Protein AF-A0A090VFA8-F1 (afdb_monomer_lite)

Organism: NCBI:txid221126

Sequence (1097 aa):
MDLKENIQLDKLPKHIAIIMDGNGRWAKQQGMLRAFGHENGTKSVRTTVEACAELGVENLTLYAFSTENWNRPKLEVQTLMKLLVSALRKEIKTLQDNNIRLMAIGNLSTLPKKAYKELHEVIDKTKGNSRMTLTLALSYGSREEIINTVKEISIKVKNNIISPENIEESIINEHLYTQNLPDVDLLIRTSGEQRISNFLLWQIAYAELYFTSILWPDFTKQHLYEAIIEYQKRERRFGKQVNNLVNLLAFKTYSKCYLAFLLFVSCFNIQAQDLDYKNGKTYTLGQITVSGNTSFSEQTIVAYSGLSKGKEIKIPGEDIRDAIKKLWKSNLFSDIEVFVTNIEGDVATLEIHLSDLPQLNDLKINGVKNGKKEGIIDDNKLKRGVKVTENLLTTTKNYLTSKYKKDGFLNTKVHINTIDVKDSIQTSRVNMVLNIDKGEKVKIDDITFSGDSVLSEKQLRKSMKNTKKKNPIRLLKRSKFIEADYKEDLVSLIDTYKENGYRDARVLSDSIIVNNDKTISLKIDLEEGEKYTFGDITFIGNTVYTNQQLSRLLRIDKGDTYDGVTLAKRIADDTKPDANDITNLYQNNGYLFSNINAVEVSADNNVIDMEIRITEGKPAYFNSVSVVGNDKTNDHVVYREIRTRPGQLYSKANVVRTVRELGQLGFFDAQEITPNFNNPNPNEGTIDMEYVVKETGSSQIELQGGYGGGGFIGTLGLSFNNFSIKDIFKKDAYKPIPMGDGQKLALRLQASQFYQTYSFSFSEPWLGGKRPVQFSTSLSHTKQFLYDYTNYEADKSRSFNITGITFGLAKRLTVPDDFFVLSQSVSYQRYDLNNYNTGLFTFGDGFSNNLSYSIGLSRNNTSVDPVYPIEGSSFSVTAKASLPYSLFNGTDYSELKEEYDDLDLTDTDDFERAGEIDQERYNWLEFYKVNFKGTWYTQVAKDLVLRPNVEFGFLGAYNQDRGVIPFERYFVGGDGLANYSLDGREVVQLRGYPNQSLSSEDGGSIYNKFSLELRYPITLAASAKIYALGFVEGGASFDNFRDYNPFDLKRSAGLGIRIFMPAFGLLGIDFGHGFDSIDNSGVKNGWETHFIIGQQF

Secondary structure (DSSP, 8-state):
--GGGG--GGG--SEEEEE---HHHHHHHTT--HHHHHHHHHHHHHHHHHHHHHHT-SEEEEEEEEGGGGGS-HHHHHHHHHHHHHHHHHHHHHHHHTTEEEEEES-GGGS-HHHHHHHHHHHHHHTT--SEEEEEEEEE-HHHHHHHHHHHHHHHHHTTSS-GGG--HHHHHHTSTTTTSPPPSEEEE-TT--S-TTSSTTTTTTPEEEE-SS-GGG--HHHHHHHHHHHHTS---SS---------S--SS-TTSHHHHHTTGGG-----------TTEEEEEEEEEEEEE-SS-HHHHHHHHT--TT-EEEESSHHHHHHHHHHHHTT-EEEEEEEEEEEETTEEEEEEEEEEPPEEEEEEEESS-GGGHHHHHHHTT--TT-B--HHHHHHHHHHHHHHHHHTT-TT-EEEEEEEE---SSSS-EEEEEEEEE--PPPBEEEEEEES-SSS-HHHHHHH-SS-----TT-SSS--B--HHHHHHHHHHHHHHHHHTTBTT-EEEEEEEEEPTTS-EEEEEEEE---B-EEEEEEEES-SSS-HHHHHHHH---TTSBP-HHHHHHHH--TT-TT-SSHHHHHHTTT-TT-EEEEEEEE-GGGEEEEEEEEE--PPPEEEEEEEE--SSS-HHHHHTT----TTSBP-HHHHHHHHHHHHHTSSB-TTT-EEEEEEEETTTTEEEEEEE--B----EEEEEEEEETTEEEEEEEEEEEEE-STTTT-GGG-SSS-EEEEEEEEEEEEE-SSEEEEEEEEEETTTTSSS-EEEEEEEEEEEEEEEETTTTEEEEEEEEEEEEEEEEEEEE--SS-TTEEEEEEEEEEEEEEES---SSSS-SSEEEEEEEEEEEEEEE---S-SSS--SEEEEEEEEEEE--GGGTS---HHHHHHHHHT--TTSHHHHHHHHHHHHHHHSB---EEEEEEEEEEEEEETTEEEEEEEEEEEEE-SSSTT---STT-EEE-BTS------SS-EEE-BTTS-TTTTS-TT-BSEEEEEEEEEEEEEEEETTEEEEEEEEEEEEEEESSSSS--TT--EEEEEEEEEEEETTTEEEEEEEEEE-S-SSSSS---EEEEEEEEEE--

Structure (mmCIF, N/CA/C/O backbone):
data_AF-A0A090VFA8-F1
#
_entry.id   AF-A0A090VFA8-F1
#
loop_
_atom_site.group_PDB
_atom_site.id
_atom_site.type_symbol
_atom_site.label_atom_id
_atom_site.label_alt_id
_atom_site.label_comp_id
_atom_site.label_asym_id
_atom_site.label_entity_id
_atom_site.label_seq_id
_atom_site.pdbx_PDB_ins_code
_atom_site.Cartn_x
_atom_site.Cartn_y
_atom_site.Cartn_z
_atom_site.occupancy
_atom_site.B_iso_or_equiv
_atom_site.auth_seq_id
_atom_site.auth_comp_id
_atom_site.auth_asym_id
_atom_site.auth_atom_id
_atom_site.pdbx_PDB_model_num
ATOM 1 N N . MET A 1 1 ? -23.949 -21.761 59.681 1.00 50.38 1 MET A N 1
ATOM 2 C CA . MET A 1 1 ? -24.480 -20.404 59.916 1.00 50.38 1 MET A CA 1
ATOM 3 C C . MET A 1 1 ? -25.141 -19.967 58.631 1.00 50.38 1 MET A C 1
ATOM 5 O O . MET A 1 1 ? -24.492 -20.064 57.596 1.00 50.38 1 MET A O 1
ATOM 9 N N . ASP A 1 2 ? -26.422 -19.610 58.675 1.00 73.81 2 ASP A N 1
ATOM 10 C CA . ASP A 1 2 ? -27.126 -19.084 57.503 1.00 73.81 2 ASP A CA 1
ATOM 11 C C . ASP A 1 2 ? -26.580 -17.680 57.207 1.00 73.81 2 ASP A C 1
ATOM 13 O O . ASP A 1 2 ? -26.583 -16.827 58.093 1.00 73.81 2 ASP A O 1
ATOM 17 N N . LEU A 1 3 ? -26.063 -17.426 55.996 1.00 83.81 3 LEU A N 1
ATOM 18 C CA . LEU A 1 3 ? -25.470 -16.122 55.659 1.00 83.81 3 LEU A CA 1
ATOM 19 C C . LEU A 1 3 ? -26.482 -14.980 55.800 1.00 83.81 3 LEU A C 1
ATOM 21 O O . LEU A 1 3 ? -26.084 -13.841 56.031 1.00 83.81 3 LEU A O 1
ATOM 25 N N . LYS A 1 4 ? -27.783 -15.288 55.729 1.00 85.31 4 LYS A N 1
ATOM 26 C CA . LYS A 1 4 ? -28.866 -14.328 55.950 1.00 85.31 4 LYS A CA 1
ATOM 27 C C . LYS A 1 4 ? -28.775 -13.625 57.310 1.00 85.31 4 LYS A C 1
ATOM 29 O O . LYS A 1 4 ? -29.074 -12.439 57.382 1.00 85.31 4 LYS A O 1
ATOM 34 N N . GLU A 1 5 ? -28.324 -14.314 58.361 1.00 85.19 5 GLU A N 1
ATOM 35 C CA . GLU A 1 5 ? -28.196 -13.746 59.716 1.00 85.19 5 GLU A CA 1
ATOM 36 C C . GLU A 1 5 ? -27.095 -12.676 59.816 1.00 85.19 5 GLU A C 1
ATOM 38 O O . GLU A 1 5 ? -27.117 -11.851 60.726 1.00 85.19 5 GLU A O 1
ATOM 43 N N . ASN A 1 6 ? -26.156 -12.647 58.863 1.00 86.69 6 ASN A N 1
ATOM 44 C CA . ASN A 1 6 ? -25.061 -11.676 58.826 1.00 86.69 6 ASN A CA 1
ATOM 45 C C . ASN A 1 6 ? -25.409 -10.387 58.057 1.00 86.69 6 ASN A C 1
ATOM 47 O O . ASN A 1 6 ? -24.573 -9.485 57.987 1.00 86.69 6 ASN A O 1
ATOM 51 N N . ILE A 1 7 ? -26.604 -10.294 57.459 1.00 89.88 7 ILE A N 1
ATOM 52 C CA . ILE A 1 7 ? -27.036 -9.122 56.688 1.00 89.88 7 ILE A CA 1
ATOM 53 C C . ILE A 1 7 ? -27.638 -8.068 57.625 1.00 89.88 7 ILE A C 1
ATOM 55 O O . ILE A 1 7 ? -28.635 -8.309 58.302 1.00 89.88 7 ILE A O 1
ATOM 59 N N . GLN A 1 8 ? -27.072 -6.860 57.607 1.00 89.12 8 GLN A N 1
ATOM 60 C CA . GLN A 1 8 ? -27.605 -5.695 58.322 1.00 89.12 8 GLN A CA 1
ATOM 61 C C . GLN A 1 8 ? -28.748 -5.065 57.510 1.00 89.12 8 GLN A C 1
ATOM 63 O O . GLN A 1 8 ? -28.497 -4.398 56.506 1.00 89.12 8 GLN A O 1
ATOM 68 N N . LEU A 1 9 ? -30.008 -5.300 57.892 1.00 87.69 9 LEU A N 1
ATOM 69 C CA . LEU A 1 9 ? -31.177 -4.856 57.109 1.00 87.69 9 LEU A CA 1
ATOM 70 C C . LEU A 1 9 ? -31.265 -3.325 56.944 1.00 87.69 9 LEU A C 1
ATOM 72 O O . LEU A 1 9 ? -31.787 -2.848 55.942 1.00 87.69 9 LEU A O 1
ATOM 76 N N . ASP A 1 10 ? -30.704 -2.551 57.875 1.00 85.94 10 ASP A N 1
ATOM 77 C CA . ASP A 1 10 ? -30.614 -1.084 57.824 1.00 85.94 10 ASP A CA 1
ATOM 78 C C . ASP A 1 10 ? -29.595 -0.559 56.792 1.00 85.94 10 ASP A C 1
ATOM 80 O O . ASP A 1 10 ? -29.597 0.628 56.466 1.00 85.94 10 ASP A O 1
ATOM 84 N N . LYS A 1 11 ? -28.742 -1.437 56.246 1.00 88.31 11 LYS A N 1
ATOM 85 C CA . LYS A 1 11 ? -27.693 -1.108 55.264 1.00 88.31 11 LYS A CA 1
ATOM 86 C C . LYS A 1 11 ? -27.826 -1.902 53.969 1.00 88.31 11 LYS A C 1
ATOM 88 O O . LYS A 1 11 ? -26.825 -2.285 53.359 1.00 88.31 11 LYS A O 1
ATOM 93 N N . LEU A 1 12 ? -29.046 -2.215 53.551 1.00 92.81 12 LEU A N 1
ATOM 94 C CA . LEU A 1 12 ? -29.262 -2.858 52.257 1.00 92.81 12 LEU A CA 1
ATOM 95 C C . LEU A 1 12 ? -28.981 -1.885 51.097 1.00 92.81 12 LEU A C 1
ATOM 97 O O . LEU A 1 12 ? -29.242 -0.686 51.222 1.00 92.81 12 LEU A O 1
ATOM 101 N N . PRO A 1 13 ? -28.445 -2.368 49.961 1.00 94.44 13 PRO A N 1
ATOM 102 C CA . PRO A 1 13 ? -28.436 -1.583 48.731 1.00 94.44 13 PRO A CA 1
ATOM 103 C C . PRO A 1 13 ? -29.886 -1.326 48.295 1.00 94.44 13 PRO A C 1
ATOM 105 O O . PRO A 1 13 ? -30.688 -2.259 48.208 1.00 94.44 13 PRO A O 1
ATOM 108 N N . LYS A 1 14 ? -30.224 -0.069 48.004 1.00 93.94 14 LYS A N 1
ATOM 109 C CA . LYS A 1 14 ? -31.541 0.321 47.484 1.00 93.94 14 LYS A CA 1
ATOM 110 C C . LYS A 1 14 ? -31.725 -0.130 46.044 1.00 93.94 14 LYS A C 1
ATOM 112 O O . LYS A 1 14 ? -32.846 -0.439 45.643 1.00 93.94 14 LYS A O 1
ATOM 117 N N . HIS A 1 15 ? -30.637 -0.180 45.276 1.00 97.00 15 HIS A N 1
ATOM 118 C CA . HIS A 1 15 ? -30.655 -0.652 43.898 1.00 97.00 15 HIS A CA 1
ATOM 119 C C . HIS A 1 15 ? -29.528 -1.644 43.611 1.00 97.00 15 HIS A C 1
ATOM 121 O O . HIS A 1 15 ? -28.345 -1.298 43.626 1.00 97.00 15 HIS A O 1
ATOM 127 N N . ILE A 1 16 ? -29.911 -2.883 43.300 1.00 98.06 16 ILE A N 1
ATOM 128 C CA . ILE A 1 16 ? -29.001 -3.920 42.812 1.00 98.06 16 ILE A CA 1
ATOM 129 C C . ILE A 1 16 ? -29.187 -4.069 41.302 1.00 98.06 16 ILE A C 1
ATOM 131 O O . ILE A 1 16 ? -30.305 -4.257 40.827 1.00 98.06 16 ILE A O 1
ATOM 135 N N . ALA A 1 17 ? -28.099 -4.051 40.540 1.00 97.94 17 ALA A N 1
ATOM 136 C CA . ALA A 1 17 ? -28.107 -4.401 39.125 1.00 97.94 17 ALA A CA 1
ATOM 137 C C . ALA A 1 17 ? -27.310 -5.692 38.893 1.00 97.94 17 ALA A C 1
ATOM 139 O O . ALA A 1 17 ? -26.268 -5.895 39.510 1.00 97.94 17 ALA A O 1
ATOM 140 N N . ILE A 1 18 ? -27.777 -6.589 38.019 1.00 97.88 18 ILE A N 1
ATOM 141 C CA . ILE A 1 18 ? -27.138 -7.898 37.808 1.00 97.88 18 ILE A CA 1
ATOM 142 C C . ILE A 1 18 ? -26.912 -8.190 36.326 1.00 97.88 18 ILE A C 1
ATOM 144 O O . ILE A 1 18 ? -27.845 -8.217 35.520 1.00 97.88 18 ILE A O 1
ATOM 148 N N . ILE A 1 19 ? -25.660 -8.499 35.984 1.00 97.00 19 ILE A N 1
ATOM 149 C CA . ILE A 1 19 ? -25.260 -9.053 34.690 1.00 97.00 19 ILE A CA 1
ATOM 150 C C . ILE A 1 19 ? -25.264 -10.584 34.796 1.00 97.00 19 ILE A C 1
ATOM 152 O O . ILE A 1 19 ? -24.391 -11.194 35.423 1.00 97.00 19 ILE A O 1
ATOM 156 N N . MET A 1 20 ? -26.268 -11.196 34.167 1.00 94.44 20 MET A N 1
ATOM 157 C CA . MET A 1 20 ? -26.574 -12.632 34.220 1.00 94.44 20 MET A CA 1
ATOM 158 C C . MET A 1 20 ? -25.784 -13.422 33.159 1.00 94.44 20 MET A C 1
ATOM 160 O O . MET A 1 20 ? -26.341 -13.955 32.196 1.00 94.44 20 MET A O 1
ATOM 164 N N . ASP A 1 21 ? -24.460 -13.453 33.295 1.00 91.50 21 ASP A N 1
ATOM 165 C CA . ASP A 1 21 ? -23.539 -14.059 32.331 1.00 91.50 21 ASP A CA 1
ATOM 166 C C . ASP A 1 21 ? -23.224 -15.534 32.672 1.00 91.50 21 ASP A C 1
ATOM 168 O O . ASP A 1 21 ? -23.408 -16.019 33.788 1.00 91.50 21 ASP A O 1
ATOM 172 N N . GLY A 1 22 ? -22.757 -16.299 31.687 1.00 90.81 22 GLY A N 1
ATOM 173 C CA . GLY A 1 22 ? -22.361 -17.698 31.874 1.00 90.81 22 GLY A CA 1
ATOM 174 C C . GLY A 1 22 ? -23.418 -18.754 31.538 1.00 90.81 22 GLY A C 1
ATOM 175 O O . GLY A 1 22 ? -23.073 -19.930 31.545 1.00 90.81 22 GLY A O 1
ATOM 176 N N . ASN A 1 23 ? -24.641 -18.378 31.141 1.00 90.88 23 ASN A N 1
ATOM 177 C CA . ASN A 1 23 ? -25.690 -19.322 30.707 1.00 90.88 23 ASN A CA 1
ATOM 178 C C . ASN A 1 23 ? -25.200 -20.314 29.630 1.00 90.88 23 ASN A C 1
ATOM 180 O O . ASN A 1 23 ? -25.354 -21.526 29.761 1.00 90.88 23 ASN A O 1
ATOM 184 N N . GLY A 1 24 ? -24.554 -19.810 28.572 1.00 88.31 24 GLY A N 1
ATOM 185 C CA . GLY A 1 24 ? -24.041 -20.654 27.488 1.00 88.31 24 GLY A CA 1
ATOM 186 C C . GLY A 1 24 ? -22.828 -21.508 27.881 1.00 88.31 24 GLY A C 1
ATOM 187 O O . GLY A 1 24 ? -22.712 -22.637 27.409 1.00 88.31 24 GLY A O 1
ATOM 188 N N . ARG A 1 25 ? -21.943 -20.996 28.752 1.00 89.50 25 ARG A N 1
ATOM 189 C CA . ARG A 1 25 ? -20.797 -21.755 29.294 1.00 89.50 25 ARG A CA 1
ATOM 190 C C . ARG A 1 25 ? -21.273 -22.903 30.181 1.00 89.50 25 ARG A C 1
ATOM 192 O O . ARG A 1 25 ? -20.769 -24.010 30.046 1.00 89.50 25 ARG A O 1
ATOM 199 N N . TRP A 1 26 ? -22.278 -22.645 31.013 1.00 94.25 26 TRP A N 1
ATOM 200 C CA . TRP A 1 26 ? -22.890 -23.642 31.884 1.00 94.25 26 TRP A CA 1
ATOM 201 C C . TRP A 1 26 ? -23.550 -24.764 31.076 1.00 94.25 26 TRP A C 1
ATOM 203 O O . TRP A 1 26 ? -23.283 -25.935 31.319 1.00 94.25 26 TRP A O 1
ATOM 213 N N . ALA A 1 27 ? -24.319 -24.426 30.032 1.00 89.12 27 ALA A N 1
ATOM 214 C CA . ALA A 1 27 ? -24.899 -25.435 29.140 1.00 89.12 27 ALA A CA 1
ATOM 215 C C . ALA A 1 27 ? -23.822 -26.313 28.485 1.00 89.12 27 ALA A C 1
ATOM 217 O O . ALA A 1 27 ? -23.954 -27.533 28.461 1.00 89.12 27 ALA A O 1
ATOM 218 N N . LYS A 1 28 ? -22.726 -25.692 28.021 1.00 86.25 28 LYS A N 1
ATOM 219 C CA . LYS A 1 28 ? -21.587 -26.403 27.426 1.00 86.25 28 LYS A CA 1
ATOM 220 C C . LYS A 1 28 ? -20.924 -27.359 28.426 1.00 86.25 28 LYS A C 1
ATOM 222 O O . LYS A 1 28 ? -20.604 -28.476 28.041 1.00 86.25 28 LYS A O 1
ATOM 227 N N . GLN A 1 29 ? -20.757 -26.958 29.691 1.00 88.81 29 GLN A N 1
ATOM 228 C CA . GLN A 1 29 ? -20.215 -27.830 30.747 1.00 88.81 29 GLN A CA 1
ATOM 229 C C . GLN A 1 29 ? -21.087 -29.066 31.002 1.00 88.81 29 GLN A C 1
ATOM 231 O O . GLN A 1 29 ? -20.564 -30.110 31.371 1.00 88.81 29 GLN A O 1
ATOM 236 N N . GLN A 1 30 ? -22.395 -28.964 30.762 1.00 83.56 30 GLN A N 1
ATOM 237 C CA . GLN A 1 30 ? -23.350 -30.066 30.897 1.00 83.56 30 GLN A CA 1
ATOM 238 C C . GLN A 1 30 ? -23.564 -30.855 29.588 1.00 83.56 30 GLN A C 1
ATOM 240 O O . GLN A 1 30 ? -24.439 -31.713 29.533 1.00 83.56 30 GLN A O 1
ATOM 245 N N . GLY A 1 31 ? -22.820 -30.555 28.514 1.00 78.62 31 GLY A N 1
ATOM 246 C CA . GLY A 1 31 ? -23.007 -31.189 27.200 1.00 78.62 31 GLY A CA 1
ATOM 247 C C . GLY A 1 31 ? -24.329 -30.829 26.504 1.00 78.62 31 GLY A C 1
ATOM 248 O O . GLY A 1 31 ? -24.765 -31.537 25.603 1.00 78.62 31 GLY A O 1
ATOM 249 N N . MET A 1 32 ? -24.980 -29.738 26.917 1.00 85.75 32 MET A N 1
ATOM 250 C CA . MET A 1 32 ? -26.307 -29.326 26.452 1.00 85.75 32 MET A CA 1
ATOM 251 C C . MET A 1 32 ? -26.244 -28.094 25.536 1.00 85.75 32 MET A C 1
ATOM 253 O O . MET A 1 32 ? -25.314 -27.284 25.577 1.00 85.75 32 MET A O 1
ATOM 257 N N . LEU A 1 33 ? -27.288 -27.902 24.724 1.00 78.69 33 LEU A N 1
ATOM 258 C CA . LEU A 1 33 ? -27.448 -26.712 23.879 1.00 78.69 33 LEU A CA 1
ATOM 259 C C . LEU A 1 33 ? -27.570 -25.435 24.726 1.00 78.69 33 LEU A C 1
ATOM 261 O O . LEU A 1 33 ? -28.184 -25.440 25.788 1.00 78.69 33 LEU A O 1
ATOM 265 N N . ARG A 1 34 ? -27.081 -24.290 24.226 1.00 77.62 34 ARG A N 1
ATOM 266 C CA . ARG A 1 34 ? -27.135 -22.993 24.945 1.00 77.62 34 ARG A CA 1
ATOM 267 C C . ARG A 1 34 ? -28.531 -22.608 25.443 1.00 77.62 34 ARG A C 1
ATOM 269 O O . ARG A 1 34 ? -28.646 -22.020 26.517 1.00 77.62 34 ARG A O 1
ATOM 276 N N . ALA A 1 35 ? -29.576 -22.954 24.689 1.00 78.69 35 ALA A N 1
ATOM 277 C CA . ALA A 1 35 ? -30.967 -22.735 25.084 1.00 78.69 35 ALA A CA 1
ATOM 278 C C . ALA A 1 35 ? -31.293 -23.370 26.449 1.00 78.69 35 ALA A C 1
ATOM 280 O O . ALA A 1 35 ? -31.967 -22.743 27.260 1.00 78.69 35 ALA A O 1
ATOM 281 N N . PHE A 1 36 ? -30.731 -24.548 26.736 1.00 83.94 36 PHE A N 1
ATOM 282 C CA . PHE A 1 36 ? -30.883 -25.248 28.012 1.00 83.94 36 PHE A CA 1
ATOM 283 C C . PHE A 1 36 ? -30.262 -24.474 29.183 1.00 83.94 36 PHE A C 1
ATOM 285 O O . PHE A 1 36 ? -30.814 -24.437 30.283 1.00 83.94 36 PHE A O 1
ATOM 292 N N . GLY A 1 37 ? -29.129 -23.805 28.953 1.00 87.88 37 GLY A N 1
ATOM 293 C CA . GLY A 1 37 ? -28.515 -22.928 29.952 1.00 87.88 37 GLY A CA 1
ATOM 294 C C . GLY A 1 37 ? -29.372 -21.705 30.248 1.00 87.88 37 GLY A C 1
ATOM 295 O O . GLY A 1 37 ? -29.576 -21.369 31.408 1.00 87.88 37 GLY A O 1
ATOM 296 N N . HIS A 1 38 ? -29.935 -21.080 29.211 1.00 85.00 38 HIS A N 1
ATOM 297 C CA . HIS A 1 38 ? -30.867 -19.962 29.377 1.00 85.00 38 HIS A CA 1
ATOM 298 C C . HIS A 1 38 ? -32.164 -20.376 30.084 1.00 85.00 38 HIS A C 1
ATOM 300 O O . HIS A 1 38 ? -32.664 -19.621 30.914 1.00 85.00 38 HIS A O 1
ATOM 306 N N . GLU A 1 39 ? -32.684 -21.574 29.810 1.00 86.19 39 GLU A N 1
ATOM 307 C CA . GLU A 1 39 ? -33.842 -22.124 30.516 1.00 86.19 39 GLU A CA 1
ATOM 308 C C . GLU A 1 39 ? -33.548 -22.327 32.009 1.00 86.19 39 GLU A C 1
ATOM 310 O O . GLU A 1 39 ? -34.322 -21.869 32.848 1.00 86.19 39 GLU A O 1
ATOM 315 N N . ASN A 1 40 ? -32.405 -22.920 32.371 1.00 88.25 40 ASN A N 1
ATOM 316 C CA . ASN A 1 40 ? -32.023 -23.060 33.781 1.00 88.25 40 ASN A CA 1
ATOM 317 C C . ASN A 1 40 ? -31.712 -21.712 34.444 1.00 88.25 40 ASN A C 1
ATOM 319 O O . ASN A 1 40 ? -32.087 -21.507 35.596 1.00 88.25 40 ASN A O 1
ATOM 323 N N . GLY A 1 41 ? -31.163 -20.750 33.700 1.00 90.38 41 GLY A N 1
ATOM 324 C CA . GLY A 1 41 ? -30.971 -19.379 34.168 1.00 90.38 41 GLY A CA 1
ATOM 325 C C . GLY A 1 41 ? -32.263 -18.678 34.607 1.00 90.38 41 GLY A C 1
ATOM 326 O O . GLY A 1 41 ? -32.212 -17.807 35.475 1.00 90.38 41 GLY A O 1
ATOM 327 N N . THR A 1 42 ? -33.435 -19.066 34.082 1.00 88.38 42 THR A N 1
ATOM 328 C CA . THR A 1 42 ? -34.724 -18.512 34.550 1.00 88.38 42 THR A CA 1
ATOM 329 C C . THR A 1 42 ? -35.051 -18.902 35.996 1.00 88.38 42 THR A C 1
ATOM 331 O O . THR A 1 42 ? -35.679 -18.122 36.712 1.00 88.38 42 THR A O 1
ATOM 334 N N . LYS A 1 43 ? -34.570 -20.060 36.473 1.00 89.31 43 LYS A N 1
ATOM 335 C CA . LYS A 1 43 ? -34.733 -20.485 37.873 1.00 89.31 43 LYS A CA 1
ATOM 336 C C . LYS A 1 43 ? -33.906 -19.609 38.814 1.00 89.31 43 LYS A C 1
ATOM 338 O O . LYS A 1 43 ? -34.403 -19.214 39.870 1.00 89.31 43 LYS A O 1
ATOM 343 N N . SER A 1 44 ? -32.685 -19.257 38.410 1.00 93.56 44 SER A N 1
ATOM 344 C CA . SER A 1 44 ? -31.834 -18.323 39.154 1.00 93.56 44 SER A CA 1
ATOM 345 C C . SER A 1 44 ? -32.460 -16.934 39.212 1.00 93.56 44 SER A C 1
ATOM 347 O O . SER A 1 44 ? -32.507 -16.350 40.287 1.00 93.56 44 SER A O 1
ATOM 349 N N . VAL A 1 45 ? -33.053 -16.450 38.107 1.00 92.69 45 VAL A N 1
ATOM 350 C CA . VAL A 1 45 ? -33.826 -15.190 38.099 1.00 92.69 45 VAL A CA 1
ATOM 351 C C . VAL A 1 45 ? -34.910 -15.214 39.168 1.00 92.69 45 VAL A C 1
ATOM 353 O O . VAL A 1 45 ? -34.928 -14.328 40.017 1.00 92.69 45 VAL A O 1
ATOM 356 N N . ARG A 1 46 ? -35.776 -16.236 39.169 1.00 90.44 46 ARG A N 1
ATOM 357 C CA . ARG A 1 46 ? -36.844 -16.361 40.172 1.00 90.44 46 ARG A CA 1
ATOM 358 C C . ARG A 1 46 ? -36.279 -16.343 41.593 1.00 90.44 46 ARG A C 1
ATOM 360 O O . ARG A 1 46 ? -36.717 -15.553 42.421 1.00 90.44 46 ARG A O 1
ATOM 367 N N . THR A 1 47 ? -35.262 -17.163 41.844 1.00 91.06 47 THR A N 1
ATOM 368 C CA . THR A 1 47 ? -34.641 -17.317 43.167 1.00 91.06 47 THR A CA 1
ATOM 369 C C . THR A 1 47 ? -34.021 -16.009 43.671 1.00 91.06 47 THR A C 1
ATOM 371 O O . THR A 1 47 ? -34.152 -15.675 44.848 1.00 91.06 47 THR A O 1
ATOM 374 N N . THR A 1 48 ? -33.363 -15.252 42.789 1.00 94.31 48 THR A N 1
ATOM 375 C CA . THR A 1 48 ? -32.773 -13.945 43.103 1.00 94.31 48 THR A CA 1
ATOM 376 C C . THR A 1 48 ? -33.844 -12.882 43.340 1.00 94.31 48 THR A C 1
ATOM 378 O O . THR A 1 48 ? -33.734 -12.127 44.300 1.00 94.31 48 THR A O 1
ATOM 381 N N . VAL A 1 49 ? -34.897 -12.848 42.519 1.00 93.38 49 VAL A N 1
ATOM 382 C CA . VAL A 1 49 ? -36.027 -11.916 42.672 1.00 93.38 49 VAL A CA 1
ATOM 383 C C . VAL A 1 49 ? -36.746 -12.144 44.005 1.00 93.38 49 VAL A C 1
ATOM 385 O O . VAL A 1 49 ? -36.974 -11.189 44.744 1.00 93.38 49 VAL A O 1
ATOM 388 N N . GLU A 1 50 ? -37.043 -13.398 44.351 1.00 91.44 50 GLU A N 1
ATOM 389 C CA . GLU A 1 50 ? -37.633 -13.760 45.645 1.00 91.44 50 GLU A CA 1
ATOM 390 C C . GLU A 1 50 ? -36.722 -13.358 46.809 1.00 91.44 50 GLU A C 1
ATOM 392 O O . GLU A 1 50 ? -37.188 -12.755 47.769 1.00 91.44 50 GLU A O 1
ATOM 397 N N . ALA A 1 51 ? -35.415 -13.622 46.715 1.00 93.00 51 ALA A N 1
ATOM 398 C CA . ALA A 1 51 ? -34.465 -13.256 47.764 1.00 93.00 51 ALA A CA 1
ATOM 399 C C . ALA A 1 51 ? -34.353 -11.737 47.967 1.00 93.00 51 ALA A C 1
ATOM 401 O O . ALA A 1 51 ? -34.335 -11.274 49.105 1.00 93.00 51 ALA A O 1
ATOM 402 N N . CYS A 1 52 ? -34.318 -10.950 46.887 1.00 94.62 52 CYS A N 1
ATOM 403 C CA . CYS A 1 52 ? -34.330 -9.489 46.968 1.00 94.62 52 CYS A CA 1
ATOM 404 C C . CYS A 1 52 ? -35.627 -8.971 47.609 1.00 94.62 52 CYS A C 1
ATOM 406 O O . CYS A 1 52 ? -35.568 -8.131 48.508 1.00 94.62 52 CYS A O 1
ATOM 408 N N . ALA A 1 53 ? -36.783 -9.513 47.212 1.00 91.50 53 ALA A N 1
ATOM 409 C CA . ALA A 1 53 ? -38.073 -9.138 47.788 1.00 91.50 53 ALA A CA 1
ATOM 410 C C . ALA A 1 53 ? -38.193 -9.541 49.271 1.00 91.50 53 ALA A C 1
ATOM 412 O O . ALA A 1 53 ? -38.732 -8.782 50.079 1.00 91.50 53 ALA A O 1
ATOM 413 N N . GLU A 1 54 ? -37.685 -10.719 49.648 1.00 90.44 54 GLU A N 1
ATOM 414 C CA . GLU A 1 54 ? -37.614 -11.200 51.033 1.00 90.44 54 GLU A CA 1
ATOM 415 C C . GLU A 1 54 ? -36.720 -10.321 51.915 1.00 90.44 54 GLU A C 1
ATOM 417 O O . GLU A 1 54 ? -37.088 -10.063 53.058 1.00 90.44 54 GLU A O 1
ATOM 422 N N . LEU A 1 55 ? -35.570 -9.870 51.401 1.00 91.88 55 LEU A N 1
ATOM 423 C CA . LEU A 1 55 ? -34.650 -8.993 52.133 1.00 91.88 55 LEU A CA 1
ATOM 424 C C . LEU A 1 55 ? -35.155 -7.550 52.243 1.00 91.88 55 LEU A C 1
ATOM 426 O O . LEU A 1 55 ? -34.776 -6.862 53.183 1.00 91.88 55 LEU A O 1
ATOM 430 N N . GLY A 1 56 ? -36.003 -7.097 51.316 1.00 92.31 56 GLY A N 1
ATOM 431 C CA . GLY A 1 56 ? -36.484 -5.713 51.271 1.00 92.31 56 GLY A CA 1
ATOM 432 C C . GLY A 1 56 ? -35.630 -4.789 50.398 1.00 92.31 56 GLY A C 1
ATOM 433 O O . GLY A 1 56 ? -35.555 -3.595 50.664 1.00 92.31 56 GLY A O 1
ATOM 434 N N . VAL A 1 57 ? -34.980 -5.326 49.360 1.00 95.25 57 VAL A N 1
ATOM 435 C CA . VAL A 1 57 ? -34.318 -4.511 48.327 1.00 95.25 57 VAL A CA 1
ATOM 436 C C . VAL A 1 57 ? -35.388 -3.790 47.505 1.00 95.25 57 VAL A C 1
ATOM 438 O O . VAL A 1 57 ? -36.302 -4.427 46.987 1.00 95.25 57 VAL A O 1
ATOM 441 N N . GLU A 1 58 ? -35.273 -2.468 47.367 1.00 95.19 58 GLU A N 1
ATOM 442 C CA . GLU A 1 58 ? -36.305 -1.643 46.721 1.00 95.19 58 GLU A CA 1
ATOM 443 C C . GLU A 1 58 ? -36.301 -1.777 45.187 1.00 95.19 58 GLU A C 1
ATOM 445 O O . GLU A 1 58 ? -37.364 -1.809 44.563 1.00 95.19 58 GLU A O 1
ATOM 450 N N . ASN A 1 59 ? -35.119 -1.870 44.564 1.00 97.50 59 ASN A N 1
ATOM 451 C CA . ASN A 1 59 ? -34.957 -1.912 43.109 1.00 97.50 59 ASN A CA 1
ATOM 452 C C . ASN A 1 59 ? -33.970 -3.008 42.679 1.00 97.50 59 ASN A C 1
ATOM 454 O O . ASN A 1 59 ? -32.839 -3.076 43.164 1.00 97.50 59 ASN A O 1
ATOM 458 N N . LEU A 1 60 ? -34.378 -3.838 41.718 1.00 97.69 60 LEU A N 1
ATOM 459 C CA . LEU A 1 60 ? -33.546 -4.870 41.101 1.00 97.69 60 LEU A CA 1
ATOM 460 C C . LEU A 1 60 ? -33.577 -4.718 39.578 1.00 97.69 60 LEU A C 1
ATOM 462 O O . LEU A 1 60 ? -34.632 -4.887 38.973 1.00 97.69 60 LEU A O 1
ATOM 466 N N . THR A 1 61 ? -32.430 -4.473 38.944 1.00 98.00 61 THR A N 1
ATOM 467 C CA . THR A 1 61 ? -32.324 -4.389 37.479 1.00 98.00 61 THR A CA 1
ATOM 468 C C . THR A 1 61 ? -31.531 -5.564 36.911 1.00 98.00 61 THR A C 1
ATOM 470 O O . THR A 1 61 ? -30.369 -5.771 37.250 1.00 98.00 61 THR A O 1
ATOM 473 N N . LEU A 1 62 ? -32.133 -6.336 36.007 1.00 97.31 62 LEU A N 1
ATOM 474 C CA . LEU A 1 62 ? -31.510 -7.514 35.398 1.00 97.31 62 LEU A CA 1
ATOM 475 C C . LEU A 1 62 ? -31.147 -7.254 33.936 1.00 97.31 62 LEU A C 1
ATOM 477 O O . LEU A 1 62 ? -32.001 -6.849 33.141 1.00 97.31 62 LEU A O 1
ATOM 481 N N . TYR A 1 63 ? -29.902 -7.553 33.553 1.00 96.06 63 TYR A N 1
ATOM 482 C CA . TYR A 1 63 ? -29.466 -7.448 32.160 1.00 96.06 63 TYR A CA 1
ATOM 483 C C . TYR A 1 63 ? -29.939 -8.651 31.337 1.00 96.06 63 TYR A C 1
ATOM 485 O O . TYR A 1 63 ? -29.210 -9.623 31.139 1.00 96.06 63 TYR A O 1
ATOM 493 N N . ALA A 1 64 ? -31.205 -8.614 30.922 1.00 92.25 64 ALA A N 1
ATOM 494 C CA . ALA A 1 64 ? -31.901 -9.763 30.354 1.00 92.25 64 ALA A CA 1
ATOM 495 C C . ALA A 1 64 ? -31.592 -9.999 28.867 1.00 92.25 64 ALA A C 1
ATOM 497 O O . ALA A 1 64 ? -31.453 -11.150 28.452 1.00 92.25 64 ALA A O 1
ATOM 498 N N . PHE A 1 65 ? -31.479 -8.939 28.061 1.00 93.31 65 PHE A N 1
ATOM 499 C CA . PHE A 1 65 ? -31.146 -9.050 26.638 1.00 93.31 65 PHE A CA 1
ATOM 500 C C . PHE A 1 65 ? -30.428 -7.787 26.145 1.00 93.31 65 PHE A C 1
ATOM 502 O O . PHE A 1 65 ? -31.027 -6.710 26.113 1.00 93.31 65 PHE A O 1
ATOM 509 N N . SER A 1 66 ? -29.156 -7.905 25.755 1.00 93.19 66 SER A N 1
ATOM 510 C CA . SER A 1 66 ? -28.359 -6.754 25.303 1.00 93.19 66 SER A CA 1
ATOM 511 C C . SER A 1 66 ? -28.587 -6.402 23.835 1.00 93.19 66 SER A C 1
ATOM 513 O O . SER A 1 66 ? -29.014 -7.250 23.050 1.00 93.19 66 SER A O 1
ATOM 515 N N . THR A 1 67 ? -28.253 -5.176 23.428 1.00 89.56 67 THR A N 1
ATOM 516 C CA . THR A 1 67 ? -28.289 -4.774 22.008 1.00 89.56 67 THR A CA 1
ATOM 517 C C . THR A 1 67 ? -27.345 -5.619 21.154 1.00 89.56 67 THR A C 1
ATOM 519 O O . THR A 1 67 ? -27.690 -6.012 20.043 1.00 89.56 67 THR A O 1
ATOM 522 N N . GLU A 1 68 ? -26.194 -6.026 21.690 1.00 89.38 68 GLU A N 1
ATOM 523 C CA . GLU A 1 68 ? -25.257 -6.910 20.991 1.00 89.38 68 GLU A CA 1
ATOM 524 C C . GLU A 1 68 ? -25.800 -8.340 20.828 1.00 89.38 68 GLU A C 1
ATOM 526 O O . GLU A 1 68 ? -25.300 -9.098 19.996 1.00 89.38 68 GLU A O 1
ATOM 531 N N . ASN A 1 69 ? -26.826 -8.748 21.591 1.00 89.38 69 ASN A N 1
ATOM 532 C CA . ASN A 1 69 ? -27.447 -10.066 21.424 1.00 89.38 69 ASN A CA 1
ATOM 533 C C . ASN A 1 69 ? -28.244 -10.188 20.120 1.00 89.38 69 ASN A C 1
ATOM 535 O O . ASN A 1 69 ? -28.470 -11.313 19.676 1.00 89.38 69 ASN A O 1
ATOM 539 N N . TRP A 1 70 ? -28.590 -9.078 19.461 1.00 89.88 70 TRP A N 1
ATOM 540 C CA . TRP A 1 70 ? -29.188 -9.102 18.123 1.00 89.88 70 TRP A CA 1
ATOM 541 C C . TRP A 1 70 ? -28.246 -9.641 17.041 1.00 89.88 70 TRP A C 1
ATOM 543 O O . TRP A 1 70 ? -28.722 -10.162 16.038 1.00 89.88 70 TRP A O 1
ATOM 553 N N . ASN A 1 71 ? -26.928 -9.605 17.272 1.00 88.88 71 ASN A N 1
ATOM 554 C CA . ASN A 1 71 ? -25.927 -10.161 16.355 1.00 88.88 71 ASN A CA 1
ATOM 555 C C . ASN A 1 71 ? -25.801 -11.695 16.447 1.00 88.88 71 ASN A C 1
ATOM 557 O O . ASN A 1 71 ? -24.996 -12.295 15.738 1.00 88.88 71 ASN A O 1
ATOM 561 N N . ARG A 1 72 ? -26.556 -12.348 17.341 1.00 85.88 72 ARG A N 1
ATOM 562 C CA . ARG A 1 72 ? -26.567 -13.813 17.467 1.00 85.88 72 ARG A CA 1
ATOM 563 C C . ARG A 1 72 ? -27.376 -14.456 16.331 1.00 85.88 72 ARG A C 1
ATOM 565 O O . ARG A 1 72 ? -28.240 -13.800 15.746 1.00 85.88 72 ARG A O 1
ATOM 572 N N . PRO A 1 73 ? -27.169 -15.755 16.037 1.00 84.81 73 PRO A N 1
ATOM 573 C CA . PRO A 1 73 ? -27.960 -16.465 15.036 1.00 84.81 73 PRO A CA 1
ATOM 574 C C . PRO A 1 73 ? -29.470 -16.298 15.263 1.00 84.81 73 PRO A C 1
ATOM 576 O O . PRO A 1 73 ? -29.953 -16.402 16.393 1.00 84.81 73 PRO A O 1
ATOM 579 N N . LYS A 1 74 ? -30.238 -16.083 14.185 1.00 84.38 74 LYS A N 1
ATOM 580 C CA . LYS A 1 74 ? -31.686 -15.792 14.256 1.00 84.38 74 LYS A CA 1
ATOM 581 C C . LYS A 1 74 ? -32.469 -16.827 15.070 1.00 84.38 74 LYS A C 1
ATOM 583 O O . LYS A 1 74 ? -33.370 -16.452 15.816 1.00 84.38 74 LYS A O 1
ATOM 588 N N . LEU A 1 75 ? -32.119 -18.110 14.955 1.00 77.81 75 LEU A N 1
ATOM 589 C CA . LEU A 1 75 ? -32.755 -19.191 15.712 1.00 77.81 75 LEU A CA 1
ATOM 590 C C . LEU A 1 75 ? -32.506 -19.063 17.226 1.00 77.81 75 LEU A C 1
ATOM 592 O O . LEU A 1 75 ? -33.417 -19.297 18.022 1.00 77.81 75 LEU A O 1
ATOM 596 N N . GLU A 1 76 ? -31.307 -18.635 17.634 1.00 81.62 76 GLU A N 1
ATOM 597 C CA . GLU A 1 76 ? -30.979 -18.374 19.041 1.00 81.62 76 GLU A CA 1
ATOM 598 C C . GLU A 1 76 ? -31.786 -17.180 19.562 1.00 81.62 76 GLU A C 1
ATOM 600 O O . GLU A 1 76 ? -32.451 -17.295 20.589 1.00 81.62 76 GLU A O 1
ATOM 605 N N . VAL A 1 77 ? -31.829 -16.072 18.813 1.00 87.81 77 VAL A N 1
ATOM 606 C CA . VAL A 1 77 ? -32.633 -14.890 19.173 1.00 87.81 77 VAL A CA 1
ATOM 607 C C . VAL A 1 77 ? -34.119 -15.246 19.292 1.00 87.81 77 VAL A C 1
ATOM 609 O O . VAL A 1 77 ? -34.760 -14.904 20.284 1.00 87.81 77 VAL A O 1
ATOM 612 N N . GLN A 1 78 ? -34.674 -15.995 18.335 1.00 86.88 78 GLN A N 1
ATOM 613 C CA . GLN A 1 78 ? -36.061 -16.470 18.400 1.00 86.88 78 GLN A CA 1
ATOM 614 C C . GLN A 1 78 ? -36.315 -17.354 19.627 1.00 86.88 78 GLN A C 1
ATOM 616 O O . GLN A 1 78 ? -37.376 -17.252 20.247 1.00 86.88 78 GLN A O 1
ATOM 621 N N . THR A 1 79 ? -35.355 -18.204 19.995 1.00 84.81 79 THR A N 1
ATOM 622 C CA . THR A 1 79 ? -35.446 -19.064 21.182 1.00 84.81 79 THR A CA 1
ATOM 623 C C . THR A 1 79 ? -35.428 -18.238 22.466 1.00 84.81 79 THR A C 1
ATOM 625 O O . THR A 1 79 ? -36.283 -18.440 23.324 1.00 84.81 79 THR A O 1
ATOM 628 N N . LEU A 1 80 ? -34.541 -17.244 22.571 1.00 88.69 80 LEU A N 1
ATOM 629 C CA . LEU A 1 80 ? -34.485 -16.321 23.709 1.00 88.69 80 LEU A CA 1
ATOM 630 C C . LEU A 1 80 ? -35.785 -15.523 23.865 1.00 88.69 80 LEU A C 1
ATOM 632 O O . LEU A 1 80 ? -36.300 -15.402 24.972 1.00 88.69 80 LEU A O 1
ATOM 636 N N . MET A 1 81 ? -36.376 -15.056 22.763 1.00 92.94 81 MET A N 1
ATOM 637 C CA . MET A 1 81 ? -37.660 -14.345 22.796 1.00 92.94 81 MET A CA 1
ATOM 638 C C . MET A 1 81 ? -38.821 -15.262 23.205 1.00 92.94 81 MET A C 1
ATOM 640 O O . MET A 1 81 ? -39.703 -14.846 23.958 1.00 92.94 81 MET A O 1
ATOM 644 N N . LYS A 1 82 ? -38.823 -16.529 22.761 1.00 89.50 82 LYS A N 1
ATOM 645 C CA . LYS A 1 82 ? -39.791 -17.537 23.232 1.00 89.50 82 LYS A CA 1
ATOM 646 C C . LYS A 1 82 ? -39.627 -17.818 24.729 1.00 89.50 82 LYS A C 1
ATOM 648 O O . LYS A 1 82 ? -40.634 -17.895 25.432 1.00 89.50 82 LYS A O 1
ATOM 653 N N . LEU A 1 83 ? -38.389 -17.936 25.214 1.00 88.00 83 LEU A N 1
ATOM 654 C CA . LEU A 1 83 ? -38.086 -18.129 26.633 1.00 88.00 83 LEU A CA 1
ATOM 655 C C . LEU A 1 83 ? -38.521 -16.924 27.471 1.00 88.00 83 LEU A C 1
ATOM 657 O O . LEU A 1 83 ? -39.161 -17.125 28.496 1.00 88.00 83 LEU A O 1
ATOM 661 N N . LEU A 1 84 ? -38.275 -15.693 27.008 1.00 90.50 84 LEU A N 1
ATOM 662 C CA . LEU A 1 84 ? -38.744 -14.468 27.663 1.00 90.50 84 LEU A CA 1
ATOM 663 C C . LEU A 1 84 ? -40.272 -14.466 27.817 1.00 90.50 84 LEU A C 1
ATOM 665 O O . LEU A 1 84 ? -40.773 -14.291 28.923 1.00 90.50 84 LEU A O 1
ATOM 669 N N . VAL A 1 85 ? -41.016 -14.735 26.737 1.00 90.38 85 VAL A N 1
ATOM 670 C CA . VAL A 1 85 ? -42.490 -14.833 26.776 1.00 90.38 85 VAL A CA 1
ATOM 671 C C . VAL A 1 85 ? -42.948 -15.931 27.738 1.00 90.38 85 VAL A C 1
ATOM 673 O O . VAL A 1 85 ? -43.879 -15.730 28.516 1.00 90.38 85 VAL A O 1
ATOM 676 N N . SER A 1 86 ? -42.301 -17.099 27.702 1.00 88.75 86 SER A N 1
ATOM 677 C CA . SER A 1 86 ? -42.630 -18.200 28.609 1.00 88.75 86 SER A CA 1
ATOM 678 C C . SER A 1 86 ? -42.343 -17.852 30.072 1.00 88.75 86 SER A C 1
ATOM 680 O O . SER A 1 86 ? -43.115 -18.257 30.937 1.00 88.75 86 SER A O 1
ATOM 682 N N . ALA A 1 87 ? -41.245 -17.154 30.362 1.00 88.81 87 ALA A N 1
ATOM 683 C CA . ALA A 1 87 ? -40.876 -16.749 31.713 1.00 88.81 87 ALA A CA 1
ATOM 684 C C . ALA A 1 87 ? -41.862 -15.705 32.250 1.00 88.81 87 ALA A C 1
ATOM 686 O O . ALA A 1 87 ? -42.444 -15.917 33.307 1.00 88.81 87 ALA A O 1
ATOM 687 N N . LEU A 1 88 ? -42.152 -14.652 31.479 1.00 90.12 88 LEU A N 1
ATOM 688 C CA . LEU A 1 88 ? -43.115 -13.608 31.852 1.00 90.12 88 LEU A CA 1
ATOM 689 C C . LEU A 1 88 ? -44.496 -14.187 32.207 1.00 90.12 88 LEU A C 1
ATOM 691 O O . LEU A 1 88 ? -45.069 -13.838 33.237 1.00 90.12 88 LEU A O 1
ATOM 695 N N . ARG A 1 89 ? -44.993 -15.143 31.409 1.00 89.38 89 ARG A N 1
ATOM 696 C CA . ARG A 1 89 ? -46.262 -15.844 31.680 1.00 89.38 89 ARG A CA 1
ATOM 697 C C . ARG A 1 89 ? -46.240 -16.666 32.960 1.00 89.38 89 ARG A C 1
ATOM 699 O O . ARG A 1 89 ? -47.232 -16.692 33.681 1.00 89.38 89 ARG A O 1
ATOM 706 N N . LYS A 1 90 ? -45.141 -17.380 33.215 1.00 88.19 90 LYS A N 1
ATOM 707 C CA . LYS A 1 90 ? -45.005 -18.252 34.390 1.00 88.19 90 LYS A CA 1
ATOM 708 C C . LYS A 1 90 ? -44.821 -17.449 35.678 1.00 88.19 90 LYS A C 1
ATOM 710 O O . LYS A 1 90 ? -45.356 -17.852 36.703 1.00 88.19 90 LYS A O 1
ATOM 715 N N . GLU A 1 91 ? -44.105 -16.327 35.622 1.00 88.56 91 GLU A N 1
ATOM 716 C CA . GLU A 1 91 ? -43.769 -15.528 36.808 1.00 88.56 91 GLU A CA 1
ATOM 717 C C . GLU A 1 91 ? -44.844 -14.522 37.218 1.00 88.56 91 GLU A C 1
ATOM 719 O O . GLU A 1 91 ? -44.750 -13.963 38.307 1.00 88.56 91 GLU A O 1
ATOM 724 N N . ILE A 1 92 ? -45.887 -14.292 36.410 1.00 89.44 92 ILE A N 1
ATOM 725 C CA . ILE A 1 92 ? -46.898 -13.273 36.729 1.00 89.44 92 ILE A CA 1
ATOM 726 C C . ILE A 1 92 ? -47.536 -13.479 38.107 1.00 89.44 92 ILE A C 1
ATOM 728 O O . ILE A 1 92 ? -47.728 -12.516 38.844 1.00 89.44 92 ILE A O 1
ATOM 732 N N . LYS A 1 93 ? -47.812 -14.736 38.478 1.00 87.69 93 LYS A N 1
ATOM 733 C CA . LYS A 1 93 ? -48.361 -15.074 39.791 1.00 87.69 93 LYS A CA 1
ATOM 734 C C . LYS A 1 93 ? -47.344 -14.792 40.898 1.00 87.69 93 LYS A C 1
ATOM 736 O O . LYS A 1 93 ? -47.690 -14.137 41.868 1.00 87.69 93 LYS A O 1
ATOM 741 N N . THR A 1 94 ? -46.085 -15.191 40.712 1.00 87.06 94 THR A N 1
ATOM 742 C CA . THR A 1 94 ? -44.991 -14.921 41.659 1.00 87.06 94 THR A CA 1
ATOM 743 C C . THR A 1 94 ? -44.812 -13.423 41.912 1.00 87.06 94 THR A C 1
ATOM 745 O O . THR A 1 94 ? -44.637 -13.010 43.057 1.00 87.06 94 THR A O 1
ATOM 748 N N . LEU A 1 95 ? -44.874 -12.600 40.858 1.00 92.12 95 LEU A N 1
ATOM 749 C CA . LEU A 1 95 ? -44.749 -11.143 40.962 1.00 92.12 95 LEU A CA 1
ATOM 750 C C . LEU A 1 95 ? -45.925 -10.523 41.729 1.00 92.12 95 LEU A C 1
ATOM 752 O O . LEU A 1 95 ? -45.710 -9.616 42.527 1.00 92.12 95 LEU A O 1
ATOM 756 N N . GLN A 1 96 ? -47.147 -11.024 41.525 1.00 90.81 96 GLN A N 1
ATOM 757 C CA . GLN A 1 96 ? -48.333 -10.589 42.272 1.00 90.81 96 GLN A CA 1
ATOM 758 C C . GLN A 1 96 ? -48.268 -11.013 43.742 1.00 90.81 96 GLN A C 1
ATOM 760 O O . GLN A 1 96 ? -48.369 -10.164 44.624 1.00 90.81 96 GLN A O 1
ATOM 765 N N . ASP A 1 97 ? -48.021 -12.298 44.003 1.00 88.31 97 ASP A N 1
ATOM 766 C CA . ASP A 1 97 ? -47.982 -12.872 45.353 1.00 88.31 97 ASP A CA 1
ATOM 767 C C . ASP A 1 97 ? -46.895 -12.204 46.221 1.00 88.31 97 ASP A C 1
ATOM 769 O O . ASP A 1 97 ? -47.070 -12.034 47.426 1.00 88.31 97 ASP A O 1
ATOM 773 N N . ASN A 1 98 ? -45.789 -11.762 45.608 1.00 87.75 98 ASN A N 1
ATOM 774 C CA . ASN A 1 98 ? -44.711 -11.045 46.295 1.00 87.75 98 ASN A CA 1
ATOM 775 C C . ASN A 1 98 ? -44.831 -9.513 46.240 1.00 87.75 98 ASN A C 1
ATOM 777 O O . ASN A 1 98 ? -43.938 -8.834 46.745 1.00 87.75 98 ASN A O 1
ATOM 781 N N . ASN A 1 99 ? -45.904 -8.951 45.672 1.00 92.62 99 ASN A N 1
ATOM 782 C CA . ASN A 1 99 ? -46.109 -7.504 45.525 1.00 92.62 99 ASN A CA 1
ATOM 783 C C . ASN A 1 99 ? -44.940 -6.791 44.795 1.00 92.62 99 ASN A C 1
ATOM 785 O O . ASN A 1 99 ? -44.493 -5.714 45.194 1.00 92.62 99 ASN A O 1
ATOM 789 N N . ILE A 1 100 ? -44.436 -7.384 43.707 1.00 96.12 100 ILE A N 1
ATOM 790 C CA . ILE A 1 100 ? -43.316 -6.875 42.894 1.00 96.12 100 ILE A CA 1
ATOM 791 C C . ILE A 1 100 ? -43.848 -6.191 41.630 1.00 96.12 100 ILE A C 1
ATOM 793 O O . ILE A 1 100 ? -44.643 -6.776 40.891 1.00 96.12 100 ILE A O 1
ATOM 797 N N . ARG A 1 101 ? -43.384 -4.970 41.355 1.00 96.00 101 ARG A N 1
ATOM 798 C CA . ARG A 1 101 ? -43.700 -4.198 40.146 1.00 96.00 101 ARG A CA 1
ATOM 799 C C . ARG A 1 101 ? -42.699 -4.504 39.039 1.00 96.00 101 ARG A C 1
ATOM 801 O O . ARG A 1 101 ? -41.503 -4.331 39.254 1.00 96.00 101 ARG A O 1
ATOM 808 N N . LEU A 1 102 ? -43.163 -4.912 37.857 1.00 95.88 102 LEU A N 1
ATOM 809 C CA . LEU A 1 102 ? -42.294 -5.116 36.695 1.00 95.88 102 LEU A CA 1
ATOM 810 C C . LEU A 1 102 ? -42.156 -3.822 35.879 1.00 95.88 102 LEU A C 1
ATOM 812 O O . LEU A 1 102 ? -43.146 -3.163 35.572 1.00 95.88 102 LEU A O 1
ATOM 816 N N . MET A 1 103 ? -40.931 -3.500 35.474 1.00 95.69 103 MET A N 1
ATOM 817 C CA . MET A 1 103 ? -40.583 -2.441 34.526 1.00 95.69 103 MET A CA 1
ATOM 818 C C . MET A 1 103 ? -39.607 -2.976 33.470 1.00 95.69 103 MET A C 1
ATOM 820 O O . MET A 1 103 ? -39.003 -4.038 33.638 1.00 95.69 103 MET A O 1
ATOM 824 N N . ALA A 1 104 ? -39.436 -2.246 32.367 1.00 95.88 104 ALA A N 1
ATOM 825 C CA . ALA A 1 104 ? -38.450 -2.578 31.345 1.00 95.88 104 ALA A CA 1
ATOM 826 C C . ALA A 1 104 ? -37.768 -1.325 30.789 1.00 95.88 104 ALA A C 1
ATOM 828 O O . ALA A 1 104 ? -38.416 -0.294 30.618 1.00 95.88 104 ALA A O 1
ATOM 829 N N . ILE A 1 105 ? -36.472 -1.442 30.493 1.00 96.00 105 ILE A N 1
ATOM 830 C CA . ILE A 1 105 ? -35.637 -0.383 29.905 1.00 96.00 105 ILE A CA 1
ATOM 831 C C . ILE A 1 105 ? -34.937 -0.896 28.641 1.00 96.00 105 ILE A C 1
ATOM 833 O O . ILE A 1 105 ? -34.675 -2.095 28.520 1.00 96.00 105 ILE A O 1
ATOM 837 N N . GLY A 1 106 ? -34.595 0.009 27.721 1.00 94.44 106 GLY A N 1
ATOM 838 C CA . GLY A 1 106 ? -33.960 -0.309 26.437 1.00 94.44 106 GLY A CA 1
ATOM 839 C C . GLY A 1 106 ? -34.852 -0.006 25.235 1.00 94.44 106 GLY A C 1
ATOM 840 O O . GLY A 1 106 ? -35.942 0.553 25.365 1.00 94.44 106 GLY A O 1
ATOM 841 N N . ASN A 1 107 ? -34.395 -0.378 24.040 1.00 93.31 107 ASN A N 1
ATOM 842 C CA . ASN A 1 107 ? -35.120 -0.120 22.799 1.00 93.31 107 ASN A CA 1
ATOM 843 C C . ASN A 1 107 ? -36.221 -1.172 22.567 1.00 93.31 107 ASN A C 1
ATOM 845 O O . ASN A 1 107 ? -36.108 -2.056 21.713 1.00 93.31 107 ASN A O 1
ATOM 849 N N . LEU A 1 108 ? -37.304 -1.078 23.345 1.00 93.06 108 LEU A N 1
ATOM 850 C CA . LEU A 1 108 ? -38.395 -2.064 23.366 1.00 93.06 108 LEU A CA 1
ATOM 851 C C . LEU A 1 108 ? -39.119 -2.209 22.016 1.00 93.06 108 LEU A C 1
ATOM 853 O O . LEU A 1 108 ? -39.715 -3.253 21.754 1.00 93.06 108 LEU A O 1
ATOM 857 N N . SER A 1 109 ? -39.038 -1.195 21.147 1.00 89.44 109 SER A N 1
ATOM 858 C CA . SER A 1 109 ? -39.656 -1.204 19.812 1.00 89.44 109 SER A CA 1
ATOM 859 C C . SER A 1 109 ? -39.095 -2.292 18.885 1.00 89.44 109 SER A C 1
ATOM 861 O O . SER A 1 109 ? -39.773 -2.732 17.958 1.00 89.44 109 SER A O 1
ATOM 863 N N . THR A 1 110 ? -37.879 -2.767 19.164 1.00 91.44 110 THR A N 1
ATOM 864 C CA . THR A 1 110 ? -37.205 -3.827 18.399 1.00 91.44 110 THR A CA 1
ATOM 865 C C . THR A 1 110 ? -37.680 -5.236 18.764 1.00 91.44 110 THR A C 1
ATOM 867 O O . THR A 1 110 ? -37.414 -6.193 18.033 1.00 91.44 110 THR A O 1
ATOM 870 N N . LEU A 1 111 ? -38.395 -5.399 19.885 1.00 92.69 111 LEU A N 1
ATOM 871 C CA . LEU A 1 111 ? -38.864 -6.707 20.332 1.00 92.69 111 LEU A CA 1
ATOM 872 C C . LEU A 1 111 ? -39.929 -7.266 19.371 1.00 92.69 111 LEU A C 1
ATOM 874 O O . LEU A 1 111 ? -40.798 -6.529 18.898 1.00 92.69 111 LEU A O 1
ATOM 878 N N . PRO A 1 112 ? -39.955 -8.590 19.116 1.00 93.12 112 PRO A N 1
ATOM 879 C CA . PRO A 1 112 ? -41.025 -9.194 18.333 1.00 93.12 112 PRO A CA 1
ATOM 880 C C . PRO A 1 112 ? -42.393 -8.889 18.949 1.00 93.12 112 PRO A C 1
ATOM 882 O O . PRO A 1 112 ? -42.558 -8.989 20.165 1.00 93.12 112 PRO A O 1
ATOM 885 N N . LYS A 1 113 ? -43.405 -8.615 18.111 1.00 91.44 113 LYS A N 1
ATOM 886 C CA . LYS A 1 113 ? -44.759 -8.198 18.542 1.00 91.44 113 LYS A CA 1
ATOM 887 C C . LYS A 1 113 ? -45.338 -9.030 19.696 1.00 91.44 113 LYS A C 1
ATOM 889 O O . LYS A 1 113 ? -45.978 -8.484 20.587 1.00 91.44 113 LYS A O 1
ATOM 894 N N . LYS A 1 114 ? -45.106 -10.349 19.697 1.00 92.12 114 LYS A N 1
ATOM 895 C CA . LYS A 1 114 ? -45.574 -11.256 20.758 1.00 92.12 114 LYS A CA 1
ATOM 896 C C . LYS A 1 114 ? -44.871 -11.015 22.101 1.00 92.12 114 LYS A C 1
ATOM 898 O O . LYS A 1 114 ? -45.542 -11.020 23.123 1.00 92.12 114 LYS A O 1
ATOM 903 N N . ALA A 1 115 ? -43.554 -10.801 22.093 1.00 92.81 115 ALA A N 1
ATOM 904 C CA . ALA A 1 115 ? -42.780 -10.494 23.295 1.00 92.81 115 ALA A CA 1
ATOM 905 C C . ALA A 1 115 ? -43.120 -9.103 23.836 1.00 92.81 115 ALA A C 1
ATOM 907 O O . ALA A 1 115 ? -43.362 -8.965 25.029 1.00 92.81 115 ALA A O 1
ATOM 908 N N . TYR A 1 116 ? -43.233 -8.112 22.947 1.00 94.25 116 TYR A N 1
ATOM 909 C CA . TYR A 1 116 ? -43.654 -6.758 23.301 1.00 94.25 116 TYR A CA 1
ATOM 910 C C . TYR A 1 116 ? -45.039 -6.741 23.968 1.00 94.25 116 TYR A C 1
ATOM 912 O O . TYR A 1 116 ? -45.196 -6.197 25.058 1.00 94.25 116 TYR A O 1
ATOM 920 N N . LYS A 1 117 ? -46.036 -7.401 23.355 1.00 93.88 117 LYS A N 1
ATOM 921 C CA . LYS A 1 117 ? -47.399 -7.479 23.904 1.00 93.88 117 LYS A CA 1
ATOM 922 C C . LYS A 1 117 ? -47.430 -8.144 25.282 1.00 93.88 117 LYS A C 1
ATOM 924 O O . LYS A 1 117 ? -48.070 -7.622 26.186 1.00 93.88 117 LYS A O 1
ATOM 929 N N . GLU A 1 118 ? -46.745 -9.276 25.437 1.00 94.19 118 GLU A N 1
ATOM 930 C CA . GLU A 1 118 ? -46.716 -10.008 26.708 1.00 94.19 118 GLU A CA 1
ATOM 931 C C . GLU A 1 118 ? -46.026 -9.204 27.818 1.00 94.19 118 GLU A C 1
ATOM 933 O O . GLU A 1 118 ? -46.524 -9.146 28.937 1.00 94.19 118 GLU A O 1
ATOM 938 N N . LEU A 1 119 ? -44.904 -8.548 27.504 1.00 95.06 119 LEU A N 1
ATOM 939 C CA . LEU A 1 119 ? -44.184 -7.692 28.445 1.00 95.06 119 LEU A CA 1
ATOM 940 C C . LEU A 1 119 ? -45.082 -6.570 28.975 1.00 95.06 119 LEU A C 1
ATOM 942 O O . LEU A 1 119 ? -45.184 -6.396 30.188 1.00 95.06 119 LEU A O 1
ATOM 946 N N . HIS A 1 120 ? -45.767 -5.850 28.082 1.00 94.88 120 HIS A N 1
ATOM 947 C CA . HIS A 1 120 ? -46.672 -4.772 28.475 1.00 94.88 120 HIS A CA 1
ATOM 948 C C . HIS A 1 120 ? -47.870 -5.270 29.291 1.00 94.88 120 HIS A C 1
ATOM 950 O O . HIS A 1 120 ? -48.237 -4.624 30.267 1.00 94.88 120 HIS A O 1
ATOM 956 N N . GLU A 1 121 ? -48.423 -6.443 28.973 1.00 94.44 121 GLU A N 1
ATOM 957 C CA . GLU A 1 121 ? -49.512 -7.035 29.760 1.00 94.44 121 GLU A CA 1
ATOM 958 C C . GLU A 1 121 ? -49.090 -7.335 31.211 1.00 94.44 121 GLU A C 1
ATOM 960 O O . GLU A 1 121 ? -49.855 -7.089 32.148 1.00 94.44 121 GLU A O 1
ATOM 965 N N . VAL A 1 122 ? -47.868 -7.839 31.425 1.00 95.00 122 VAL A N 1
ATOM 966 C CA . VAL A 1 122 ? -47.346 -8.103 32.778 1.00 95.00 122 VAL A CA 1
ATOM 967 C C . VAL A 1 122 ? -47.010 -6.803 33.516 1.00 95.00 122 VAL A C 1
ATOM 969 O O . VAL A 1 122 ? -47.321 -6.689 34.705 1.00 95.00 122 VAL A O 1
ATOM 972 N N . ILE A 1 123 ? -46.431 -5.809 32.834 1.00 95.56 123 ILE A N 1
ATOM 973 C CA . ILE A 1 123 ? -46.185 -4.474 33.409 1.00 95.56 123 ILE A CA 1
ATOM 974 C C . ILE A 1 123 ? -47.509 -3.851 33.875 1.00 95.56 123 ILE A C 1
ATOM 976 O O . ILE A 1 123 ? -47.617 -3.433 35.026 1.00 95.56 123 ILE A O 1
ATOM 980 N N . ASP A 1 124 ? -48.554 -3.875 33.043 1.00 95.25 124 ASP A N 1
ATOM 981 C CA . ASP A 1 124 ? -49.862 -3.306 33.386 1.00 95.25 124 ASP A CA 1
ATOM 982 C C . ASP A 1 124 ? -50.527 -4.007 34.572 1.00 95.25 124 ASP A C 1
ATOM 984 O O . ASP A 1 124 ? -51.123 -3.348 35.427 1.00 95.25 124 ASP A O 1
ATOM 988 N N . LYS A 1 125 ? -50.414 -5.337 34.654 1.00 94.88 125 LYS A N 1
ATOM 989 C CA . LYS A 1 125 ? -50.962 -6.112 35.775 1.00 94.88 125 LYS A CA 1
ATOM 990 C C . LYS A 1 125 ? -50.201 -5.862 37.077 1.00 94.88 125 LYS A C 1
ATOM 992 O O . LYS A 1 125 ? -50.814 -5.892 38.138 1.00 94.88 125 LYS A O 1
ATOM 997 N N . THR A 1 126 ? -48.893 -5.612 37.015 1.00 95.94 126 THR A N 1
ATOM 998 C CA . THR A 1 126 ? -48.034 -5.424 38.202 1.00 95.94 126 THR A CA 1
ATOM 999 C C . THR A 1 126 ? -47.808 -3.956 38.579 1.00 95.94 126 THR A C 1
ATOM 1001 O O . THR A 1 126 ? -47.167 -3.682 39.588 1.00 95.94 126 THR A O 1
ATOM 1004 N N . LYS A 1 127 ? -48.354 -2.988 37.828 1.00 94.44 127 LYS A N 1
ATOM 1005 C CA . LYS A 1 127 ? -48.117 -1.547 38.045 1.00 94.44 127 LYS A CA 1
ATOM 1006 C C . LYS A 1 127 ? -48.502 -1.026 39.434 1.00 94.44 127 LYS A C 1
ATOM 1008 O O . LYS A 1 127 ? -47.917 -0.048 39.887 1.00 94.44 127 LYS A O 1
ATOM 1013 N N . GLY A 1 128 ? -49.497 -1.648 40.073 1.00 91.81 128 GLY A N 1
ATOM 1014 C CA . GLY A 1 128 ? -49.981 -1.279 41.408 1.00 91.81 128 GLY A CA 1
ATOM 1015 C C . GLY A 1 128 ? -49.128 -1.828 42.552 1.00 91.81 128 GLY A C 1
ATOM 1016 O O . GLY A 1 128 ? -49.369 -1.478 43.704 1.00 91.81 128 GLY A O 1
ATOM 1017 N N . ASN A 1 129 ? -48.145 -2.673 42.240 1.00 94.56 129 ASN A N 1
ATOM 1018 C CA . ASN A 1 129 ? -47.310 -3.313 43.238 1.00 94.56 129 ASN A CA 1
ATOM 1019 C C . ASN A 1 129 ? -46.239 -2.348 43.768 1.00 94.56 129 ASN A C 1
ATOM 1021 O O . ASN A 1 129 ? -45.750 -1.487 43.034 1.00 94.56 129 ASN A O 1
ATOM 1025 N N . SER A 1 130 ? -45.867 -2.484 45.042 1.00 91.62 130 SER A N 1
ATOM 1026 C CA . SER A 1 130 ? -45.053 -1.474 45.743 1.00 91.62 130 SER A CA 1
ATOM 1027 C C . SER A 1 130 ? -43.883 -2.011 46.566 1.00 91.62 130 SER A C 1
ATOM 1029 O O . SER A 1 130 ? -43.068 -1.214 47.020 1.00 91.62 130 SER A O 1
ATOM 1031 N N . ARG A 1 131 ? -43.760 -3.331 46.764 1.00 92.44 131 ARG A N 1
ATOM 1032 C CA . ARG A 1 131 ? -42.713 -3.904 47.630 1.00 92.44 131 ARG A CA 1
ATOM 1033 C C . ARG A 1 131 ? -41.315 -3.788 47.024 1.00 92.44 131 ARG A C 1
ATOM 1035 O O . ARG A 1 131 ? -40.364 -3.534 47.747 1.00 92.44 131 ARG A O 1
ATOM 1042 N N . MET A 1 132 ? -41.193 -4.026 45.721 1.00 95.44 132 MET A N 1
ATOM 1043 C CA . MET A 1 132 ? -39.932 -3.962 44.976 1.00 95.44 132 MET A CA 1
ATOM 1044 C C . MET A 1 132 ? -40.225 -3.646 43.509 1.00 95.44 132 MET A C 1
ATOM 1046 O O . MET A 1 132 ? -41.212 -4.140 42.960 1.00 95.44 132 MET A O 1
ATOM 1050 N N . THR A 1 133 ? -39.358 -2.876 42.855 1.00 96.81 133 THR A N 1
ATOM 1051 C CA . THR A 1 133 ? -39.372 -2.694 41.398 1.00 96.81 133 THR A CA 1
ATOM 1052 C C . THR A 1 133 ? -38.339 -3.613 40.746 1.00 96.81 133 THR A C 1
ATOM 1054 O O . THR A 1 133 ? -37.140 -3.473 40.973 1.00 96.81 133 THR A O 1
ATOM 1057 N N . LEU A 1 134 ? -38.804 -4.552 39.921 1.00 96.88 134 LEU A N 1
ATOM 1058 C CA . LEU A 1 134 ? -37.976 -5.391 39.060 1.00 96.88 134 LEU A CA 1
ATOM 1059 C C . LEU A 1 134 ? -37.917 -4.781 37.659 1.00 96.88 134 LEU A C 1
ATOM 1061 O O . LEU A 1 134 ? -38.925 -4.747 36.959 1.00 96.88 134 LEU A O 1
ATOM 1065 N N . THR A 1 135 ? -36.736 -4.368 37.218 1.00 97.38 135 THR A N 1
ATOM 1066 C CA . THR A 1 135 ? -36.515 -3.802 35.886 1.00 97.38 135 THR A CA 1
ATOM 1067 C C . THR A 1 135 ? -35.775 -4.793 34.994 1.00 97.38 135 THR A C 1
ATOM 1069 O O . THR A 1 135 ? -34.678 -5.245 35.317 1.00 97.38 135 THR A O 1
ATOM 1072 N N . LEU A 1 136 ? -36.336 -5.110 33.827 1.00 96.69 136 LEU A N 1
ATOM 1073 C CA . LEU A 1 136 ? -35.660 -5.911 32.805 1.00 96.69 136 LEU A CA 1
ATOM 1074 C C . LEU A 1 136 ? -35.036 -5.005 31.744 1.00 96.69 136 LEU A C 1
ATOM 1076 O O . LEU A 1 136 ? -35.740 -4.295 31.027 1.00 96.69 136 LEU A O 1
ATOM 1080 N N . ALA A 1 137 ? -33.715 -5.063 31.598 1.00 96.88 137 ALA A N 1
ATOM 1081 C CA . ALA A 1 137 ? -33.029 -4.403 30.496 1.00 96.88 137 ALA A CA 1
ATOM 1082 C C . ALA A 1 137 ? -33.095 -5.293 29.243 1.00 96.88 137 ALA A C 1
ATOM 1084 O O . ALA A 1 137 ? -32.472 -6.359 29.187 1.00 96.88 137 ALA A O 1
ATOM 1085 N N . LEU A 1 138 ? -33.900 -4.869 28.265 1.00 95.88 138 LEU A N 1
ATOM 1086 C CA . LEU A 1 138 ? -34.277 -5.630 27.073 1.00 95.88 138 LEU A CA 1
ATOM 1087 C C . LEU A 1 138 ? -33.978 -4.828 25.812 1.00 95.88 138 LEU A C 1
ATOM 1089 O O . LEU A 1 138 ? -34.451 -3.706 25.653 1.00 95.88 138 LEU A O 1
ATOM 1093 N N . SER A 1 139 ? -33.200 -5.416 24.902 1.00 94.62 139 SER A N 1
ATOM 1094 C CA . SER A 1 139 ? -32.586 -4.671 23.799 1.00 94.62 139 SER A CA 1
ATOM 1095 C C . SER A 1 139 ? -31.918 -3.389 24.313 1.00 94.62 139 SER A C 1
ATOM 1097 O O . SER A 1 139 ? -32.113 -2.298 23.774 1.00 94.62 139 SER A O 1
ATOM 1099 N N . TYR A 1 140 ? -31.184 -3.519 25.417 1.00 96.25 140 TYR A N 1
ATOM 1100 C CA . TYR A 1 140 ? -30.550 -2.401 26.100 1.00 96.25 140 TYR A CA 1
ATOM 1101 C C . TYR A 1 140 ? -29.042 -2.396 25.841 1.00 96.25 140 TYR A C 1
ATOM 1103 O O . TYR A 1 140 ? -28.400 -3.447 25.851 1.00 96.25 140 TYR A O 1
ATOM 1111 N N . GLY A 1 141 ? -28.486 -1.204 25.644 1.00 95.75 141 GLY A N 1
ATOM 1112 C CA . GLY A 1 141 ? -27.054 -0.941 25.652 1.00 95.75 141 GLY A CA 1
ATOM 1113 C C . GLY A 1 141 ? -26.825 0.520 26.026 1.00 95.75 141 GLY A C 1
ATOM 1114 O O . GLY A 1 141 ? -27.403 1.415 25.417 1.00 95.75 141 GLY A O 1
ATOM 1115 N N . SER A 1 142 ? -25.984 0.778 27.022 1.00 95.50 142 SER A N 1
ATOM 1116 C CA . SER A 1 142 ? -25.826 2.113 27.609 1.00 95.50 142 SER A CA 1
ATOM 1117 C C . SER A 1 142 ? -25.235 3.140 26.634 1.00 95.50 142 SER A C 1
ATOM 1119 O O . SER A 1 142 ? -25.595 4.311 26.660 1.00 95.50 142 SER A O 1
ATOM 1121 N N . ARG A 1 143 ? -24.392 2.708 25.688 1.00 95.56 143 ARG A N 1
ATOM 1122 C CA . ARG A 1 143 ? -23.952 3.560 24.571 1.00 95.56 143 ARG A CA 1
ATOM 1123 C C . ARG A 1 143 ? -25.115 4.024 23.689 1.00 95.56 143 ARG A C 1
ATOM 1125 O O . ARG A 1 143 ? -25.113 5.172 23.264 1.00 95.56 143 ARG A O 1
ATOM 1132 N N . GLU A 1 144 ? -26.083 3.150 23.405 1.00 93.69 144 GLU A N 1
ATOM 1133 C CA . GLU A 1 144 ? -27.277 3.516 22.629 1.00 93.69 144 GLU A CA 1
ATOM 1134 C C . GLU A 1 144 ? -28.197 4.431 23.442 1.00 93.69 144 GLU A C 1
ATOM 1136 O O . GLU A 1 144 ? -28.685 5.421 22.905 1.00 93.69 144 GLU A O 1
ATOM 1141 N N . GLU A 1 145 ? -28.369 4.150 24.738 1.00 95.38 145 GLU A N 1
ATOM 1142 C CA . GLU A 1 145 ? -29.101 5.016 25.669 1.00 95.38 145 GLU A CA 1
ATOM 1143 C C . GLU A 1 145 ? -28.544 6.446 25.644 1.00 95.38 145 GLU A C 1
ATOM 1145 O O . GLU A 1 145 ? -29.289 7.368 25.337 1.00 95.38 145 GLU A O 1
ATOM 1150 N N . ILE A 1 146 ? -27.230 6.629 25.827 1.00 96.31 146 ILE A N 1
ATOM 1151 C CA . ILE A 1 146 ? -26.591 7.957 25.804 1.00 96.31 146 ILE A CA 1
ATOM 1152 C C . ILE A 1 146 ? -26.796 8.659 24.453 1.00 96.31 146 ILE A C 1
ATOM 1154 O O . ILE A 1 146 ? -27.082 9.855 24.413 1.00 96.31 146 ILE A O 1
ATOM 1158 N N . ILE A 1 147 ? -26.679 7.936 23.332 1.00 95.69 147 ILE A N 1
ATOM 1159 C CA . ILE A 1 147 ? -26.934 8.508 22.000 1.00 95.69 147 ILE A CA 1
ATOM 1160 C C . ILE A 1 147 ? -28.382 9.001 21.891 1.00 95.69 147 ILE A C 1
ATOM 1162 O O . ILE A 1 147 ? -28.619 10.086 21.359 1.00 95.69 147 ILE A O 1
ATOM 1166 N N . ASN A 1 148 ? -29.347 8.221 22.379 1.00 93.94 148 ASN A N 1
ATOM 1167 C CA . ASN A 1 148 ? -30.759 8.587 22.330 1.00 93.94 148 ASN A CA 1
ATOM 1168 C C . ASN A 1 148 ? -31.072 9.755 23.270 1.00 93.94 148 ASN A C 1
ATOM 1170 O O . ASN A 1 148 ? -31.716 10.704 22.832 1.00 93.94 148 ASN A O 1
ATOM 1174 N N . THR A 1 149 ? -30.509 9.771 24.478 1.00 96.12 149 THR A N 1
ATOM 1175 C CA . THR A 1 149 ? -30.574 10.907 25.406 1.00 96.12 149 THR A CA 1
ATOM 1176 C C . THR A 1 149 ? -30.070 12.197 24.754 1.00 96.12 149 THR A C 1
ATOM 1178 O O . THR A 1 149 ? -30.770 13.209 24.753 1.00 96.12 149 THR A O 1
ATOM 1181 N N . VAL A 1 150 ? -28.897 12.165 24.109 1.00 96.50 150 VAL A N 1
ATOM 1182 C CA . VAL A 1 150 ? -28.342 13.339 23.412 1.00 96.50 150 VAL A CA 1
ATOM 1183 C C . VAL A 1 150 ? -29.241 13.780 22.257 1.00 96.50 150 VAL A C 1
ATOM 1185 O O . VAL A 1 150 ? -29.459 14.980 22.081 1.00 96.50 150 VAL A O 1
ATOM 1188 N N . LYS A 1 151 ? -29.790 12.843 21.474 1.00 95.62 151 LYS A N 1
ATOM 1189 C CA . LYS A 1 151 ? -30.720 13.163 20.378 1.00 95.62 151 LYS A CA 1
ATOM 1190 C C . LYS A 1 151 ? -32.001 13.817 20.891 1.00 95.62 151 LYS A C 1
ATOM 1192 O O . LYS A 1 151 ? -32.413 14.830 20.332 1.00 95.62 151 LYS A O 1
ATOM 1197 N N . GLU A 1 152 ? -32.612 13.276 21.941 1.00 95.25 152 GLU A N 1
ATOM 1198 C CA . GLU A 1 152 ? -33.841 13.824 22.521 1.00 95.25 152 GLU A CA 1
ATOM 1199 C C . GLU A 1 152 ? -33.623 15.229 23.088 1.00 95.25 152 GLU A C 1
ATOM 1201 O O . GLU A 1 152 ? -34.387 16.143 22.767 1.00 95.25 152 GLU A O 1
ATOM 1206 N N . ILE A 1 153 ? -32.538 15.432 23.842 1.00 96.06 153 ILE A N 1
ATOM 1207 C CA . ILE A 1 153 ? -32.162 16.754 24.356 1.00 96.06 153 ILE A CA 1
ATOM 1208 C C . ILE A 1 153 ? -31.904 17.720 23.193 1.00 96.06 153 ILE A C 1
ATOM 1210 O O . ILE A 1 153 ? -32.437 18.826 23.186 1.00 96.06 153 ILE A O 1
ATOM 1214 N N . SER A 1 154 ? -31.167 17.300 22.160 1.00 95.81 154 SER A N 1
ATOM 1215 C CA . SER A 1 154 ? -30.871 18.142 20.989 1.00 95.81 154 SER A CA 1
ATOM 1216 C C . SER A 1 154 ? -32.135 18.563 20.233 1.00 95.81 154 SER A C 1
ATOM 1218 O O . SER A 1 154 ? -32.229 19.700 19.773 1.00 95.81 154 SER A O 1
ATOM 1220 N N . ILE A 1 155 ? -33.131 17.677 20.117 1.00 94.81 155 ILE A N 1
ATOM 1221 C CA . ILE A 1 155 ? -34.434 17.999 19.515 1.00 94.81 155 ILE A CA 1
ATOM 1222 C C . ILE A 1 155 ? -35.181 19.027 20.372 1.00 94.81 155 ILE A C 1
ATOM 1224 O O . ILE A 1 155 ? -35.738 19.983 19.830 1.00 94.81 155 ILE A O 1
ATOM 1228 N N . LYS A 1 156 ? -35.173 18.871 21.702 1.00 95.56 156 LYS A N 1
ATOM 1229 C CA . LYS A 1 156 ? -35.791 19.838 22.622 1.00 95.56 156 LYS A CA 1
ATOM 1230 C C . LYS A 1 156 ? -35.094 21.200 22.580 1.00 95.56 156 LYS A C 1
ATOM 1232 O O . LYS A 1 156 ? -35.786 22.213 22.569 1.00 95.56 156 LYS A O 1
ATOM 1237 N N . VAL A 1 157 ? -33.766 21.232 22.465 1.00 95.31 157 VAL A N 1
ATOM 1238 C CA . VAL A 1 157 ? -32.985 22.463 22.259 1.00 95.31 157 VAL A CA 1
ATOM 1239 C C . VAL A 1 157 ? -33.343 23.128 20.934 1.00 95.31 157 VAL A C 1
ATOM 1241 O O . VAL A 1 157 ? -33.683 24.306 20.908 1.00 95.31 157 VAL A O 1
ATOM 1244 N N . LYS A 1 158 ? -33.357 22.367 19.833 1.00 94.12 158 LYS A N 1
ATOM 1245 C CA . LYS A 1 158 ? -33.736 22.870 18.502 1.00 94.12 158 LYS A CA 1
ATOM 1246 C C . LYS A 1 158 ? -35.139 23.490 18.487 1.00 94.12 158 LYS A C 1
ATOM 1248 O O . LYS A 1 158 ? -35.376 24.448 17.759 1.00 94.12 158 LYS A O 1
ATOM 1253 N N . ASN A 1 159 ? -36.057 22.940 19.278 1.00 93.31 159 ASN A N 1
ATOM 1254 C CA . ASN A 1 159 ? -37.437 23.410 19.386 1.00 93.31 159 ASN A CA 1
ATOM 1255 C C . ASN A 1 159 ? -37.638 24.481 20.481 1.00 93.31 159 ASN A C 1
ATOM 1257 O O . ASN A 1 159 ? -38.783 24.791 20.799 1.00 93.31 159 ASN A O 1
ATOM 1261 N N . ASN A 1 160 ? -36.562 25.037 21.058 1.00 92.19 160 ASN A N 1
ATOM 1262 C CA . ASN A 1 160 ? -36.586 26.030 22.144 1.00 92.19 160 ASN A CA 1
ATOM 1263 C C . ASN A 1 160 ? -37.349 25.579 23.411 1.00 92.19 160 ASN A C 1
ATOM 1265 O O . ASN A 1 160 ? -37.893 26.405 24.139 1.00 92.19 160 ASN A O 1
ATOM 1269 N N . ILE A 1 161 ? -37.403 24.269 23.679 1.00 94.62 161 ILE A N 1
ATOM 1270 C CA . ILE A 1 161 ? -38.014 23.695 24.892 1.00 94.62 161 ILE A CA 1
ATOM 1271 C C . ILE A 1 161 ? -37.012 23.703 26.058 1.00 94.62 161 ILE A C 1
ATOM 1273 O O . ILE A 1 161 ? -37.399 23.916 27.203 1.00 94.62 161 ILE A O 1
ATOM 1277 N N . ILE A 1 162 ? -35.727 23.469 25.773 1.00 92.38 162 ILE A N 1
ATOM 1278 C CA . ILE A 1 162 ? -34.624 23.476 26.748 1.00 92.38 162 ILE A CA 1
ATOM 1279 C C . ILE A 1 162 ? -33.524 24.400 26.216 1.00 92.38 162 ILE A C 1
ATOM 1281 O O . ILE A 1 162 ? -33.198 24.344 25.033 1.00 92.38 162 ILE A O 1
ATOM 1285 N N . SER A 1 163 ? -32.936 25.230 27.077 1.00 90.25 163 SER A N 1
ATOM 1286 C CA . SER A 1 163 ? -31.765 26.047 26.726 1.00 90.25 163 SER A CA 1
ATOM 1287 C C . SER A 1 163 ? -30.480 25.218 26.859 1.00 90.25 163 SER A C 1
ATOM 1289 O O . SER A 1 163 ? -30.367 24.495 27.853 1.00 90.25 163 SER A O 1
ATOM 1291 N N . PRO A 1 164 ? -29.498 25.312 25.938 1.00 90.56 164 PRO A N 1
ATOM 1292 C CA . PRO A 1 164 ? -28.218 24.603 26.055 1.00 90.56 164 PRO A CA 1
ATOM 1293 C C . PRO A 1 164 ? -27.508 24.808 27.401 1.00 90.56 164 PRO A C 1
ATOM 1295 O O . PRO A 1 164 ? -26.870 23.896 27.916 1.00 90.56 164 PRO A O 1
ATOM 1298 N N . GLU A 1 165 ? -27.652 25.996 27.984 1.00 90.44 165 GLU A N 1
ATOM 1299 C CA . GLU A 1 165 ? -27.045 26.412 29.250 1.00 90.44 165 GLU A CA 1
ATOM 1300 C C . GLU A 1 165 ? -27.670 25.713 30.465 1.00 90.44 165 GLU A C 1
ATOM 1302 O O . GLU A 1 165 ? -27.040 25.637 31.516 1.00 90.44 165 GLU A O 1
ATOM 1307 N N . ASN A 1 166 ? -28.884 25.176 30.314 1.00 88.50 166 ASN A N 1
ATOM 1308 C CA . ASN A 1 166 ? -29.621 24.484 31.372 1.00 88.50 166 ASN A CA 1
ATOM 1309 C C . ASN A 1 166 ? -29.426 22.960 31.324 1.00 88.50 166 ASN A C 1
ATOM 1311 O O . ASN A 1 166 ? -30.055 22.246 32.102 1.00 88.50 166 ASN A O 1
ATOM 1315 N N . ILE A 1 167 ? -28.602 22.433 30.408 1.00 92.00 167 ILE A N 1
ATOM 1316 C CA . ILE A 1 167 ? -28.319 20.993 30.338 1.00 92.00 167 ILE A CA 1
ATOM 1317 C C . ILE A 1 167 ? -27.344 20.625 31.460 1.00 92.00 167 ILE A C 1
ATOM 1319 O O . ILE A 1 167 ? -26.124 20.662 31.301 1.00 92.00 167 ILE A O 1
ATOM 1323 N N . GLU A 1 168 ? -27.903 20.250 32.602 1.00 91.25 168 GLU A N 1
ATOM 1324 C CA . GLU A 1 168 ? -27.183 19.737 33.767 1.00 91.25 168 GLU A CA 1
ATOM 1325 C C . GLU A 1 168 ? -27.494 18.243 34.011 1.00 91.25 168 GLU A C 1
ATOM 1327 O O . GLU A 1 168 ? -28.228 17.605 33.254 1.00 91.25 168 GLU A O 1
ATOM 1332 N N . GLU A 1 169 ? -26.916 17.656 35.064 1.00 87.69 169 GLU A N 1
ATOM 1333 C CA . GLU A 1 169 ? -27.074 16.230 35.401 1.00 87.69 169 GLU A CA 1
ATOM 1334 C C . GLU A 1 169 ? -28.545 15.811 35.579 1.00 87.69 169 GLU A C 1
ATOM 1336 O O . GLU A 1 169 ? -28.921 14.719 35.154 1.00 87.69 169 GLU A O 1
ATOM 1341 N N . SER A 1 170 ? -29.389 16.695 36.124 1.00 90.38 170 SER A N 1
ATOM 1342 C CA . SER A 1 170 ? -30.835 16.471 36.272 1.00 90.38 170 SER A CA 1
ATOM 1343 C C . SER A 1 170 ? -31.512 16.244 34.914 1.00 90.38 170 SER A C 1
ATOM 1345 O O . SER A 1 170 ? -32.191 15.236 34.727 1.00 90.38 170 SER A O 1
ATOM 1347 N N . ILE A 1 171 ? -31.231 17.106 33.930 1.00 93.19 171 ILE A N 1
ATOM 1348 C CA . ILE A 1 171 ? -31.753 16.989 32.564 1.00 93.19 171 ILE A CA 1
ATOM 1349 C C . ILE A 1 171 ? -31.269 15.701 31.908 1.00 93.19 171 ILE A C 1
ATOM 1351 O O . ILE A 1 171 ? -32.053 15.033 31.243 1.00 93.19 171 ILE A O 1
ATOM 1355 N N . ILE A 1 172 ? -30.008 15.307 32.092 1.00 93.69 172 ILE A N 1
ATOM 1356 C CA . ILE A 1 172 ? -29.522 14.034 31.540 1.00 93.69 172 ILE A CA 1
ATOM 1357 C C . ILE A 1 172 ? -30.291 12.864 32.166 1.00 93.69 172 ILE A C 1
ATOM 1359 O O . ILE A 1 172 ? -30.802 12.022 31.429 1.00 93.69 172 ILE A O 1
ATOM 1363 N N . ASN A 1 173 ? -30.444 12.846 33.493 1.00 91.56 173 ASN A N 1
ATOM 1364 C CA . ASN A 1 173 ? -31.163 11.791 34.213 1.00 91.56 173 ASN A CA 1
ATOM 1365 C C . ASN A 1 173 ? -32.628 11.657 33.769 1.00 91.56 173 ASN A C 1
ATOM 1367 O O . ASN A 1 173 ? -33.103 10.535 33.598 1.00 91.56 173 ASN A O 1
ATOM 1371 N N . GLU A 1 174 ? -33.314 12.769 33.493 1.00 92.31 174 GLU A N 1
ATOM 1372 C CA . GLU A 1 174 ? -34.687 12.794 32.956 1.00 92.31 174 GLU A CA 1
ATOM 1373 C C . GLU A 1 174 ? -34.818 12.236 31.527 1.00 92.31 174 GLU A C 1
ATOM 1375 O O . GLU A 1 174 ? -35.923 11.974 31.065 1.00 92.31 174 GLU A O 1
ATOM 1380 N N . HIS A 1 175 ? -33.713 12.060 30.801 1.00 94.31 175 HIS A N 1
ATOM 1381 C CA . HIS A 1 175 ? -33.715 11.587 29.411 1.00 94.31 175 HIS A CA 1
ATOM 1382 C C . HIS A 1 175 ? -33.016 10.230 29.238 1.00 94.31 175 HIS A C 1
ATOM 1384 O O . HIS A 1 175 ? -32.852 9.755 28.112 1.00 94.31 175 HIS A O 1
ATOM 1390 N N . LEU A 1 176 ? -32.580 9.595 30.328 1.00 95.69 176 LEU A N 1
ATOM 1391 C CA . LEU A 1 176 ? -32.117 8.205 30.326 1.00 95.69 176 LEU A CA 1
ATOM 1392 C C . LEU A 1 176 ? -33.322 7.259 30.416 1.00 95.69 176 LEU A C 1
ATOM 1394 O O . LEU A 1 176 ? -34.372 7.604 30.963 1.00 95.69 176 LEU A O 1
ATOM 1398 N N . TYR A 1 177 ? -33.172 6.009 29.969 1.00 94.25 177 TYR A N 1
ATOM 1399 C CA . TYR A 1 177 ? -34.233 5.007 30.139 1.00 94.25 177 TYR A CA 1
ATOM 1400 C C . TYR A 1 177 ? -34.522 4.722 31.618 1.00 94.25 177 TYR A C 1
ATOM 1402 O O . TYR A 1 177 ? -35.606 4.251 31.964 1.00 94.25 177 TYR A O 1
ATOM 1410 N N . THR A 1 178 ? -33.565 5.028 32.495 1.00 92.62 178 THR A N 1
ATOM 1411 C CA . THR A 1 178 ? -33.643 4.848 33.946 1.00 92.62 178 THR A CA 1
ATOM 1412 C C . THR A 1 178 ? -34.190 6.054 34.706 1.00 92.62 178 THR A C 1
ATOM 1414 O O . THR A 1 178 ? -34.076 6.053 35.923 1.00 92.62 178 THR A O 1
ATOM 1417 N N . GLN A 1 179 ? -34.785 7.060 34.057 1.00 90.56 179 GLN A N 1
ATOM 1418 C CA . GLN A 1 179 ? -35.294 8.287 34.707 1.00 90.56 179 GLN A CA 1
ATOM 1419 C C . GLN A 1 179 ? -36.162 8.065 35.970 1.00 90.56 179 GLN A C 1
ATOM 1421 O O . GLN A 1 179 ? -36.246 8.932 36.831 1.00 90.56 179 GLN A O 1
ATOM 1426 N N . ASN A 1 180 ? -36.798 6.895 36.101 1.00 86.00 180 ASN A N 1
ATOM 1427 C CA . ASN A 1 180 ? -37.659 6.525 37.232 1.00 86.00 180 ASN A CA 1
ATOM 1428 C C . ASN A 1 180 ? -36.989 5.571 38.241 1.00 86.00 180 ASN A C 1
ATOM 1430 O O . ASN A 1 180 ? -37.681 4.969 39.063 1.00 86.00 180 ASN A O 1
ATOM 1434 N N . LEU A 1 181 ? -35.676 5.366 38.143 1.00 90.94 181 LEU A N 1
ATOM 1435 C CA . LEU A 1 181 ? -34.899 4.478 39.003 1.00 90.94 181 LEU A CA 1
ATOM 1436 C C . LEU A 1 181 ? -33.814 5.283 39.729 1.00 90.94 181 LEU A C 1
ATOM 1438 O O . LEU A 1 181 ? -33.232 6.186 39.129 1.00 90.94 181 LEU A O 1
ATOM 1442 N N . PRO A 1 182 ? -33.505 4.956 40.994 1.00 91.19 182 PRO A N 1
ATOM 1443 C CA . PRO A 1 182 ? -32.333 5.512 41.661 1.00 91.19 182 PRO A CA 1
ATOM 1444 C C . PRO A 1 182 ? -31.038 4.983 41.025 1.00 91.19 182 PRO A C 1
ATOM 1446 O O . PRO A 1 182 ? -31.047 3.970 40.317 1.00 91.19 182 PRO A O 1
ATOM 1449 N N . ASP A 1 183 ? -29.912 5.622 41.335 1.00 90.75 183 ASP A N 1
ATOM 1450 C CA . ASP A 1 183 ? -28.589 5.112 40.962 1.00 90.75 183 ASP A CA 1
ATOM 1451 C C . ASP A 1 183 ? -28.343 3.706 41.513 1.00 90.75 183 ASP A C 1
ATOM 1453 O O . ASP A 1 183 ? -28.942 3.285 42.506 1.00 90.75 183 ASP A O 1
ATOM 1457 N N . VAL A 1 184 ? -27.462 2.960 40.849 1.00 95.31 184 VAL A N 1
ATOM 1458 C CA . VAL A 1 184 ? -27.124 1.595 41.254 1.00 95.31 184 VAL A CA 1
ATOM 1459 C C . VAL A 1 184 ? -26.185 1.648 42.457 1.00 95.31 184 VAL A C 1
ATOM 1461 O O . VAL A 1 184 ? -25.124 2.262 42.398 1.00 95.31 184 VAL A O 1
ATOM 1464 N N . ASP A 1 185 ? -26.535 0.954 43.539 1.00 95.25 185 ASP A N 1
ATOM 1465 C CA . ASP A 1 185 ? -25.664 0.827 44.712 1.00 95.25 185 ASP A CA 1
ATOM 1466 C C . ASP A 1 185 ? -24.693 -0.351 44.573 1.00 95.25 185 ASP A C 1
ATOM 1468 O O . ASP A 1 185 ? -23.538 -0.258 44.986 1.00 95.25 185 ASP A O 1
ATOM 1472 N N . LEU A 1 186 ? -25.163 -1.462 43.996 1.00 96.56 186 LEU A N 1
ATOM 1473 C CA . LEU A 1 186 ? -24.408 -2.705 43.848 1.00 96.56 186 LEU A CA 1
ATOM 1474 C C . LEU A 1 186 ? -24.634 -3.313 42.460 1.00 96.56 186 LEU A C 1
ATOM 1476 O O . LEU A 1 186 ? -25.747 -3.719 42.127 1.00 96.56 186 LEU A O 1
ATOM 1480 N N . LEU A 1 187 ? -23.571 -3.434 41.664 1.00 97.44 187 LEU A N 1
ATOM 1481 C CA . LEU A 1 187 ? -23.573 -4.178 40.407 1.00 97.44 187 LEU A CA 1
ATOM 1482 C C . LEU A 1 187 ? -22.939 -5.557 40.612 1.00 97.44 187 LEU A C 1
ATOM 1484 O O . LEU A 1 187 ? -21.738 -5.670 40.854 1.00 97.44 187 LEU A O 1
ATOM 1488 N N . ILE A 1 188 ? -23.724 -6.615 40.434 1.00 97.50 188 ILE A N 1
ATOM 1489 C CA . ILE A 1 188 ? -23.260 -8.002 40.490 1.00 97.50 188 ILE A CA 1
ATOM 1490 C C . ILE A 1 188 ? -23.018 -8.511 39.072 1.00 97.50 188 ILE A C 1
ATOM 1492 O O . ILE A 1 188 ? -23.890 -8.432 38.204 1.00 97.50 188 ILE A O 1
ATOM 1496 N N . ARG A 1 189 ? -21.856 -9.112 38.831 1.00 97.00 189 ARG A N 1
ATOM 1497 C CA . ARG A 1 189 ? -21.571 -9.825 37.589 1.00 97.00 189 ARG A CA 1
ATOM 1498 C C . ARG A 1 189 ? -21.120 -11.251 37.855 1.00 97.00 189 ARG A C 1
ATOM 1500 O O . ARG A 1 189 ? -20.162 -11.503 38.580 1.00 97.00 189 ARG A O 1
ATOM 1507 N N . THR A 1 190 ? -21.805 -12.175 37.196 1.00 95.31 190 THR A N 1
ATOM 1508 C CA . THR A 1 190 ? -21.523 -13.612 37.246 1.00 95.31 190 THR A CA 1
ATOM 1509 C C . THR A 1 190 ? -20.503 -14.035 36.187 1.00 95.31 190 THR A C 1
ATOM 1511 O O . THR A 1 190 ? -20.180 -13.272 35.272 1.00 95.31 190 THR A O 1
ATOM 1514 N N . SER A 1 191 ? -20.008 -15.272 36.294 1.00 91.81 191 SER A N 1
ATOM 1515 C CA . SER A 1 191 ? -19.104 -15.972 35.367 1.00 91.81 191 SER A CA 1
ATOM 1516 C C . SER A 1 191 ? -17.634 -15.531 35.291 1.00 91.81 191 SER A C 1
ATOM 1518 O O . SER A 1 191 ? -16.927 -15.928 34.366 1.00 91.81 191 SER A O 1
ATOM 1520 N N . GLY A 1 192 ? -17.158 -14.748 36.260 1.00 84.19 192 GLY A N 1
ATOM 1521 C CA . GLY A 1 192 ? -15.735 -14.422 36.449 1.00 84.19 192 GLY A CA 1
ATOM 1522 C C . GLY A 1 192 ? -15.188 -13.294 35.569 1.00 84.19 192 GLY A C 1
ATOM 1523 O O . GLY A 1 192 ? -14.040 -12.889 35.724 1.00 84.19 192 GLY A O 1
ATOM 1524 N N . GLU A 1 193 ? -15.999 -12.748 34.666 1.00 84.19 193 GLU A N 1
ATOM 1525 C CA . GLU A 1 193 ? -15.615 -11.644 33.782 1.00 84.19 193 GLU A CA 1
ATOM 1526 C C . GLU A 1 193 ? -15.577 -10.309 34.547 1.00 84.19 193 GLU A C 1
ATOM 1528 O O . GLU A 1 193 ? -16.599 -9.866 35.062 1.00 84.19 193 GLU A O 1
ATOM 1533 N N . GLN A 1 194 ? -14.435 -9.615 34.564 1.00 90.25 194 GLN A N 1
ATOM 1534 C CA . GLN A 1 194 ? -14.254 -8.334 35.272 1.00 90.25 194 GLN A CA 1
ATOM 1535 C C . GLN A 1 194 ? -14.482 -7.111 34.362 1.00 90.25 194 GLN A C 1
ATOM 1537 O O . GLN A 1 194 ? -13.631 -6.236 34.220 1.00 90.25 194 GLN A O 1
ATOM 1542 N N . ARG A 1 195 ? -15.638 -7.062 33.689 1.00 89.62 195 ARG A N 1
ATOM 1543 C CA . ARG A 1 195 ? -16.077 -5.918 32.861 1.00 89.62 195 ARG A CA 1
ATOM 1544 C C . ARG A 1 195 ? -17.568 -5.658 33.035 1.00 89.62 195 ARG A C 1
ATOM 1546 O O . ARG A 1 195 ? -18.293 -6.525 33.491 1.00 89.62 195 ARG A O 1
ATOM 1553 N N . ILE A 1 196 ? -18.064 -4.509 32.595 1.00 90.88 196 ILE A N 1
ATOM 1554 C CA . ILE A 1 196 ? -19.482 -4.114 32.752 1.00 90.88 196 ILE A CA 1
ATOM 1555 C C . ILE A 1 196 ? -20.345 -4.330 31.493 1.00 90.88 196 ILE A C 1
ATOM 1557 O O . ILE A 1 196 ? -21.559 -4.245 31.559 1.00 90.88 196 ILE A O 1
ATOM 1561 N N . SER A 1 197 ? -19.749 -4.676 30.342 1.00 86.94 197 SER A N 1
ATOM 1562 C CA . SER A 1 197 ? -20.469 -5.060 29.103 1.00 86.94 197 SER A CA 1
ATOM 1563 C C . SER A 1 197 ? -21.568 -4.090 28.631 1.00 86.94 197 SER A C 1
ATOM 1565 O O . SER A 1 197 ? -22.660 -4.529 28.284 1.00 86.94 197 SER A O 1
ATOM 1567 N N . ASN A 1 198 ? -21.272 -2.785 28.565 1.00 93.50 198 ASN A N 1
ATOM 1568 C CA . ASN A 1 198 ? -22.210 -1.777 28.044 1.00 93.50 198 ASN A CA 1
ATOM 1569 C C . ASN A 1 198 ? -23.531 -1.686 28.847 1.00 93.50 198 ASN A C 1
ATOM 1571 O O . ASN A 1 198 ? -24.567 -1.312 28.305 1.00 93.50 198 ASN A O 1
ATOM 1575 N N . PHE A 1 199 ? -23.504 -2.037 30.136 1.00 96.62 199 PHE A N 1
ATOM 1576 C CA . PHE A 1 199 ? -24.669 -2.033 31.017 1.00 96.62 199 PHE A CA 1
ATOM 1577 C C . PHE A 1 199 ? -24.605 -0.862 32.005 1.00 96.62 199 PHE A C 1
ATOM 1579 O O . PHE A 1 199 ? -23.620 -0.756 32.732 1.00 96.62 199 PHE A O 1
ATOM 1586 N N . LEU A 1 200 ? -25.636 -0.005 32.007 1.00 95.81 200 LEU A N 1
ATOM 1587 C CA . LEU A 1 200 ? -25.863 1.082 32.970 1.00 95.81 200 LEU A CA 1
ATOM 1588 C C . LEU A 1 200 ? -24.643 1.992 33.238 1.00 95.81 200 LEU A C 1
ATOM 1590 O O . LEU A 1 200 ? -24.370 2.327 34.385 1.00 95.81 200 LEU A O 1
ATOM 1594 N N . LEU A 1 201 ? -23.879 2.384 32.204 1.00 94.81 201 LEU A N 1
ATOM 1595 C CA . LEU A 1 201 ? -22.592 3.091 32.363 1.00 94.81 201 LEU A CA 1
ATOM 1596 C C . LEU A 1 201 ? -22.708 4.390 33.167 1.00 94.81 201 LEU A C 1
ATOM 1598 O O . LEU A 1 201 ? -21.771 4.741 33.878 1.00 94.81 201 LEU A O 1
ATOM 1602 N N . TRP A 1 202 ? -23.831 5.094 33.023 1.00 93.88 202 TRP A N 1
ATOM 1603 C CA . TRP A 1 202 ? -24.106 6.329 33.749 1.00 93.88 202 TRP A CA 1
ATOM 1604 C C . TRP A 1 202 ? -24.489 6.040 35.205 1.00 93.88 202 TRP A C 1
ATOM 1606 O O . TRP A 1 202 ? -23.881 6.573 36.128 1.00 93.88 202 TRP A O 1
ATOM 1616 N N . GLN A 1 203 ? -25.424 5.112 35.416 1.00 94.25 203 GLN A N 1
ATOM 1617 C CA . GLN A 1 203 ? -26.038 4.837 36.718 1.00 94.25 203 GLN A CA 1
ATOM 1618 C C . GLN A 1 203 ? -25.115 4.070 37.677 1.00 94.25 203 GLN A C 1
ATOM 1620 O O . GLN A 1 203 ? -25.369 4.042 38.879 1.00 94.25 203 GLN A O 1
ATOM 1625 N N . ILE A 1 204 ? -24.056 3.425 37.171 1.00 94.62 204 ILE A N 1
ATOM 1626 C CA . ILE A 1 204 ? -23.090 2.684 37.999 1.00 94.62 204 ILE A CA 1
ATOM 1627 C C . ILE A 1 204 ? -21.854 3.503 38.387 1.00 94.62 204 ILE A C 1
ATOM 1629 O O . ILE A 1 204 ? -20.921 2.935 38.956 1.00 94.62 204 ILE A O 1
ATOM 1633 N N . ALA A 1 205 ? -21.804 4.805 38.081 1.00 91.00 205 ALA A N 1
ATOM 1634 C CA . ALA A 1 205 ? -20.620 5.639 38.315 1.00 91.00 205 ALA A CA 1
ATOM 1635 C C . ALA A 1 205 ? -20.101 5.576 39.768 1.00 91.00 205 ALA A C 1
ATOM 1637 O O . ALA A 1 205 ? -18.895 5.682 39.996 1.00 91.00 205 ALA A O 1
ATOM 1638 N N . TYR A 1 206 ? -21.002 5.344 40.729 1.00 87.38 206 TYR A N 1
ATOM 1639 C CA . TYR A 1 206 ? -20.704 5.198 42.157 1.00 87.38 206 TYR A CA 1
ATOM 1640 C C . TYR A 1 206 ? -21.167 3.856 42.752 1.00 87.38 206 TYR A C 1
ATOM 1642 O O . TYR A 1 206 ? -21.265 3.729 43.974 1.00 87.38 206 TYR A O 1
ATOM 1650 N N . ALA A 1 207 ? -21.462 2.863 41.907 1.00 92.75 207 ALA A N 1
ATOM 1651 C CA . ALA A 1 207 ? -21.876 1.537 42.352 1.00 92.75 207 ALA A CA 1
ATOM 1652 C C . ALA A 1 207 ? -20.680 0.715 42.844 1.00 92.75 207 ALA A C 1
ATOM 1654 O O . ALA A 1 207 ? -19.605 0.722 42.239 1.00 92.75 207 ALA A O 1
ATOM 1655 N N . GLU A 1 208 ? -20.892 -0.092 43.880 1.00 94.12 208 GLU A N 1
ATOM 1656 C CA . GLU A 1 208 ? -19.951 -1.149 44.233 1.00 94.12 208 GLU A CA 1
ATOM 1657 C C . GLU A 1 208 ? -20.045 -2.285 43.216 1.00 94.12 208 GLU A C 1
ATOM 1659 O O . GLU A 1 208 ? -21.132 -2.748 42.870 1.00 94.12 208 GLU A O 1
ATOM 1664 N N . LEU A 1 209 ? -18.899 -2.754 42.725 1.00 95.06 209 LEU A N 1
ATOM 1665 C CA . LEU A 1 209 ? -18.846 -3.819 41.727 1.00 95.06 209 LEU A CA 1
ATOM 1666 C C . LEU A 1 209 ? -18.469 -5.138 42.403 1.00 95.06 209 LEU A C 1
ATOM 1668 O O . LEU A 1 209 ? -17.390 -5.261 42.989 1.00 95.06 209 LEU A O 1
ATOM 1672 N N . TYR A 1 210 ? -19.339 -6.137 42.285 1.00 95.88 210 TYR A N 1
ATOM 1673 C CA . TYR A 1 210 ? -19.124 -7.478 42.811 1.00 95.88 210 TYR A CA 1
ATOM 1674 C C . TYR A 1 210 ? -19.038 -8.490 41.666 1.00 95.88 210 TYR A C 1
ATOM 1676 O O . TYR A 1 210 ? -19.999 -8.707 40.926 1.00 95.88 210 TYR A O 1
ATOM 1684 N N . PHE A 1 211 ? -17.878 -9.127 41.519 1.00 96.00 211 PHE A N 1
ATOM 1685 C CA . PHE A 1 211 ? -17.621 -10.127 40.484 1.00 96.00 211 PHE A CA 1
ATOM 1686 C C . PHE A 1 211 ? -17.506 -11.510 41.117 1.00 96.00 211 PHE A C 1
ATOM 1688 O O . PHE A 1 211 ? -16.697 -11.708 42.020 1.00 96.00 211 PHE A O 1
ATOM 1695 N N . THR A 1 212 ? -18.266 -12.477 40.609 1.00 94.75 212 THR A N 1
ATOM 1696 C CA . THR A 1 212 ? -18.202 -13.875 41.053 1.00 94.75 212 THR A CA 1
ATOM 1697 C C . THR A 1 212 ? -17.922 -14.810 39.885 1.00 94.75 212 THR A C 1
ATOM 1699 O O . THR A 1 212 ? -18.404 -14.592 38.771 1.00 94.75 212 THR A O 1
ATOM 1702 N N . SER A 1 213 ? -17.136 -15.861 40.127 1.00 94.44 213 SER A N 1
ATOM 1703 C CA . SER A 1 213 ? -16.851 -16.921 39.152 1.00 94.44 213 SER A CA 1
ATOM 1704 C C . SER A 1 213 ? -18.042 -17.855 38.914 1.00 94.44 213 SER A C 1
ATOM 1706 O O . SER A 1 213 ? -18.051 -18.567 37.911 1.00 94.44 213 SER A O 1
ATOM 1708 N N . ILE A 1 214 ? -19.061 -17.820 39.781 1.00 96.06 214 ILE A N 1
ATOM 1709 C CA . ILE A 1 214 ? -20.278 -18.631 39.659 1.00 96.06 214 ILE A CA 1
ATOM 1710 C C . ILE A 1 214 ? -21.007 -18.294 38.354 1.00 96.06 214 ILE A C 1
ATOM 1712 O O . ILE A 1 214 ? -21.248 -17.123 38.047 1.00 96.06 214 ILE A O 1
ATOM 1716 N N . LEU A 1 215 ? -21.349 -19.316 37.567 1.00 96.00 215 LEU A N 1
ATOM 1717 C CA . LEU A 1 215 ? -22.143 -19.167 36.346 1.00 96.00 215 LEU A CA 1
ATOM 1718 C C . LEU A 1 215 ? -23.610 -18.907 36.710 1.00 96.00 215 LEU A C 1
ATOM 1720 O O . LEU A 1 215 ? -24.109 -19.484 37.671 1.00 96.00 215 LEU A O 1
ATOM 1724 N N . TRP A 1 216 ? -24.319 -18.070 35.942 1.00 96.31 216 TRP A N 1
ATOM 1725 C CA . TRP A 1 216 ? -25.685 -17.651 36.290 1.00 96.31 216 TRP A CA 1
ATOM 1726 C C . TRP A 1 216 ? -26.658 -18.793 36.662 1.00 96.31 216 TRP A C 1
ATOM 1728 O O . TRP A 1 216 ? -27.351 -18.651 37.671 1.00 96.31 216 TRP A O 1
ATOM 1738 N N . PRO A 1 217 ? -26.706 -19.941 35.952 1.00 95.75 217 PRO A N 1
ATOM 1739 C CA . PRO A 1 217 ? -27.593 -21.041 36.346 1.00 95.75 217 PRO A CA 1
ATOM 1740 C C . PRO A 1 217 ? -27.296 -21.667 37.723 1.00 95.75 217 PRO A C 1
ATOM 1742 O O . PRO A 1 217 ? -28.205 -22.236 38.316 1.00 95.75 217 PRO A O 1
ATOM 1745 N N . ASP A 1 218 ? -26.080 -21.511 38.260 1.00 95.44 218 ASP A N 1
ATOM 1746 C CA . ASP A 1 218 ? -25.692 -21.967 39.608 1.00 95.44 218 ASP A CA 1
ATOM 1747 C C . ASP A 1 218 ? -25.769 -20.841 40.660 1.00 95.44 218 ASP A C 1
ATOM 1749 O O . ASP A 1 218 ? -25.428 -21.028 41.831 1.00 95.44 218 ASP A O 1
ATOM 1753 N N . PHE A 1 219 ? -26.189 -19.634 40.272 1.00 96.12 219 PHE A N 1
ATOM 1754 C CA . PHE A 1 219 ? -26.321 -18.508 41.191 1.00 96.12 219 PHE A CA 1
ATOM 1755 C C . PHE A 1 219 ? -27.540 -18.705 42.112 1.00 96.12 219 PHE A C 1
ATOM 1757 O O . PHE A 1 219 ? -28.661 -18.892 41.643 1.00 96.12 219 PHE A O 1
ATOM 1764 N N . THR A 1 220 ? -27.333 -18.659 43.433 1.00 94.44 220 THR A N 1
ATOM 1765 C CA . THR A 1 220 ? -28.347 -18.987 44.453 1.00 94.44 220 THR A CA 1
ATOM 1766 C C . THR A 1 220 ? -28.549 -17.821 45.424 1.00 94.44 220 THR A C 1
ATOM 1768 O O . THR A 1 220 ? -27.807 -16.837 45.382 1.00 94.44 220 THR A O 1
ATOM 1771 N N . LYS A 1 221 ? -29.522 -17.935 46.347 1.00 94.31 221 LYS A N 1
ATOM 1772 C CA . LYS A 1 221 ? -29.739 -16.935 47.414 1.00 94.31 221 LYS A CA 1
ATOM 1773 C C . LYS A 1 221 ? -28.474 -16.700 48.252 1.00 94.31 221 LYS A C 1
ATOM 1775 O O . LYS A 1 221 ? -28.183 -15.560 48.585 1.00 94.31 221 LYS A O 1
ATOM 1780 N N . GLN A 1 222 ? -27.695 -17.750 48.526 1.00 93.75 222 GLN A N 1
ATOM 1781 C CA . GLN A 1 222 ? -26.464 -17.638 49.316 1.00 93.75 222 GLN A CA 1
ATOM 1782 C C . GLN A 1 222 ? -25.422 -16.761 48.604 1.00 93.75 222 GLN A C 1
ATOM 1784 O O . GLN A 1 222 ? -24.868 -15.859 49.218 1.00 93.75 222 GLN A O 1
ATOM 1789 N N . HIS A 1 223 ? -25.256 -16.914 47.286 1.00 95.69 223 HIS A N 1
ATOM 1790 C CA . HIS A 1 223 ? -24.351 -16.067 46.495 1.00 95.69 223 HIS A CA 1
ATOM 1791 C C . HIS A 1 223 ? -24.807 -14.596 46.437 1.00 95.69 223 HIS A C 1
ATOM 1793 O O . HIS A 1 223 ? -23.981 -13.683 46.427 1.00 95.69 223 HIS A O 1
ATOM 1799 N N . LEU A 1 224 ? -26.121 -14.340 46.430 1.00 96.31 224 LEU A N 1
ATOM 1800 C CA . LEU A 1 224 ? -26.651 -12.980 46.571 1.00 96.31 224 LEU A CA 1
ATOM 1801 C C . LEU A 1 224 ? -26.329 -12.401 47.958 1.00 96.31 224 LEU A C 1
ATOM 1803 O O . LEU A 1 224 ? -25.920 -11.247 48.057 1.00 96.31 224 LEU A O 1
ATOM 1807 N N . TYR A 1 225 ? -26.492 -13.195 49.018 1.00 95.56 225 TYR A N 1
ATOM 1808 C CA . TYR A 1 225 ? -26.179 -12.778 50.384 1.00 95.56 225 TYR A CA 1
ATOM 1809 C C . TYR A 1 225 ? -24.692 -12.464 50.550 1.00 95.56 225 TYR A C 1
ATOM 1811 O O . TYR A 1 225 ? -24.361 -11.446 51.145 1.00 95.56 225 TYR A O 1
ATOM 1819 N N . GLU A 1 226 ? -23.798 -13.255 49.954 1.00 94.25 226 GLU A N 1
ATOM 1820 C CA . GLU A 1 226 ? -22.360 -12.959 49.912 1.00 94.25 226 GLU A CA 1
ATOM 1821 C C . GLU A 1 226 ? -22.072 -11.605 49.258 1.00 94.25 226 GLU A C 1
ATOM 1823 O O . GLU A 1 226 ? -21.300 -10.815 49.802 1.00 94.25 226 GLU A O 1
ATOM 1828 N N . ALA A 1 227 ? -22.722 -11.308 48.128 1.00 95.62 227 ALA A N 1
ATOM 1829 C CA . ALA A 1 227 ? -22.563 -10.030 47.441 1.00 95.62 227 ALA A CA 1
ATOM 1830 C C . ALA A 1 227 ? -23.050 -8.845 48.292 1.00 95.62 227 ALA A C 1
ATOM 1832 O O . ALA A 1 227 ? -22.386 -7.810 48.347 1.00 95.62 227 ALA A O 1
ATOM 1833 N N . ILE A 1 228 ? -24.179 -9.002 48.992 1.00 94.88 228 ILE A N 1
ATOM 1834 C CA . ILE A 1 228 ? -24.731 -7.971 49.883 1.00 94.88 228 ILE A CA 1
ATOM 1835 C C . ILE A 1 228 ? -23.849 -7.781 51.121 1.00 94.88 228 ILE A C 1
ATOM 1837 O O . ILE A 1 228 ? -23.563 -6.648 51.493 1.00 94.88 228 ILE A O 1
ATOM 1841 N N . ILE A 1 229 ? -23.372 -8.861 51.740 1.00 93.31 229 ILE A N 1
ATOM 1842 C CA . ILE A 1 229 ? -22.459 -8.792 52.889 1.00 93.31 229 ILE A CA 1
ATOM 1843 C C . ILE A 1 229 ? -21.158 -8.095 52.484 1.00 93.31 229 ILE A C 1
ATOM 1845 O O . ILE A 1 229 ? -20.647 -7.256 53.222 1.00 93.31 229 ILE A O 1
ATOM 1849 N N . GLU A 1 230 ? -20.622 -8.406 51.303 1.00 91.25 230 GLU A N 1
ATOM 1850 C CA . GLU A 1 230 ? -19.414 -7.754 50.802 1.00 91.25 230 GLU A CA 1
ATOM 1851 C C . GLU A 1 230 ? -19.642 -6.267 50.507 1.00 91.25 230 GLU A C 1
ATOM 1853 O O . GLU A 1 230 ? -18.778 -5.451 50.820 1.00 91.25 230 GLU A O 1
ATOM 1858 N N . TYR A 1 231 ? -20.817 -5.898 49.990 1.00 92.62 231 TYR A N 1
ATOM 1859 C CA . TYR A 1 231 ? -21.246 -4.503 49.883 1.00 92.62 231 TYR A CA 1
ATOM 1860 C C . TYR A 1 231 ? -21.313 -3.818 51.262 1.00 92.62 231 TYR A C 1
ATOM 1862 O O . TYR A 1 231 ? -20.803 -2.713 51.421 1.00 92.62 231 TYR A O 1
ATOM 1870 N N . GLN A 1 232 ? -21.847 -4.488 52.288 1.00 90.31 232 GLN A N 1
ATOM 1871 C CA . GLN A 1 232 ? -21.998 -3.937 53.644 1.00 90.31 232 GLN A CA 1
ATOM 1872 C C . GLN A 1 232 ? -20.680 -3.752 54.407 1.00 90.31 232 GLN A C 1
ATOM 1874 O O . GLN A 1 232 ? -20.614 -2.927 55.319 1.00 90.31 232 GLN A O 1
ATOM 1879 N N . LYS A 1 233 ? -19.624 -4.490 54.044 1.00 86.81 233 LYS A N 1
ATOM 1880 C CA . LYS A 1 233 ? -18.279 -4.303 54.616 1.00 86.81 233 LYS A CA 1
ATOM 1881 C C . LYS A 1 233 ? -17.591 -3.034 54.124 1.00 86.81 233 LYS A C 1
ATOM 1883 O O . LYS A 1 233 ? -16.615 -2.599 54.733 1.00 86.81 233 LYS A O 1
ATOM 1888 N N . ARG A 1 234 ? -18.039 -2.472 53.002 1.00 79.94 234 ARG A N 1
ATOM 1889 C CA . ARG A 1 234 ? -17.394 -1.316 52.386 1.00 79.94 234 ARG A CA 1
ATOM 1890 C C . ARG A 1 234 ? -17.951 -0.040 52.996 1.00 79.94 234 ARG A C 1
ATOM 1892 O O . ARG A 1 234 ? -19.155 0.200 53.002 1.00 79.94 234 ARG A O 1
ATOM 1899 N N . GLU A 1 235 ? -17.065 0.811 53.502 1.00 61.75 235 GLU A N 1
ATOM 1900 C CA . GLU A 1 235 ? -17.443 2.180 53.844 1.00 61.75 235 GLU A CA 1
ATOM 1901 C C . GLU A 1 235 ? -17.760 2.938 52.552 1.00 61.75 235 GLU A C 1
ATOM 1903 O O . GLU A 1 235 ? -16.869 3.164 51.731 1.00 61.75 235 GLU A O 1
ATOM 1908 N N . ARG A 1 236 ? -19.018 3.361 52.373 1.00 58.62 236 ARG A N 1
ATOM 1909 C CA . ARG A 1 236 ? -19.415 4.211 51.242 1.00 58.62 236 ARG A CA 1
ATOM 1910 C C . ARG A 1 236 ? -18.751 5.580 51.370 1.00 58.62 236 ARG A C 1
ATOM 1912 O O . ARG A 1 236 ? -19.253 6.491 52.026 1.00 58.62 236 ARG A O 1
ATOM 1919 N N . ARG A 1 237 ? -17.599 5.727 50.723 1.00 50.19 237 ARG A N 1
ATOM 1920 C CA . ARG A 1 237 ? -16.867 6.988 50.600 1.00 50.19 237 ARG A CA 1
ATOM 1921 C C . ARG A 1 237 ? -17.374 7.702 49.353 1.00 50.19 237 ARG A C 1
ATOM 1923 O O . ARG A 1 237 ? -16.822 7.539 48.271 1.00 50.19 237 ARG A O 1
ATOM 1930 N N . PHE A 1 238 ? -18.436 8.497 49.495 1.00 43.47 238 PHE A N 1
ATOM 1931 C CA . PHE A 1 238 ? -18.894 9.421 48.450 1.00 43.47 238 PHE A CA 1
ATOM 1932 C C . PHE A 1 238 ? -17.825 10.500 48.215 1.00 43.47 238 PHE A C 1
ATOM 1934 O O . PHE A 1 238 ? -17.888 11.580 48.796 1.00 43.47 238 PHE A O 1
ATOM 1941 N N . GLY A 1 239 ? -16.792 10.185 47.430 1.00 38.00 239 GLY A N 1
ATOM 1942 C CA . GLY A 1 239 ? -15.792 11.148 46.964 1.00 38.00 239 GLY A CA 1
ATOM 1943 C C . GLY A 1 239 ? -15.086 11.970 48.052 1.00 38.00 239 GLY A C 1
ATOM 1944 O O . GLY A 1 239 ? -14.655 13.081 47.763 1.00 38.00 239 GLY A O 1
ATOM 1945 N N . LYS A 1 240 ? -14.961 11.462 49.287 1.00 27.50 240 LYS A N 1
ATOM 1946 C CA . LYS A 1 240 ? -14.052 12.016 50.302 1.00 27.50 240 LYS A CA 1
ATOM 1947 C C . LYS A 1 240 ? -12.830 11.111 50.415 1.00 27.50 240 LYS A C 1
ATOM 1949 O O . LYS A 1 240 ? -12.962 9.917 50.687 1.00 27.50 240 LYS A O 1
ATOM 1954 N N . GLN A 1 241 ? -11.658 11.689 50.158 1.00 31.17 241 GLN A N 1
ATOM 1955 C CA . GLN A 1 241 ? -10.360 11.048 50.340 1.00 31.17 241 GLN A CA 1
ATOM 1956 C C . GLN A 1 241 ? -10.247 10.479 51.754 1.00 31.17 241 GLN A C 1
ATOM 1958 O O . GLN A 1 241 ? -10.466 11.179 52.738 1.00 31.17 241 GLN A O 1
ATOM 1963 N N . VAL A 1 242 ? -9.851 9.212 51.839 1.00 28.80 242 VAL A N 1
ATOM 1964 C CA . VAL A 1 242 ? -9.232 8.658 53.040 1.00 28.80 242 VAL A CA 1
ATOM 1965 C C . VAL A 1 242 ? -8.011 7.883 52.574 1.00 28.80 242 VAL A C 1
ATOM 1967 O O . VAL A 1 242 ? -8.114 6.763 52.068 1.00 28.80 242 VAL A O 1
ATOM 1970 N N . ASN A 1 243 ? -6.853 8.514 52.757 1.00 38.72 243 ASN A N 1
ATOM 1971 C CA . ASN A 1 243 ? -5.608 7.811 53.009 1.00 38.72 243 ASN A CA 1
ATOM 1972 C C . ASN A 1 243 ? -5.839 6.896 54.214 1.00 38.72 243 ASN A C 1
ATOM 1974 O O . ASN A 1 243 ? -6.050 7.400 55.309 1.00 38.72 243 ASN A O 1
ATOM 1978 N N . ASN A 1 244 ? -5.833 5.577 54.010 1.00 29.72 244 ASN A N 1
ATOM 1979 C CA . ASN A 1 244 ? -5.391 4.623 55.025 1.00 29.72 244 ASN A CA 1
ATOM 1980 C C . ASN A 1 244 ? -5.134 3.232 54.419 1.00 29.72 244 ASN A C 1
ATOM 1982 O O . ASN A 1 244 ? -6.053 2.516 54.035 1.00 29.72 244 ASN A O 1
ATOM 1986 N N . LEU A 1 245 ? -3.841 2.890 54.408 1.00 31.95 245 LEU A N 1
ATOM 1987 C CA . LEU A 1 245 ? -3.251 1.580 54.707 1.00 31.95 245 LEU A CA 1
ATOM 1988 C C . LEU A 1 245 ? -3.583 0.379 53.801 1.00 31.95 245 LEU A C 1
ATOM 1990 O O . LEU A 1 245 ? -4.444 -0.444 54.091 1.00 31.95 245 LEU A O 1
ATOM 1994 N N . VAL A 1 246 ? -2.696 0.156 52.825 1.00 29.69 246 VAL A N 1
ATOM 1995 C CA . VAL A 1 246 ? -2.155 -1.188 52.573 1.00 29.69 246 VAL A CA 1
ATOM 1996 C C . VAL A 1 246 ? -0.914 -1.339 53.447 1.00 29.69 246 VAL A C 1
ATOM 1998 O O . VAL A 1 246 ? 0.072 -0.646 53.221 1.00 29.69 246 VAL A O 1
ATOM 2001 N N . ASN A 1 247 ? -0.966 -2.218 54.448 1.00 29.95 247 ASN A N 1
ATOM 2002 C CA . ASN A 1 247 ? 0.163 -3.075 54.822 1.00 29.95 247 ASN A CA 1
ATOM 2003 C C . ASN A 1 247 ? -0.279 -4.102 55.865 1.00 29.95 247 ASN A C 1
ATOM 2005 O O . ASN A 1 247 ? -0.206 -3.885 57.071 1.00 29.95 247 ASN A O 1
ATOM 2009 N N . LEU A 1 248 ? -0.685 -5.267 55.372 1.00 34.19 248 LEU A N 1
ATOM 2010 C CA . LEU A 1 248 ? -0.760 -6.488 56.157 1.00 34.19 248 LEU A CA 1
ATOM 2011 C C . LEU A 1 248 ? 0.209 -7.470 55.501 1.00 34.19 248 LEU A C 1
ATOM 2013 O O . LEU A 1 248 ? -0.200 -8.248 54.652 1.00 34.19 248 LEU A O 1
ATOM 2017 N N . LEU A 1 249 ? 1.507 -7.311 55.806 1.00 36.03 249 LEU A N 1
ATOM 2018 C CA . LEU A 1 249 ? 2.580 -8.323 55.728 1.00 36.03 249 LEU A CA 1
ATOM 2019 C C . LEU A 1 249 ? 3.958 -7.676 55.982 1.00 36.03 249 LEU A C 1
ATOM 2021 O O . LEU A 1 249 ? 4.737 -7.460 55.063 1.00 36.03 249 LEU A O 1
ATOM 2025 N N . ALA A 1 250 ? 4.263 -7.377 57.247 1.00 29.89 250 ALA A N 1
ATOM 2026 C CA . ALA A 1 250 ? 5.640 -7.303 57.763 1.00 29.89 250 ALA A CA 1
ATOM 2027 C C . ALA A 1 250 ? 5.639 -7.288 59.305 1.00 29.89 250 ALA A C 1
ATOM 2029 O O . ALA A 1 250 ? 6.295 -6.469 59.942 1.00 29.89 250 ALA A O 1
ATOM 2030 N N . PHE A 1 251 ? 4.868 -8.177 59.942 1.00 34.84 251 PHE A N 1
ATOM 2031 C CA . PHE A 1 251 ? 4.892 -8.308 61.400 1.00 34.84 251 PHE A CA 1
ATOM 2032 C C . PHE A 1 251 ? 5.993 -9.283 61.816 1.00 34.84 251 PHE A C 1
ATOM 2034 O O . PHE A 1 251 ? 5.749 -10.463 62.051 1.00 34.84 251 PHE A O 1
ATOM 2041 N N . LYS A 1 252 ? 7.229 -8.784 61.854 1.00 38.66 252 LYS A N 1
ATOM 2042 C CA . LYS A 1 252 ? 8.307 -9.248 62.738 1.00 38.66 252 LYS A CA 1
ATOM 2043 C C . LYS A 1 252 ? 9.473 -8.274 62.589 1.00 38.66 252 LYS A C 1
ATOM 2045 O O . LYS A 1 252 ? 9.915 -8.026 61.474 1.00 38.66 252 LYS A O 1
ATOM 2050 N N . THR A 1 253 ? 9.990 -7.799 63.725 1.00 41.28 253 THR A N 1
ATOM 2051 C CA . THR A 1 253 ? 11.269 -7.067 63.908 1.00 41.28 253 THR A CA 1
ATOM 2052 C C . THR A 1 253 ? 11.226 -5.557 64.216 1.00 41.28 253 THR A C 1
ATOM 2054 O O . THR A 1 253 ? 12.215 -4.896 63.958 1.00 41.28 253 THR A O 1
ATOM 2057 N N . TYR A 1 254 ? 10.195 -4.989 64.867 1.00 46.88 254 TYR A N 1
ATOM 2058 C CA . TYR A 1 254 ? 10.331 -3.646 65.499 1.00 46.88 254 TYR A CA 1
ATOM 2059 C C . TYR A 1 254 ? 9.560 -3.463 66.826 1.00 46.88 254 TYR A C 1
ATOM 2061 O O . TYR A 1 254 ? 8.977 -2.418 67.094 1.00 46.88 254 TYR A O 1
ATOM 2069 N N . SER A 1 255 ? 9.600 -4.452 67.726 1.00 41.16 255 SER A N 1
ATOM 2070 C CA . SER A 1 255 ? 8.981 -4.348 69.064 1.00 41.16 255 SER A CA 1
ATOM 2071 C C . SER A 1 255 ? 9.780 -3.523 70.089 1.00 41.16 255 SER A C 1
ATOM 2073 O O . SER A 1 255 ? 9.276 -3.264 71.177 1.00 41.16 255 SER A O 1
ATOM 2075 N N . LYS A 1 256 ? 11.003 -3.070 69.773 1.00 42.09 256 LYS A N 1
ATOM 2076 C CA . LYS A 1 256 ? 11.859 -2.323 70.721 1.00 42.09 256 LYS A CA 1
ATOM 2077 C C . LYS A 1 256 ? 11.859 -0.796 70.548 1.00 42.09 256 LYS A C 1
ATOM 2079 O O . LYS A 1 256 ? 12.346 -0.106 71.433 1.00 42.09 256 LYS A O 1
ATOM 2084 N N . CYS A 1 257 ? 11.263 -0.256 69.482 1.00 48.38 257 CYS A N 1
ATOM 2085 C CA . CYS A 1 257 ? 11.167 1.200 69.273 1.00 48.38 257 CYS A CA 1
ATOM 2086 C C . CYS A 1 257 ? 9.835 1.803 69.759 1.00 48.38 257 CYS A C 1
ATOM 2088 O O . CYS A 1 257 ? 9.763 3.002 70.010 1.00 48.38 257 CYS A O 1
ATOM 2090 N N . TYR A 1 258 ? 8.801 0.980 69.970 1.00 47.88 258 TYR A N 1
ATOM 2091 C CA . TYR A 1 258 ? 7.469 1.445 70.386 1.00 47.88 258 TYR A CA 1
ATOM 2092 C C . TYR A 1 258 ? 7.417 1.895 71.859 1.00 47.88 258 TYR A C 1
ATOM 2094 O O . TYR A 1 258 ? 6.672 2.805 72.207 1.00 47.88 258 TYR A O 1
ATOM 2102 N N . LEU A 1 259 ? 8.259 1.311 72.722 1.00 50.59 259 LEU A N 1
ATOM 2103 C CA . LEU A 1 259 ? 8.309 1.655 74.149 1.00 50.59 259 LEU A CA 1
ATOM 2104 C C . LEU A 1 259 ? 9.040 2.986 74.415 1.00 50.59 259 LEU A C 1
ATOM 2106 O O . LEU A 1 259 ? 8.710 3.690 75.362 1.00 50.59 259 LEU A O 1
ATOM 2110 N N . ALA A 1 260 ? 9.998 3.355 73.556 1.00 52.72 260 ALA A N 1
ATOM 2111 C CA . ALA A 1 260 ? 10.731 4.620 73.661 1.00 52.72 260 ALA A CA 1
ATOM 2112 C C . ALA A 1 260 ? 9.909 5.817 73.152 1.00 52.72 260 ALA A C 1
ATOM 2114 O O . ALA A 1 260 ? 10.038 6.919 73.676 1.00 52.72 260 ALA A O 1
ATOM 2115 N N . PHE A 1 261 ? 9.021 5.597 72.176 1.00 52.78 261 PHE A N 1
ATOM 2116 C CA . PHE A 1 261 ? 8.119 6.634 71.672 1.00 52.78 261 PHE A CA 1
ATOM 2117 C C . PHE A 1 261 ? 6.957 6.911 72.643 1.00 52.78 261 PHE A C 1
ATOM 2119 O O . PHE A 1 261 ? 6.592 8.063 72.853 1.00 52.78 261 PHE A O 1
ATOM 2126 N N . LEU A 1 262 ? 6.444 5.879 73.328 1.00 50.41 262 LEU A N 1
ATOM 2127 C CA . LEU A 1 262 ? 5.405 6.026 74.360 1.00 50.41 262 LEU A CA 1
ATOM 2128 C C . LEU A 1 262 ? 5.863 6.832 75.590 1.00 50.41 262 LEU A C 1
ATOM 2130 O O . LEU A 1 262 ? 5.039 7.485 76.219 1.00 50.41 262 LEU A O 1
ATOM 2134 N N . LEU A 1 263 ? 7.164 6.841 75.899 1.00 49.41 263 LEU A N 1
ATOM 2135 C CA . LEU A 1 263 ? 7.743 7.624 77.002 1.00 49.41 263 LEU A CA 1
ATOM 2136 C C . LEU A 1 263 ? 7.997 9.101 76.650 1.00 49.41 263 LEU A C 1
ATOM 2138 O O . LEU A 1 263 ? 8.137 9.921 77.554 1.00 49.41 263 LEU A O 1
ATOM 2142 N N . PHE A 1 264 ? 8.027 9.461 75.361 1.00 47.62 264 PHE A N 1
ATOM 2143 C CA . PHE A 1 264 ? 8.268 10.843 74.918 1.00 47.62 264 PHE A CA 1
ATOM 2144 C C . PHE A 1 264 ? 6.972 11.644 74.691 1.00 47.62 264 PHE A C 1
ATOM 2146 O O . PHE A 1 264 ? 6.996 12.872 74.683 1.00 47.62 264 PHE A O 1
ATOM 2153 N N . VAL A 1 265 ? 5.825 10.967 74.559 1.00 45.47 265 VAL A N 1
ATOM 2154 C CA . VAL A 1 265 ? 4.512 11.608 74.336 1.00 45.47 265 VAL A CA 1
ATOM 2155 C C . VAL A 1 265 ? 3.835 12.049 75.648 1.00 45.47 265 VAL A C 1
ATOM 2157 O O . VAL A 1 265 ? 2.902 12.843 75.628 1.00 45.47 265 VAL A O 1
ATOM 2160 N N . SER A 1 266 ? 4.345 11.649 76.814 1.00 44.06 266 SER A N 1
ATOM 2161 C CA . SER A 1 266 ? 3.795 12.036 78.125 1.00 44.06 266 SER A CA 1
ATOM 2162 C C . SER A 1 266 ? 4.222 13.421 78.657 1.00 44.06 266 SER A C 1
ATOM 2164 O O . SER A 1 266 ? 3.875 13.749 79.789 1.00 44.06 266 SER A O 1
ATOM 2166 N N . CYS A 1 267 ? 4.935 14.260 77.887 1.00 45.28 267 CYS A N 1
ATOM 2167 C CA . CYS A 1 267 ? 5.468 15.544 78.390 1.00 45.28 267 CYS A CA 1
ATOM 2168 C C . CYS A 1 267 ? 5.077 16.827 77.630 1.00 45.28 267 CYS A C 1
ATOM 2170 O O . CYS A 1 267 ? 5.599 17.885 77.969 1.00 45.28 267 CYS A O 1
ATOM 2172 N N . PHE A 1 268 ? 4.120 16.809 76.700 1.00 41.12 268 PHE A N 1
ATOM 2173 C CA . PHE A 1 268 ? 3.567 18.053 76.139 1.00 41.12 268 PHE A CA 1
ATOM 2174 C C . PHE A 1 268 ? 2.057 18.138 76.373 1.00 41.12 268 PHE A C 1
ATOM 2176 O O . PHE A 1 268 ? 1.252 17.775 75.524 1.00 41.12 268 PHE A O 1
ATOM 2183 N N . ASN A 1 269 ? 1.681 18.648 77.550 1.00 39.16 269 ASN A N 1
ATOM 2184 C CA . ASN A 1 269 ? 0.383 19.288 77.740 1.00 39.16 269 ASN A CA 1
ATOM 2185 C C . ASN A 1 269 ? 0.478 20.698 77.147 1.00 39.16 269 ASN A C 1
ATOM 2187 O O . ASN A 1 269 ? 1.041 21.596 77.771 1.00 39.16 269 ASN A O 1
ATOM 2191 N N . ILE A 1 270 ? -0.064 20.889 75.948 1.00 37.56 270 ILE A N 1
ATOM 2192 C CA . ILE A 1 270 ? -0.510 22.203 75.484 1.00 37.56 270 ILE A CA 1
ATOM 2193 C C . ILE A 1 270 ? -2.029 22.110 75.414 1.00 37.56 270 ILE A C 1
ATOM 2195 O O . ILE A 1 270 ? -2.568 21.195 74.795 1.00 37.56 270 ILE A O 1
ATOM 2199 N N . GLN A 1 271 ? -2.701 23.024 76.112 1.00 42.44 271 GLN A N 1
ATOM 2200 C CA . GLN A 1 271 ? -4.151 23.170 76.093 1.00 42.44 271 GLN A CA 1
ATOM 2201 C C . GLN A 1 271 ? -4.623 23.358 74.647 1.00 42.44 271 GLN A C 1
ATOM 2203 O O . GLN A 1 271 ? -4.416 24.419 74.061 1.00 42.44 271 GLN A O 1
ATOM 2208 N N . ALA A 1 272 ? -5.274 22.345 74.081 1.00 31.86 272 ALA A N 1
ATOM 2209 C CA . ALA A 1 272 ? -6.204 22.565 72.989 1.00 31.86 272 ALA A CA 1
ATOM 2210 C C . ALA A 1 272 ? -7.487 23.129 73.615 1.00 31.86 272 ALA A C 1
ATOM 2212 O O . ALA A 1 272 ? -8.062 22.519 74.516 1.00 31.86 272 ALA A O 1
ATOM 2213 N N . GLN A 1 273 ? -7.885 24.330 73.201 1.00 36.59 273 GLN A N 1
ATOM 2214 C CA . GLN A 1 273 ? -9.212 24.856 73.501 1.00 36.59 273 GLN A CA 1
ATOM 2215 C C . GLN A 1 273 ? -10.237 23.964 72.792 1.00 36.59 273 GLN A C 1
ATOM 2217 O O . GLN A 1 273 ? -10.291 23.945 71.564 1.00 36.59 273 GLN A O 1
ATOM 2222 N N . ASP A 1 274 ? -11.034 23.223 73.560 1.00 39.41 274 ASP A N 1
ATOM 2223 C CA . ASP A 1 274 ? -12.240 22.577 73.050 1.00 39.41 274 ASP A CA 1
ATOM 2224 C C . ASP A 1 274 ? -13.227 23.672 72.616 1.00 39.41 274 ASP A C 1
ATOM 2226 O O . ASP A 1 274 ? -13.905 24.294 73.436 1.00 39.41 274 ASP A O 1
ATOM 2230 N N . LEU A 1 275 ? -13.296 23.934 71.310 1.00 46.56 275 LEU A N 1
ATOM 2231 C CA . LEU A 1 275 ? -14.437 24.616 70.707 1.00 46.56 275 LEU A CA 1
ATOM 2232 C C . LEU A 1 275 ? -15.615 23.631 70.723 1.00 46.56 275 LEU A C 1
ATOM 2234 O O . LEU A 1 275 ? -15.744 22.787 69.837 1.00 46.56 275 LEU A O 1
ATOM 2238 N N . ASP A 1 276 ? -16.461 23.727 71.750 1.00 44.72 276 ASP A N 1
ATOM 2239 C CA . ASP A 1 276 ? -17.680 22.925 71.907 1.00 44.72 276 ASP A CA 1
ATOM 2240 C C . ASP A 1 276 ? -18.749 23.367 70.888 1.00 44.72 276 ASP A C 1
ATOM 2242 O O . ASP A 1 276 ? -19.667 24.137 71.187 1.00 44.72 276 ASP A O 1
ATOM 2246 N N . TYR A 1 277 ? -18.610 22.935 69.630 1.00 55.50 277 TYR A N 1
ATOM 2247 C CA . TYR A 1 277 ? -19.665 23.095 68.632 1.00 55.50 277 TYR A CA 1
ATOM 2248 C C . TYR A 1 277 ? -20.595 21.881 68.650 1.00 55.50 277 TYR A C 1
ATOM 2250 O O . TYR A 1 277 ? -20.191 20.730 68.483 1.00 55.50 277 TYR A O 1
ATOM 2258 N N . LYS A 1 278 ? -21.894 22.137 68.830 1.00 57.16 278 LYS A N 1
ATOM 2259 C CA . LYS A 1 278 ? -22.915 21.087 68.782 1.00 57.16 278 LYS A CA 1
ATOM 2260 C C . LYS A 1 278 ? -23.098 20.643 67.336 1.00 57.16 278 LYS A C 1
ATOM 2262 O O . LYS A 1 278 ? -23.595 21.403 66.506 1.00 57.16 278 LYS A O 1
ATOM 2267 N N . ASN A 1 279 ? -22.707 19.402 67.055 1.00 56.19 279 ASN A N 1
ATOM 2268 C CA . ASN A 1 279 ? -22.784 18.786 65.734 1.00 56.19 279 ASN A CA 1
ATOM 2269 C C . ASN A 1 279 ? -24.192 18.962 65.124 1.00 56.19 279 ASN A C 1
ATOM 2271 O O . ASN A 1 279 ? -25.179 18.447 65.652 1.00 56.19 279 ASN A O 1
ATOM 2275 N N . GLY A 1 280 ? -24.286 19.728 64.033 1.00 59.59 280 GLY A N 1
ATOM 2276 C CA . GLY A 1 280 ? -25.541 19.987 63.327 1.00 59.59 280 GLY A CA 1
ATOM 2277 C C . GLY A 1 280 ? -26.350 21.209 63.785 1.00 59.59 280 GLY A C 1
ATOM 2278 O O . GLY A 1 280 ? -27.509 21.321 63.383 1.00 59.59 280 GLY A O 1
ATOM 2279 N N . LYS A 1 281 ? -25.780 22.128 64.574 1.00 72.44 281 LYS A N 1
ATOM 2280 C CA . LYS A 1 281 ? -26.379 23.448 64.842 1.00 72.44 281 LYS A CA 1
ATOM 2281 C C . LYS A 1 281 ? -26.141 24.407 63.656 1.00 72.44 281 LYS A C 1
ATOM 2283 O O . LYS A 1 281 ? -25.137 24.293 62.948 1.00 72.44 281 LYS A O 1
ATOM 2288 N N . THR A 1 282 ? -27.087 25.314 63.413 1.00 80.06 282 THR A N 1
ATOM 2289 C CA . THR A 1 282 ? -26.962 26.392 62.418 1.00 80.06 282 THR A CA 1
ATOM 2290 C C . THR A 1 282 ? -26.196 27.562 63.029 1.00 80.06 282 THR A C 1
ATOM 2292 O O . THR A 1 282 ? -26.482 27.952 64.160 1.00 80.06 282 THR A O 1
ATOM 2295 N N . TYR A 1 283 ? -25.239 28.103 62.281 1.00 84.31 283 TYR A N 1
ATOM 2296 C CA . TYR A 1 283 ? -24.430 29.258 62.655 1.00 84.31 283 TYR A CA 1
ATOM 2297 C C . TYR A 1 283 ? -24.488 30.308 61.545 1.00 84.31 283 TYR A C 1
ATOM 2299 O O . TYR A 1 283 ? -24.505 29.974 60.360 1.00 84.31 283 TYR A O 1
ATOM 2307 N N . THR A 1 284 ? -24.464 31.580 61.916 1.00 85.88 284 THR A N 1
ATOM 2308 C CA . THR A 1 284 ? -24.269 32.688 60.982 1.00 85.88 284 THR A CA 1
ATOM 2309 C C . THR A 1 284 ? -22.782 32.805 60.664 1.00 85.88 284 THR A C 1
ATOM 2311 O O . THR A 1 284 ? -21.946 32.905 61.560 1.00 85.88 284 THR A O 1
ATOM 2314 N N . LEU A 1 285 ? -22.418 32.785 59.385 1.00 85.69 285 LEU A N 1
ATOM 2315 C CA . LEU A 1 285 ? -21.019 32.808 58.973 1.00 85.69 285 LEU A CA 1
ATOM 2316 C C . LEU A 1 285 ? -20.380 34.178 59.255 1.00 85.69 285 LEU A C 1
ATOM 2318 O O . LEU A 1 285 ? -20.811 35.204 58.724 1.00 85.69 285 LEU A O 1
ATOM 2322 N N . GLY A 1 286 ? -19.351 34.180 60.098 1.00 83.88 286 GLY A N 1
ATOM 2323 C CA . GLY A 1 286 ? -18.543 35.332 60.477 1.00 83.88 286 GLY A CA 1
ATOM 2324 C C . GLY A 1 286 ? -17.497 35.685 59.418 1.00 83.88 286 GLY A C 1
ATOM 2325 O O . GLY A 1 286 ? -17.810 35.856 58.239 1.00 83.88 286 GLY A O 1
ATOM 2326 N N . GLN A 1 287 ? -16.243 35.858 59.837 1.00 84.69 287 GLN A N 1
ATOM 2327 C CA . GLN A 1 287 ? -15.138 36.101 58.906 1.00 84.69 287 GLN A CA 1
ATOM 2328 C C . GLN A 1 287 ? -14.705 34.783 58.236 1.00 84.69 287 GLN A C 1
ATOM 2330 O O . GLN A 1 287 ? -14.793 33.713 58.835 1.00 84.69 287 GLN A O 1
ATOM 2335 N N . ILE A 1 288 ? -14.275 34.863 56.976 1.00 88.00 288 ILE A N 1
ATOM 2336 C CA . ILE A 1 288 ? -13.676 33.742 56.250 1.00 88.00 288 ILE A CA 1
ATOM 2337 C C . ILE A 1 288 ? -12.255 34.167 55.924 1.00 88.00 288 ILE A C 1
ATOM 2339 O O . ILE A 1 288 ? -12.092 35.178 55.245 1.00 88.00 288 ILE A O 1
ATOM 2343 N N . THR A 1 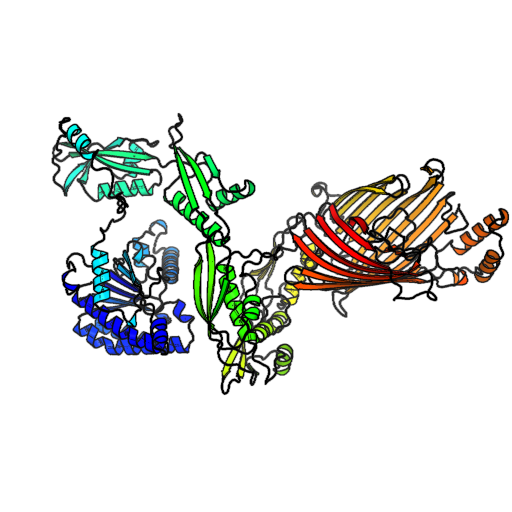289 ? -11.268 33.434 56.423 1.00 88.25 289 THR A N 1
ATOM 2344 C CA . THR A 1 289 ? -9.853 33.664 56.121 1.00 88.25 289 THR A CA 1
ATOM 2345 C C . THR A 1 289 ? -9.324 32.587 55.189 1.00 88.25 289 THR A C 1
ATOM 2347 O O . THR A 1 289 ? -9.793 31.449 55.216 1.00 88.25 289 THR A O 1
ATOM 2350 N N . VAL A 1 290 ? -8.349 32.930 54.351 1.00 86.50 290 VAL A N 1
ATOM 2351 C CA . VAL A 1 290 ? -7.700 31.977 53.439 1.00 86.50 290 VAL A CA 1
ATOM 2352 C C . VAL A 1 290 ? -6.226 31.863 53.792 1.00 86.50 290 VAL A C 1
ATOM 2354 O O . VAL A 1 290 ? -5.540 32.874 53.936 1.00 86.50 290 VAL A O 1
ATOM 2357 N N . SER A 1 291 ? -5.744 30.633 53.919 1.00 82.69 291 SER A N 1
ATOM 2358 C CA . SER A 1 291 ? -4.353 30.316 54.240 1.00 82.69 291 SER A CA 1
ATOM 2359 C C . SER A 1 291 ? -3.803 29.232 53.306 1.00 82.69 291 SER A C 1
ATOM 2361 O O . SER A 1 291 ? -4.528 28.655 52.494 1.00 82.69 291 SER A O 1
ATOM 2363 N N . GLY A 1 292 ? -2.497 28.978 53.382 1.00 77.06 292 GLY A N 1
ATOM 2364 C CA . GLY A 1 292 ? -1.802 28.006 52.533 1.00 77.06 292 GLY A CA 1
ATOM 2365 C C . GLY A 1 292 ? -1.016 28.636 51.379 1.00 77.06 292 GLY A C 1
ATOM 2366 O O . GLY A 1 292 ? -0.814 29.850 51.318 1.00 77.06 292 GLY A O 1
ATOM 2367 N N . ASN A 1 293 ? -0.502 27.792 50.483 1.00 71.44 293 ASN A N 1
ATOM 2368 C CA . ASN A 1 293 ? 0.350 28.208 49.368 1.00 71.44 293 ASN A CA 1
ATOM 2369 C C . ASN A 1 293 ? -0.491 28.383 48.098 1.00 71.44 293 ASN A C 1
ATOM 2371 O O . ASN A 1 293 ? -0.512 27.509 47.222 1.00 71.44 293 ASN A O 1
ATOM 2375 N N . THR A 1 294 ? -1.209 29.506 48.033 1.00 77.00 294 THR A N 1
ATOM 2376 C CA . THR A 1 294 ? -2.058 29.857 46.895 1.00 77.00 294 THR A CA 1
ATOM 2377 C C . THR A 1 294 ? -1.678 31.193 46.261 1.00 77.00 294 THR A C 1
ATOM 2379 O O . THR A 1 294 ? -1.367 32.163 46.949 1.00 77.00 294 THR A O 1
ATOM 2382 N N . SER A 1 295 ? -1.702 31.241 44.928 1.00 73.88 295 SER A N 1
ATOM 2383 C CA . SER A 1 295 ? -1.476 32.452 44.127 1.00 73.88 295 SER A CA 1
ATOM 2384 C C . SER A 1 295 ? -2.738 33.303 43.932 1.00 73.88 295 SER A C 1
ATOM 2386 O O . SER A 1 295 ? -2.670 34.384 43.344 1.00 73.88 295 SER A O 1
ATOM 2388 N N . PHE A 1 296 ? -3.894 32.836 44.414 1.00 82.31 296 PHE A N 1
ATOM 2389 C CA . PHE A 1 296 ? -5.179 33.520 44.277 1.00 82.31 296 PHE A CA 1
ATOM 2390 C C . PHE A 1 296 ? -5.476 34.405 45.492 1.00 82.31 296 PHE A C 1
ATOM 2392 O O . PHE A 1 296 ? -5.157 34.055 46.625 1.00 82.31 296 PHE A O 1
ATOM 2399 N N . SER A 1 297 ? -6.120 35.557 45.270 1.00 84.38 297 SER A N 1
ATOM 2400 C CA . SER A 1 297 ? -6.494 36.444 46.375 1.00 84.38 297 SER A CA 1
ATOM 2401 C C . SER A 1 297 ? -7.595 35.834 47.245 1.00 84.38 297 SER A C 1
ATOM 2403 O O . SER A 1 297 ? -8.488 35.143 46.751 1.00 84.38 297 SER A O 1
ATOM 2405 N N . GLU A 1 298 ? -7.578 36.160 48.537 1.00 83.19 298 GLU A N 1
ATOM 2406 C CA . GLU A 1 298 ? -8.570 35.713 49.523 1.00 83.19 298 GLU A CA 1
ATOM 2407 C C . GLU A 1 298 ? -10.014 35.973 49.058 1.00 83.19 298 GLU A C 1
ATOM 2409 O O . GLU A 1 298 ? -10.860 35.084 49.115 1.00 83.19 298 GLU A O 1
ATOM 2414 N N . GLN A 1 299 ? -10.289 37.148 48.482 1.00 83.00 299 GLN A N 1
ATOM 2415 C CA . GLN A 1 299 ? -11.620 37.495 47.968 1.00 83.00 299 GLN A CA 1
ATOM 2416 C C . GLN A 1 299 ? -12.053 36.587 46.808 1.00 83.00 299 GLN A C 1
ATOM 2418 O O . GLN A 1 299 ? -13.230 36.248 46.692 1.00 83.00 299 GLN A O 1
ATOM 2423 N N . THR A 1 300 ? -11.105 36.180 45.961 1.00 82.62 300 THR A N 1
ATOM 2424 C CA . THR A 1 300 ? -11.356 35.297 44.815 1.00 82.62 300 THR A CA 1
ATOM 2425 C C . THR A 1 300 ? -11.737 33.900 45.294 1.00 82.62 300 THR A C 1
ATOM 2427 O O . THR A 1 300 ? -12.717 33.326 44.824 1.00 82.62 300 THR A O 1
ATOM 2430 N N . ILE A 1 301 ? -11.009 33.375 46.280 1.00 86.00 301 ILE A N 1
ATOM 2431 C CA . ILE A 1 301 ? -11.292 32.076 46.896 1.00 86.00 301 ILE A CA 1
ATOM 2432 C C . ILE A 1 301 ? -12.654 32.074 47.590 1.00 86.00 301 ILE A C 1
ATOM 2434 O O . ILE A 1 301 ? -13.453 31.161 47.374 1.00 86.00 301 ILE A O 1
ATOM 2438 N N . VAL A 1 302 ? -12.951 33.113 48.373 1.00 85.81 302 VAL A N 1
ATOM 2439 C CA . VAL A 1 302 ? -14.244 33.250 49.055 1.00 85.81 302 VAL A CA 1
ATOM 2440 C C . VAL A 1 302 ? -15.384 33.295 48.032 1.00 85.81 302 VAL A C 1
ATOM 2442 O O . VAL A 1 302 ? -16.350 32.543 48.171 1.00 85.81 302 VAL A O 1
ATOM 2445 N N . ALA A 1 303 ? -15.239 34.057 46.942 1.00 83.62 303 ALA A N 1
ATOM 2446 C CA . ALA A 1 303 ? -16.228 34.100 45.865 1.00 83.62 303 ALA A CA 1
ATOM 2447 C C . ALA A 1 303 ? -16.435 32.732 45.184 1.00 83.62 303 ALA A C 1
ATOM 2449 O O . ALA A 1 303 ? -17.577 32.301 45.015 1.00 83.62 303 ALA A O 1
ATOM 2450 N N . TYR A 1 304 ? -15.357 32.011 44.845 1.00 84.19 304 TYR A N 1
ATOM 2451 C CA . TYR A 1 304 ? -15.450 30.679 44.227 1.00 84.19 304 TYR A CA 1
ATOM 2452 C C . TYR A 1 304 ? -16.032 29.615 45.161 1.00 84.19 304 TYR A C 1
ATOM 2454 O O . TYR A 1 304 ? -16.738 28.713 44.705 1.00 84.19 304 TYR A O 1
ATOM 2462 N N . SER A 1 305 ? -15.773 29.723 46.465 1.00 85.12 305 SER A N 1
ATOM 2463 C CA . SER A 1 305 ? -16.332 28.819 47.472 1.00 85.12 305 SER A CA 1
ATOM 2464 C C . SER A 1 305 ? -17.859 28.950 47.591 1.00 85.12 305 SER A C 1
ATOM 2466 O O . SER A 1 305 ? -18.542 28.011 47.994 1.00 85.12 305 SER A O 1
ATOM 2468 N N . GLY A 1 306 ? -18.435 30.096 47.204 1.00 83.00 306 GLY A N 1
ATOM 2469 C CA . GLY A 1 306 ? -19.861 30.376 47.386 1.00 83.00 306 GLY A CA 1
ATOM 2470 C C . GLY A 1 306 ? -20.269 30.563 48.853 1.00 83.00 306 GLY A C 1
ATOM 2471 O O . GLY A 1 306 ? -21.462 30.511 49.163 1.00 83.00 306 GLY A O 1
ATOM 2472 N N . LEU A 1 307 ? -19.293 30.759 49.744 1.00 86.62 307 LEU A N 1
ATOM 2473 C CA . LEU A 1 307 ? -19.494 31.170 51.127 1.00 86.62 307 LEU A CA 1
ATOM 2474 C C . LEU A 1 307 ? -19.472 32.700 51.203 1.00 86.62 307 LEU A C 1
ATOM 2476 O O . LEU A 1 307 ? -18.629 33.355 50.596 1.00 86.62 307 LEU A O 1
ATOM 2480 N N . SER A 1 308 ? -20.399 33.279 51.960 1.00 84.81 308 SER A N 1
ATOM 2481 C CA . SER A 1 308 ? -20.499 34.727 52.144 1.00 84.81 308 SER A CA 1
ATOM 2482 C C . SER A 1 308 ? -20.761 35.060 53.605 1.00 84.81 308 SER A C 1
ATOM 2484 O O . SER A 1 308 ? -21.583 34.412 54.257 1.00 84.81 308 SER A O 1
ATOM 2486 N N . LYS A 1 309 ? -20.095 36.101 54.111 1.00 84.06 309 LYS A N 1
ATOM 2487 C CA . LYS A 1 309 ? -20.323 36.625 55.462 1.00 84.06 309 LYS A CA 1
ATOM 2488 C C . LYS A 1 309 ? -21.808 36.954 55.669 1.00 84.06 309 LYS A C 1
ATOM 2490 O O . LYS A 1 309 ? -22.426 37.574 54.808 1.00 84.06 309 LYS A O 1
ATOM 2495 N N . GLY A 1 310 ? -22.366 36.536 56.803 1.00 78.44 310 GLY A N 1
ATOM 2496 C CA . GLY A 1 310 ? -23.776 36.711 57.166 1.00 78.44 310 GLY A CA 1
ATOM 2497 C C . GLY A 1 310 ? -24.721 35.605 56.682 1.00 78.44 310 GLY A C 1
ATOM 2498 O O . GLY A 1 310 ? -25.899 35.643 57.020 1.00 78.44 310 GLY A O 1
ATOM 2499 N N . LYS A 1 311 ? -24.238 34.615 55.917 1.00 83.94 311 LYS A N 1
ATOM 2500 C CA . LYS A 1 311 ? -25.043 33.460 55.493 1.00 83.94 311 LYS A CA 1
ATOM 2501 C C . LYS A 1 311 ? -25.214 32.472 56.650 1.00 83.94 311 LYS A C 1
ATOM 2503 O O . LYS A 1 311 ? -24.231 32.121 57.298 1.00 83.94 311 LYS A O 1
ATOM 2508 N N . GLU A 1 312 ? -26.432 31.991 56.880 1.00 84.56 312 GLU A N 1
ATOM 2509 C CA . GLU A 1 312 ? -26.672 30.871 57.795 1.00 84.56 312 GLU A CA 1
ATOM 2510 C C . GLU A 1 312 ? -26.180 29.566 57.165 1.00 84.56 312 GLU A C 1
ATOM 2512 O O . GLU A 1 312 ? -26.576 29.217 56.052 1.00 84.56 312 GLU A O 1
ATOM 2517 N N . ILE A 1 313 ? -25.299 28.856 57.868 1.00 84.38 313 ILE A N 1
ATOM 2518 C CA . ILE A 1 313 ? -24.737 27.579 57.431 1.00 84.38 313 ILE A CA 1
ATOM 2519 C C . ILE A 1 313 ? -24.762 26.560 58.569 1.00 84.38 313 ILE A C 1
ATOM 2521 O O . ILE A 1 313 ? -24.681 26.896 59.752 1.00 84.38 313 ILE A O 1
ATOM 2525 N N . LYS A 1 314 ? -24.839 25.280 58.214 1.00 83.44 314 LYS A N 1
ATOM 2526 C CA . LYS A 1 314 ? -24.748 24.174 59.174 1.00 83.44 314 LYS A CA 1
ATOM 2527 C C . LYS A 1 314 ? -23.307 23.671 59.253 1.00 83.44 314 LYS A C 1
ATOM 2529 O O . LYS A 1 314 ? -22.692 23.433 58.213 1.00 83.44 314 LYS A O 1
ATOM 2534 N N . ILE A 1 315 ? -22.775 23.485 60.463 1.00 78.31 315 ILE A N 1
ATOM 2535 C CA . ILE A 1 315 ? -21.391 23.029 60.676 1.00 78.31 315 ILE A CA 1
ATOM 2536 C C . ILE A 1 315 ? -21.376 21.747 61.530 1.00 78.31 315 ILE A C 1
ATOM 2538 O O . ILE A 1 315 ? -21.848 21.772 62.670 1.00 78.31 315 ILE A O 1
ATOM 2542 N N . PRO A 1 316 ? -20.833 20.624 61.016 1.00 69.94 316 PRO A N 1
ATOM 2543 C CA . PRO A 1 316 ? -20.582 20.326 59.602 1.00 69.94 316 PRO A CA 1
ATOM 2544 C C . PRO A 1 316 ? -21.899 20.223 58.804 1.00 69.94 316 PRO A C 1
ATOM 2546 O O . PRO A 1 316 ? -22.919 19.763 59.320 1.00 69.94 316 PRO A O 1
ATOM 2549 N N . GLY A 1 317 ? -21.890 20.622 57.528 1.00 78.75 317 GLY A N 1
ATOM 2550 C CA . GLY A 1 317 ? -23.105 20.669 56.704 1.00 78.75 317 GLY A CA 1
ATOM 2551 C C . GLY A 1 317 ? -22.849 20.768 55.201 1.00 78.75 317 GLY A C 1
ATOM 2552 O O . GLY A 1 317 ? -21.703 20.738 54.744 1.00 78.75 317 GLY A O 1
ATOM 2553 N N . GLU A 1 318 ? -23.933 20.837 54.422 1.00 80.94 318 GLU A N 1
ATOM 2554 C CA . GLU A 1 318 ? -23.879 20.784 52.955 1.00 80.94 318 GLU A CA 1
ATOM 2555 C C . GLU A 1 318 ? -23.161 21.989 52.340 1.00 80.94 318 GLU A C 1
ATOM 2557 O O . GLU A 1 318 ? -22.382 21.795 51.414 1.00 80.94 318 GLU A O 1
ATOM 2562 N N .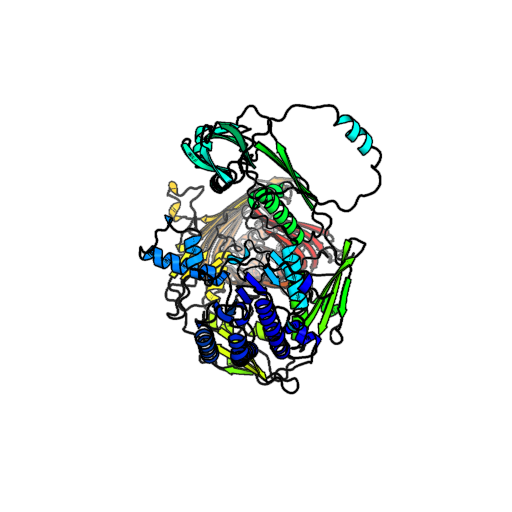 ASP A 1 319 ? -23.299 23.189 52.913 1.00 83.56 319 ASP A N 1
ATOM 2563 C CA . ASP A 1 319 ? -22.649 24.402 52.399 1.00 83.56 319 ASP A CA 1
ATOM 2564 C C . ASP A 1 319 ? -21.116 24.307 52.374 1.00 83.56 319 ASP A C 1
ATOM 2566 O O . ASP A 1 319 ? -20.490 24.706 51.394 1.00 83.56 319 ASP A O 1
ATOM 2570 N N . ILE A 1 320 ? -20.496 23.732 53.415 1.00 85.81 320 ILE A N 1
ATOM 2571 C CA . ILE A 1 320 ? -19.037 23.519 53.456 1.00 85.81 320 ILE A CA 1
ATOM 2572 C C . ILE A 1 320 ? -18.635 22.450 52.433 1.00 85.81 320 ILE A C 1
ATOM 2574 O O . ILE A 1 320 ? -17.637 22.596 51.727 1.00 85.81 320 ILE A O 1
ATOM 2578 N N . ARG A 1 321 ? -19.424 21.374 52.309 1.00 83.56 321 ARG A N 1
ATOM 2579 C CA . ARG A 1 321 ? -19.181 20.320 51.313 1.00 83.56 321 ARG A CA 1
ATOM 2580 C C . ARG A 1 321 ? -19.263 20.874 49.890 1.00 83.56 321 ARG A C 1
ATOM 2582 O O . ARG A 1 321 ? -18.445 20.499 49.053 1.00 83.56 321 ARG A O 1
ATOM 2589 N N . ASP A 1 322 ? -20.220 21.751 49.620 1.00 86.38 322 ASP A N 1
ATOM 2590 C CA . ASP A 1 322 ? -20.417 22.358 48.308 1.00 86.38 322 ASP A CA 1
ATOM 2591 C C . ASP A 1 322 ? -19.351 23.410 48.006 1.00 86.38 322 ASP A C 1
ATOM 2593 O O . ASP A 1 322 ? -18.882 23.478 46.870 1.00 86.38 322 ASP A O 1
ATOM 2597 N N . ALA A 1 323 ? -18.890 24.149 49.017 1.00 86.56 323 ALA A N 1
ATOM 2598 C CA . ALA A 1 323 ? -17.740 25.038 48.907 1.00 86.56 323 ALA A CA 1
ATOM 2599 C C . ALA A 1 323 ? -16.463 24.279 48.524 1.00 86.56 323 ALA A C 1
ATOM 2601 O O . ALA A 1 323 ? -15.803 24.636 47.545 1.00 86.56 323 ALA A O 1
ATOM 2602 N N . ILE A 1 324 ? -16.170 23.172 49.216 1.00 86.94 324 ILE A N 1
ATOM 2603 C CA . ILE A 1 324 ? -15.048 22.286 48.876 1.00 86.94 324 ILE A CA 1
ATOM 2604 C C . ILE A 1 324 ? -15.225 21.731 47.456 1.00 86.94 324 ILE A C 1
ATOM 2606 O O . ILE A 1 324 ? -14.298 21.800 46.654 1.00 86.94 324 ILE A O 1
ATOM 2610 N N . LYS A 1 325 ? -16.420 21.241 47.091 1.00 85.12 325 LYS A N 1
ATOM 2611 C CA . LYS A 1 325 ? -16.697 20.730 45.735 1.00 85.12 325 LYS A CA 1
ATOM 2612 C C . LYS A 1 325 ? -16.500 21.791 44.649 1.00 85.12 325 LYS A C 1
ATOM 2614 O O . LYS A 1 325 ? -15.962 21.459 43.596 1.00 85.12 325 LYS A O 1
ATOM 2619 N N . LYS A 1 326 ? -16.939 23.036 44.861 1.00 86.44 326 LYS A N 1
ATOM 2620 C CA . LYS A 1 326 ? -16.784 24.139 43.894 1.00 86.44 326 LYS A CA 1
ATOM 2621 C C . LYS A 1 326 ? -15.320 24.514 43.705 1.00 86.44 326 LYS A C 1
ATOM 2623 O O . LYS A 1 326 ? -14.863 24.600 42.565 1.00 86.44 326 LYS A O 1
ATOM 2628 N N . LEU A 1 327 ? -14.575 24.653 44.802 1.00 86.12 327 LEU A N 1
ATOM 2629 C CA . LEU A 1 327 ? -13.142 24.923 44.738 1.00 86.12 327 LEU A CA 1
ATOM 2630 C C . LEU A 1 327 ? -12.388 23.752 44.083 1.00 86.12 327 LEU A C 1
ATOM 2632 O O . LEU A 1 327 ? -11.539 23.989 43.230 1.00 86.12 327 LEU A O 1
ATOM 2636 N N . TRP A 1 328 ? -12.757 22.497 44.355 1.00 83.94 328 TRP A N 1
ATOM 2637 C CA . TRP A 1 328 ? -12.151 21.324 43.708 1.00 83.94 328 TRP A CA 1
ATOM 2638 C C . TRP A 1 328 ? -12.468 21.249 42.204 1.00 83.94 328 TRP A C 1
ATOM 2640 O O . TRP A 1 328 ? -11.581 21.008 41.386 1.00 83.94 328 TRP A O 1
ATOM 2650 N N . LYS A 1 329 ? -13.720 21.534 41.809 1.00 82.69 329 LYS A N 1
ATOM 2651 C CA . LYS A 1 329 ? -14.158 21.585 40.398 1.00 82.69 329 LYS A CA 1
ATOM 2652 C C . LYS A 1 329 ? -13.441 22.659 39.578 1.00 82.69 329 LYS A C 1
ATOM 2654 O O . LYS A 1 329 ? -13.394 22.539 38.356 1.00 82.69 329 LYS A O 1
ATOM 2659 N N . SER A 1 330 ? -12.867 23.678 40.218 1.00 81.50 330 SER A N 1
ATOM 2660 C CA . SER A 1 330 ? -12.098 24.712 39.520 1.00 81.50 330 SER A CA 1
ATOM 2661 C C . SER A 1 330 ? -10.811 24.182 38.865 1.00 81.50 330 SER A C 1
ATOM 2663 O O . SER A 1 330 ? -10.281 24.835 37.970 1.00 81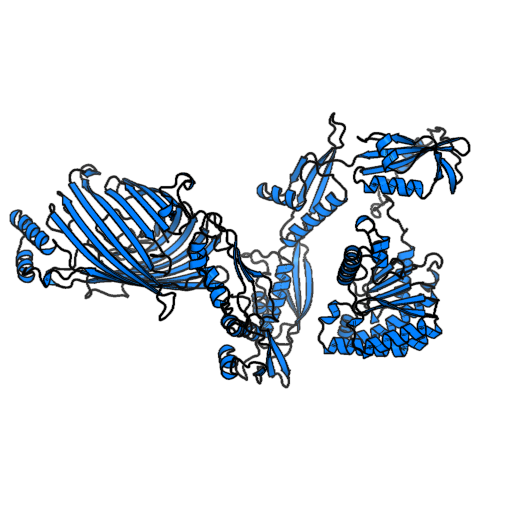.50 330 SER A O 1
ATOM 2665 N N . ASN A 1 331 ? -10.305 23.005 39.274 1.00 80.12 331 ASN A N 1
ATOM 2666 C CA . ASN A 1 331 ? -8.996 22.466 38.868 1.00 80.12 331 ASN A CA 1
ATOM 2667 C C . ASN A 1 331 ? -7.814 23.419 39.154 1.00 80.12 331 ASN A C 1
ATOM 2669 O O . ASN A 1 331 ? -6.781 23.364 38.481 1.00 80.12 331 ASN A O 1
ATOM 2673 N N . LEU A 1 332 ? -7.956 24.307 40.142 1.00 81.75 332 LEU A N 1
ATOM 2674 C CA . LEU A 1 332 ? -6.913 25.258 40.533 1.00 81.75 332 LEU A CA 1
ATOM 2675 C C . LEU A 1 332 ? -6.108 24.801 41.751 1.00 81.75 332 LEU A C 1
ATOM 2677 O O . LEU A 1 332 ? -4.976 25.256 41.903 1.00 81.75 332 LEU A O 1
ATOM 2681 N N . PHE A 1 333 ? -6.639 23.876 42.556 1.00 85.31 333 PHE A N 1
ATOM 2682 C CA . PHE A 1 333 ? -6.065 23.457 43.838 1.00 85.31 333 PHE A CA 1
ATOM 2683 C C . PHE A 1 333 ? -5.784 21.948 43.870 1.00 85.31 333 PHE A C 1
ATOM 2685 O O . PHE A 1 333 ? -6.489 21.164 43.233 1.00 85.31 333 PHE A O 1
ATOM 2692 N N . SER A 1 334 ? -4.723 21.557 44.574 1.00 81.50 334 SER A N 1
ATOM 2693 C CA . SER A 1 334 ? -4.314 20.167 44.819 1.00 81.50 334 SER A CA 1
ATOM 2694 C C . SER A 1 334 ? -4.761 19.648 46.187 1.00 81.50 334 SER A C 1
ATOM 2696 O O . SER A 1 334 ? -4.903 18.437 46.350 1.00 81.50 334 SER A O 1
ATOM 2698 N N . ASP A 1 335 ? -5.007 20.558 47.131 1.00 83.12 335 ASP A N 1
ATOM 2699 C CA . ASP A 1 335 ? -5.447 20.269 48.492 1.00 83.12 335 ASP A CA 1
ATOM 2700 C C . ASP A 1 335 ? -6.352 21.396 49.013 1.00 83.12 335 ASP A C 1
ATOM 2702 O O . ASP A 1 335 ? -6.098 22.571 48.722 1.00 83.12 335 ASP A O 1
ATOM 2706 N N . ILE A 1 336 ? -7.428 21.026 49.717 1.00 87.88 336 ILE A N 1
ATOM 2707 C CA . ILE A 1 336 ? -8.468 21.941 50.207 1.00 87.88 336 ILE A CA 1
ATOM 2708 C C . ILE A 1 336 ? -8.993 21.454 51.554 1.00 87.88 336 ILE A C 1
ATOM 2710 O O . ILE A 1 336 ? -9.729 20.466 51.626 1.00 87.88 336 ILE A O 1
ATOM 2714 N N . GLU A 1 337 ? -8.702 22.213 52.602 1.00 85.62 337 GLU A N 1
ATOM 2715 C CA . GLU A 1 337 ? -9.163 21.952 53.961 1.00 85.62 337 GLU A CA 1
ATOM 2716 C C . GLU A 1 337 ? -9.934 23.168 54.486 1.00 85.62 337 GLU A C 1
ATOM 2718 O O . GLU A 1 337 ? -9.619 24.311 54.161 1.00 85.62 337 GLU A O 1
ATOM 2723 N N . VAL A 1 338 ? -10.987 22.936 55.272 1.00 85.94 338 VAL A N 1
ATOM 2724 C CA . VAL A 1 338 ? -11.790 24.013 55.869 1.00 85.94 338 VAL A CA 1
ATOM 2725 C C . VAL A 1 338 ? -11.872 23.785 57.369 1.00 85.94 338 VAL A C 1
ATOM 2727 O O . VAL A 1 338 ? -12.410 22.771 57.817 1.00 85.94 338 VAL A O 1
ATOM 2730 N N . PHE A 1 339 ? -11.362 24.742 58.134 1.00 85.44 339 PHE A N 1
ATOM 2731 C CA . PHE A 1 339 ? -11.318 24.731 59.589 1.00 85.44 339 PHE A CA 1
ATOM 2732 C C . PHE A 1 339 ? -12.297 25.745 60.173 1.00 85.44 339 PHE A C 1
ATOM 2734 O O . PHE A 1 339 ? -12.598 26.769 59.563 1.00 85.44 339 PHE A O 1
ATOM 2741 N N . VAL A 1 340 ? -12.787 25.468 61.380 1.00 84.69 340 VAL A N 1
ATOM 2742 C CA . VAL A 1 340 ? -13.524 26.441 62.193 1.00 84.69 340 VAL A CA 1
ATOM 2743 C C . VAL A 1 340 ? -12.535 27.012 63.197 1.00 84.69 340 VAL A C 1
ATOM 2745 O O . VAL A 1 340 ? -12.015 26.265 64.022 1.00 84.69 340 VAL A O 1
ATOM 2748 N N . THR A 1 341 ? -12.249 28.307 63.114 1.00 82.62 341 THR A N 1
ATOM 2749 C CA . THR A 1 341 ? -11.197 28.936 63.931 1.00 82.62 341 THR A CA 1
ATOM 2750 C C . THR A 1 341 ? -11.735 29.595 65.192 1.00 82.62 341 THR A C 1
ATOM 2752 O O . THR A 1 341 ? -11.023 29.670 66.189 1.00 82.62 341 THR A O 1
ATOM 2755 N N . ASN A 1 342 ? -12.986 30.062 65.175 1.00 81.00 342 ASN A N 1
ATOM 2756 C CA . ASN A 1 342 ? -13.637 30.663 66.337 1.00 81.00 342 ASN A CA 1
ATOM 2757 C C . ASN A 1 342 ? -15.167 30.543 66.238 1.00 81.00 342 ASN A C 1
ATOM 2759 O O . ASN A 1 342 ? -15.722 30.588 65.137 1.00 81.00 342 ASN A O 1
ATOM 2763 N N . ILE A 1 343 ? -15.847 30.429 67.381 1.00 79.19 343 ILE A N 1
ATOM 2764 C CA . ILE A 1 343 ? -17.309 30.483 67.493 1.00 79.19 343 ILE A CA 1
ATOM 2765 C C . ILE A 1 343 ? -17.668 31.412 68.653 1.00 79.19 343 ILE A C 1
ATOM 2767 O O . ILE A 1 343 ? -17.396 31.103 69.811 1.00 79.19 343 ILE A O 1
ATOM 2771 N N . GLU A 1 344 ? -18.330 32.526 68.349 1.00 77.88 344 GLU A N 1
ATOM 2772 C CA . GLU A 1 344 ? -18.823 33.491 69.336 1.00 77.88 344 GLU A CA 1
ATOM 2773 C C . GLU A 1 344 ? -20.356 33.555 69.256 1.00 77.88 344 GLU A C 1
ATOM 2775 O O . GLU A 1 344 ? -20.936 34.092 68.310 1.00 77.88 344 GLU A O 1
ATOM 2780 N N . GLY A 1 345 ? -21.041 32.965 70.242 1.00 78.75 345 GLY A N 1
ATOM 2781 C CA . GLY A 1 345 ? -22.505 32.865 70.253 1.00 78.75 345 GLY A CA 1
ATOM 2782 C C . GLY A 1 345 ? -23.040 31.965 69.130 1.00 78.75 345 GLY A C 1
ATOM 2783 O O . GLY A 1 345 ? -22.761 30.767 69.109 1.00 78.75 345 GLY A O 1
ATOM 2784 N N . ASP A 1 346 ? -23.817 32.544 68.210 1.00 80.75 346 ASP A N 1
ATOM 2785 C CA . ASP A 1 346 ? -24.323 31.872 67.003 1.00 80.75 346 ASP A CA 1
ATOM 2786 C C . ASP A 1 346 ? -23.525 32.256 65.735 1.00 80.75 346 ASP A C 1
ATOM 2788 O O . ASP A 1 346 ? -23.963 31.957 64.626 1.00 80.75 346 ASP A O 1
ATOM 2792 N N . VAL A 1 347 ? -22.353 32.898 65.868 1.00 82.06 347 VAL A N 1
ATOM 2793 C CA . VAL A 1 347 ? -21.481 33.283 64.740 1.00 82.06 347 VAL A CA 1
ATOM 2794 C C . VAL A 1 347 ? -20.236 32.394 64.682 1.00 82.06 347 VAL A C 1
ATOM 2796 O O . VAL A 1 347 ? -19.517 32.283 65.672 1.00 82.06 347 VAL A O 1
ATOM 2799 N N . ALA A 1 348 ? -19.950 31.788 63.524 1.00 83.69 348 ALA A N 1
ATOM 2800 C CA . ALA A 1 348 ? -18.785 30.916 63.316 1.00 83.69 348 ALA A CA 1
ATOM 2801 C C . ALA A 1 348 ? -17.822 31.486 62.263 1.00 83.69 348 ALA A C 1
ATOM 2803 O O . ALA A 1 348 ? -18.252 31.876 61.180 1.00 83.69 348 ALA A O 1
ATOM 2804 N N . THR A 1 349 ? -16.524 31.503 62.558 1.00 88.31 349 THR A N 1
ATOM 2805 C CA . THR A 1 349 ? -15.451 31.954 61.654 1.00 88.31 349 THR A CA 1
ATOM 2806 C C . THR A 1 349 ? -14.775 30.744 61.013 1.00 88.31 349 THR A C 1
ATOM 2808 O O . THR A 1 349 ? -14.459 29.772 61.705 1.00 88.31 349 THR A O 1
ATOM 2811 N N . LEU A 1 350 ? -14.562 30.796 59.695 1.00 88.44 350 LEU A N 1
ATOM 2812 C CA . LEU A 1 350 ? -13.958 29.707 58.923 1.00 88.44 350 LEU A CA 1
ATOM 2813 C C . LEU A 1 350 ? -12.587 30.099 58.373 1.00 88.44 350 LEU A C 1
ATOM 2815 O O . LEU A 1 350 ? -12.386 31.229 57.938 1.00 88.44 350 LEU A O 1
ATOM 2819 N N . GLU A 1 351 ? -11.680 29.133 58.311 1.00 89.06 351 GLU A N 1
ATOM 2820 C CA . GLU A 1 351 ? -10.413 29.229 57.594 1.00 89.06 351 GLU A CA 1
ATOM 2821 C C . GLU A 1 351 ? -10.384 28.191 56.470 1.00 89.06 351 GLU A C 1
ATOM 2823 O O . GLU A 1 351 ? -10.600 27.008 56.717 1.00 89.06 351 GLU A O 1
ATOM 2828 N N . ILE A 1 352 ? -10.139 28.625 55.233 1.00 89.31 352 ILE A N 1
ATOM 2829 C CA . ILE A 1 352 ? -9.958 27.741 54.076 1.00 89.31 352 ILE A CA 1
ATOM 2830 C C . ILE A 1 352 ? -8.458 27.650 53.789 1.00 89.31 352 ILE A C 1
ATOM 2832 O O . ILE A 1 352 ? -7.859 28.614 53.312 1.00 89.31 352 ILE A O 1
ATOM 2836 N N . HIS A 1 353 ? -7.864 26.493 54.059 1.00 87.75 353 HIS A N 1
ATOM 2837 C CA . HIS A 1 353 ? -6.471 26.202 53.744 1.00 87.75 353 HIS A CA 1
ATOM 2838 C C . HIS A 1 353 ? -6.374 25.550 52.355 1.00 87.75 353 HIS A C 1
ATOM 2840 O O . HIS A 1 353 ? -7.038 24.545 52.087 1.00 87.75 353 HIS A O 1
ATOM 2846 N N . LEU A 1 354 ? -5.581 26.138 51.452 1.00 86.88 354 LEU A N 1
ATOM 2847 C CA . LEU A 1 354 ? -5.473 25.719 50.049 1.00 86.88 354 LEU A CA 1
ATOM 2848 C C . LEU A 1 354 ? -4.022 25.558 49.595 1.00 86.88 354 LEU A C 1
ATOM 2850 O O . LEU A 1 354 ? -3.155 26.373 49.912 1.00 86.88 354 LEU A O 1
ATOM 2854 N N . SER A 1 355 ? -3.787 24.561 48.741 1.00 84.81 355 SER A N 1
ATOM 2855 C CA . SER A 1 355 ? -2.549 24.440 47.962 1.00 84.81 355 SER A CA 1
ATOM 2856 C C . SER A 1 355 ? -2.847 24.492 46.469 1.00 84.81 355 SER A C 1
ATOM 2858 O O . SER A 1 355 ? -3.679 23.732 45.973 1.00 84.81 355 SER A O 1
ATOM 2860 N N . ASP A 1 356 ? -2.153 25.351 45.720 1.00 85.19 356 ASP A N 1
ATOM 2861 C CA . ASP A 1 356 ? -2.323 25.434 44.266 1.00 85.19 356 ASP A CA 1
ATOM 2862 C C . ASP A 1 356 ? -1.951 24.120 43.559 1.00 85.19 356 ASP A C 1
ATOM 2864 O O . ASP A 1 356 ? -1.033 23.392 43.948 1.00 85.19 356 ASP A O 1
ATOM 2868 N N . LEU A 1 357 ? -2.643 23.824 42.460 1.00 85.69 357 LEU A N 1
ATOM 2869 C CA . LEU A 1 357 ? -2.331 22.706 41.581 1.00 85.69 357 LEU A CA 1
ATOM 2870 C C . LEU A 1 357 ? -1.080 23.036 40.742 1.00 85.69 357 LEU A C 1
ATOM 2872 O O . LEU A 1 357 ? -1.122 23.991 39.941 1.00 85.69 357 LEU A O 1
ATOM 2876 N N . PRO A 1 358 ? 0.013 22.257 40.872 1.00 87.88 358 PRO A N 1
ATOM 2877 C CA . PRO A 1 358 ? 1.284 22.599 40.258 1.00 87.88 358 PRO A CA 1
ATOM 2878 C C . PRO A 1 358 ? 1.246 22.483 38.733 1.00 87.88 358 PRO A C 1
ATOM 2880 O O . PRO A 1 358 ? 0.592 21.612 38.153 1.00 87.88 358 PRO A O 1
ATOM 2883 N N . GLN A 1 359 ? 1.989 23.361 38.063 1.00 89.62 359 GLN A N 1
ATOM 2884 C CA . GLN A 1 359 ? 2.216 23.295 36.619 1.00 89.62 359 GLN A CA 1
ATOM 2885 C C . GLN A 1 359 ? 3.522 22.570 36.284 1.00 89.62 359 GLN A C 1
ATOM 2887 O O . GLN A 1 359 ? 4.532 22.719 36.971 1.00 89.62 359 GLN A O 1
ATOM 2892 N N . LEU A 1 360 ? 3.523 21.824 35.182 1.00 91.12 360 LEU A N 1
ATOM 2893 C CA . LEU A 1 360 ? 4.704 21.145 34.669 1.00 91.12 360 LEU A CA 1
ATOM 2894 C C . LEU A 1 360 ? 5.732 22.169 34.167 1.00 91.12 360 LEU A C 1
ATOM 2896 O O . LEU A 1 360 ? 5.488 22.867 33.183 1.00 91.12 360 LEU A O 1
ATOM 2900 N N . ASN A 1 361 ? 6.889 22.252 34.820 1.00 90.75 361 ASN A N 1
ATOM 2901 C CA . ASN A 1 361 ? 7.981 23.134 34.413 1.00 90.75 361 ASN A CA 1
ATOM 2902 C C . ASN A 1 361 ? 8.954 22.450 33.446 1.00 90.75 361 ASN A C 1
ATOM 2904 O O . ASN A 1 361 ? 9.289 23.036 32.418 1.00 90.75 361 ASN A O 1
ATOM 2908 N N . ASP A 1 362 ? 9.385 21.234 33.774 1.00 90.44 362 ASP A N 1
ATOM 2909 C CA . ASP A 1 362 ? 10.290 20.428 32.953 1.00 90.44 362 ASP A CA 1
ATOM 2910 C C . ASP A 1 362 ? 9.927 18.938 33.035 1.00 90.44 362 ASP A C 1
ATOM 2912 O O . ASP A 1 362 ? 9.374 18.479 34.039 1.00 90.44 362 ASP A O 1
ATOM 2916 N N . LEU A 1 363 ? 10.238 18.183 31.979 1.00 93.19 363 LEU A N 1
ATOM 2917 C CA . LEU A 1 363 ? 9.971 16.750 31.875 1.00 93.19 363 LEU A CA 1
ATOM 2918 C C . LEU A 1 363 ? 11.231 15.990 31.461 1.00 93.19 363 LEU A C 1
ATOM 2920 O O . LEU A 1 363 ? 11.705 16.078 30.327 1.00 93.19 363 LEU A O 1
ATOM 2924 N N . LYS A 1 364 ? 11.700 15.112 32.348 1.00 93.38 364 LYS A N 1
ATOM 2925 C CA . LYS A 1 364 ? 12.802 14.194 32.069 1.00 93.38 364 LYS A CA 1
ATOM 2926 C C . LYS A 1 364 ? 12.281 12.783 31.826 1.00 93.38 364 LYS A C 1
ATOM 2928 O O . LYS A 1 364 ? 11.776 12.140 32.741 1.00 93.38 364 LYS A O 1
ATOM 2933 N N . ILE A 1 365 ? 12.459 12.275 30.606 1.00 94.56 365 ILE A N 1
ATOM 2934 C CA . ILE A 1 365 ? 12.081 10.902 30.236 1.00 94.56 365 ILE A CA 1
ATOM 2935 C C . ILE A 1 365 ? 13.323 10.004 30.156 1.00 94.56 365 ILE A C 1
ATOM 2937 O O . ILE A 1 365 ? 14.224 10.252 29.347 1.00 94.56 365 ILE A O 1
ATOM 2941 N N . ASN A 1 366 ? 13.335 8.925 30.940 1.00 92.81 366 ASN A N 1
ATOM 2942 C CA . ASN A 1 366 ? 14.401 7.921 30.990 1.00 92.81 366 ASN A CA 1
ATOM 2943 C C . ASN A 1 366 ? 13.907 6.549 30.485 1.00 92.81 366 ASN A C 1
ATOM 2945 O O . ASN A 1 366 ? 12.724 6.226 30.578 1.00 92.81 366 ASN A O 1
ATOM 2949 N N . GLY A 1 367 ? 14.823 5.729 29.949 1.00 87.38 367 GLY A N 1
ATOM 2950 C CA . GLY A 1 367 ? 14.524 4.370 29.455 1.00 87.38 367 GLY A CA 1
ATOM 2951 C C . GLY A 1 367 ? 14.003 4.284 28.008 1.00 87.38 367 GLY A C 1
ATOM 2952 O O . GLY A 1 367 ? 13.660 3.211 27.499 1.00 87.38 367 GLY A O 1
ATOM 2953 N N . VAL A 1 368 ? 13.987 5.410 27.287 1.00 89.56 368 VAL A N 1
ATOM 2954 C CA . VAL A 1 368 ? 13.592 5.496 25.871 1.00 89.56 368 VAL A CA 1
ATOM 2955 C C . VAL A 1 368 ? 14.623 6.274 25.048 1.00 89.56 368 VAL A C 1
ATOM 2957 O O . VAL A 1 368 ? 15.269 7.193 25.547 1.00 89.56 368 VAL A O 1
ATOM 2960 N N . LYS A 1 369 ? 14.777 5.910 23.766 1.00 88.56 369 LYS A N 1
ATOM 2961 C CA . LYS A 1 369 ? 15.665 6.616 22.825 1.00 88.56 369 LYS A CA 1
ATOM 2962 C C . LYS A 1 369 ? 15.165 8.048 22.593 1.00 88.56 369 LYS A C 1
ATOM 2964 O O . LYS A 1 369 ? 13.954 8.252 22.534 1.00 88.56 369 LYS A O 1
ATOM 2969 N N . ASN A 1 370 ? 16.077 9.004 22.389 1.00 85.00 370 ASN A N 1
ATOM 2970 C CA . ASN A 1 370 ? 15.741 10.431 22.244 1.00 85.00 370 ASN A CA 1
ATOM 2971 C C . ASN A 1 370 ? 14.666 10.699 21.177 1.00 85.00 370 ASN A C 1
ATOM 2973 O O . ASN A 1 370 ? 13.666 11.331 21.492 1.00 85.00 370 ASN A O 1
ATOM 2977 N N . GLY A 1 371 ? 14.777 10.106 19.983 1.00 85.31 371 GLY A N 1
ATOM 2978 C CA . GLY A 1 371 ? 13.782 10.275 18.909 1.00 85.31 371 GLY A CA 1
ATOM 2979 C C . GLY A 1 371 ? 12.390 9.677 19.174 1.00 85.31 371 GLY A C 1
ATOM 2980 O O . GLY A 1 371 ? 11.530 9.729 18.306 1.00 85.31 371 GLY A O 1
ATOM 2981 N N . LYS A 1 372 ? 12.148 9.051 20.335 1.00 86.62 372 LYS A N 1
ATOM 2982 C CA . LYS A 1 372 ? 10.820 8.557 20.746 1.00 86.62 372 LYS A CA 1
ATOM 2983 C C . LYS A 1 372 ? 10.219 9.346 21.912 1.00 86.62 372 LYS A C 1
ATOM 2985 O O . LYS A 1 372 ? 9.098 9.046 22.308 1.00 86.62 372 LYS A O 1
ATOM 2990 N N . LYS A 1 373 ? 10.953 10.316 22.468 1.00 90.81 373 LYS A N 1
ATOM 2991 C CA . LYS A 1 373 ? 10.492 11.131 23.599 1.00 90.81 373 LYS A CA 1
ATOM 2992 C C . LYS A 1 373 ? 9.379 12.087 23.184 1.00 90.81 373 LYS A C 1
ATOM 2994 O O . LYS A 1 373 ? 8.382 12.162 23.882 1.00 90.81 373 LYS A O 1
ATOM 2999 N N . GLU A 1 374 ? 9.516 12.730 22.030 1.00 89.06 374 GLU A N 1
ATOM 3000 C CA . GLU A 1 374 ? 8.544 13.708 21.528 1.00 89.06 374 GLU A CA 1
ATOM 3001 C C . GLU A 1 374 ? 7.155 13.098 21.319 1.00 89.06 374 GLU A C 1
ATOM 3003 O O . GLU A 1 374 ? 6.183 13.586 21.879 1.00 89.06 374 GLU A O 1
ATOM 3008 N N . GLY A 1 375 ? 7.076 11.920 20.690 1.00 88.75 375 GLY A N 1
ATOM 3009 C CA . GLY A 1 375 ? 5.806 11.197 20.584 1.00 88.75 375 GLY A CA 1
ATOM 3010 C C . GLY A 1 375 ? 5.181 10.853 21.943 1.00 88.75 375 GLY A C 1
ATOM 3011 O O . GLY A 1 375 ? 3.971 10.913 22.088 1.00 88.75 375 GLY A O 1
ATOM 3012 N N . ILE A 1 376 ? 5.977 10.544 22.977 1.00 90.69 376 ILE A N 1
ATOM 3013 C CA . ILE A 1 376 ? 5.441 10.323 24.336 1.00 90.69 376 ILE A CA 1
ATOM 3014 C C . ILE A 1 376 ? 4.871 11.621 24.921 1.00 90.69 376 ILE A C 1
ATOM 3016 O O . ILE A 1 376 ? 3.838 11.574 25.590 1.00 90.69 376 ILE A O 1
ATOM 3020 N N . ILE A 1 377 ? 5.534 12.753 24.673 1.00 91.56 377 ILE A N 1
ATOM 3021 C CA . ILE A 1 377 ? 5.100 14.076 25.130 1.00 91.56 377 ILE A CA 1
ATOM 3022 C C . ILE A 1 377 ? 3.768 14.448 24.482 1.00 91.56 377 ILE A C 1
ATOM 3024 O O . ILE A 1 377 ? 2.841 14.820 25.199 1.00 91.56 377 ILE A O 1
ATOM 3028 N N . ASP A 1 378 ? 3.654 14.306 23.162 1.00 89.69 378 ASP A N 1
ATOM 3029 C CA . ASP A 1 378 ? 2.436 14.654 22.429 1.00 89.69 378 ASP A CA 1
ATOM 3030 C C . ASP A 1 378 ? 1.279 13.695 22.744 1.00 89.69 378 ASP A C 1
ATOM 3032 O O . ASP A 1 378 ? 0.190 14.160 23.090 1.00 89.69 378 ASP A O 1
ATOM 3036 N N . ASP A 1 379 ? 1.522 12.376 22.745 1.00 89.56 379 ASP A N 1
ATOM 3037 C CA . ASP A 1 379 ? 0.502 11.352 23.034 1.00 89.56 379 ASP A CA 1
ATOM 3038 C C . ASP A 1 379 ? -0.127 11.527 24.431 1.00 89.56 379 ASP A C 1
ATOM 3040 O O . ASP A 1 379 ? -1.305 11.231 24.629 1.00 89.56 379 ASP A O 1
ATOM 3044 N N . ASN A 1 380 ? 0.658 11.996 25.412 1.00 91.56 380 ASN A N 1
ATOM 3045 C CA . ASN A 1 380 ? 0.226 12.173 26.807 1.00 91.56 380 ASN A CA 1
ATOM 3046 C C . ASN A 1 380 ? -0.001 13.646 27.184 1.00 91.56 380 ASN A C 1
ATOM 3048 O O . ASN A 1 380 ? -0.247 13.948 28.350 1.00 91.56 380 ASN A O 1
ATOM 3052 N N . LYS A 1 381 ? 0.077 14.569 26.215 1.00 90.94 381 LYS A N 1
ATOM 3053 C CA . LYS A 1 381 ? -0.103 16.018 26.409 1.00 90.94 381 LYS A CA 1
ATOM 3054 C C . LYS A 1 381 ? 0.791 16.609 27.515 1.00 90.94 381 LYS A C 1
ATOM 3056 O O . LYS A 1 381 ? 0.373 17.509 28.236 1.00 90.94 381 LYS A O 1
ATOM 3061 N N . LEU A 1 382 ? 2.033 16.141 27.649 1.00 91.94 382 LEU A N 1
ATOM 3062 C CA . LEU A 1 382 ? 2.972 16.551 28.709 1.00 91.94 382 LEU A CA 1
ATOM 3063 C C . LEU A 1 382 ? 3.793 17.796 28.323 1.00 91.94 382 LEU A C 1
ATOM 3065 O O . LEU A 1 382 ? 5.020 17.801 28.422 1.00 91.94 382 LEU A O 1
ATOM 3069 N N . LYS A 1 383 ? 3.127 18.849 27.837 1.00 91.50 383 LYS A N 1
ATOM 3070 C CA . LYS A 1 383 ? 3.783 20.114 27.461 1.00 91.50 383 LYS A CA 1
ATOM 3071 C C . LYS A 1 383 ? 4.001 21.001 28.691 1.00 91.50 383 LYS A C 1
ATOM 3073 O O . LYS A 1 383 ? 3.266 20.920 29.675 1.00 91.50 383 LYS A O 1
ATOM 3078 N N . ARG A 1 384 ? 5.015 21.869 28.637 1.00 90.00 384 ARG A N 1
ATOM 3079 C CA . ARG A 1 384 ? 5.299 22.842 29.704 1.00 90.00 384 ARG A CA 1
ATOM 3080 C C . ARG A 1 384 ? 4.061 23.709 29.981 1.00 90.00 384 ARG A C 1
ATOM 3082 O O . ARG A 1 384 ? 3.406 24.155 29.045 1.00 90.00 384 ARG A O 1
ATOM 3089 N N . GLY A 1 385 ? 3.745 23.930 31.257 1.00 85.75 385 GLY A N 1
ATOM 3090 C CA . GLY A 1 385 ? 2.582 24.697 31.723 1.00 85.75 385 GLY A CA 1
ATOM 3091 C C . GLY A 1 385 ? 1.321 23.869 32.000 1.00 85.75 385 GLY A C 1
ATOM 3092 O O . GLY A 1 385 ? 0.384 24.379 32.613 1.00 85.75 385 GLY A O 1
ATOM 3093 N N . VAL A 1 386 ? 1.286 22.590 31.611 1.00 89.69 386 VAL A N 1
ATOM 3094 C CA . VAL A 1 386 ? 0.144 21.706 31.889 1.00 89.69 386 VAL A CA 1
ATOM 3095 C C . VAL A 1 386 ? 0.002 21.463 33.391 1.00 89.69 386 VAL A C 1
ATOM 3097 O O . VAL A 1 386 ? 0.987 21.251 34.096 1.00 89.69 386 VAL A O 1
ATOM 3100 N N . LYS A 1 387 ? -1.238 21.488 33.887 1.00 88.69 387 LYS A N 1
ATOM 3101 C CA . LYS A 1 387 ? -1.564 21.203 35.287 1.00 88.69 387 LYS A CA 1
ATOM 3102 C C . LYS A 1 387 ? -1.330 19.725 35.610 1.00 88.69 387 LYS A C 1
ATOM 3104 O O . LYS A 1 387 ? -1.902 18.847 34.963 1.00 88.69 387 LYS A O 1
ATOM 3109 N N . VAL A 1 388 ? -0.501 19.450 36.614 1.00 88.81 388 VAL A N 1
ATOM 3110 C CA . VAL A 1 388 ? -0.127 18.088 37.010 1.00 88.81 388 VAL A CA 1
ATOM 3111 C C . VAL A 1 388 ? -1.126 17.563 38.035 1.00 88.81 388 VAL A C 1
ATOM 3113 O O . VAL A 1 388 ? -0.991 17.790 39.231 1.00 88.81 388 VAL A O 1
ATOM 3116 N N . THR A 1 389 ? -2.155 16.876 37.541 1.00 88.44 389 THR A N 1
ATOM 3117 C CA . THR A 1 389 ? -3.161 16.186 38.365 1.00 88.44 389 THR A CA 1
ATOM 3118 C C . THR A 1 389 ? -2.793 14.717 38.573 1.00 88.44 389 THR A C 1
ATOM 3120 O O . THR A 1 389 ? -2.138 14.109 37.726 1.00 88.44 389 THR A O 1
ATOM 3123 N N . GLU A 1 390 ? -3.306 14.095 39.635 1.00 84.19 390 GLU A N 1
ATOM 3124 C CA . GLU A 1 390 ? -3.205 12.637 39.841 1.00 84.19 390 GLU A CA 1
ATOM 3125 C C . GLU A 1 390 ? -3.782 11.827 38.670 1.00 84.19 390 GLU A C 1
ATOM 3127 O O . GLU A 1 390 ? -3.250 10.785 38.273 1.00 84.19 390 GLU A O 1
ATOM 3132 N N . ASN A 1 391 ? -4.844 12.344 38.044 1.00 85.19 391 ASN A N 1
ATOM 3133 C CA . ASN A 1 391 ? -5.416 11.736 36.851 1.00 85.19 391 ASN A CA 1
ATOM 3134 C C . ASN A 1 391 ? -4.432 11.774 35.670 1.00 85.19 391 ASN A C 1
ATOM 3136 O O . ASN A 1 391 ? -4.268 10.764 34.985 1.00 85.19 391 ASN A O 1
ATOM 3140 N N . LEU A 1 392 ? -3.731 12.893 35.444 1.00 88.12 392 LEU A N 1
ATOM 3141 C CA . LEU A 1 392 ? -2.699 12.991 34.404 1.00 88.12 392 LEU A CA 1
ATOM 3142 C C . LEU A 1 392 ? -1.567 11.983 34.647 1.00 88.12 392 LEU A C 1
ATOM 3144 O O . LEU A 1 392 ? -1.156 11.290 33.717 1.00 88.12 392 LEU A O 1
ATOM 3148 N N . LEU A 1 393 ? -1.097 11.853 35.892 1.00 90.81 393 LEU A N 1
ATOM 3149 C CA . LEU A 1 393 ? -0.053 10.889 36.259 1.00 90.81 393 LEU A CA 1
ATOM 3150 C C . LEU A 1 393 ? -0.515 9.443 36.015 1.00 90.81 393 LEU A C 1
ATOM 3152 O O . LEU A 1 393 ? 0.180 8.656 35.365 1.00 90.81 393 LEU A O 1
ATOM 3156 N N . THR A 1 394 ? -1.716 9.098 36.477 1.00 90.75 394 THR A N 1
ATOM 3157 C CA . THR A 1 394 ? -2.274 7.743 36.369 1.00 90.75 394 THR A CA 1
ATOM 3158 C C . THR A 1 394 ? -2.565 7.357 34.921 1.00 90.75 394 THR A C 1
ATOM 3160 O O . THR A 1 394 ? -2.191 6.266 34.481 1.00 90.75 394 THR A O 1
ATOM 3163 N N . THR A 1 395 ? -3.185 8.249 34.148 1.00 92.62 395 THR A N 1
ATOM 3164 C CA . THR A 1 395 ? -3.477 8.014 32.725 1.00 92.62 395 THR A CA 1
ATOM 3165 C C . THR A 1 395 ? -2.197 7.882 31.909 1.00 92.62 395 THR A C 1
ATOM 3167 O O . THR A 1 395 ? -2.082 6.928 31.141 1.00 92.62 395 THR A O 1
ATOM 3170 N N . THR A 1 396 ? -1.197 8.736 32.151 1.00 92.19 396 THR A N 1
ATOM 3171 C CA . THR A 1 396 ? 0.128 8.644 31.514 1.00 92.19 396 THR A CA 1
ATOM 3172 C C . THR A 1 396 ? 0.801 7.306 31.825 1.00 92.19 396 THR A C 1
ATOM 3174 O O . THR A 1 396 ? 1.265 6.605 30.922 1.00 92.19 396 THR A O 1
ATOM 3177 N N . LYS A 1 397 ? 0.820 6.895 33.101 1.00 94.31 397 LYS A N 1
ATOM 3178 C CA . LYS A 1 397 ? 1.388 5.608 33.527 1.00 94.31 397 LYS A CA 1
ATOM 3179 C C . LYS A 1 397 ? 0.687 4.434 32.838 1.00 94.31 397 LYS A C 1
ATOM 3181 O O . LYS A 1 397 ? 1.352 3.595 32.231 1.00 94.31 397 LYS A O 1
ATOM 3186 N N . ASN A 1 398 ? -0.644 4.397 32.885 1.00 93.00 398 ASN A N 1
ATOM 3187 C CA . ASN A 1 398 ? -1.447 3.317 32.310 1.00 93.00 398 ASN A CA 1
ATOM 3188 C C . ASN A 1 398 ? -1.324 3.249 30.786 1.00 93.00 398 ASN A C 1
ATOM 3190 O O . ASN A 1 398 ? -1.205 2.153 30.230 1.00 93.00 398 ASN A O 1
ATOM 3194 N N . TYR A 1 399 ? -1.311 4.402 30.114 1.00 93.81 399 TYR A N 1
ATOM 3195 C CA . TYR A 1 399 ? -1.100 4.500 28.675 1.00 93.81 399 TYR A CA 1
ATOM 3196 C C . TYR A 1 399 ? 0.256 3.909 28.287 1.00 93.81 399 TYR A C 1
ATOM 3198 O O . TYR A 1 399 ? 0.317 3.018 27.441 1.00 93.81 399 TYR A O 1
ATOM 3206 N N . LEU A 1 400 ? 1.339 4.331 28.947 1.00 92.31 400 LEU A N 1
ATOM 3207 C CA . LEU A 1 400 ? 2.692 3.868 28.636 1.00 92.31 400 LEU A CA 1
ATOM 3208 C C . LEU A 1 400 ? 2.888 2.383 28.947 1.00 92.31 400 LEU A C 1
ATOM 3210 O O . LEU A 1 400 ? 3.449 1.659 28.122 1.00 92.31 400 LEU A O 1
ATOM 3214 N N . THR A 1 401 ? 2.381 1.898 30.085 1.00 91.25 401 THR A N 1
ATOM 3215 C CA . THR A 1 401 ? 2.393 0.464 30.401 1.00 91.25 401 THR A CA 1
ATOM 3216 C C . THR A 1 401 ? 1.634 -0.329 29.338 1.00 91.25 401 THR A C 1
ATOM 3218 O O . THR A 1 401 ? 2.151 -1.323 28.833 1.00 91.25 401 THR A O 1
ATOM 3221 N N . SER A 1 402 ? 0.442 0.120 28.940 1.00 89.38 402 SER A N 1
ATOM 3222 C CA . SER A 1 402 ? -0.373 -0.568 27.931 1.00 89.38 402 SER A CA 1
ATOM 3223 C C . SER A 1 402 ? 0.267 -0.537 26.543 1.00 89.38 402 SER A C 1
ATOM 3225 O O . SER A 1 402 ? 0.267 -1.553 25.851 1.00 89.38 402 SER A O 1
ATOM 3227 N N . LYS A 1 403 ? 0.854 0.597 26.144 1.00 90.75 403 LYS A N 1
ATOM 3228 C CA . LYS A 1 403 ? 1.563 0.779 24.870 1.00 90.75 403 LYS A CA 1
ATOM 3229 C C . LYS A 1 403 ? 2.696 -0.231 24.723 1.00 90.75 403 LYS A C 1
ATOM 3231 O O . LYS A 1 403 ? 2.726 -0.989 23.760 1.00 90.75 403 LYS A O 1
ATOM 3236 N N . TYR A 1 404 ? 3.580 -0.320 25.714 1.00 88.69 404 TYR A N 1
ATOM 3237 C CA . TYR A 1 404 ? 4.701 -1.255 25.637 1.00 88.69 404 TYR A CA 1
ATOM 3238 C C . TYR A 1 404 ? 4.284 -2.718 25.822 1.00 88.69 404 TYR A C 1
ATOM 3240 O O . TYR A 1 404 ? 4.860 -3.589 25.168 1.00 88.69 404 TYR A O 1
ATOM 3248 N N . LYS A 1 405 ? 3.244 -3.013 26.616 1.00 86.00 405 LYS A N 1
ATOM 3249 C CA . LYS A 1 405 ? 2.651 -4.361 26.653 1.00 86.00 405 LYS A CA 1
ATOM 3250 C C . LYS A 1 405 ? 2.159 -4.794 25.269 1.00 86.00 405 LYS A C 1
ATOM 3252 O O . LYS A 1 405 ? 2.499 -5.893 24.839 1.00 86.00 405 LYS A O 1
ATOM 3257 N N . LYS A 1 406 ? 1.455 -3.914 24.543 1.00 84.12 406 LYS A N 1
ATOM 3258 C CA . LYS A 1 406 ? 1.022 -4.152 23.152 1.00 84.12 406 LYS A CA 1
ATOM 3259 C C . LYS A 1 406 ? 2.202 -4.367 22.195 1.00 84.12 406 LYS A C 1
ATOM 3261 O O . LYS A 1 406 ? 2.119 -5.209 21.311 1.00 84.12 406 LYS A O 1
ATOM 3266 N N . ASP A 1 407 ? 3.332 -3.701 22.425 1.00 82.50 407 ASP A N 1
ATOM 3267 C CA . ASP A 1 407 ? 4.557 -3.880 21.627 1.00 82.50 407 ASP A CA 1
ATOM 3268 C C . ASP A 1 407 ? 5.306 -5.212 21.894 1.00 82.50 407 ASP A C 1
ATOM 3270 O O . ASP A 1 407 ? 6.302 -5.524 21.214 1.00 82.50 407 ASP A O 1
ATOM 3274 N N . GLY A 1 408 ? 4.842 -6.005 22.870 1.00 80.88 408 GLY A N 1
ATOM 3275 C CA . GLY A 1 408 ? 5.409 -7.295 23.282 1.00 80.88 408 GLY A CA 1
ATOM 3276 C C . GLY A 1 408 ? 6.305 -7.238 24.528 1.00 80.88 408 GLY A C 1
ATOM 3277 O O . GLY A 1 408 ? 7.061 -8.176 24.792 1.00 80.88 408 GLY A O 1
ATOM 3278 N N . PHE A 1 409 ? 6.256 -6.142 25.289 1.00 85.44 409 PHE A N 1
ATOM 3279 C CA . PHE A 1 409 ? 6.978 -5.959 26.551 1.00 85.44 409 PHE A CA 1
ATOM 3280 C C . PHE A 1 409 ? 6.033 -6.141 27.748 1.00 85.44 409 PHE A C 1
ATOM 3282 O O . PHE A 1 409 ? 5.674 -5.185 28.443 1.00 85.44 409 PHE A O 1
ATOM 3289 N N . LEU A 1 410 ? 5.597 -7.382 27.991 1.00 80.44 410 LEU A N 1
ATOM 3290 C CA . LEU A 1 410 ? 4.586 -7.688 29.016 1.00 80.44 410 LEU A CA 1
ATOM 3291 C C . LEU A 1 410 ? 4.996 -7.262 30.438 1.00 80.44 410 LEU A C 1
ATOM 3293 O O . LEU A 1 410 ? 4.136 -6.931 31.252 1.00 80.44 410 LEU A O 1
ATOM 3297 N N . ASN A 1 411 ? 6.303 -7.200 30.703 1.00 82.44 411 ASN A N 1
ATOM 3298 C CA . ASN A 1 411 ? 6.885 -6.867 32.005 1.00 82.44 411 ASN A CA 1
ATOM 3299 C C . ASN A 1 411 ? 7.230 -5.373 32.171 1.00 82.44 411 ASN A C 1
ATOM 3301 O O . ASN A 1 411 ? 8.029 -5.029 33.040 1.00 82.44 411 ASN A O 1
ATOM 3305 N N . THR A 1 412 ? 6.653 -4.486 31.350 1.00 88.31 412 THR A N 1
ATOM 3306 C CA . THR A 1 412 ? 6.928 -3.040 31.417 1.00 88.31 412 THR A CA 1
ATOM 3307 C C . THR A 1 412 ? 6.516 -2.444 32.765 1.00 88.31 412 THR A C 1
ATOM 3309 O O . THR A 1 412 ? 5.369 -2.594 33.196 1.00 88.31 412 THR A O 1
ATOM 3312 N N . LYS A 1 413 ? 7.418 -1.672 33.377 1.00 91.25 413 LYS A N 1
ATOM 3313 C CA . LYS A 1 413 ? 7.190 -0.870 34.582 1.00 91.25 413 LYS A CA 1
ATOM 3314 C C . LYS A 1 413 ? 7.382 0.611 34.268 1.00 91.25 413 LYS A C 1
ATOM 3316 O O . LYS A 1 413 ? 8.382 1.012 33.679 1.00 91.25 413 LYS A O 1
ATOM 3321 N N . VAL A 1 414 ? 6.418 1.430 34.674 1.00 94.12 414 VAL A N 1
ATOM 3322 C CA . VAL A 1 414 ? 6.460 2.887 34.497 1.00 94.12 414 VAL A CA 1
ATOM 3323 C C . VAL A 1 414 ? 6.352 3.541 35.867 1.00 94.12 414 VAL A C 1
ATOM 3325 O O . VAL A 1 414 ? 5.399 3.287 36.606 1.00 94.12 414 VAL A O 1
ATOM 3328 N N . HIS A 1 415 ? 7.334 4.376 36.192 1.00 94.12 415 HIS A N 1
ATOM 3329 C CA . HIS A 1 415 ? 7.383 5.163 37.419 1.00 94.12 415 HIS A CA 1
ATOM 3330 C C . HIS A 1 415 ? 7.414 6.647 37.064 1.00 94.12 415 HIS A C 1
ATOM 3332 O O . HIS A 1 415 ? 8.206 7.065 36.220 1.00 94.12 415 HIS A O 1
ATOM 3338 N N . ILE A 1 416 ? 6.546 7.429 37.702 1.00 93.81 416 ILE A N 1
ATOM 3339 C CA . ILE A 1 416 ? 6.454 8.876 37.511 1.00 93.81 416 ILE A CA 1
ATOM 3340 C C . ILE A 1 416 ? 6.668 9.523 38.869 1.00 93.81 416 ILE A C 1
ATOM 3342 O O . ILE A 1 416 ? 5.946 9.200 39.806 1.00 93.81 416 ILE A O 1
ATOM 3346 N N . ASN A 1 417 ? 7.653 10.412 38.953 1.00 91.94 417 ASN A N 1
ATOM 3347 C CA . ASN A 1 417 ? 7.945 11.191 40.151 1.00 91.94 417 ASN A CA 1
ATOM 3348 C C . ASN A 1 417 ? 7.843 12.681 39.813 1.00 91.94 417 ASN A C 1
ATOM 3350 O O . ASN A 1 417 ? 8.318 13.100 38.758 1.00 91.94 417 ASN A O 1
ATOM 3354 N N . THR A 1 418 ? 7.271 13.482 40.704 1.00 90.19 418 THR A N 1
ATOM 3355 C CA . THR A 1 418 ? 7.224 14.948 40.601 1.00 90.19 418 THR A CA 1
ATOM 3356 C C . THR A 1 418 ? 8.114 15.564 41.674 1.00 90.19 418 THR A C 1
ATOM 3358 O O . THR A 1 418 ? 8.135 15.094 42.808 1.00 90.19 418 THR A O 1
ATOM 3361 N N . ILE A 1 419 ? 8.888 16.582 41.306 1.00 89.25 419 ILE A N 1
ATOM 3362 C CA . ILE A 1 419 ? 9.818 17.294 42.188 1.00 89.25 419 ILE A CA 1
ATOM 3363 C C . ILE A 1 419 ? 9.433 18.770 42.166 1.00 89.25 419 ILE A C 1
ATOM 3365 O O . ILE A 1 419 ? 9.464 19.385 41.099 1.00 89.25 419 ILE A O 1
ATOM 3369 N N . ASP A 1 420 ? 9.088 19.340 43.317 1.00 84.31 420 ASP A N 1
ATOM 3370 C CA . ASP A 1 420 ? 8.688 20.747 43.414 1.00 84.31 420 ASP A CA 1
ATOM 3371 C C . ASP A 1 420 ? 9.834 21.696 43.047 1.00 84.31 420 ASP A C 1
ATOM 3373 O O . ASP A 1 420 ? 10.991 21.502 43.433 1.00 84.31 420 ASP A O 1
ATOM 3377 N N . VAL A 1 421 ? 9.503 22.756 42.312 1.00 81.94 421 VAL A N 1
ATOM 3378 C CA . VAL A 1 421 ? 10.438 23.821 41.945 1.00 81.94 421 VAL A CA 1
ATOM 3379 C C . VAL A 1 421 ? 10.256 24.980 42.918 1.00 81.94 421 VAL A C 1
ATOM 3381 O O . VAL A 1 421 ? 9.263 25.700 42.857 1.00 81.94 421 VAL A O 1
ATOM 3384 N N . LYS A 1 422 ? 11.234 25.180 43.806 1.00 70.81 422 LYS A N 1
ATOM 3385 C CA . LYS A 1 422 ? 11.297 26.361 44.676 1.00 70.81 422 LYS A CA 1
ATOM 3386 C C . LYS A 1 422 ? 11.916 27.517 43.889 1.00 70.81 422 LYS A C 1
ATOM 3388 O O . LYS A 1 422 ? 13.128 27.550 43.712 1.00 70.81 422 LYS A O 1
ATOM 3393 N N . ASP A 1 423 ? 11.082 28.423 43.392 1.00 62.91 423 ASP A N 1
ATOM 3394 C CA . ASP A 1 423 ? 11.493 29.637 42.673 1.00 62.91 423 ASP A CA 1
ATOM 3395 C C . ASP A 1 423 ? 10.835 30.867 43.320 1.00 62.91 423 ASP A C 1
ATOM 3397 O O . ASP A 1 423 ? 9.863 30.728 44.060 1.00 62.91 423 ASP A O 1
ATOM 3401 N N . SER A 1 424 ? 11.323 32.072 43.033 1.00 57.56 424 SER A N 1
ATOM 3402 C CA . SER A 1 424 ? 10.789 33.349 43.546 1.00 57.56 424 SER A CA 1
ATOM 3403 C C . SER A 1 424 ? 9.452 33.774 42.909 1.00 57.56 424 SER A C 1
ATOM 3405 O O . SER A 1 424 ? 8.938 34.853 43.198 1.00 57.56 424 SER A O 1
ATOM 3407 N N . ILE A 1 425 ? 8.873 32.934 42.046 1.00 57.88 425 ILE A N 1
ATOM 3408 C CA . ILE A 1 425 ? 7.612 33.168 41.331 1.00 57.88 425 ILE A CA 1
ATOM 3409 C C . ILE A 1 425 ? 6.456 32.537 42.123 1.00 57.88 425 ILE A C 1
ATOM 3411 O O . ILE A 1 425 ? 6.529 31.366 42.481 1.00 57.88 425 ILE A O 1
ATOM 3415 N N . GLN A 1 426 ? 5.364 33.282 42.329 1.00 62.16 426 GLN A N 1
ATOM 3416 C CA . GLN A 1 426 ? 4.199 32.888 43.148 1.00 62.16 426 GLN A CA 1
ATOM 3417 C C . GLN A 1 426 ? 3.407 31.660 42.644 1.00 62.16 426 GLN A C 1
ATOM 3419 O O . GLN A 1 426 ? 2.479 31.219 43.309 1.00 62.16 426 GLN A O 1
ATOM 3424 N N . THR A 1 427 ? 3.734 31.090 41.482 1.00 67.94 427 THR A N 1
ATOM 3425 C CA . THR A 1 427 ? 2.997 29.956 40.901 1.00 67.94 427 THR A CA 1
ATOM 3426 C C . THR A 1 427 ? 3.653 28.615 41.234 1.00 67.94 427 THR A C 1
ATOM 3428 O O . THR A 1 427 ? 4.805 28.382 40.851 1.00 67.94 427 THR A O 1
ATOM 3431 N N . SER A 1 428 ? 2.893 27.701 41.846 1.00 80.06 428 SER A N 1
ATOM 3432 C CA . SER A 1 428 ? 3.320 26.323 42.131 1.00 80.06 428 SER A CA 1
ATOM 3433 C C . SER A 1 428 ? 3.701 25.562 40.847 1.00 80.06 428 SER A C 1
ATOM 3435 O O . SER A 1 428 ? 2.922 25.489 39.888 1.00 80.06 428 SER A O 1
ATOM 3437 N N . ARG A 1 429 ? 4.920 25.006 40.799 1.00 85.75 429 ARG A N 1
ATOM 3438 C CA . ARG A 1 429 ? 5.486 24.301 39.634 1.00 85.75 429 ARG A CA 1
ATOM 3439 C C . ARG A 1 429 ? 6.252 23.047 40.047 1.00 85.75 429 ARG A C 1
ATOM 3441 O O . ARG A 1 429 ? 6.920 23.040 41.075 1.00 85.75 429 ARG A O 1
ATOM 3448 N N . VAL A 1 430 ? 6.222 22.025 39.192 1.00 89.56 430 VAL A N 1
ATOM 3449 C CA . VAL A 1 430 ? 6.920 20.743 39.392 1.00 89.56 430 VAL A CA 1
ATOM 3450 C C . VAL A 1 430 ? 7.732 20.331 38.167 1.00 89.56 430 VAL A C 1
ATOM 3452 O O . VAL A 1 430 ? 7.315 20.529 37.025 1.00 89.56 430 VAL A O 1
ATOM 3455 N N . ASN A 1 431 ? 8.876 19.696 38.402 1.00 91.50 431 ASN A N 1
ATOM 3456 C CA . ASN A 1 431 ? 9.617 18.938 37.402 1.00 91.50 431 ASN A CA 1
ATOM 3457 C C . ASN A 1 431 ? 9.178 17.470 37.463 1.00 91.50 431 ASN A C 1
ATOM 3459 O O . ASN A 1 431 ? 9.194 16.857 38.529 1.00 91.50 431 ASN A O 1
ATOM 3463 N N . MET A 1 432 ? 8.805 16.887 36.327 1.00 93.88 432 MET A N 1
ATOM 3464 C CA . MET A 1 432 ? 8.363 15.496 36.243 1.00 93.88 432 MET A CA 1
ATOM 3465 C C . MET A 1 432 ? 9.493 14.600 35.728 1.00 93.88 432 MET A C 1
ATOM 3467 O O . MET A 1 432 ? 10.108 14.874 34.699 1.00 93.88 432 MET A O 1
ATOM 3471 N N . VAL A 1 433 ? 9.746 13.489 36.417 1.00 94.50 433 VAL A N 1
ATOM 3472 C CA . VAL A 1 433 ? 10.681 12.442 35.997 1.00 94.50 433 VAL A CA 1
ATOM 3473 C C . VAL A 1 433 ? 9.895 11.181 35.663 1.00 94.50 433 VAL A C 1
ATOM 3475 O O . VAL A 1 433 ? 9.345 10.518 36.540 1.00 94.50 433 VAL A O 1
ATOM 3478 N N . LEU A 1 434 ? 9.873 10.842 34.377 1.00 95.06 434 LEU A N 1
ATOM 3479 C CA . LEU A 1 434 ? 9.208 9.672 33.821 1.00 95.06 434 LEU A CA 1
ATOM 3480 C C . LEU A 1 434 ? 10.246 8.579 33.534 1.00 95.06 434 LEU A C 1
ATOM 3482 O O . LEU A 1 434 ? 11.008 8.657 32.569 1.00 95.06 434 LEU A O 1
ATOM 3486 N N . ASN A 1 435 ? 10.271 7.541 34.367 1.00 94.50 435 ASN A N 1
ATOM 3487 C CA . ASN A 1 435 ? 11.154 6.386 34.228 1.00 94.50 435 ASN A CA 1
ATOM 3488 C C . ASN A 1 435 ? 10.387 5.205 33.626 1.00 94.50 435 ASN A C 1
ATOM 3490 O O . ASN A 1 435 ? 9.466 4.672 34.246 1.00 94.50 435 ASN A O 1
ATOM 3494 N N . ILE A 1 436 ? 10.781 4.785 32.424 1.00 94.50 436 ILE A N 1
ATOM 3495 C CA . ILE A 1 436 ? 10.152 3.674 31.705 1.00 94.50 436 ILE A CA 1
ATOM 3496 C C . ILE A 1 436 ? 11.140 2.510 31.634 1.00 94.50 436 ILE A C 1
ATOM 3498 O O . ILE A 1 436 ? 12.075 2.533 30.835 1.00 94.50 436 ILE A O 1
ATOM 3502 N N . ASP A 1 437 ? 10.909 1.466 32.422 1.00 91.88 437 ASP A N 1
ATOM 3503 C CA . ASP A 1 437 ? 11.587 0.184 32.255 1.00 91.88 437 ASP A CA 1
ATOM 3504 C C . ASP A 1 437 ? 10.720 -0.728 31.384 1.00 91.88 437 ASP A C 1
ATOM 3506 O O . ASP A 1 437 ? 9.653 -1.183 31.788 1.00 91.88 437 ASP A O 1
ATOM 3510 N N . LYS A 1 438 ? 11.169 -0.986 30.156 1.00 86.62 438 LYS A N 1
ATOM 3511 C CA . LYS A 1 438 ? 10.447 -1.855 29.216 1.00 86.62 438 LYS A CA 1
ATOM 3512 C C . LYS A 1 438 ? 10.566 -3.331 29.599 1.00 86.62 438 LYS A C 1
ATOM 3514 O O . LYS A 1 438 ? 9.727 -4.128 29.198 1.00 86.62 438 LYS A O 1
ATOM 3519 N N . GLY A 1 439 ? 11.606 -3.716 30.335 1.00 82.69 439 GLY A N 1
ATOM 3520 C CA . GLY A 1 439 ? 11.995 -5.114 30.472 1.00 82.69 439 GLY A CA 1
ATOM 3521 C C . GLY A 1 439 ? 12.361 -5.773 29.133 1.00 82.69 439 GLY A C 1
ATOM 3522 O O . GLY A 1 439 ? 12.483 -5.130 28.083 1.00 82.69 439 GLY A O 1
ATOM 3523 N N . GLU A 1 440 ? 12.545 -7.091 29.166 1.00 80.50 440 GLU A N 1
ATOM 3524 C CA . GLU A 1 440 ? 12.791 -7.890 27.966 1.00 80.50 440 GLU A CA 1
ATOM 3525 C C . GLU A 1 440 ? 11.490 -8.255 27.245 1.00 80.50 440 GLU A C 1
ATOM 3527 O O . GLU A 1 440 ? 10.418 -8.368 27.845 1.00 80.50 440 GLU A O 1
ATOM 3532 N N . LYS A 1 441 ? 11.591 -8.476 25.931 1.00 80.38 441 LYS A N 1
ATOM 3533 C CA . LYS A 1 441 ? 10.468 -8.998 25.148 1.00 80.38 441 LYS A CA 1
ATOM 3534 C C . LYS A 1 441 ? 10.190 -10.432 25.563 1.00 80.38 441 LYS A C 1
ATOM 3536 O O . LYS A 1 441 ? 11.087 -11.271 25.485 1.00 80.38 441 LYS A O 1
ATOM 3541 N N . VAL A 1 442 ? 8.941 -10.713 25.913 1.00 83.31 442 VAL A N 1
ATOM 3542 C CA . VAL A 1 442 ? 8.530 -12.064 26.292 1.00 83.31 442 VAL A CA 1
ATOM 3543 C C . VAL A 1 442 ? 8.545 -12.953 25.056 1.00 83.31 442 VAL A C 1
ATOM 3545 O O . VAL A 1 442 ? 7.878 -12.666 24.056 1.00 83.31 442 VAL A O 1
ATOM 3548 N N . LYS A 1 443 ? 9.364 -14.007 25.114 1.00 85.50 443 LYS A N 1
ATOM 3549 C CA . LYS A 1 443 ? 9.503 -14.991 24.041 1.00 85.50 443 LYS A CA 1
ATOM 3550 C C . LYS A 1 443 ? 8.590 -16.186 24.287 1.00 85.50 443 LYS A C 1
ATOM 3552 O O . LYS A 1 443 ? 8.356 -16.549 25.435 1.00 85.50 443 LYS A O 1
ATOM 3557 N N . ILE A 1 444 ? 8.128 -16.800 23.203 1.00 87.94 444 ILE A N 1
ATOM 3558 C CA . ILE A 1 444 ? 7.319 -18.021 23.255 1.00 87.94 444 ILE A CA 1
ATOM 3559 C C . ILE A 1 444 ? 8.260 -19.226 23.278 1.00 87.94 444 ILE A C 1
ATOM 3561 O O . ILE A 1 444 ? 9.024 -19.422 22.328 1.00 87.94 444 ILE A O 1
ATOM 3565 N N . ASP A 1 445 ? 8.234 -19.993 24.360 1.00 88.19 445 ASP A N 1
ATOM 3566 C CA . ASP A 1 445 ? 9.024 -21.212 24.521 1.00 88.19 445 ASP A CA 1
ATOM 3567 C C . ASP A 1 445 ? 8.414 -22.379 23.756 1.00 88.19 445 ASP A C 1
ATOM 3569 O O . ASP A 1 445 ? 9.110 -22.991 22.950 1.00 88.19 445 ASP A O 1
ATOM 3573 N N . ASP A 1 446 ? 7.111 -22.619 23.920 1.00 89.38 446 ASP A N 1
ATOM 3574 C CA . ASP A 1 446 ? 6.412 -23.669 23.188 1.00 89.38 446 ASP A CA 1
ATOM 3575 C C . ASP A 1 446 ? 4.984 -23.300 22.777 1.00 89.38 446 ASP A C 1
ATOM 3577 O O . ASP A 1 446 ? 4.362 -22.404 23.352 1.00 89.38 446 ASP A O 1
ATOM 3581 N N . ILE A 1 447 ? 4.491 -23.990 21.746 1.00 92.19 447 ILE A N 1
ATOM 3582 C CA . ILE A 1 447 ? 3.096 -23.934 21.296 1.00 92.19 447 ILE A CA 1
ATOM 3583 C C . ILE A 1 447 ? 2.609 -25.372 21.169 1.00 92.19 447 ILE A C 1
ATOM 3585 O O . ILE A 1 447 ? 3.073 -26.107 20.291 1.00 92.19 447 ILE A O 1
ATOM 3589 N N . THR A 1 448 ? 1.694 -25.732 22.058 1.00 93.25 448 THR A N 1
ATOM 3590 C CA . THR A 1 448 ? 1.114 -27.071 22.177 1.00 93.25 448 THR A CA 1
ATOM 3591 C C . THR A 1 448 ? -0.344 -27.038 21.753 1.00 93.25 448 THR A C 1
ATOM 3593 O O . THR A 1 448 ? -1.070 -26.096 22.090 1.00 93.25 448 THR A O 1
ATOM 3596 N N . PHE A 1 449 ? -0.745 -28.057 21.002 1.00 94.31 449 PHE A N 1
ATOM 3597 C CA . PHE A 1 449 ? -2.121 -28.259 20.577 1.00 94.31 449 PHE A CA 1
ATOM 3598 C C . PHE A 1 449 ? -2.668 -29.493 21.288 1.00 94.31 449 PHE A C 1
ATOM 3600 O O . PHE A 1 449 ? -1.920 -30.422 21.589 1.00 94.31 449 PHE A O 1
ATOM 3607 N N . SER A 1 450 ? -3.954 -29.463 21.611 1.00 91.94 450 SER A N 1
ATOM 3608 C CA . SER A 1 450 ? -4.687 -30.648 22.048 1.00 91.94 450 SER A CA 1
ATOM 3609 C C . SER A 1 450 ? -5.873 -30.840 21.114 1.00 91.94 450 SER A C 1
ATOM 3611 O O . SER A 1 450 ? -6.561 -29.868 20.805 1.00 91.94 450 SER A O 1
ATOM 3613 N N . GLY A 1 451 ? -6.150 -32.082 20.721 1.00 86.94 451 GLY A N 1
ATOM 3614 C CA . GLY A 1 451 ? -7.259 -32.400 19.817 1.00 86.94 451 GLY A CA 1
ATOM 3615 C C . GLY A 1 451 ? -6.909 -32.294 18.332 1.00 86.94 451 GLY A C 1
ATOM 3616 O O . GLY A 1 451 ? -7.819 -32.273 17.524 1.00 86.94 451 GLY A O 1
ATOM 3617 N N . ASP A 1 452 ? -5.625 -32.230 17.975 1.00 87.94 452 ASP A N 1
ATOM 3618 C CA . ASP A 1 452 ? -5.094 -32.158 16.610 1.00 87.94 452 ASP A CA 1
ATOM 3619 C C . ASP A 1 452 ? -4.767 -33.547 16.019 1.00 87.94 452 ASP A C 1
ATOM 3621 O O . ASP A 1 452 ? -3.608 -33.926 15.848 1.00 87.94 452 ASP A O 1
ATOM 3625 N N . SER A 1 453 ? -5.791 -34.356 15.742 1.00 88.25 453 SER A N 1
ATOM 3626 C CA . SER A 1 453 ? -5.626 -35.708 15.188 1.00 88.25 453 SER A CA 1
ATOM 3627 C C . SER A 1 453 ? -5.517 -35.752 13.659 1.00 88.25 453 SER A C 1
ATOM 3629 O O . SER A 1 453 ? -4.926 -36.679 13.101 1.00 88.25 453 SER A O 1
ATOM 3631 N N . VAL A 1 454 ? -6.062 -34.747 12.977 1.00 89.56 454 VAL A N 1
ATOM 3632 C CA . VAL A 1 454 ? -6.165 -34.662 11.519 1.00 89.56 454 VAL A CA 1
ATOM 3633 C C . VAL A 1 454 ? -4.977 -33.922 10.914 1.00 89.56 454 VAL A C 1
ATOM 3635 O O . VAL A 1 454 ? -4.388 -34.379 9.930 1.00 89.56 454 VAL A O 1
ATOM 3638 N N . LEU A 1 455 ? -4.648 -32.746 11.454 1.00 91.06 455 LEU A N 1
ATOM 3639 C CA . LEU A 1 455 ? -3.557 -31.913 10.955 1.00 91.06 455 LEU A CA 1
ATOM 3640 C C . LEU A 1 455 ? -2.358 -32.021 11.886 1.00 91.06 455 LEU A C 1
ATOM 3642 O O . LEU A 1 455 ? -2.475 -31.872 13.094 1.00 91.06 455 LEU A O 1
ATOM 3646 N N . SER A 1 456 ? -1.165 -32.198 11.319 1.00 92.06 456 SER A N 1
ATOM 3647 C CA . SER A 1 456 ? 0.046 -32.251 12.140 1.00 92.06 456 SER A CA 1
ATOM 3648 C C . SER A 1 456 ? 0.293 -30.919 12.855 1.00 92.06 456 SER A C 1
ATOM 3650 O O . SER A 1 456 ? 0.174 -29.847 12.251 1.00 92.06 456 SER A O 1
ATOM 3652 N N . GLU A 1 457 ? 0.807 -30.959 14.087 1.00 90.19 457 GLU A N 1
ATOM 3653 C CA . GLU A 1 457 ? 1.237 -29.753 14.808 1.00 90.19 457 GLU A CA 1
ATOM 3654 C C . GLU A 1 457 ? 2.170 -28.850 13.974 1.00 90.19 457 GLU A C 1
ATOM 3656 O O . GLU A 1 457 ? 2.219 -27.631 14.140 1.00 90.19 457 GLU A O 1
ATOM 3661 N N . LYS A 1 458 ? 2.968 -29.428 13.063 1.00 89.69 458 LYS A N 1
ATOM 3662 C CA . LYS A 1 458 ? 3.834 -28.656 12.158 1.00 89.69 458 LYS A CA 1
ATOM 3663 C C . LYS A 1 458 ? 3.015 -27.799 11.189 1.00 89.69 458 LYS A C 1
ATOM 3665 O O . LYS A 1 458 ? 3.413 -26.662 10.934 1.00 89.69 458 LYS A O 1
ATOM 3670 N N . GLN A 1 459 ? 1.910 -28.320 10.656 1.00 89.69 459 GLN A N 1
ATOM 3671 C CA . GLN A 1 459 ? 0.979 -27.569 9.808 1.00 89.69 459 GLN A CA 1
ATOM 3672 C C . GLN A 1 459 ? 0.271 -26.474 10.615 1.00 89.69 459 GLN A C 1
ATOM 3674 O O . GLN A 1 459 ? 0.278 -25.323 10.178 1.00 89.69 459 GLN A O 1
ATOM 3679 N N . LEU A 1 460 ? -0.194 -26.775 11.831 1.00 91.19 460 LEU A N 1
ATOM 3680 C CA . LEU A 1 460 ? -0.832 -25.795 12.725 1.00 91.19 460 LEU A CA 1
ATOM 3681 C C . LEU A 1 460 ? 0.126 -24.674 13.152 1.00 91.19 460 LEU A C 1
ATOM 3683 O O . LEU A 1 460 ? -0.175 -23.488 13.066 1.00 91.19 460 LEU A O 1
ATOM 3687 N N . ARG A 1 461 ? 1.373 -25.005 13.500 1.00 90.31 461 ARG A N 1
ATOM 3688 C CA . ARG A 1 461 ? 2.399 -23.978 13.757 1.00 90.31 461 ARG A CA 1
ATOM 3689 C C . ARG A 1 461 ? 2.755 -23.184 12.508 1.00 90.31 461 ARG A C 1
ATOM 3691 O O . ARG A 1 461 ? 3.250 -22.059 12.624 1.00 90.31 461 ARG A O 1
ATOM 3698 N N . LYS A 1 462 ? 2.601 -23.750 11.307 1.00 88.44 462 LYS A N 1
ATOM 3699 C CA . LYS A 1 462 ? 2.863 -23.036 10.051 1.00 88.44 462 LYS A CA 1
ATOM 3700 C C . LYS A 1 462 ? 1.769 -21.999 9.790 1.00 88.44 462 LYS A C 1
ATOM 3702 O O . LYS A 1 462 ? 2.148 -20.878 9.433 1.00 88.44 462 LYS A O 1
ATOM 3707 N N . SER A 1 463 ? 0.499 -22.337 10.035 1.00 89.81 463 SER A N 1
ATOM 3708 C CA . SER A 1 463 ? -0.656 -21.451 9.829 1.00 89.81 463 SER A CA 1
ATOM 3709 C C . SER A 1 463 ? -0.675 -20.235 10.754 1.00 89.81 463 SER A C 1
ATOM 3711 O O . SER A 1 463 ? -1.045 -19.156 10.304 1.00 89.81 463 SER A O 1
ATOM 3713 N N . MET A 1 464 ? -0.154 -20.354 11.980 1.00 89.88 464 MET A N 1
ATOM 3714 C CA . MET A 1 464 ? 0.062 -19.214 12.885 1.00 89.88 464 MET A CA 1
ATOM 3715 C C . MET A 1 464 ? 1.203 -18.304 12.385 1.00 89.88 464 MET A C 1
ATOM 3717 O O . MET A 1 464 ? 2.360 -18.462 12.780 1.00 89.88 464 MET A O 1
ATOM 3721 N N . LYS A 1 465 ? 0.953 -17.406 11.429 1.00 83.06 465 LYS A N 1
ATOM 3722 C CA . LYS A 1 465 ? 1.966 -16.632 10.685 1.00 83.06 465 LYS A CA 1
ATOM 3723 C C . LYS A 1 465 ? 2.816 -15.708 11.564 1.00 83.06 465 LYS A C 1
ATOM 3725 O O . LYS A 1 465 ? 4.014 -15.550 11.252 1.00 83.06 465 LYS A O 1
ATOM 3730 N N . ASN A 1 466 ? 2.235 -15.129 12.613 1.00 85.94 466 ASN A N 1
ATOM 3731 C CA . ASN A 1 466 ? 2.840 -14.063 13.416 1.00 85.94 466 ASN A CA 1
ATOM 3732 C C . ASN A 1 466 ? 3.429 -14.578 14.752 1.00 85.94 466 ASN A C 1
ATOM 3734 O O . ASN A 1 466 ? 4.508 -14.151 15.172 1.00 85.94 466 ASN A O 1
ATOM 3738 N N . THR A 1 467 ? 2.809 -15.596 15.337 1.00 88.25 467 THR A N 1
ATOM 3739 C CA . THR A 1 467 ? 3.055 -16.191 16.653 1.00 88.25 467 THR A CA 1
ATOM 3740 C C . THR A 1 467 ? 3.846 -17.467 16.482 1.00 88.25 467 THR A C 1
ATOM 3742 O O . THR A 1 467 ? 3.396 -18.445 15.890 1.00 88.25 467 THR A O 1
ATOM 3745 N N . LYS A 1 468 ? 5.089 -17.460 16.958 1.00 87.00 468 LYS A N 1
ATOM 3746 C CA . LYS A 1 468 ? 6.032 -18.533 16.652 1.00 87.00 468 LYS A CA 1
ATOM 3747 C C . LYS A 1 468 ? 6.934 -18.833 17.841 1.00 87.00 468 LYS A C 1
ATOM 3749 O O . LYS A 1 468 ? 7.485 -17.910 18.442 1.00 87.00 468 LYS A O 1
ATOM 3754 N N . LYS A 1 469 ? 7.169 -20.128 18.062 1.00 87.88 469 LYS A N 1
ATOM 3755 C CA . LYS A 1 469 ? 8.172 -20.669 18.987 1.00 87.88 469 LYS A CA 1
ATOM 3756 C C . LYS A 1 469 ? 9.555 -20.044 18.763 1.00 87.88 469 LYS A C 1
ATOM 3758 O O . LYS A 1 469 ? 9.939 -19.749 17.622 1.00 87.88 469 LYS A O 1
ATOM 3763 N N . LYS A 1 470 ? 10.306 -19.838 19.849 1.00 83.50 470 LYS A N 1
ATOM 3764 C CA . LYS A 1 470 ? 11.702 -19.390 19.803 1.00 83.50 470 LYS A CA 1
ATOM 3765 C C . LYS A 1 470 ? 12.540 -20.381 18.990 1.00 83.50 470 LYS A C 1
ATOM 3767 O O . LYS A 1 470 ? 12.502 -21.581 19.227 1.00 83.50 470 LYS A O 1
ATOM 3772 N N . ASN A 1 471 ? 13.283 -19.876 18.008 1.00 79.06 471 ASN A N 1
ATOM 3773 C CA . ASN A 1 471 ? 14.183 -20.683 17.186 1.00 79.06 471 ASN A CA 1
ATOM 3774 C C . ASN A 1 471 ? 15.525 -19.943 17.045 1.00 79.06 471 ASN A C 1
ATOM 3776 O O . ASN A 1 471 ? 15.518 -18.823 16.524 1.00 79.06 471 ASN A O 1
ATOM 3780 N N . PRO A 1 472 ? 16.652 -20.537 17.485 1.00 70.81 472 PRO A N 1
ATOM 3781 C CA . PRO A 1 472 ? 17.966 -19.894 17.450 1.00 70.81 472 PRO A CA 1
ATOM 3782 C C . PRO A 1 472 ? 18.479 -19.586 16.032 1.00 70.81 472 PRO A C 1
ATOM 3784 O O . PRO A 1 472 ? 19.281 -18.674 15.876 1.00 70.81 472 PRO A O 1
ATOM 3787 N N . ILE A 1 473 ? 17.985 -20.270 14.993 1.00 72.56 473 ILE A N 1
ATOM 3788 C CA . ILE A 1 473 ? 18.433 -20.091 13.597 1.00 72.56 473 ILE A CA 1
ATOM 3789 C C . ILE A 1 473 ? 17.673 -18.945 12.890 1.00 72.56 473 ILE A C 1
ATOM 3791 O O . ILE A 1 473 ? 18.096 -18.429 11.856 1.00 72.56 473 ILE A O 1
ATOM 3795 N N . ARG A 1 474 ? 16.527 -18.500 13.426 1.00 69.56 474 ARG A N 1
ATOM 3796 C CA . ARG A 1 474 ? 15.626 -17.572 12.723 1.00 69.56 474 ARG A CA 1
ATOM 3797 C C . ARG A 1 474 ? 15.972 -16.100 12.985 1.00 69.56 474 ARG A C 1
ATOM 3799 O O . ARG A 1 474 ? 15.412 -15.480 13.885 1.00 69.56 474 ARG A O 1
ATOM 3806 N N . LEU A 1 475 ? 16.818 -15.521 12.129 1.00 54.34 475 LEU A N 1
ATOM 3807 C CA . LEU A 1 475 ? 17.282 -14.124 12.218 1.00 54.34 475 LEU A CA 1
ATOM 3808 C C . LEU A 1 475 ? 16.197 -13.059 11.919 1.00 54.34 475 LEU A C 1
ATOM 3810 O O . LEU A 1 475 ? 16.210 -11.990 12.525 1.00 54.34 475 LEU A O 1
ATOM 3814 N N . LEU A 1 476 ? 15.231 -13.339 11.028 1.00 52.50 476 LEU A N 1
ATOM 3815 C CA . LEU A 1 476 ? 14.303 -12.317 10.494 1.00 52.50 476 LEU A CA 1
ATOM 3816 C C . LEU A 1 476 ? 12.968 -12.161 11.254 1.00 52.50 476 LEU A C 1
ATOM 3818 O O . LEU A 1 476 ? 12.413 -11.066 11.300 1.00 52.50 476 LEU A O 1
ATOM 3822 N N . LYS A 1 477 ? 12.431 -13.218 11.884 1.00 56.69 477 LYS A N 1
ATOM 3823 C CA . LYS A 1 477 ? 11.150 -13.157 12.624 1.00 56.69 477 LYS A CA 1
ATOM 3824 C C . LYS A 1 477 ? 11.376 -13.315 14.127 1.00 56.69 477 LYS A C 1
ATOM 3826 O O . LYS A 1 477 ? 11.720 -14.396 14.608 1.00 56.69 477 LYS A O 1
ATOM 3831 N N . ARG A 1 478 ? 11.134 -12.248 14.892 1.00 59.59 478 ARG A N 1
ATOM 3832 C CA . ARG A 1 478 ? 11.260 -12.244 16.361 1.00 59.59 478 ARG A CA 1
ATOM 3833 C C . ARG A 1 478 ? 10.156 -13.105 16.982 1.00 59.59 478 ARG A C 1
ATOM 3835 O O . ARG A 1 478 ? 8.987 -12.872 16.718 1.00 59.59 478 ARG A O 1
ATOM 3842 N N . SER A 1 479 ? 10.518 -14.086 17.806 1.00 69.06 479 SER A N 1
ATOM 3843 C CA . SER A 1 479 ? 9.595 -14.964 18.548 1.00 69.06 479 SER A CA 1
ATOM 3844 C C . SER A 1 479 ? 8.999 -14.264 19.777 1.00 69.06 479 SER A C 1
ATOM 3846 O O . SER A 1 479 ? 9.132 -14.767 20.889 1.00 69.06 479 SER A O 1
ATOM 3848 N N . LYS A 1 480 ? 8.457 -13.054 19.598 1.00 82.06 480 LYS A N 1
ATOM 3849 C CA . LYS A 1 480 ? 7.804 -12.283 20.666 1.00 82.06 480 LYS A CA 1
ATOM 3850 C C . LYS A 1 480 ? 6.314 -12.615 20.703 1.00 82.06 480 LYS A C 1
ATOM 3852 O O . LYS A 1 480 ? 5.739 -12.878 19.652 1.00 82.06 480 LYS A O 1
ATOM 3857 N N . PHE A 1 481 ? 5.706 -12.555 21.881 1.00 85.50 481 PHE A N 1
ATOM 3858 C CA . PHE A 1 481 ? 4.254 -12.629 22.002 1.00 85.50 481 PHE A CA 1
ATOM 3859 C C . PHE A 1 481 ? 3.621 -11.244 21.860 1.00 85.50 481 PHE A C 1
ATOM 3861 O O . PHE A 1 481 ? 4.024 -10.301 22.543 1.00 85.50 481 PHE A O 1
ATOM 3868 N N . ILE A 1 482 ? 2.630 -11.141 20.979 1.00 87.06 482 ILE A N 1
ATOM 3869 C CA . ILE A 1 482 ? 1.728 -9.998 20.852 1.00 87.06 482 ILE A CA 1
ATOM 3870 C C . ILE A 1 482 ? 0.316 -10.567 20.843 1.00 87.06 482 ILE A C 1
ATOM 3872 O O . ILE A 1 482 ? 0.004 -11.432 20.034 1.00 87.06 482 ILE A O 1
ATOM 3876 N N . GLU A 1 483 ? -0.536 -10.080 21.741 1.00 85.75 483 GLU A N 1
ATOM 3877 C CA . GLU A 1 483 ? -1.888 -10.623 21.911 1.00 85.75 483 GLU A CA 1
ATOM 3878 C C . GLU A 1 483 ? -2.759 -10.447 20.655 1.00 85.75 483 GLU A C 1
ATOM 3880 O O . GLU A 1 483 ? -3.530 -11.339 20.316 1.00 85.75 483 GLU A O 1
ATOM 3885 N N . ALA A 1 484 ? -2.625 -9.318 19.951 1.00 86.31 484 ALA A N 1
ATOM 3886 C CA . ALA A 1 484 ? -3.348 -9.065 18.703 1.00 86.31 484 ALA A CA 1
ATOM 3887 C C . ALA A 1 484 ? -2.946 -10.063 17.603 1.00 86.31 484 ALA A C 1
ATOM 3889 O O . ALA A 1 484 ? -3.809 -10.760 17.076 1.00 86.31 484 ALA A O 1
ATOM 3890 N N . ASP A 1 485 ? -1.640 -10.190 17.346 1.00 88.56 485 ASP A N 1
ATOM 3891 C CA . ASP A 1 485 ? -1.062 -11.154 16.402 1.00 88.56 485 ASP A CA 1
ATOM 3892 C C . ASP A 1 485 ? -1.486 -12.597 16.727 1.00 88.56 485 ASP A C 1
ATOM 3894 O O . ASP A 1 485 ? -1.789 -13.383 15.834 1.00 88.56 485 ASP A O 1
ATOM 3898 N N . TYR A 1 486 ? -1.530 -12.945 18.016 1.00 90.12 486 TYR A N 1
ATOM 3899 C CA . TYR A 1 486 ? -1.951 -14.265 18.471 1.00 90.12 486 TYR A CA 1
ATOM 3900 C C . TYR A 1 486 ? -3.426 -14.544 18.182 1.00 90.12 486 TYR A C 1
ATOM 3902 O O . TYR A 1 486 ? -3.754 -15.612 17.673 1.00 90.12 486 TYR A O 1
ATOM 3910 N N . LYS A 1 487 ? -4.315 -13.579 18.442 1.00 91.31 487 LYS A N 1
ATOM 3911 C CA . LYS A 1 487 ? -5.742 -13.712 18.114 1.00 91.31 487 LYS A CA 1
ATOM 3912 C C . LYS A 1 487 ? -5.973 -13.859 16.610 1.00 91.31 487 LYS A C 1
ATOM 3914 O O . LYS A 1 487 ? -6.798 -14.673 16.210 1.00 91.31 487 LYS A O 1
ATOM 3919 N N . GLU A 1 488 ? -5.233 -13.119 15.786 1.00 90.94 488 GLU A N 1
ATOM 3920 C CA . GLU A 1 488 ? -5.268 -13.258 14.322 1.00 90.94 488 GLU A CA 1
ATOM 3921 C C . GLU A 1 488 ? -4.800 -14.654 13.872 1.00 90.94 488 GLU A C 1
ATOM 3923 O O . GLU A 1 488 ? -5.399 -15.281 12.995 1.00 90.94 488 GLU A O 1
ATOM 3928 N N . ASP A 1 489 ? -3.759 -15.185 14.511 1.00 91.88 489 ASP A N 1
ATOM 3929 C CA . ASP A 1 489 ? -3.252 -16.520 14.211 1.00 91.88 489 ASP A CA 1
ATOM 3930 C C . ASP A 1 489 ? -4.194 -17.645 14.648 1.00 91.88 489 ASP A C 1
ATOM 3932 O O . ASP A 1 489 ? -4.227 -18.676 13.981 1.00 91.88 489 ASP A O 1
ATOM 3936 N N . LEU A 1 490 ? -4.969 -17.469 15.724 1.00 92.69 490 LEU A N 1
ATOM 3937 C CA . LEU A 1 490 ? -6.017 -18.425 16.103 1.00 92.69 490 LEU A CA 1
ATOM 3938 C C . LEU A 1 490 ? -7.105 -18.512 15.024 1.00 92.69 490 LEU A C 1
ATOM 3940 O O . LEU A 1 490 ? -7.579 -19.606 14.729 1.00 92.69 490 LEU A O 1
ATOM 3944 N N . VAL A 1 491 ? -7.458 -17.386 14.393 1.00 92.12 491 VAL A N 1
ATOM 3945 C CA . VAL A 1 491 ? -8.363 -17.375 13.232 1.00 92.12 491 VAL A CA 1
ATOM 3946 C C . VAL A 1 491 ? -7.713 -18.097 12.052 1.00 92.12 491 VAL A C 1
ATOM 3948 O O . VAL A 1 491 ? -8.293 -19.045 11.535 1.00 92.12 491 VAL A O 1
ATOM 3951 N N . SER A 1 492 ? -6.467 -17.747 11.709 1.00 90.62 492 SER A N 1
ATOM 3952 C CA . SER A 1 492 ? -5.714 -18.390 10.615 1.00 90.62 492 SER A CA 1
ATOM 3953 C C . SER A 1 492 ? -5.551 -19.905 10.803 1.00 90.62 492 SER A C 1
ATOM 3955 O O . SER A 1 492 ? -5.507 -20.667 9.835 1.00 90.62 492 SER A O 1
ATOM 3957 N N . LEU A 1 493 ? -5.440 -20.357 12.054 1.00 92.75 493 LEU A N 1
ATOM 3958 C CA . LEU A 1 493 ? -5.369 -21.769 12.405 1.00 92.75 493 LEU A CA 1
ATOM 3959 C C . LEU A 1 493 ? -6.673 -22.490 12.064 1.00 92.75 493 LEU A C 1
ATOM 3961 O O . LEU A 1 493 ? -6.627 -23.535 11.418 1.00 92.75 493 LEU A O 1
ATOM 3965 N N . ILE A 1 494 ? -7.817 -21.927 12.452 1.00 92.88 494 ILE A N 1
ATOM 3966 C CA . ILE A 1 494 ? -9.133 -22.487 12.121 1.00 92.88 494 ILE A CA 1
ATOM 3967 C C . ILE A 1 494 ? -9.414 -22.400 10.621 1.00 92.88 494 ILE A C 1
ATOM 3969 O O . ILE A 1 494 ? -9.938 -23.347 10.042 1.00 92.88 494 ILE A O 1
ATOM 3973 N N . ASP A 1 495 ? -9.002 -21.318 9.970 1.00 90.50 495 ASP A N 1
ATOM 3974 C CA . ASP A 1 495 ? -9.107 -21.175 8.519 1.00 90.50 495 ASP A CA 1
ATOM 3975 C C . ASP A 1 495 ? -8.330 -22.277 7.789 1.00 90.50 495 ASP A C 1
ATOM 3977 O O . ASP A 1 495 ? -8.829 -22.820 6.813 1.00 90.50 495 ASP A O 1
ATOM 3981 N N . THR A 1 496 ? -7.178 -22.713 8.312 1.00 91.44 496 THR A N 1
ATOM 3982 C CA . THR A 1 496 ? -6.430 -23.850 7.740 1.00 91.44 496 THR A CA 1
ATOM 3983 C C . THR A 1 496 ? -7.209 -25.164 7.834 1.00 91.44 496 THR A C 1
ATOM 3985 O O . THR A 1 496 ? -7.152 -25.975 6.913 1.00 91.44 496 THR A O 1
ATOM 3988 N N . TYR A 1 497 ? -7.951 -25.397 8.919 1.00 92.12 497 TYR A N 1
ATOM 3989 C CA . TYR A 1 497 ? -8.847 -26.554 9.005 1.00 92.12 497 TYR A CA 1
ATOM 3990 C C . TYR A 1 497 ? -9.982 -26.451 7.982 1.00 92.12 497 TYR A C 1
ATOM 3992 O O . TYR A 1 497 ? -10.228 -27.404 7.240 1.00 92.12 497 TYR A O 1
ATOM 4000 N N . LYS A 1 498 ? -10.614 -25.277 7.876 1.00 89.62 498 LYS A N 1
ATOM 4001 C CA . LYS A 1 498 ? -11.681 -25.022 6.901 1.00 89.62 498 LYS A CA 1
ATOM 4002 C C . LYS A 1 498 ? -11.211 -25.176 5.456 1.00 89.62 498 LYS A C 1
ATOM 4004 O O . LYS A 1 498 ? -11.957 -25.732 4.667 1.00 89.62 498 LYS A O 1
ATOM 4009 N N . GLU A 1 499 ? -9.987 -24.761 5.133 1.00 89.56 499 GLU A N 1
ATOM 4010 C CA . GLU A 1 499 ? -9.351 -24.959 3.818 1.00 89.56 499 GLU A CA 1
ATOM 4011 C C . GLU A 1 499 ? -9.147 -26.448 3.472 1.00 89.56 499 GLU A C 1
ATOM 4013 O O . GLU A 1 499 ? -9.006 -26.806 2.307 1.00 89.56 499 GLU A O 1
ATOM 4018 N N . ASN A 1 500 ? -9.126 -27.339 4.471 1.00 90.25 500 ASN A N 1
ATOM 4019 C CA . ASN A 1 500 ? -8.935 -28.782 4.289 1.00 90.25 500 ASN A CA 1
ATOM 4020 C C . ASN A 1 500 ? -10.238 -29.599 4.424 1.00 90.25 500 ASN A C 1
ATOM 4022 O O . ASN A 1 500 ? -10.177 -30.832 4.485 1.00 90.25 500 ASN A O 1
ATOM 4026 N N . GLY A 1 501 ? -11.411 -28.954 4.457 1.00 90.81 501 GLY A N 1
ATOM 4027 C CA . GLY A 1 501 ? -12.712 -29.630 4.558 1.00 90.81 501 GLY A CA 1
ATOM 4028 C C . GLY A 1 501 ? -13.347 -29.635 5.944 1.00 90.81 501 GLY A C 1
ATOM 4029 O O . GLY A 1 501 ? -14.468 -30.111 6.082 1.00 90.81 501 GLY A O 1
ATOM 4030 N N . TYR A 1 502 ? -12.682 -29.118 6.975 1.00 92.44 502 TYR A N 1
ATOM 4031 C CA . TYR A 1 502 ? -13.139 -29.243 8.361 1.00 92.44 502 TYR A CA 1
ATOM 4032 C C . TYR A 1 502 ? -13.958 -28.020 8.778 1.00 92.44 502 TYR A C 1
ATOM 4034 O O . TYR A 1 502 ? -13.441 -27.061 9.355 1.00 92.44 502 TYR A O 1
ATOM 4042 N N . ARG A 1 503 ? -15.255 -28.032 8.443 1.00 86.81 503 ARG A N 1
ATOM 4043 C CA . ARG A 1 503 ? -16.179 -26.907 8.687 1.00 86.81 503 ARG A CA 1
ATOM 4044 C C . ARG A 1 503 ? -16.327 -26.585 10.173 1.00 86.81 503 ARG A C 1
ATOM 4046 O O . ARG A 1 503 ? -16.295 -25.417 10.560 1.00 86.81 503 ARG A O 1
ATOM 4053 N N . ASP A 1 504 ? -16.516 -27.621 10.985 1.00 90.06 504 ASP A N 1
ATOM 4054 C CA . ASP A 1 504 ? -16.870 -27.497 12.404 1.00 90.06 504 ASP A CA 1
ATOM 4055 C C . ASP A 1 504 ? -15.660 -27.189 13.302 1.00 90.06 504 ASP A C 1
ATOM 4057 O O . ASP A 1 504 ? -15.805 -27.067 14.523 1.00 90.06 504 ASP A O 1
ATOM 4061 N N . ALA A 1 505 ? -14.482 -27.014 12.693 1.00 91.69 505 ALA A N 1
ATOM 4062 C CA . ALA A 1 505 ? -13.248 -26.741 13.395 1.00 91.69 505 ALA A CA 1
ATOM 4063 C C . ALA A 1 505 ? -13.344 -25.462 14.237 1.00 91.69 505 ALA A C 1
ATOM 4065 O O . ALA A 1 505 ? -13.701 -24.384 13.745 1.00 91.69 505 ALA A O 1
ATOM 4066 N N . ARG A 1 506 ? -12.995 -25.554 15.523 1.00 93.62 506 ARG A N 1
ATOM 4067 C CA . ARG A 1 506 ? -13.018 -24.411 16.446 1.00 93.62 506 ARG A CA 1
ATOM 4068 C C . ARG A 1 506 ? -12.003 -24.540 17.572 1.00 93.62 506 ARG A C 1
ATOM 4070 O O . ARG A 1 506 ? -11.670 -25.633 18.018 1.00 93.62 506 ARG A O 1
ATOM 4077 N N . VAL A 1 507 ? -11.565 -23.391 18.083 1.00 94.25 507 VAL A N 1
ATOM 4078 C CA . VAL A 1 507 ? -10.771 -23.318 19.315 1.00 94.25 507 VAL A CA 1
ATOM 4079 C C . VAL A 1 507 ? -11.719 -23.452 20.508 1.00 94.25 507 VAL A C 1
ATOM 4081 O O . VAL A 1 507 ? -12.662 -22.670 20.653 1.00 94.25 507 VAL A O 1
ATOM 4084 N N . LEU A 1 508 ? -11.495 -24.455 21.354 1.00 93.06 508 LEU A N 1
ATOM 4085 C CA . LEU A 1 508 ? -12.275 -24.700 22.568 1.00 93.06 508 LEU A CA 1
ATOM 4086 C C . LEU A 1 508 ? -11.825 -23.804 23.721 1.00 93.06 508 LEU A C 1
ATOM 4088 O O . LEU A 1 508 ? -12.672 -23.239 24.422 1.00 93.06 508 LEU A O 1
ATOM 4092 N N . SER A 1 509 ? -10.511 -23.698 23.893 1.00 92.12 509 SER A N 1
ATOM 4093 C CA . SER A 1 509 ? -9.840 -22.886 24.902 1.00 92.12 509 SER A CA 1
ATOM 4094 C C . SER A 1 509 ? -8.413 -22.585 24.473 1.00 92.12 509 SER A C 1
ATOM 4096 O O . SER A 1 509 ? -7.768 -23.380 23.794 1.00 92.12 509 SER A O 1
ATOM 4098 N N . ASP A 1 510 ? -7.904 -21.446 24.917 1.00 91.94 510 ASP A N 1
ATOM 4099 C CA . ASP A 1 510 ? -6.499 -21.100 24.824 1.00 91.94 510 ASP A CA 1
ATOM 4100 C C . ASP A 1 510 ? -5.987 -20.622 26.185 1.00 91.94 510 ASP A C 1
ATOM 4102 O O . ASP A 1 510 ? -6.714 -20.017 26.975 1.00 91.94 510 ASP A O 1
ATOM 4106 N N . SER A 1 511 ? -4.735 -20.943 26.499 1.00 90.69 511 SER A N 1
ATOM 4107 C CA . SER A 1 511 ? -4.113 -20.550 27.761 1.00 90.69 511 SER A CA 1
ATOM 4108 C C . SER A 1 511 ? -2.665 -20.126 27.564 1.00 90.69 511 SER A C 1
ATOM 4110 O O . SER A 1 511 ? -1.926 -20.681 26.746 1.00 90.69 511 SER A O 1
ATOM 4112 N N . ILE A 1 512 ? -2.272 -19.112 28.336 1.00 89.75 512 ILE A N 1
ATOM 4113 C CA . ILE A 1 512 ? -0.911 -18.584 28.382 1.00 89.75 512 ILE A CA 1
ATOM 4114 C C . ILE A 1 512 ? -0.298 -19.007 29.712 1.00 89.75 512 ILE A C 1
ATOM 4116 O O . ILE A 1 512 ? -0.745 -18.581 30.776 1.00 89.75 512 ILE A O 1
ATOM 4120 N N . ILE A 1 513 ? 0.741 -19.829 29.645 1.00 88.75 513 ILE A N 1
ATOM 4121 C CA . ILE A 1 513 ? 1.482 -20.310 30.809 1.00 88.75 513 ILE A CA 1
ATOM 4122 C C . ILE A 1 513 ? 2.755 -19.476 30.915 1.00 88.75 513 ILE A C 1
ATOM 4124 O O . ILE A 1 513 ? 3.546 -19.439 29.977 1.00 88.75 513 ILE A O 1
ATOM 4128 N N . VAL A 1 514 ? 2.953 -18.781 32.036 1.00 85.31 514 VAL A N 1
ATOM 4129 C CA . VAL A 1 514 ? 4.195 -18.039 32.298 1.00 85.31 514 VAL A CA 1
ATOM 4130 C C . VAL A 1 514 ? 5.222 -18.997 32.889 1.00 85.31 514 VAL A C 1
ATOM 4132 O O . VAL A 1 514 ? 4.996 -19.572 33.951 1.00 85.31 514 VAL A O 1
ATOM 4135 N N . ASN A 1 515 ? 6.352 -19.155 32.206 1.00 85.75 515 ASN A N 1
ATOM 4136 C CA . ASN A 1 515 ? 7.432 -20.041 32.619 1.00 85.75 515 ASN A CA 1
ATOM 4137 C C . ASN A 1 515 ? 8.391 -19.329 33.590 1.00 85.75 515 ASN A C 1
ATOM 4139 O O . ASN A 1 515 ? 8.528 -18.100 33.588 1.00 85.75 515 ASN A O 1
ATOM 4143 N N . ASN A 1 516 ? 9.123 -20.112 34.387 1.00 81.44 516 ASN A N 1
ATOM 4144 C CA . ASN A 1 516 ? 10.072 -19.602 35.388 1.00 81.44 516 ASN A CA 1
ATOM 4145 C C . ASN A 1 516 ? 11.221 -18.767 34.783 1.00 81.44 516 ASN A C 1
ATOM 4147 O O . ASN A 1 516 ? 11.791 -17.912 35.458 1.00 81.44 516 ASN A O 1
ATOM 4151 N N . ASP A 1 517 ? 11.550 -18.978 33.507 1.00 79.06 517 ASP A N 1
ATOM 4152 C CA . ASP A 1 517 ? 12.596 -18.265 32.762 1.00 79.06 517 ASP A CA 1
ATOM 4153 C C . ASP A 1 517 ? 12.102 -16.956 32.107 1.00 79.06 517 ASP A C 1
ATOM 4155 O O . ASP A 1 517 ? 12.784 -16.394 31.249 1.00 79.06 517 ASP A O 1
ATOM 4159 N N . LYS A 1 518 ? 10.924 -16.449 32.510 1.00 77.94 518 LYS A N 1
ATOM 4160 C CA . LYS A 1 518 ? 10.258 -15.255 31.946 1.00 77.94 518 LYS A CA 1
ATOM 4161 C C . LYS A 1 518 ? 9.808 -15.421 30.484 1.00 77.94 518 LYS A C 1
ATOM 4163 O O . LYS A 1 518 ? 9.479 -14.424 29.831 1.00 77.94 518 LYS A O 1
ATOM 4168 N N . THR A 1 519 ? 9.780 -16.648 29.965 1.00 84.75 519 THR A N 1
ATOM 4169 C CA . THR A 1 519 ? 9.115 -16.984 28.698 1.00 84.75 519 THR A CA 1
ATOM 4170 C C . THR A 1 519 ? 7.653 -17.359 28.934 1.00 84.75 519 THR A C 1
ATOM 4172 O O . THR A 1 519 ? 7.198 -17.443 30.075 1.00 84.75 519 THR A O 1
ATOM 4175 N N . ILE A 1 520 ? 6.899 -17.549 27.852 1.00 88.56 520 ILE A N 1
ATOM 4176 C CA . ILE A 1 520 ? 5.540 -18.091 27.923 1.00 88.56 520 ILE A CA 1
ATOM 4177 C C . ILE A 1 520 ? 5.394 -19.322 27.037 1.00 88.56 520 ILE A C 1
ATOM 4179 O O . ILE A 1 520 ? 6.016 -19.400 25.977 1.00 88.56 520 ILE A O 1
ATOM 4183 N N . SER A 1 521 ? 4.517 -20.231 27.435 1.00 91.00 521 SER A N 1
ATOM 4184 C CA . SER A 1 521 ? 4.050 -21.344 26.614 1.00 91.00 521 SER A CA 1
ATOM 4185 C C . SER A 1 521 ? 2.573 -21.156 26.293 1.00 91.00 521 SER A C 1
ATOM 4187 O O . SER A 1 521 ? 1.793 -20.720 27.140 1.00 91.00 521 SER A O 1
ATOM 4189 N N . LEU A 1 522 ? 2.201 -21.451 25.051 1.00 92.25 522 LEU A N 1
ATOM 4190 C CA . LEU A 1 522 ? 0.826 -21.368 24.573 1.00 92.25 522 LEU A CA 1
ATOM 4191 C C . LEU A 1 522 ? 0.251 -22.778 24.490 1.00 92.25 522 LEU A C 1
ATOM 4193 O O . LEU A 1 522 ? 0.869 -23.670 23.900 1.00 92.25 522 LEU A O 1
ATOM 4197 N N . LYS A 1 523 ? -0.929 -22.974 25.071 1.00 94.56 523 LYS A N 1
ATOM 4198 C CA . LYS A 1 523 ? -1.691 -24.215 24.939 1.00 94.56 523 LYS A CA 1
ATOM 4199 C C . LYS A 1 523 ? -3.043 -23.907 24.319 1.00 94.56 523 LYS A C 1
ATOM 4201 O O . LYS A 1 523 ? -3.781 -23.081 24.855 1.00 94.56 523 LYS A O 1
ATOM 4206 N N . ILE A 1 524 ? -3.323 -24.551 23.191 1.00 95.56 524 ILE A N 1
ATOM 4207 C CA . ILE A 1 524 ? -4.510 -24.326 22.369 1.00 95.56 524 ILE A CA 1
ATOM 4208 C C . ILE A 1 524 ? -5.254 -25.652 22.257 1.00 95.56 524 ILE A C 1
ATOM 4210 O O . ILE A 1 524 ? -4.740 -26.608 21.684 1.00 95.56 524 ILE A O 1
ATOM 4214 N N . ASP A 1 525 ? -6.468 -25.703 22.786 1.00 94.62 525 ASP A N 1
ATOM 4215 C CA . ASP A 1 525 ? -7.323 -26.879 22.689 1.00 94.62 525 ASP A CA 1
ATOM 4216 C C . ASP A 1 525 ? -8.296 -26.696 21.520 1.00 94.62 525 ASP A C 1
ATOM 4218 O O . ASP A 1 525 ? -8.979 -25.671 21.410 1.00 94.62 525 ASP A O 1
ATOM 4222 N N . LEU A 1 526 ? -8.344 -27.687 20.638 1.00 94.44 526 LEU A N 1
ATOM 4223 C CA . LEU A 1 526 ? -9.050 -27.656 19.365 1.00 94.44 526 LEU A CA 1
ATOM 4224 C C . LEU A 1 526 ? -10.130 -28.739 19.317 1.00 94.44 526 LEU A C 1
ATOM 4226 O O . LEU A 1 526 ? -10.014 -29.798 19.930 1.00 94.44 526 LEU A O 1
ATOM 4230 N N . GLU A 1 527 ? -11.181 -28.463 18.558 1.00 94.00 527 GLU A N 1
ATOM 4231 C CA . GLU A 1 527 ? -12.138 -29.451 18.069 1.00 94.00 527 GLU A CA 1
ATOM 4232 C C . GLU A 1 527 ? -12.076 -29.392 16.548 1.00 94.00 527 GLU A C 1
ATOM 4234 O O . GLU A 1 527 ? -12.315 -28.324 15.991 1.00 94.00 527 GLU A O 1
ATOM 4239 N N . GLU A 1 528 ? -11.694 -30.488 15.892 1.00 89.38 528 GLU A N 1
ATOM 4240 C CA . GLU A 1 528 ? -11.451 -30.519 14.439 1.00 89.38 528 GLU A CA 1
ATOM 4241 C C . GLU A 1 528 ? -12.751 -30.660 13.644 1.00 89.38 528 GLU A C 1
ATOM 4243 O O . GLU A 1 528 ? -12.911 -30.027 12.604 1.00 89.38 528 GLU A O 1
ATOM 4248 N N . GLY A 1 529 ? -13.703 -31.436 14.165 1.00 89.69 529 GLY A N 1
ATOM 4249 C CA . GLY A 1 529 ? -14.953 -31.737 13.475 1.00 89.69 529 GLY A CA 1
ATOM 4250 C C . GLY A 1 529 ? -14.793 -32.726 12.318 1.00 89.69 529 GLY A C 1
ATOM 4251 O O . GLY A 1 529 ? -13.729 -33.302 12.101 1.00 89.69 529 GLY A O 1
ATOM 4252 N N . GLU A 1 530 ? -15.881 -32.927 11.578 1.00 90.81 530 GLU A N 1
ATOM 4253 C CA . GLU A 1 530 ? -15.924 -33.838 10.432 1.00 90.81 530 GLU A CA 1
ATOM 4254 C C . GLU A 1 530 ? -15.446 -33.159 9.141 1.00 90.81 530 GLU A C 1
ATOM 4256 O O . GLU A 1 530 ? -15.470 -31.930 9.009 1.00 90.81 530 GLU A O 1
ATOM 4261 N N . LYS A 1 531 ? -15.021 -33.973 8.168 1.00 92.62 531 LYS A N 1
ATOM 4262 C CA . LYS A 1 531 ? -14.622 -33.496 6.840 1.00 92.62 531 LYS A CA 1
ATOM 4263 C C . LYS A 1 531 ? -15.831 -33.426 5.910 1.00 92.62 531 LYS A C 1
ATOM 4265 O O . LYS A 1 531 ? -16.484 -34.442 5.694 1.00 92.62 531 LYS A O 1
ATOM 4270 N N . TYR A 1 532 ? -16.056 -32.266 5.301 1.00 93.94 532 TYR A N 1
ATOM 4271 C CA . TYR A 1 532 ? -17.165 -31.988 4.393 1.00 93.94 532 TYR A CA 1
ATOM 4272 C C . TYR A 1 532 ? -16.714 -31.791 2.938 1.00 93.94 532 TYR A C 1
ATOM 4274 O O . TYR A 1 532 ? -15.563 -31.446 2.650 1.00 93.94 532 TYR A O 1
ATOM 4282 N N . THR A 1 533 ? -17.654 -31.975 2.014 1.00 94.25 533 THR A N 1
ATOM 4283 C CA . THR A 1 533 ? -17.515 -31.679 0.578 1.00 94.25 533 THR A CA 1
ATOM 4284 C C . THR A 1 533 ? -18.613 -30.721 0.116 1.00 94.25 533 THR A C 1
ATOM 4286 O O . THR A 1 533 ? -19.662 -30.626 0.754 1.00 94.25 533 THR A O 1
ATOM 4289 N N . PHE A 1 534 ? -18.378 -29.989 -0.973 1.00 94.25 534 PHE A N 1
ATOM 4290 C CA . PHE A 1 534 ? -19.395 -29.144 -1.593 1.00 94.25 534 PHE A CA 1
ATOM 4291 C C . PHE A 1 534 ? -20.463 -30.000 -2.284 1.00 94.25 534 PHE A C 1
ATOM 4293 O O . PHE A 1 534 ? -20.154 -30.876 -3.092 1.00 94.25 534 PHE A O 1
ATOM 4300 N N . GLY A 1 535 ? -21.725 -29.733 -1.963 1.00 92.62 535 GLY A N 1
ATOM 4301 C CA . GLY A 1 535 ? -22.900 -30.275 -2.630 1.00 92.62 535 GLY A CA 1
ATOM 4302 C C . GLY A 1 535 ? -23.336 -29.405 -3.804 1.00 92.62 535 GLY A C 1
ATOM 4303 O O . GLY A 1 535 ? -22.515 -28.962 -4.608 1.00 92.62 535 GLY A O 1
ATOM 4304 N N . ASP A 1 536 ? -24.638 -29.167 -3.920 1.00 92.19 536 ASP A N 1
ATOM 4305 C CA . ASP A 1 536 ? -25.186 -28.279 -4.942 1.00 92.19 536 ASP A CA 1
ATOM 4306 C C . ASP A 1 536 ? -24.989 -26.805 -4.550 1.00 92.19 536 ASP A C 1
ATOM 4308 O O . ASP A 1 536 ? -25.305 -26.390 -3.435 1.00 92.19 536 ASP A O 1
ATOM 4312 N N . ILE A 1 537 ? -24.470 -25.997 -5.484 1.00 94.25 537 ILE A N 1
ATOM 4313 C CA . ILE A 1 537 ? -24.316 -24.546 -5.319 1.00 94.25 537 ILE A CA 1
ATOM 4314 C C . ILE A 1 537 ? -25.355 -23.844 -6.186 1.00 94.25 537 ILE A C 1
ATOM 4316 O O . ILE A 1 537 ? -25.316 -23.897 -7.417 1.00 94.25 537 ILE A O 1
ATOM 4320 N N . THR A 1 538 ? -26.286 -23.162 -5.533 1.00 94.31 538 THR A N 1
ATOM 4321 C CA . THR A 1 538 ? -27.365 -22.418 -6.186 1.00 94.31 538 THR A CA 1
ATOM 4322 C C . THR A 1 538 ? -27.158 -20.916 -6.034 1.00 94.31 538 THR A C 1
ATOM 4324 O O . THR A 1 538 ? -26.655 -20.440 -5.018 1.00 94.31 538 THR A O 1
ATOM 4327 N N . PHE A 1 539 ? -27.538 -20.150 -7.056 1.00 96.00 539 PHE A N 1
ATOM 4328 C CA . PHE A 1 539 ? -27.499 -18.688 -7.035 1.00 96.00 539 PHE A CA 1
ATOM 4329 C C . PHE A 1 539 ? -28.930 -18.154 -7.020 1.00 96.00 539 PHE A C 1
ATOM 4331 O O . PHE A 1 539 ? -29.772 -18.622 -7.791 1.00 96.00 539 PHE A O 1
ATOM 4338 N N . ILE A 1 540 ? -29.207 -17.199 -6.131 1.00 95.12 540 ILE A N 1
ATOM 4339 C CA . ILE A 1 540 ? -30.520 -16.561 -6.001 1.00 95.12 540 ILE A CA 1
ATOM 4340 C C . ILE A 1 540 ? -30.351 -15.048 -6.031 1.00 95.12 540 ILE A C 1
ATOM 4342 O O . ILE A 1 540 ? -29.501 -14.499 -5.337 1.00 95.12 540 ILE A O 1
ATOM 4346 N N . GLY A 1 541 ? -31.215 -14.368 -6.786 1.00 92.62 541 GLY A N 1
ATOM 4347 C CA . GLY A 1 541 ? -31.248 -12.904 -6.862 1.00 92.62 541 GLY A CA 1
ATOM 4348 C C . GLY A 1 541 ? -30.287 -12.299 -7.888 1.00 92.62 541 GLY A C 1
ATOM 4349 O O . GLY A 1 541 ? -30.229 -11.081 -8.010 1.00 92.62 541 GLY A O 1
ATOM 4350 N N . ASN A 1 542 ? -29.584 -13.129 -8.662 1.00 94.62 542 ASN A N 1
ATOM 4351 C CA . ASN A 1 542 ? -28.788 -12.714 -9.811 1.00 94.62 542 ASN A CA 1
ATOM 4352 C C . ASN A 1 542 ? -29.661 -12.543 -11.064 1.00 94.62 542 ASN A C 1
ATOM 4354 O O . ASN A 1 542 ? -29.912 -13.498 -11.797 1.00 94.62 542 ASN A O 1
ATOM 4358 N N . THR A 1 543 ? -30.131 -11.324 -11.322 1.00 93.06 543 THR A N 1
ATOM 4359 C CA . THR A 1 543 ? -30.837 -10.995 -12.571 1.00 93.06 543 THR A CA 1
ATOM 4360 C C . THR A 1 543 ? -29.894 -10.466 -13.650 1.00 93.06 543 THR A C 1
ATOM 4362 O O . THR A 1 543 ? -30.199 -10.569 -14.837 1.00 93.06 543 THR A O 1
ATOM 4365 N N . VAL A 1 544 ? -28.725 -9.954 -13.251 1.00 93.44 544 VAL A N 1
ATOM 4366 C CA . VAL A 1 544 ? -27.721 -9.354 -14.143 1.00 93.44 544 VAL A CA 1
ATOM 4367 C C . VAL A 1 544 ? -26.826 -10.408 -14.790 1.00 93.44 544 VAL A C 1
ATOM 4369 O O . VAL A 1 544 ? -26.485 -10.292 -15.967 1.00 93.44 544 VAL A O 1
ATOM 4372 N N . TYR A 1 545 ? -26.451 -11.446 -14.040 1.00 95.62 545 TYR A N 1
ATOM 4373 C CA . TYR A 1 545 ? -25.580 -12.522 -14.515 1.00 95.62 545 TYR A CA 1
ATOM 4374 C C . TYR A 1 545 ? -26.263 -13.877 -14.426 1.00 95.62 545 TYR A C 1
ATOM 4376 O O . TYR A 1 545 ? -26.984 -14.177 -13.479 1.00 95.62 545 TYR A O 1
ATOM 4384 N N . THR A 1 546 ? -25.978 -14.737 -15.397 1.00 96.00 546 THR A N 1
ATOM 4385 C CA . THR A 1 546 ? -26.477 -16.115 -15.408 1.00 96.00 546 THR A CA 1
ATOM 4386 C C . THR A 1 546 ? -25.747 -16.986 -14.384 1.00 96.00 546 THR A C 1
ATOM 4388 O O . THR A 1 546 ? -24.558 -16.790 -14.116 1.00 96.00 546 THR A O 1
ATOM 4391 N N . ASN A 1 547 ? -26.417 -18.031 -13.885 1.00 94.25 547 ASN A N 1
ATOM 4392 C CA . ASN A 1 547 ? -25.803 -19.016 -12.982 1.00 94.25 547 ASN A CA 1
ATOM 4393 C C . ASN A 1 547 ? -24.526 -19.618 -13.586 1.00 94.25 547 ASN A C 1
ATOM 4395 O O . ASN A 1 547 ? -23.549 -19.836 -12.876 1.00 94.25 547 ASN A O 1
ATOM 4399 N N . GLN A 1 548 ? -24.499 -19.841 -14.906 1.00 93.25 548 GLN A N 1
ATOM 4400 C CA . GLN A 1 548 ? -23.328 -20.384 -15.594 1.00 93.25 548 GLN A CA 1
ATOM 4401 C C . GLN A 1 548 ? -22.128 -19.425 -15.547 1.00 93.25 548 GLN A C 1
ATOM 4403 O O . GLN A 1 548 ? -20.998 -19.874 -15.362 1.00 93.25 548 GLN A O 1
ATOM 4408 N N . GLN A 1 549 ? -22.350 -18.114 -15.698 1.00 93.75 549 GLN A N 1
ATOM 4409 C CA . GLN A 1 549 ? -21.282 -17.114 -15.582 1.00 93.75 549 GLN A CA 1
ATOM 4410 C C . GLN A 1 549 ? -20.717 -17.068 -14.160 1.00 93.75 549 GLN A C 1
ATOM 4412 O O . GLN A 1 549 ? -19.498 -17.106 -13.991 1.00 93.75 549 GLN A O 1
ATOM 4417 N N . LEU A 1 550 ? -21.591 -17.050 -13.151 1.00 95.00 550 LEU A N 1
ATOM 4418 C CA . LEU A 1 550 ? -21.181 -17.011 -11.748 1.00 95.00 550 LEU A CA 1
ATOM 4419 C C . LEU A 1 550 ? -20.464 -18.298 -11.323 1.00 95.00 550 LEU A C 1
ATOM 4421 O O . LEU A 1 550 ? -19.431 -18.226 -10.666 1.00 95.00 550 LEU A O 1
ATOM 4425 N N . SER A 1 551 ? -20.927 -19.463 -11.784 1.00 93.06 551 SER A N 1
ATOM 4426 C CA . SER A 1 551 ? -20.279 -20.758 -11.510 1.00 93.06 551 SER A CA 1
ATOM 4427 C C . SER A 1 551 ? -18.866 -20.827 -12.100 1.00 93.06 551 SER A C 1
ATOM 4429 O O . SER A 1 551 ? -17.924 -21.233 -11.423 1.00 93.06 551 SER A O 1
ATOM 4431 N N . ARG A 1 552 ? -18.676 -20.352 -13.344 1.00 91.62 552 ARG A N 1
ATOM 4432 C CA . ARG A 1 552 ? -17.347 -20.283 -13.986 1.00 91.62 552 ARG A CA 1
ATOM 4433 C C . ARG A 1 552 ? -16.374 -19.366 -13.243 1.00 91.62 552 ARG A C 1
ATOM 4435 O O . ARG A 1 552 ? -15.166 -19.603 -13.286 1.00 91.62 552 ARG A O 1
ATOM 4442 N N . LEU A 1 553 ? -16.882 -18.307 -12.612 1.00 91.56 553 LEU A N 1
ATOM 4443 C CA . LEU A 1 553 ? -16.078 -17.399 -11.797 1.00 91.56 553 LEU A CA 1
ATOM 4444 C C . LEU A 1 553 ? -15.760 -18.005 -10.423 1.00 91.56 553 LEU A C 1
ATOM 4446 O O . LEU A 1 553 ? -14.623 -17.894 -9.965 1.00 91.56 553 LEU A O 1
ATOM 4450 N N . LEU A 1 554 ? -16.732 -18.689 -9.812 1.00 92.00 554 LEU A N 1
ATOM 4451 C CA . LEU A 1 554 ? -16.584 -19.353 -8.519 1.00 92.00 554 LEU A CA 1
ATOM 4452 C C . LEU A 1 554 ? -15.519 -20.460 -8.564 1.00 92.00 554 LEU A C 1
ATOM 4454 O O . LEU A 1 554 ? -14.697 -20.535 -7.655 1.00 92.00 554 LEU A O 1
ATOM 4458 N N . ARG A 1 555 ? -15.482 -21.249 -9.653 1.00 92.06 555 ARG A N 1
ATOM 4459 C CA . ARG A 1 555 ? -14.539 -22.371 -9.859 1.00 92.06 555 ARG A CA 1
ATOM 4460 C C . ARG A 1 555 ? -14.548 -23.380 -8.703 1.00 92.06 555 ARG A C 1
ATOM 4462 O O . ARG A 1 555 ? -13.487 -23.792 -8.243 1.00 92.06 555 ARG A O 1
ATOM 4469 N N . ILE A 1 556 ? -15.743 -23.699 -8.221 1.00 91.94 556 ILE A N 1
ATOM 4470 C CA . ILE A 1 556 ? -15.992 -24.724 -7.209 1.00 91.94 556 ILE A CA 1
ATOM 4471 C C . ILE A 1 556 ? -17.074 -25.622 -7.788 1.00 91.94 556 ILE A C 1
ATOM 4473 O O . ILE A 1 556 ? -18.154 -25.128 -8.129 1.00 91.94 556 ILE A O 1
ATOM 4477 N N . ASP A 1 557 ? -16.765 -26.906 -7.910 1.00 90.19 557 ASP A N 1
ATOM 4478 C CA . ASP A 1 557 ? -17.658 -27.908 -8.469 1.00 90.19 557 ASP A CA 1
ATOM 4479 C C . ASP A 1 557 ? -18.201 -28.830 -7.366 1.00 90.19 557 ASP A C 1
ATOM 4481 O O . ASP A 1 557 ? -17.637 -28.980 -6.278 1.00 90.19 557 ASP A O 1
ATOM 4485 N N . LYS A 1 558 ? -19.341 -29.466 -7.648 1.00 92.31 558 LYS A N 1
ATOM 4486 C CA . LYS A 1 558 ? -19.937 -30.454 -6.745 1.00 92.31 558 LYS A CA 1
ATOM 4487 C C . LYS A 1 558 ? -18.967 -31.617 -6.521 1.00 92.31 558 LYS A C 1
ATOM 4489 O O . LYS A 1 558 ? -18.491 -32.225 -7.478 1.00 92.31 558 LYS A O 1
ATOM 4494 N N . GLY A 1 559 ? -18.752 -31.971 -5.259 1.00 90.50 559 GLY A N 1
ATOM 4495 C CA . GLY A 1 559 ? -17.834 -33.024 -4.826 1.00 90.50 559 GLY A CA 1
ATOM 4496 C C . GLY A 1 559 ? -16.441 -32.525 -4.436 1.00 90.50 559 GLY A C 1
ATOM 4497 O O . GLY A 1 559 ? -15.677 -33.299 -3.856 1.00 90.50 559 GLY A O 1
ATOM 4498 N N . ASP A 1 560 ? -16.115 -31.252 -4.683 1.00 92.31 560 ASP A N 1
ATOM 4499 C CA . ASP A 1 560 ? -14.873 -30.657 -4.190 1.00 92.31 560 ASP A CA 1
ATOM 4500 C C . ASP A 1 560 ? -14.818 -30.702 -2.656 1.00 92.31 560 ASP A C 1
ATOM 4502 O O . ASP A 1 560 ? -15.839 -30.641 -1.965 1.00 92.31 560 ASP A O 1
ATOM 4506 N N . THR A 1 561 ? -13.613 -30.802 -2.087 1.00 92.69 561 THR A N 1
ATOM 4507 C CA . THR A 1 561 ? -13.453 -30.681 -0.628 1.00 92.69 561 THR A CA 1
ATOM 4508 C C . THR A 1 561 ? -13.908 -29.291 -0.192 1.00 92.69 561 THR A C 1
ATOM 4510 O O . THR A 1 561 ? -13.546 -28.304 -0.830 1.00 92.69 561 THR A O 1
ATOM 4513 N N . TYR A 1 562 ? -14.701 -29.215 0.880 1.00 91.25 562 TYR A N 1
ATOM 4514 C CA . TYR A 1 562 ? -15.210 -27.939 1.364 1.00 91.25 562 TYR A CA 1
ATOM 4515 C C . TYR A 1 562 ? -14.050 -27.000 1.718 1.00 91.25 562 TYR A C 1
ATOM 4517 O O . TYR A 1 562 ? -13.185 -27.348 2.515 1.00 91.25 562 TYR A O 1
ATOM 4525 N N . ASP A 1 563 ? -14.047 -25.806 1.136 1.00 91.81 563 ASP A N 1
ATOM 4526 C CA . ASP A 1 563 ? -13.094 -24.745 1.447 1.00 91.81 563 ASP A CA 1
ATOM 4527 C C . ASP A 1 563 ? -13.855 -23.425 1.585 1.00 91.81 563 ASP A C 1
ATOM 4529 O O . ASP A 1 563 ? -14.057 -22.672 0.626 1.00 91.81 563 ASP A O 1
ATOM 4533 N N . GLY A 1 564 ? -14.301 -23.153 2.812 1.00 86.31 564 GLY A N 1
ATOM 4534 C CA . GLY A 1 564 ? -15.035 -21.931 3.134 1.00 86.31 564 GLY A CA 1
ATOM 4535 C C . GLY A 1 564 ? -14.210 -20.653 2.936 1.00 86.31 564 GLY A C 1
ATOM 4536 O O . GLY A 1 564 ? -14.781 -19.593 2.688 1.00 86.31 564 GLY A O 1
ATOM 4537 N N . VAL A 1 565 ? -12.876 -20.735 3.002 1.00 88.62 565 VAL A N 1
ATOM 4538 C CA . VAL A 1 565 ? -11.982 -19.578 2.836 1.00 88.62 565 VAL A CA 1
ATOM 4539 C C . VAL A 1 565 ? -11.839 -19.235 1.358 1.00 88.62 565 VAL A C 1
ATOM 4541 O O . VAL A 1 565 ? -11.961 -18.068 0.979 1.00 88.62 565 VAL A O 1
ATOM 4544 N N . THR A 1 566 ? -11.616 -20.237 0.507 1.00 90.50 566 THR A N 1
ATOM 4545 C CA . THR A 1 566 ? -11.601 -20.047 -0.948 1.00 90.50 566 THR A CA 1
ATOM 4546 C C . THR A 1 566 ? -12.969 -19.606 -1.442 1.00 90.50 566 THR A C 1
ATOM 4548 O O . THR A 1 566 ? -13.031 -18.662 -2.227 1.00 90.50 566 THR A O 1
ATOM 4551 N N . LEU A 1 567 ? -14.063 -20.194 -0.945 1.00 91.88 567 LEU A N 1
ATOM 4552 C CA . LEU A 1 567 ? -15.415 -19.738 -1.269 1.00 91.88 567 LEU A CA 1
ATOM 4553 C C . LEU A 1 567 ? -15.605 -18.255 -0.928 1.00 91.88 567 LEU A C 1
ATOM 4555 O O . LEU A 1 567 ? -16.047 -17.485 -1.781 1.00 91.88 567 LEU A O 1
ATOM 4559 N N . ALA A 1 568 ? -15.231 -17.847 0.289 1.00 91.44 568 ALA A N 1
ATOM 4560 C CA . ALA A 1 568 ? -15.321 -16.455 0.716 1.00 91.44 568 ALA A CA 1
ATOM 4561 C C . ALA A 1 568 ? -14.518 -15.532 -0.211 1.00 91.44 568 ALA A C 1
ATOM 4563 O O . ALA A 1 568 ? -15.079 -14.565 -0.712 1.00 91.44 568 ALA A O 1
ATOM 4564 N N . LYS A 1 569 ? -13.265 -15.877 -0.541 1.00 91.81 569 LYS A N 1
ATOM 4565 C CA . LYS A 1 569 ? -12.432 -15.099 -1.480 1.00 91.81 569 LYS A CA 1
ATOM 4566 C C . LYS A 1 569 ? -13.009 -15.050 -2.896 1.00 91.81 569 LYS A C 1
ATOM 4568 O O . LYS A 1 569 ? -12.915 -14.033 -3.566 1.00 91.81 569 LYS A O 1
ATOM 4573 N N . ARG A 1 570 ? -13.618 -16.132 -3.387 1.00 93.44 570 ARG A N 1
ATOM 4574 C CA . ARG A 1 570 ? -14.261 -16.155 -4.716 1.00 93.44 570 ARG A CA 1
ATOM 4575 C C . ARG A 1 570 ? -15.525 -15.297 -4.769 1.00 93.44 570 ARG A C 1
ATOM 4577 O O . ARG A 1 570 ? -15.905 -14.843 -5.848 1.00 93.44 570 ARG A O 1
ATOM 4584 N N . ILE A 1 571 ? -16.163 -15.071 -3.624 1.00 94.44 571 ILE A N 1
ATOM 4585 C CA . ILE A 1 571 ? -17.296 -14.158 -3.482 1.00 94.44 571 ILE A CA 1
ATOM 4586 C C . ILE A 1 571 ? -16.813 -12.715 -3.316 1.00 94.44 571 ILE A C 1
ATOM 4588 O O . ILE A 1 571 ? -17.275 -11.846 -4.053 1.00 94.44 571 ILE A O 1
ATOM 4592 N N . ALA A 1 572 ? -15.903 -12.466 -2.377 1.00 93.88 572 ALA A N 1
ATOM 4593 C CA . ALA A 1 572 ? -15.314 -11.168 -2.072 1.00 93.88 572 ALA A CA 1
ATOM 4594 C C . ALA A 1 572 ? -13.895 -11.361 -1.509 1.00 93.88 572 ALA A C 1
ATOM 4596 O O . ALA A 1 572 ? -13.725 -11.816 -0.375 1.00 93.88 572 ALA A O 1
ATOM 4597 N N . ASP A 1 573 ? -12.867 -11.026 -2.289 1.00 89.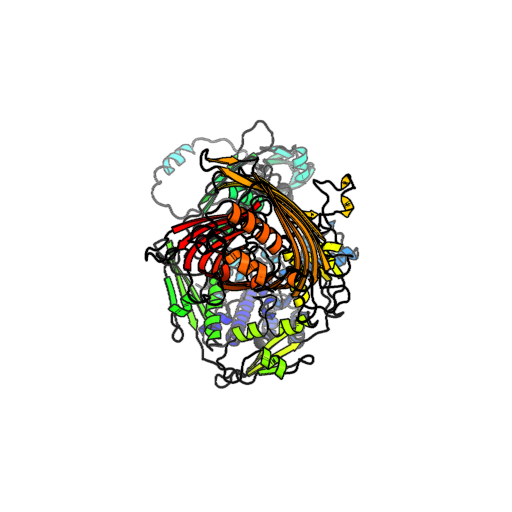88 573 ASP A N 1
ATOM 4598 C CA . ASP A 1 573 ? -11.482 -11.060 -1.823 1.00 89.88 573 ASP A CA 1
ATOM 4599 C C . ASP A 1 573 ? -11.031 -9.660 -1.390 1.00 89.88 573 ASP A C 1
ATOM 4601 O O . ASP A 1 573 ? -10.558 -8.846 -2.183 1.00 89.88 573 ASP A O 1
ATOM 4605 N N . ASP A 1 574 ? -11.130 -9.399 -0.089 1.00 84.69 574 ASP A N 1
ATOM 4606 C CA . ASP A 1 574 ? -10.706 -8.129 0.509 1.00 84.69 574 ASP A CA 1
ATOM 4607 C C . ASP A 1 574 ? -9.178 -7.939 0.523 1.00 84.69 574 ASP A C 1
ATOM 4609 O O . ASP A 1 574 ? -8.684 -6.873 0.894 1.00 84.69 574 ASP A O 1
ATOM 4613 N N . THR A 1 575 ? -8.395 -8.953 0.132 1.00 79.25 575 THR A N 1
ATOM 4614 C CA . THR A 1 575 ? -6.929 -8.849 0.127 1.00 79.25 575 THR A CA 1
ATOM 4615 C C . THR A 1 575 ? -6.389 -8.086 -1.078 1.00 79.25 575 THR A C 1
ATOM 4617 O O . THR A 1 575 ? -5.258 -7.595 -1.016 1.00 79.25 575 THR A O 1
ATOM 4620 N N . LYS A 1 576 ? -7.171 -7.966 -2.163 1.00 78.94 576 LYS A N 1
ATOM 4621 C CA . LYS A 1 576 ? -6.767 -7.277 -3.396 1.00 78.94 576 LYS A CA 1
ATOM 4622 C C . LYS A 1 576 ? -7.900 -6.417 -3.970 1.00 78.94 576 LYS A C 1
ATOM 4624 O O . LYS A 1 576 ? -8.991 -6.929 -4.210 1.00 78.94 576 LYS A O 1
ATOM 4629 N N . PRO A 1 577 ? -7.653 -5.131 -4.285 1.00 81.00 577 PRO A N 1
ATOM 4630 C CA . PRO A 1 577 ? -8.686 -4.245 -4.827 1.00 81.00 577 PRO A CA 1
ATOM 4631 C C . PRO A 1 577 ? -9.290 -4.692 -6.168 1.00 81.00 577 PRO A C 1
ATOM 4633 O O . PRO A 1 577 ? -10.446 -4.372 -6.437 1.00 81.00 577 PRO A O 1
ATOM 4636 N N . ASP A 1 578 ? -8.525 -5.396 -7.004 1.00 80.69 578 ASP A N 1
ATOM 4637 C CA . ASP A 1 578 ? -8.899 -5.861 -8.346 1.00 80.69 578 ASP A CA 1
ATOM 4638 C C . ASP A 1 578 ? -8.956 -7.396 -8.458 1.00 80.69 578 ASP A C 1
ATOM 4640 O O . ASP A 1 578 ? -8.773 -7.962 -9.540 1.00 80.69 578 ASP A O 1
ATOM 4644 N N . ALA A 1 579 ? -9.230 -8.083 -7.345 1.00 86.00 579 ALA A N 1
ATOM 4645 C CA . ALA A 1 579 ? -9.413 -9.527 -7.338 1.00 86.00 579 ALA A CA 1
ATOM 4646 C C . ALA A 1 579 ? -10.502 -9.993 -8.318 1.00 86.00 579 ALA A C 1
ATOM 4648 O O . ALA A 1 579 ? -11.526 -9.338 -8.528 1.00 86.00 579 ALA A O 1
ATOM 4649 N N . ASN A 1 580 ? -10.295 -11.173 -8.904 1.00 89.25 580 ASN A N 1
ATOM 4650 C CA . ASN A 1 580 ? -11.275 -11.800 -9.783 1.00 89.25 580 ASN A CA 1
ATOM 4651 C C . ASN A 1 580 ? -12.300 -12.594 -8.956 1.00 89.25 580 ASN A C 1
ATOM 4653 O O . ASN A 1 580 ? -12.183 -13.817 -8.823 1.00 89.25 580 ASN A O 1
ATOM 4657 N N . ASP A 1 581 ? -13.262 -11.872 -8.386 1.00 94.19 581 ASP A N 1
ATOM 4658 C CA . ASP A 1 581 ? -14.336 -12.380 -7.528 1.00 94.19 581 ASP A CA 1
ATOM 4659 C C . ASP A 1 581 ? -15.718 -11.844 -7.958 1.00 94.19 581 ASP A C 1
ATOM 4661 O O . ASP A 1 581 ? -15.828 -10.938 -8.794 1.00 94.19 581 ASP A O 1
ATOM 4665 N N . ILE A 1 582 ? -16.793 -12.445 -7.432 1.00 95.25 582 ILE A N 1
ATOM 4666 C CA . ILE A 1 582 ? -18.174 -12.097 -7.810 1.00 95.25 582 ILE A CA 1
ATOM 4667 C C . ILE A 1 582 ? -18.508 -10.649 -7.417 1.00 95.25 582 ILE A C 1
ATOM 4669 O O . ILE A 1 582 ? -19.155 -9.938 -8.185 1.00 95.25 582 ILE A O 1
ATOM 4673 N N . THR A 1 583 ? -18.050 -10.180 -6.259 1.00 95.19 583 THR A N 1
ATOM 4674 C CA . THR A 1 583 ? -18.311 -8.813 -5.788 1.00 95.19 583 THR A CA 1
ATOM 4675 C C . THR A 1 583 ? -17.704 -7.780 -6.728 1.00 95.19 583 THR A C 1
ATOM 4677 O O . THR A 1 583 ? -18.387 -6.846 -7.143 1.00 95.19 583 THR A O 1
ATOM 4680 N N . ASN A 1 584 ? -16.460 -7.971 -7.155 1.00 94.31 584 ASN A N 1
ATOM 4681 C CA . ASN A 1 584 ? -15.786 -7.119 -8.122 1.00 94.31 584 ASN A CA 1
ATOM 4682 C C . ASN A 1 584 ? -16.428 -7.226 -9.506 1.00 94.31 584 ASN A C 1
ATOM 4684 O O . ASN A 1 584 ? -16.540 -6.206 -10.180 1.00 94.31 584 ASN A O 1
ATOM 4688 N N . LEU A 1 585 ? -16.927 -8.395 -9.926 1.00 95.19 585 LEU A N 1
ATOM 4689 C CA . LEU A 1 585 ? -17.716 -8.512 -11.160 1.00 95.19 585 LEU A CA 1
ATOM 4690 C C . LEU A 1 585 ? -18.942 -7.576 -11.135 1.00 95.19 585 LEU A C 1
ATOM 4692 O O . LEU A 1 585 ? -19.192 -6.858 -12.107 1.00 95.19 585 LEU A O 1
ATOM 4696 N N . TYR A 1 586 ? -19.679 -7.538 -10.023 1.00 95.88 586 TYR A N 1
ATOM 4697 C CA . TYR A 1 586 ? -20.820 -6.637 -9.837 1.00 95.88 586 TYR A CA 1
ATOM 4698 C C . TYR A 1 586 ? -20.397 -5.165 -9.708 1.00 95.88 586 TYR A C 1
ATOM 4700 O O . TYR A 1 586 ? -20.913 -4.305 -10.428 1.00 95.88 586 TYR A O 1
ATOM 4708 N N . GLN A 1 587 ? -19.418 -4.864 -8.853 1.00 95.00 587 GLN A N 1
ATOM 4709 C CA . GLN A 1 587 ? -18.923 -3.504 -8.617 1.00 95.00 587 GLN A CA 1
ATOM 4710 C C . GLN A 1 587 ? -18.267 -2.882 -9.860 1.00 95.00 587 GLN A C 1
ATOM 4712 O O . GLN A 1 587 ? -18.362 -1.675 -10.070 1.00 95.00 587 GLN A O 1
ATOM 4717 N N . ASN A 1 588 ? -17.641 -3.678 -10.729 1.00 94.44 588 ASN A N 1
ATOM 4718 C CA . ASN A 1 588 ? -17.081 -3.198 -11.995 1.00 94.44 588 ASN A CA 1
ATOM 4719 C C . ASN A 1 588 ? -18.155 -2.786 -13.010 1.00 94.44 588 ASN A C 1
ATOM 4721 O O . ASN A 1 588 ? -17.843 -2.022 -13.923 1.00 94.44 588 ASN A O 1
ATOM 4725 N N . ASN A 1 589 ? -19.393 -3.254 -12.828 1.00 94.75 589 ASN A N 1
ATOM 4726 C CA . ASN A 1 589 ? -20.534 -3.028 -13.715 1.00 94.75 589 ASN A CA 1
ATOM 4727 C C . ASN A 1 589 ? -21.634 -2.173 -13.055 1.00 94.75 589 ASN A C 1
ATOM 4729 O O . ASN A 1 589 ? -22.807 -2.299 -13.396 1.00 94.75 589 ASN A O 1
ATOM 4733 N N . GLY A 1 590 ? -21.274 -1.302 -12.106 1.00 94.88 590 GLY A N 1
ATOM 4734 C CA . GLY A 1 590 ? -22.195 -0.319 -11.524 1.00 94.88 590 GLY A CA 1
ATOM 4735 C C . GLY A 1 590 ? -22.823 -0.698 -10.193 1.00 94.88 590 GLY A C 1
ATOM 4736 O O . GLY A 1 590 ? -23.351 0.175 -9.513 1.00 94.88 590 GLY A O 1
ATOM 4737 N N . TYR A 1 591 ? -22.752 -1.950 -9.754 1.00 95.62 591 TYR A N 1
ATOM 4738 C CA . TYR A 1 591 ? -23.486 -2.402 -8.570 1.00 95.62 591 TYR A CA 1
ATOM 4739 C C . TYR A 1 591 ? -22.666 -2.234 -7.286 1.00 95.62 591 TYR A C 1
ATOM 4741 O O . TYR A 1 591 ? -22.319 -3.208 -6.617 1.00 95.62 591 TYR A O 1
ATOM 4749 N N . LEU A 1 592 ? -22.349 -0.984 -6.931 1.00 93.62 592 LEU A N 1
ATOM 4750 C CA . LEU A 1 592 ? -21.597 -0.645 -5.713 1.00 93.62 592 LEU A CA 1
ATOM 4751 C C . LEU A 1 592 ? -22.265 -1.185 -4.442 1.00 93.62 592 LEU A C 1
ATOM 4753 O O . LEU A 1 592 ? -21.593 -1.690 -3.550 1.00 93.62 592 LEU A O 1
ATOM 4757 N N . PHE A 1 593 ? -23.591 -1.073 -4.373 1.00 93.88 593 PHE A N 1
ATOM 4758 C CA . PHE A 1 593 ? -24.392 -1.477 -3.217 1.00 93.88 593 PHE A CA 1
ATOM 4759 C C . PHE A 1 593 ? -24.813 -2.949 -3.263 1.00 93.88 593 PHE A C 1
ATOM 4761 O O . PHE A 1 593 ? -25.683 -3.355 -2.489 1.00 93.88 593 PHE A O 1
ATOM 4768 N N . SER A 1 594 ? -24.236 -3.733 -4.180 1.00 94.38 594 SER A N 1
ATOM 4769 C CA . SER A 1 594 ? -24.507 -5.163 -4.227 1.00 94.38 594 SER A CA 1
ATOM 4770 C C . SER A 1 594 ? -24.013 -5.846 -2.959 1.00 94.38 594 SER A C 1
ATOM 4772 O O . SER A 1 594 ? -22.983 -5.494 -2.384 1.00 94.38 594 SER A O 1
ATOM 4774 N N . ASN A 1 595 ? -24.774 -6.837 -2.512 1.00 94.50 595 ASN A N 1
ATOM 4775 C CA . ASN A 1 595 ? -24.428 -7.648 -1.362 1.00 94.50 595 ASN A CA 1
ATOM 4776 C C . ASN A 1 595 ? -24.601 -9.123 -1.722 1.00 94.50 595 ASN A C 1
ATOM 4778 O O . ASN A 1 595 ? -25.692 -9.547 -2.107 1.00 94.50 595 ASN A O 1
ATOM 4782 N N . ILE A 1 596 ? -23.518 -9.889 -1.617 1.00 95.12 596 ILE A N 1
ATOM 4783 C CA . ILE A 1 596 ? -23.467 -11.305 -1.971 1.00 95.12 596 ILE A CA 1
ATOM 4784 C C . ILE A 1 596 ? -23.129 -12.088 -0.705 1.00 95.12 596 ILE A C 1
ATOM 4786 O O . ILE A 1 596 ? -22.053 -11.925 -0.138 1.00 95.12 596 ILE A O 1
ATOM 4790 N N . ASN A 1 597 ? -24.046 -12.947 -0.265 1.00 93.94 597 ASN A N 1
ATOM 4791 C CA . ASN A 1 597 ? -23.860 -13.784 0.918 1.00 93.94 597 ASN A CA 1
ATOM 4792 C C . ASN A 1 597 ? -23.997 -15.256 0.546 1.00 93.94 597 ASN A C 1
ATOM 4794 O O . ASN A 1 597 ? -25.027 -15.661 0.010 1.00 93.94 597 ASN A O 1
ATOM 4798 N N . ALA A 1 598 ? -23.004 -16.067 0.898 1.00 93.56 598 ALA A N 1
ATOM 4799 C CA . ALA A 1 598 ? -23.153 -17.516 0.895 1.00 93.56 598 ALA A CA 1
ATOM 4800 C C . ALA A 1 598 ? -23.891 -17.974 2.158 1.00 93.56 598 ALA A C 1
ATOM 4802 O O . ALA A 1 598 ? -23.551 -17.570 3.271 1.00 93.56 598 ALA A O 1
ATOM 4803 N N . VAL A 1 599 ? -24.899 -18.823 1.981 1.00 93.44 599 VAL A N 1
ATOM 4804 C CA . VAL A 1 599 ? -25.670 -19.434 3.062 1.00 93.44 599 VAL A CA 1
ATOM 4805 C C . VAL A 1 599 ? -25.660 -20.945 2.870 1.00 93.44 599 VAL A C 1
ATOM 4807 O O . VAL A 1 599 ? -25.951 -21.431 1.784 1.00 93.44 599 VAL A O 1
ATOM 4810 N N . GLU A 1 600 ? -25.338 -21.686 3.924 1.00 91.06 600 GLU A N 1
ATOM 4811 C CA . GLU A 1 600 ? -25.480 -23.146 3.950 1.00 91.06 600 GLU A CA 1
ATOM 4812 C C . GLU A 1 600 ? -26.974 -23.501 4.058 1.00 91.06 600 GLU A C 1
ATOM 4814 O O . GLU A 1 600 ? -27.666 -23.008 4.956 1.00 91.06 600 GLU A O 1
ATOM 4819 N N . VAL A 1 601 ? -27.485 -24.322 3.137 1.00 89.75 601 VAL A N 1
ATOM 4820 C CA . VAL A 1 601 ? -28.895 -24.762 3.118 1.00 89.75 601 VAL A CA 1
ATOM 4821 C C . VAL A 1 601 ? -29.055 -26.120 3.791 1.00 89.75 601 VAL A C 1
ATOM 4823 O O . VAL A 1 601 ? -29.983 -26.310 4.579 1.00 89.75 601 VAL A O 1
ATOM 4826 N N . SER A 1 602 ? -28.144 -27.046 3.501 1.00 89.94 602 SER A N 1
ATOM 4827 C CA . SER A 1 602 ? -28.100 -28.393 4.067 1.00 89.94 602 SER A CA 1
ATOM 4828 C C . SER A 1 602 ? -26.647 -28.761 4.392 1.00 89.94 602 SER A C 1
ATOM 4830 O O . SER A 1 602 ? -25.710 -28.171 3.850 1.00 89.94 602 SER A O 1
ATOM 4832 N N . ALA A 1 603 ? -26.458 -29.713 5.303 1.00 85.81 603 ALA A N 1
ATOM 4833 C CA . ALA A 1 603 ? -25.147 -30.268 5.641 1.00 85.81 603 ALA A CA 1
ATOM 4834 C C . ALA A 1 603 ? -25.259 -31.775 5.928 1.00 85.81 603 ALA A C 1
ATOM 4836 O O . ALA A 1 603 ? -24.663 -32.291 6.877 1.00 85.81 603 ALA A O 1
ATOM 4837 N N . ASP A 1 604 ? -26.103 -32.464 5.160 1.00 87.38 604 ASP A N 1
ATOM 4838 C CA . ASP A 1 604 ? -26.430 -33.867 5.391 1.00 87.38 604 ASP A CA 1
ATOM 4839 C C . ASP A 1 604 ? -25.340 -34.778 4.812 1.00 87.38 604 ASP A C 1
ATOM 4841 O O . ASP A 1 604 ? -24.801 -34.535 3.734 1.00 87.38 604 ASP A O 1
ATOM 4845 N N . ASN A 1 605 ? -25.012 -35.861 5.525 1.00 86.75 605 ASN A N 1
ATOM 4846 C CA . ASN A 1 605 ? -24.004 -36.849 5.112 1.00 86.75 605 ASN A CA 1
ATOM 4847 C C . ASN A 1 605 ? -22.632 -36.244 4.747 1.00 86.75 605 ASN A C 1
ATOM 4849 O O . ASN A 1 605 ? -21.978 -36.715 3.817 1.00 86.75 605 ASN A O 1
ATOM 4853 N N . ASN A 1 606 ? -22.191 -35.210 5.470 1.00 90.75 606 ASN A N 1
ATOM 4854 C CA . ASN A 1 606 ? -20.934 -34.498 5.214 1.00 90.75 606 ASN A CA 1
ATOM 4855 C C . ASN A 1 606 ? -20.848 -33.838 3.816 1.00 90.75 606 ASN A C 1
ATOM 4857 O O . ASN A 1 606 ? -19.759 -33.577 3.296 1.00 90.75 606 ASN A O 1
ATOM 4861 N N . VAL A 1 607 ? -21.993 -33.529 3.208 1.00 92.38 607 VAL A N 1
ATOM 4862 C CA . VAL A 1 607 ? -22.106 -32.756 1.966 1.00 92.38 607 VAL A CA 1
ATOM 4863 C C . VAL A 1 607 ? -22.843 -31.460 2.280 1.00 92.38 607 VAL A C 1
ATOM 4865 O O . VAL A 1 607 ? -23.891 -31.491 2.918 1.00 92.38 607 VAL A O 1
ATOM 4868 N N . ILE A 1 608 ? -22.283 -30.320 1.873 1.00 91.69 608 ILE A N 1
ATOM 4869 C CA . ILE A 1 608 ? -22.842 -28.997 2.171 1.00 91.69 608 ILE A CA 1
ATOM 4870 C C . ILE A 1 608 ? -23.424 -28.390 0.901 1.00 91.69 608 ILE A C 1
ATOM 4872 O O . ILE A 1 608 ? -22.674 -28.001 0.002 1.00 91.69 608 ILE A O 1
ATOM 4876 N N . ASP A 1 609 ? -24.746 -28.250 0.855 1.00 93.62 609 ASP A N 1
ATOM 4877 C CA . ASP A 1 609 ? -25.406 -27.491 -0.205 1.00 93.62 609 ASP A CA 1
ATOM 4878 C C . ASP A 1 609 ? -25.358 -25.994 0.120 1.00 93.62 609 ASP A C 1
ATOM 4880 O O . ASP A 1 609 ? -25.734 -25.554 1.214 1.00 93.62 609 ASP A O 1
ATOM 4884 N N . MET A 1 610 ? -24.915 -25.200 -0.853 1.00 93.62 610 MET A N 1
ATOM 4885 C CA . MET A 1 610 ? -24.722 -23.760 -0.710 1.00 93.62 610 MET A CA 1
ATOM 4886 C C . MET A 1 610 ? -25.743 -22.982 -1.535 1.00 93.62 610 MET A C 1
ATOM 4888 O O . MET A 1 610 ? -26.030 -23.291 -2.691 1.00 93.62 610 MET A O 1
ATOM 4892 N N . GLU A 1 611 ? -26.226 -21.887 -0.967 1.00 95.25 611 GLU A N 1
ATOM 4893 C CA . GLU A 1 611 ? -27.056 -20.902 -1.647 1.00 95.25 611 GLU A CA 1
ATOM 4894 C C . GLU A 1 611 ? -26.380 -19.534 -1.563 1.00 95.25 611 GLU A C 1
ATOM 4896 O O . GLU A 1 611 ? -26.260 -18.929 -0.496 1.00 95.25 611 GLU A O 1
ATOM 4901 N N . ILE A 1 612 ? -25.917 -19.039 -2.707 1.00 95.81 612 ILE A N 1
ATOM 4902 C CA . ILE A 1 612 ? -25.320 -17.715 -2.845 1.00 95.81 612 ILE A CA 1
ATOM 4903 C C . ILE A 1 612 ? -26.451 -16.726 -3.131 1.00 95.81 612 ILE A C 1
ATOM 4905 O O . ILE A 1 612 ? -26.982 -16.644 -4.240 1.00 95.81 612 ILE A O 1
ATOM 4909 N N . ARG A 1 613 ? -26.833 -15.976 -2.096 1.00 96.56 613 ARG A N 1
ATOM 4910 C CA . ARG A 1 613 ? -27.876 -14.948 -2.136 1.00 96.56 613 ARG A CA 1
ATOM 4911 C C . ARG A 1 613 ? -27.284 -13.616 -2.553 1.00 96.56 613 ARG A C 1
ATOM 4913 O O . ARG A 1 613 ? -26.457 -13.052 -1.837 1.00 96.56 613 ARG A O 1
ATOM 4920 N N . ILE A 1 614 ? -27.757 -13.093 -3.672 1.00 97.00 614 ILE A N 1
ATOM 4921 C CA . ILE A 1 614 ? -27.279 -11.860 -4.281 1.00 97.00 614 ILE A CA 1
ATOM 4922 C C . ILE A 1 614 ? -28.393 -10.821 -4.200 1.00 97.00 614 ILE A C 1
ATOM 4924 O O . ILE A 1 614 ? -29.500 -11.020 -4.687 1.00 97.00 614 ILE A O 1
ATOM 4928 N N . THR A 1 615 ? -28.097 -9.696 -3.560 1.00 95.44 615 THR A N 1
ATOM 4929 C CA . THR A 1 615 ? -28.920 -8.488 -3.615 1.00 95.44 615 THR A CA 1
ATOM 4930 C C . THR A 1 615 ? -28.181 -7.487 -4.483 1.00 95.44 615 THR A C 1
ATOM 4932 O O . THR A 1 615 ? -27.209 -6.898 -4.031 1.00 95.44 615 THR A O 1
ATOM 4935 N N . GLU A 1 616 ? -28.596 -7.325 -5.737 1.00 92.44 616 GLU A N 1
ATOM 4936 C CA . GLU A 1 616 ? -27.842 -6.530 -6.719 1.00 92.44 616 GLU A CA 1
ATOM 4937 C C . GLU A 1 616 ? -27.923 -5.023 -6.420 1.00 92.44 616 GLU A C 1
ATOM 4939 O O . GLU A 1 616 ? -26.931 -4.310 -6.541 1.00 92.44 616 GLU A O 1
ATOM 4944 N N . GLY A 1 617 ? -29.082 -4.547 -5.948 1.00 90.38 617 GLY A N 1
ATOM 4945 C CA . GLY A 1 617 ? -29.331 -3.123 -5.717 1.00 90.38 617 GLY A CA 1
ATOM 4946 C C . GLY A 1 617 ? -29.499 -2.331 -7.020 1.00 90.38 617 GLY A C 1
ATOM 4947 O O . GLY A 1 617 ? -29.512 -2.891 -8.117 1.00 90.38 617 GLY A O 1
ATOM 4948 N N . LYS A 1 618 ? -29.669 -1.008 -6.911 1.00 93.19 618 LYS A N 1
ATOM 4949 C CA . LYS A 1 618 ? -29.680 -0.129 -8.090 1.00 93.19 618 LYS A CA 1
ATOM 4950 C C . LYS A 1 618 ? -28.248 0.116 -8.584 1.00 93.19 618 LYS A C 1
ATOM 4952 O O . LYS A 1 618 ? -27.352 0.247 -7.746 1.00 93.19 618 LYS A O 1
ATOM 4957 N N . PRO A 1 619 ? -28.030 0.245 -9.906 1.00 95.50 619 PRO A N 1
ATOM 4958 C CA . PRO A 1 619 ? -26.751 0.703 -10.433 1.00 95.50 619 PRO A CA 1
ATOM 4959 C C . PRO A 1 619 ? -26.410 2.087 -9.870 1.00 95.50 619 PRO A C 1
ATOM 4961 O O . PRO A 1 619 ? -27.253 2.985 -9.872 1.00 95.50 619 PRO A O 1
ATOM 4964 N N . ALA A 1 620 ? -25.190 2.234 -9.367 1.00 96.56 620 ALA A N 1
ATOM 4965 C CA . ALA A 1 620 ? -24.675 3.461 -8.791 1.00 96.56 620 ALA A CA 1
ATOM 4966 C C . ALA A 1 620 ? -23.985 4.321 -9.857 1.00 96.56 620 ALA A C 1
ATOM 4968 O O . ALA A 1 620 ? -23.256 3.805 -10.703 1.00 96.56 620 ALA A O 1
ATOM 4969 N N . TYR A 1 621 ? -24.165 5.634 -9.782 1.00 97.00 621 TYR A N 1
ATOM 4970 C CA . TYR A 1 621 ? -23.530 6.630 -10.639 1.00 97.00 621 TYR A CA 1
ATOM 4971 C C . TYR A 1 621 ? -22.716 7.608 -9.792 1.00 97.00 621 TYR A C 1
ATOM 4973 O O . TYR A 1 621 ? -23.079 7.921 -8.656 1.00 97.00 621 TYR A O 1
ATOM 4981 N N . PHE A 1 622 ? -21.622 8.120 -10.347 1.00 96.31 622 PHE A N 1
ATOM 4982 C CA . PHE A 1 622 ? -20.870 9.200 -9.713 1.00 96.31 622 PHE A CA 1
ATOM 4983 C C . PHE A 1 622 ? -21.689 10.494 -9.776 1.00 96.31 622 PHE A C 1
ATOM 4985 O O . PHE A 1 622 ? -21.965 10.988 -10.864 1.00 96.31 622 PHE A O 1
ATOM 4992 N N . ASN A 1 623 ? -22.080 11.059 -8.639 1.00 95.69 623 ASN A N 1
ATOM 4993 C CA . ASN A 1 623 ? -22.760 12.350 -8.574 1.00 95.69 623 ASN A CA 1
ATOM 4994 C C . ASN A 1 623 ? -21.753 13.496 -8.731 1.00 95.69 623 ASN A C 1
ATOM 4996 O O . ASN A 1 623 ? -21.877 14.322 -9.634 1.00 95.69 623 ASN A O 1
ATOM 5000 N N . SER A 1 624 ? -20.696 13.483 -7.922 1.00 95.62 624 SER A N 1
ATOM 5001 C CA . SER A 1 624 ? -19.552 14.381 -8.058 1.00 95.62 624 SER A CA 1
ATOM 5002 C C . SER A 1 624 ? -18.234 13.610 -8.011 1.00 95.62 624 SER A C 1
ATOM 5004 O O . SER A 1 624 ? -18.156 12.509 -7.462 1.00 95.62 624 SER A O 1
ATOM 5006 N N . VAL A 1 625 ? -17.206 14.177 -8.643 1.00 96.44 625 VAL A N 1
ATOM 5007 C CA . VAL A 1 625 ? -15.834 13.668 -8.590 1.00 96.44 625 VAL A CA 1
ATOM 5008 C C . VAL A 1 625 ? -14.918 14.841 -8.280 1.00 96.44 625 VAL A C 1
ATOM 5010 O O . VAL A 1 625 ? -14.880 15.794 -9.057 1.00 96.44 625 VAL A O 1
ATOM 5013 N N . SER A 1 626 ? -14.208 14.774 -7.160 1.00 95.81 626 SER A N 1
ATOM 5014 C CA . SER A 1 626 ? -13.291 15.812 -6.694 1.00 95.81 626 SER A CA 1
ATOM 5015 C C . SER A 1 626 ? -11.901 15.249 -6.415 1.00 95.81 626 SER A C 1
ATOM 5017 O O . SER A 1 626 ? -11.709 14.046 -6.217 1.00 95.81 626 SER A O 1
ATOM 5019 N N . VAL A 1 627 ? -10.918 16.146 -6.397 1.00 96.12 627 VAL A N 1
ATOM 5020 C CA . VAL A 1 627 ? -9.559 15.870 -5.932 1.00 96.12 627 VAL A CA 1
ATOM 5021 C C . VAL A 1 627 ? -9.190 16.912 -4.894 1.00 96.12 627 VAL A C 1
ATOM 5023 O O . VAL A 1 627 ? -9.531 18.083 -5.052 1.00 96.12 627 VAL A O 1
ATOM 5026 N N . VAL A 1 628 ? -8.508 16.479 -3.838 1.00 95.69 628 VAL A N 1
ATOM 5027 C CA . VAL A 1 628 ? -7.993 17.360 -2.788 1.00 95.69 628 VAL A CA 1
ATOM 5028 C C . VAL A 1 628 ? -6.520 17.061 -2.516 1.00 95.69 628 VAL A C 1
ATOM 5030 O O . VAL A 1 628 ? -6.107 15.902 -2.521 1.00 95.69 628 VAL A O 1
ATOM 5033 N N . GLY A 1 629 ? -5.735 18.114 -2.267 1.00 93.00 629 GLY A N 1
ATOM 5034 C CA . GLY A 1 629 ? -4.304 18.035 -1.939 1.00 93.00 629 GLY A CA 1
ATOM 5035 C C . GLY A 1 629 ? -3.334 18.235 -3.115 1.00 93.00 629 GLY A C 1
ATOM 5036 O O . GLY A 1 629 ? -2.130 18.040 -2.949 1.00 93.00 629 GLY A O 1
ATOM 5037 N N . ASN A 1 630 ? -3.826 18.640 -4.293 1.00 93.06 630 ASN A N 1
ATOM 5038 C CA . ASN A 1 630 ? -3.020 19.067 -5.444 1.00 93.06 630 ASN A CA 1
ATOM 5039 C C . ASN A 1 630 ? -2.704 20.579 -5.398 1.00 93.06 630 ASN A C 1
ATOM 5041 O O . ASN A 1 630 ? -3.191 21.353 -6.215 1.00 93.06 630 ASN A O 1
ATOM 5045 N N . ASP A 1 631 ? -1.895 21.015 -4.431 1.00 88.88 631 ASP A N 1
ATOM 5046 C CA . ASP A 1 631 ? -1.644 22.448 -4.193 1.00 88.88 631 ASP A CA 1
ATOM 5047 C C . ASP A 1 631 ? -0.792 23.137 -5.283 1.00 88.88 631 ASP A C 1
ATOM 5049 O O . ASP A 1 631 ? -0.902 24.350 -5.479 1.00 88.88 631 ASP A O 1
ATOM 5053 N N . LYS A 1 632 ? 0.085 22.402 -5.982 1.00 88.56 632 LYS A N 1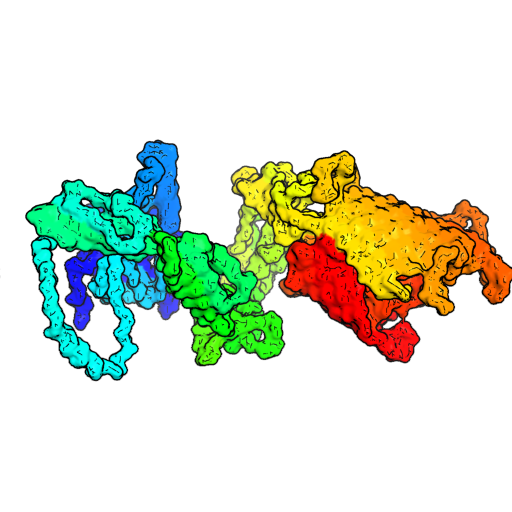
ATOM 5054 C CA . LYS A 1 632 ? 0.956 22.921 -7.059 1.00 88.56 632 LYS A CA 1
ATOM 5055 C C . LYS A 1 632 ? 0.531 22.452 -8.447 1.00 88.56 632 LYS A C 1
ATOM 5057 O O . LYS A 1 632 ? 0.785 23.136 -9.434 1.00 88.56 632 LYS A O 1
ATOM 5062 N N . THR A 1 633 ? -0.044 21.260 -8.540 1.00 91.94 633 THR A N 1
ATOM 5063 C CA . THR A 1 633 ? -0.455 20.615 -9.786 1.00 91.94 633 THR A CA 1
ATOM 5064 C C . THR A 1 633 ? -1.831 21.115 -10.183 1.00 91.94 633 THR A C 1
ATOM 5066 O O . THR A 1 633 ? -2.790 20.966 -9.429 1.00 91.94 633 THR A O 1
ATOM 5069 N N . ASN A 1 634 ? -1.949 21.669 -11.389 1.00 91.75 634 ASN A N 1
ATOM 5070 C CA . ASN A 1 634 ? -3.212 22.213 -11.863 1.00 91.75 634 ASN A CA 1
ATOM 5071 C C . ASN A 1 634 ? -4.259 21.103 -12.014 1.00 91.75 634 ASN A C 1
ATOM 5073 O O . ASN A 1 634 ? -3.975 20.034 -12.555 1.00 91.75 634 ASN A O 1
ATOM 5077 N N . ASP A 1 635 ? -5.501 21.408 -11.643 1.00 91.94 635 ASP A N 1
ATOM 5078 C CA . ASP A 1 635 ? -6.640 20.484 -11.679 1.00 91.94 635 ASP A CA 1
ATOM 5079 C C . ASP A 1 635 ? -6.743 19.694 -12.988 1.00 91.94 635 ASP A C 1
ATOM 5081 O O . ASP A 1 635 ? -6.931 18.479 -12.985 1.00 91.94 635 ASP A O 1
ATOM 5085 N N . HIS A 1 636 ? -6.580 20.361 -14.132 1.00 91.00 636 HIS A N 1
ATOM 5086 C CA . HIS A 1 636 ? -6.718 19.721 -15.441 1.00 91.00 636 HIS A CA 1
ATOM 5087 C C . HIS A 1 636 ? -5.697 18.593 -15.688 1.00 91.00 636 HIS A C 1
ATOM 5089 O O . HIS A 1 636 ? -5.994 17.675 -16.452 1.00 91.00 636 HIS A O 1
ATOM 5095 N N . VAL A 1 637 ? -4.522 18.631 -15.045 1.00 92.06 637 VAL A N 1
ATOM 5096 C CA . VAL A 1 637 ? -3.516 17.556 -15.106 1.00 92.06 637 VAL A CA 1
ATOM 5097 C C . VAL A 1 637 ? -4.006 16.314 -14.382 1.00 92.06 637 VAL A C 1
ATOM 5099 O O . VAL A 1 637 ? -3.723 15.200 -14.815 1.00 92.06 637 VAL A O 1
ATOM 5102 N N . VAL A 1 638 ? -4.768 16.503 -13.308 1.00 93.56 638 VAL A N 1
ATOM 5103 C CA . VAL A 1 638 ? -5.346 15.406 -12.541 1.00 93.56 638 VAL A CA 1
ATOM 5104 C C . VAL A 1 638 ? -6.598 14.883 -13.242 1.00 93.56 638 VAL A C 1
ATOM 5106 O O . VAL A 1 638 ? -6.677 13.702 -13.572 1.00 93.56 638 VAL A O 1
ATOM 5109 N N . TYR A 1 639 ? -7.546 15.762 -13.582 1.00 92.31 639 TYR A N 1
ATOM 5110 C CA . TYR A 1 639 ? -8.817 15.380 -14.207 1.00 92.31 639 TYR A CA 1
ATOM 5111 C C . TYR A 1 639 ? -8.671 14.723 -15.586 1.00 92.31 639 TYR A C 1
ATOM 5113 O O . TYR A 1 639 ? -9.561 13.972 -15.985 1.00 92.31 639 TYR A O 1
ATOM 5121 N N . ARG A 1 640 ? -7.575 14.962 -16.322 1.00 90.94 640 ARG A N 1
ATOM 5122 C CA . ARG A 1 640 ? -7.316 14.254 -17.591 1.00 90.94 640 ARG A CA 1
ATOM 5123 C C . ARG A 1 640 ? -6.915 12.787 -17.395 1.00 90.94 640 ARG A C 1
ATOM 5125 O O . ARG A 1 640 ? -7.182 11.986 -18.286 1.00 90.94 640 ARG A O 1
ATOM 5132 N N . GLU A 1 641 ? -6.328 12.432 -16.251 1.00 90.88 641 GLU A N 1
ATOM 5133 C CA . GLU A 1 641 ? -5.980 11.042 -15.913 1.00 90.88 641 GLU A CA 1
ATOM 5134 C C . GLU A 1 641 ? -7.105 10.319 -15.157 1.00 90.88 641 GLU A C 1
ATOM 5136 O O . GLU A 1 641 ? -7.164 9.094 -15.155 1.00 90.88 641 GLU A O 1
ATOM 5141 N N . ILE A 1 642 ? -8.039 11.046 -14.538 1.00 92.56 642 ILE A N 1
ATOM 5142 C CA . ILE A 1 642 ? -9.169 10.423 -13.844 1.00 92.56 642 ILE A CA 1
ATOM 5143 C C . ILE A 1 642 ? -10.128 9.755 -14.836 1.00 92.56 642 ILE A C 1
ATOM 5145 O O . ILE A 1 642 ? -10.627 10.361 -15.790 1.00 92.56 642 ILE A O 1
ATOM 5149 N N . ARG A 1 643 ? -10.471 8.497 -14.545 1.00 91.88 643 ARG A N 1
ATOM 5150 C CA . ARG A 1 643 ? -11.408 7.696 -15.351 1.00 91.88 643 ARG A CA 1
ATOM 5151 C C . ARG A 1 643 ? -12.841 7.713 -14.855 1.00 91.88 643 ARG A C 1
ATOM 5153 O O . ARG A 1 643 ? -13.729 7.259 -15.570 1.00 91.88 643 ARG A O 1
ATOM 5160 N N . THR A 1 644 ? -13.059 8.199 -13.641 1.00 94.19 644 THR A N 1
ATOM 5161 C CA . THR A 1 644 ? -14.382 8.356 -13.037 1.00 94.19 644 THR A CA 1
ATOM 5162 C C . THR A 1 644 ? -14.896 9.765 -13.301 1.00 94.19 644 THR A C 1
ATOM 5164 O O . THR A 1 644 ? -14.283 10.731 -12.855 1.00 94.19 644 THR A O 1
ATOM 5167 N N . ARG A 1 645 ? -16.006 9.907 -14.025 1.00 93.94 645 ARG A N 1
ATOM 5168 C CA . ARG A 1 645 ? -16.608 11.213 -14.341 1.00 93.94 645 ARG A CA 1
ATOM 5169 C C . ARG A 1 645 ? -17.992 11.359 -13.704 1.00 93.94 645 ARG A C 1
ATOM 5171 O O . ARG A 1 645 ? -18.699 10.358 -13.605 1.00 93.94 645 ARG A O 1
ATOM 5178 N N . PRO A 1 646 ? -18.419 12.580 -13.333 1.00 95.44 646 PRO A N 1
ATOM 5179 C CA . PRO A 1 646 ? -19.798 12.829 -12.918 1.00 95.44 646 PRO A CA 1
ATOM 5180 C C . PRO A 1 646 ? -20.807 12.323 -13.960 1.00 95.44 646 PRO A C 1
ATOM 5182 O O . PRO A 1 646 ? -20.597 12.470 -15.165 1.00 95.44 646 PRO A O 1
ATOM 5185 N N . GLY A 1 647 ? -21.884 11.694 -13.499 1.00 93.88 647 GLY A N 1
ATOM 5186 C CA . GLY A 1 647 ? -22.907 11.031 -14.307 1.00 93.88 647 GLY A CA 1
ATOM 5187 C C . GLY A 1 647 ? -22.505 9.667 -14.883 1.00 93.88 647 GLY A C 1
ATOM 5188 O O . GLY A 1 647 ? -23.352 8.978 -15.449 1.00 93.88 647 GLY A O 1
ATOM 5189 N N . GLN A 1 648 ? -21.244 9.241 -14.758 1.00 95.44 648 GLN A N 1
ATOM 5190 C CA . GLN A 1 648 ? -20.797 7.938 -15.249 1.00 95.44 648 GLN A CA 1
ATOM 5191 C C . GLN A 1 648 ? -21.226 6.818 -14.296 1.00 95.44 648 GLN A C 1
ATOM 5193 O O . GLN A 1 648 ? -21.245 6.994 -13.076 1.00 95.44 648 GLN A O 1
ATOM 5198 N N . LEU A 1 649 ? -21.533 5.647 -14.860 1.00 96.56 649 LEU A N 1
ATOM 5199 C CA . LEU A 1 649 ? -21.779 4.434 -14.087 1.00 96.56 649 LEU A CA 1
ATOM 5200 C C . LEU A 1 649 ? -20.542 4.081 -13.247 1.00 96.56 649 LEU A C 1
ATOM 5202 O O . LEU A 1 649 ? -19.411 4.106 -13.746 1.00 96.56 649 LEU A O 1
ATOM 5206 N N . TYR A 1 650 ? -20.766 3.744 -11.981 1.00 96.31 650 TYR A N 1
ATOM 5207 C CA . TYR A 1 650 ? -19.718 3.322 -11.065 1.00 96.31 650 TYR A CA 1
ATOM 5208 C C . TYR A 1 650 ? -18.965 2.101 -11.609 1.00 96.31 650 TYR A C 1
ATOM 5210 O O . TYR A 1 650 ? -19.549 1.160 -12.140 1.00 96.31 650 TYR A O 1
ATOM 5218 N N . SER A 1 651 ? -17.644 2.103 -11.456 1.00 95.88 651 SER A N 1
ATOM 5219 C CA . SER A 1 651 ? -16.819 0.939 -11.757 1.00 95.88 651 SER A CA 1
ATOM 5220 C C . SER A 1 651 ? -15.610 0.932 -10.838 1.00 95.88 651 SER A C 1
ATOM 5222 O O . SER A 1 651 ? -14.767 1.831 -10.914 1.00 95.88 651 SER A O 1
ATOM 5224 N N . LYS A 1 652 ? -15.508 -0.090 -9.982 1.00 94.06 652 LYS A N 1
ATOM 5225 C CA . LYS A 1 652 ? -14.353 -0.261 -9.087 1.00 94.06 652 LYS A CA 1
ATOM 5226 C C . LYS A 1 652 ? -13.040 -0.319 -9.870 1.00 94.06 652 LYS A C 1
ATOM 5228 O O . LYS A 1 652 ? -12.080 0.346 -9.491 1.00 94.06 652 LYS A O 1
ATOM 5233 N N . ALA A 1 653 ? -13.021 -1.017 -11.006 1.00 92.00 653 ALA A N 1
ATOM 5234 C CA . ALA A 1 653 ? -11.871 -1.076 -11.903 1.00 92.00 653 ALA A CA 1
ATOM 5235 C C . ALA A 1 653 ? -11.397 0.320 -12.336 1.00 92.00 653 ALA A C 1
ATOM 5237 O O . ALA A 1 653 ? -10.198 0.583 -12.302 1.00 92.00 653 ALA A O 1
ATOM 5238 N N . ASN A 1 654 ? -12.309 1.242 -12.667 1.00 94.06 654 ASN A N 1
ATOM 5239 C CA . ASN A 1 654 ? -11.944 2.618 -13.026 1.00 94.06 654 ASN A CA 1
ATOM 5240 C C . ASN A 1 654 ? -11.411 3.424 -11.834 1.00 94.06 654 ASN A C 1
ATOM 5242 O O . ASN A 1 654 ? -10.509 4.241 -12.022 1.00 94.06 654 ASN A O 1
ATOM 5246 N N . VAL A 1 655 ? -11.924 3.189 -10.621 1.00 94.38 655 VAL A N 1
ATOM 5247 C CA . VAL A 1 655 ? -11.402 3.813 -9.391 1.00 94.38 655 VAL A CA 1
ATOM 5248 C C . VAL A 1 655 ? -9.971 3.342 -9.127 1.00 94.38 655 VAL A C 1
ATOM 5250 O O . VAL A 1 655 ? -9.062 4.160 -9.009 1.00 94.38 655 VAL A O 1
ATOM 5253 N N . VAL A 1 656 ? -9.740 2.025 -9.122 1.00 92.19 656 VAL A N 1
ATOM 5254 C CA . VAL A 1 656 ? -8.405 1.430 -8.929 1.00 92.19 656 VAL A CA 1
ATOM 5255 C C . VAL A 1 656 ? -7.440 1.889 -10.024 1.00 92.19 656 VAL A C 1
ATOM 5257 O O . VAL A 1 656 ? -6.290 2.234 -9.750 1.00 92.19 656 VAL A O 1
ATOM 5260 N N . ARG A 1 657 ? -7.911 1.951 -11.274 1.00 90.44 657 ARG A N 1
ATOM 5261 C CA . ARG A 1 657 ? -7.129 2.440 -12.413 1.00 90.44 657 ARG A CA 1
ATOM 5262 C C . ARG A 1 657 ? -6.755 3.912 -12.264 1.00 90.44 657 ARG A C 1
ATOM 5264 O O . ARG A 1 657 ? -5.613 4.246 -12.547 1.00 90.44 657 ARG A O 1
ATOM 5271 N N . THR A 1 658 ? -7.671 4.750 -11.779 1.00 94.31 658 THR A N 1
ATOM 5272 C CA . THR A 1 658 ? -7.405 6.167 -11.494 1.00 94.31 658 THR A CA 1
ATOM 5273 C C . THR A 1 658 ? -6.321 6.309 -10.428 1.00 94.31 658 THR A C 1
ATOM 5275 O O . THR A 1 658 ? -5.340 7.005 -10.654 1.00 94.31 658 THR A O 1
ATOM 5278 N N . VAL A 1 659 ? -6.431 5.588 -9.305 1.00 93.50 659 VAL A N 1
ATOM 5279 C CA . VAL A 1 659 ? -5.399 5.592 -8.247 1.00 93.50 659 VAL A CA 1
ATOM 5280 C C . VAL A 1 659 ? -4.030 5.197 -8.811 1.00 93.50 659 VAL A C 1
ATOM 5282 O O . VAL A 1 659 ? -3.028 5.857 -8.539 1.00 93.50 659 VAL A O 1
ATOM 5285 N N . ARG A 1 660 ? -3.991 4.157 -9.653 1.00 89.69 660 ARG A N 1
ATOM 5286 C CA . ARG A 1 660 ? -2.771 3.700 -10.329 1.00 89.69 660 ARG A CA 1
ATOM 5287 C C . ARG A 1 660 ? -2.186 4.764 -11.258 1.00 89.69 660 ARG A C 1
ATOM 5289 O O . ARG A 1 660 ? -0.999 5.045 -11.157 1.00 89.69 660 ARG A O 1
ATOM 5296 N N . GLU A 1 661 ? -2.991 5.340 -12.146 1.00 90.94 661 GLU A N 1
ATOM 5297 C CA . GLU A 1 661 ? -2.537 6.342 -13.120 1.00 90.94 661 GLU A CA 1
ATOM 5298 C C . GLU A 1 661 ? -2.048 7.619 -12.418 1.00 90.94 661 GLU A C 1
ATOM 5300 O O . GLU A 1 661 ? -0.991 8.133 -12.776 1.00 90.94 661 GLU A O 1
ATOM 5305 N N . LEU A 1 662 ? -2.718 8.059 -11.345 1.00 92.81 662 LEU A N 1
ATOM 5306 C CA . LEU A 1 662 ? -2.263 9.179 -10.512 1.00 92.81 662 LEU A CA 1
ATOM 5307 C C . LEU A 1 662 ? -0.931 8.892 -9.803 1.00 92.81 662 LEU A C 1
ATOM 5309 O O . LEU A 1 662 ? -0.063 9.763 -9.767 1.00 92.81 662 LEU A O 1
ATOM 5313 N N . GLY A 1 663 ? -0.732 7.679 -9.277 1.00 89.75 663 GLY A N 1
ATOM 5314 C CA . GLY A 1 663 ? 0.547 7.275 -8.680 1.00 89.75 663 GLY A CA 1
ATOM 5315 C C . GLY A 1 663 ? 1.685 7.191 -9.702 1.00 89.75 663 GLY A C 1
ATOM 5316 O O . GLY A 1 663 ? 2.815 7.593 -9.417 1.00 89.75 663 GLY A O 1
ATOM 5317 N N . GLN A 1 664 ? 1.376 6.746 -10.922 1.00 87.88 664 GLN A N 1
ATOM 5318 C CA . GLN A 1 664 ? 2.332 6.629 -12.026 1.00 87.88 664 GLN A CA 1
ATOM 5319 C C . GLN A 1 664 ? 2.789 7.981 -12.593 1.00 87.88 664 GLN A C 1
ATOM 5321 O O . GLN A 1 664 ? 3.855 8.034 -13.203 1.00 87.88 664 GLN A O 1
ATOM 5326 N N . LEU A 1 665 ? 2.055 9.077 -12.354 1.00 88.69 665 LEU A N 1
ATOM 5327 C CA . LEU A 1 665 ? 2.509 10.427 -12.715 1.00 88.69 665 LEU A CA 1
ATOM 5328 C C . LEU A 1 665 ? 3.796 10.836 -11.981 1.00 88.69 665 LEU A C 1
ATOM 5330 O O . LEU A 1 665 ? 4.536 11.689 -12.465 1.00 88.69 665 LEU A O 1
ATOM 5334 N N . GLY A 1 666 ? 4.048 10.282 -10.790 1.00 86.00 666 GLY A N 1
ATOM 5335 C CA . GLY A 1 666 ? 5.193 10.656 -9.954 1.00 86.00 666 GLY A CA 1
ATOM 5336 C C . GLY A 1 666 ? 5.088 12.046 -9.307 1.00 86.00 666 GLY A C 1
ATOM 5337 O O . GLY A 1 666 ? 6.034 12.484 -8.652 1.00 86.00 666 GLY A O 1
ATOM 5338 N N . PHE A 1 667 ? 3.956 12.743 -9.466 1.00 88.44 667 PHE A N 1
ATOM 5339 C CA . PHE A 1 667 ? 3.673 14.028 -8.805 1.00 88.44 667 PHE A CA 1
ATOM 5340 C C . PHE A 1 667 ? 3.109 13.842 -7.394 1.00 88.44 667 PHE A C 1
ATOM 5342 O O . PHE A 1 667 ? 3.262 14.721 -6.546 1.00 88.44 667 PHE A O 1
ATOM 5349 N N . PHE A 1 668 ? 2.493 12.687 -7.137 1.00 91.25 668 PHE A N 1
ATOM 5350 C CA . PHE A 1 668 ? 1.826 12.354 -5.883 1.00 91.25 668 PHE A CA 1
ATOM 5351 C C . PHE A 1 668 ? 2.483 11.153 -5.202 1.00 91.25 668 PHE A C 1
ATOM 5353 O O . PHE A 1 668 ? 3.084 10.300 -5.860 1.00 91.25 668 PHE A O 1
ATOM 5360 N N . ASP A 1 669 ? 2.389 11.088 -3.875 1.00 89.75 669 ASP A N 1
ATOM 5361 C CA . ASP A 1 669 ? 2.923 9.966 -3.112 1.00 89.75 669 ASP A CA 1
ATOM 5362 C C . ASP A 1 669 ? 2.018 8.757 -3.335 1.00 89.75 669 ASP A C 1
ATOM 5364 O O . ASP A 1 669 ? 0.901 8.707 -2.827 1.00 89.75 669 ASP A O 1
ATOM 5368 N N . ALA A 1 670 ? 2.518 7.776 -4.088 1.00 87.06 670 ALA A N 1
ATOM 5369 C CA . ALA A 1 670 ? 1.805 6.553 -4.440 1.00 87.06 670 ALA A CA 1
ATOM 5370 C C . ALA A 1 670 ? 1.223 5.790 -3.233 1.00 87.06 670 ALA A C 1
ATOM 5372 O O . ALA A 1 670 ? 0.278 5.027 -3.418 1.00 87.06 670 ALA A O 1
ATOM 5373 N N . GLN A 1 671 ? 1.767 5.974 -2.022 1.00 87.69 671 GLN A N 1
ATOM 5374 C CA . GLN A 1 671 ? 1.275 5.325 -0.799 1.00 87.69 671 GLN A CA 1
ATOM 5375 C C . GLN A 1 671 ? 0.154 6.107 -0.097 1.00 87.69 671 GLN A C 1
ATOM 5377 O O . GLN A 1 671 ? -0.557 5.534 0.725 1.00 87.69 671 GLN A O 1
ATOM 5382 N N . GLU A 1 672 ? -0.008 7.398 -0.397 1.00 90.25 672 GLU A N 1
ATOM 5383 C CA . GLU A 1 672 ? -0.987 8.277 0.260 1.00 90.25 672 GLU A CA 1
ATOM 5384 C C . GLU A 1 672 ? -2.176 8.646 -0.650 1.00 90.25 672 GLU A C 1
ATOM 5386 O O . GLU A 1 672 ? -3.063 9.388 -0.230 1.00 90.25 672 GLU A O 1
ATOM 5391 N N . ILE A 1 673 ? -2.251 8.100 -1.872 1.00 92.50 673 ILE A N 1
ATOM 5392 C CA . ILE A 1 673 ? -3.418 8.277 -2.751 1.00 92.50 673 ILE A CA 1
ATOM 5393 C C . ILE A 1 673 ? -4.571 7.412 -2.243 1.00 92.50 673 ILE A C 1
ATOM 5395 O O . ILE A 1 673 ? -4.514 6.184 -2.321 1.00 92.50 673 ILE A O 1
ATOM 5399 N N . THR A 1 674 ? -5.642 8.051 -1.770 1.00 93.56 674 THR A N 1
ATOM 5400 C CA . THR A 1 674 ? -6.795 7.345 -1.193 1.00 93.56 674 THR A CA 1
ATOM 5401 C C . THR A 1 674 ? -8.090 7.690 -1.931 1.00 93.56 674 THR A C 1
ATOM 5403 O O . THR A 1 674 ? -8.422 8.871 -2.051 1.00 93.56 674 THR A O 1
ATOM 5406 N N . PRO A 1 675 ? -8.843 6.684 -2.418 1.00 94.56 675 PRO A N 1
ATOM 5407 C CA . PRO A 1 675 ? -10.187 6.885 -2.939 1.00 94.56 675 PRO A CA 1
ATOM 5408 C C . PRO A 1 675 ? -11.222 6.898 -1.798 1.00 94.56 675 PRO A C 1
ATOM 5410 O O . PRO A 1 675 ? -11.448 5.874 -1.153 1.00 94.56 675 PRO A O 1
ATOM 5413 N N . ASN A 1 676 ? -11.892 8.031 -1.583 1.00 95.12 676 ASN A N 1
ATOM 5414 C CA . ASN A 1 676 ? -12.960 8.186 -0.597 1.00 95.12 676 ASN A CA 1
ATOM 5415 C C . ASN A 1 676 ? -14.343 8.159 -1.262 1.00 95.12 676 ASN A C 1
ATOM 5417 O O . ASN A 1 676 ? -14.620 8.917 -2.194 1.00 95.12 676 ASN A O 1
ATOM 5421 N N . PHE A 1 677 ? -15.225 7.306 -0.738 1.00 93.19 677 PHE A N 1
ATOM 5422 C CA . PHE A 1 677 ? -16.638 7.247 -1.114 1.00 93.19 677 PHE A CA 1
ATOM 5423 C C . PHE A 1 677 ? -17.461 8.087 -0.136 1.00 93.19 677 PHE A C 1
ATOM 5425 O O . PHE A 1 677 ? -17.717 7.665 0.993 1.00 93.19 677 PHE A O 1
ATOM 5432 N N . ASN A 1 678 ? -17.882 9.268 -0.577 1.00 92.62 678 ASN A N 1
ATOM 5433 C CA . ASN A 1 678 ? -18.651 10.221 0.214 1.00 92.62 678 ASN A CA 1
ATOM 5434 C C . ASN A 1 678 ? -20.142 10.164 -0.169 1.00 92.62 678 ASN A C 1
ATOM 5436 O O . ASN A 1 678 ? -20.505 9.806 -1.290 1.00 92.62 678 ASN A O 1
ATOM 5440 N N . ASN A 1 679 ? -21.017 10.491 0.788 1.00 91.94 679 ASN A N 1
ATOM 5441 C CA . ASN A 1 679 ? -22.476 10.573 0.612 1.00 91.94 679 ASN A CA 1
ATOM 5442 C C . ASN A 1 679 ? -23.127 9.403 -0.167 1.00 91.94 679 ASN A C 1
ATOM 5444 O O . ASN A 1 679 ? -23.893 9.647 -1.102 1.00 91.94 679 ASN A O 1
ATOM 5448 N N . PRO A 1 680 ? -22.861 8.126 0.173 1.00 92.56 680 PRO A N 1
ATOM 5449 C CA . PRO A 1 680 ? -23.452 7.021 -0.566 1.00 92.56 680 PRO A CA 1
ATOM 5450 C C . PRO A 1 680 ? -24.976 6.973 -0.403 1.00 92.56 680 PRO A C 1
ATOM 5452 O O . PRO A 1 680 ? -25.478 6.847 0.715 1.00 92.56 680 PRO A O 1
ATOM 5455 N N . ASN A 1 681 ? -25.714 7.010 -1.517 1.00 93.31 681 ASN A N 1
ATOM 5456 C CA . ASN A 1 681 ? -27.173 6.920 -1.537 1.00 93.31 681 ASN A CA 1
ATOM 5457 C C . ASN A 1 681 ? -27.653 5.682 -2.324 1.00 93.31 681 ASN A C 1
ATOM 5459 O O . ASN A 1 681 ? -27.825 5.739 -3.546 1.00 93.31 681 ASN A O 1
ATOM 5463 N N . PRO A 1 682 ? -27.942 4.559 -1.637 1.00 92.50 682 PRO A N 1
ATOM 5464 C CA . PRO A 1 682 ? -28.442 3.341 -2.279 1.00 92.50 682 PRO A CA 1
ATOM 5465 C C . PRO A 1 682 ? -29.820 3.483 -2.942 1.00 92.50 682 PRO A C 1
ATOM 5467 O O . PRO A 1 682 ? -30.139 2.730 -3.863 1.00 92.50 682 PRO A O 1
ATOM 5470 N N . ASN A 1 683 ? -30.651 4.429 -2.487 1.00 92.06 683 ASN A N 1
ATOM 5471 C CA . ASN A 1 683 ? -32.010 4.612 -3.008 1.00 92.06 683 ASN A CA 1
ATOM 5472 C C . ASN A 1 683 ? -32.013 5.358 -4.346 1.00 92.06 683 ASN A C 1
ATOM 5474 O O . ASN A 1 683 ? -32.777 5.000 -5.250 1.00 92.06 683 ASN A O 1
ATOM 5478 N N . GLU A 1 684 ? -31.170 6.383 -4.465 1.00 90.88 684 GLU A N 1
ATOM 5479 C CA . GLU A 1 684 ? -30.962 7.137 -5.707 1.00 90.88 684 GLU A CA 1
ATOM 5480 C C . GLU A 1 684 ? -29.975 6.440 -6.647 1.00 90.88 684 GLU A C 1
ATOM 5482 O O . GLU A 1 684 ? -30.051 6.640 -7.855 1.00 90.88 684 GLU A O 1
ATOM 5487 N N . GLY A 1 685 ? -29.104 5.575 -6.118 1.00 93.06 685 GLY A N 1
ATOM 5488 C CA . GLY A 1 685 ? -28.031 4.961 -6.893 1.00 93.06 685 GLY A CA 1
ATOM 5489 C C . GLY A 1 685 ? -26.942 5.982 -7.208 1.00 93.06 685 GLY A C 1
ATOM 5490 O O . GLY A 1 685 ? -26.498 6.078 -8.346 1.00 93.06 685 GLY A O 1
ATOM 5491 N N . THR A 1 686 ? -26.527 6.779 -6.226 1.00 94.94 686 THR A N 1
ATOM 5492 C CA . THR A 1 686 ? -25.537 7.848 -6.413 1.00 94.94 686 THR A CA 1
ATOM 5493 C C . THR A 1 686 ? -24.478 7.820 -5.320 1.00 94.94 686 THR A C 1
ATOM 5495 O O . THR A 1 686 ? -24.758 7.420 -4.187 1.00 94.94 686 THR A O 1
ATOM 5498 N N . ILE A 1 687 ? -23.252 8.217 -5.670 1.00 96.12 687 ILE A N 1
ATOM 5499 C CA . ILE A 1 687 ? -22.134 8.403 -4.734 1.00 96.12 687 ILE A CA 1
ATOM 5500 C C . ILE A 1 687 ? -21.277 9.601 -5.132 1.00 96.12 687 ILE A C 1
ATOM 5502 O O . ILE A 1 687 ? -21.133 9.885 -6.320 1.00 96.12 687 ILE A O 1
ATOM 5506 N N . ASP A 1 688 ? -20.664 10.260 -4.155 1.00 96.38 688 ASP A N 1
ATOM 5507 C CA . ASP A 1 688 ? -19.624 11.261 -4.387 1.00 96.38 688 ASP A CA 1
ATOM 5508 C C . ASP A 1 688 ? -18.243 10.605 -4.261 1.00 96.38 688 ASP A C 1
ATOM 5510 O O . ASP A 1 688 ? -17.984 9.846 -3.325 1.00 96.38 688 ASP A O 1
ATOM 5514 N N . MET A 1 689 ? -17.355 10.873 -5.215 1.00 96.38 689 MET A N 1
ATOM 5515 C CA . MET A 1 689 ? -16.009 10.303 -5.264 1.00 96.38 689 MET A CA 1
ATOM 5516 C C . MET A 1 689 ? -14.970 11.391 -5.010 1.00 96.38 689 MET A C 1
ATOM 5518 O O . MET A 1 689 ? -14.862 12.331 -5.791 1.00 96.38 689 MET A O 1
ATOM 5522 N N . GLU A 1 690 ? -14.168 11.242 -3.964 1.00 96.94 690 GLU A N 1
ATOM 5523 C CA . GLU A 1 690 ? -13.080 12.169 -3.647 1.00 96.94 690 GLU A CA 1
ATOM 5524 C C . GLU A 1 690 ? -11.743 11.428 -3.672 1.00 96.94 690 GLU A C 1
ATOM 5526 O O . GLU A 1 690 ? -11.552 10.446 -2.955 1.00 96.94 690 GLU A O 1
ATOM 5531 N N . TYR A 1 691 ? -10.804 11.885 -4.498 1.00 96.75 691 TYR A N 1
ATOM 5532 C CA . TYR A 1 691 ? -9.432 11.383 -4.481 1.00 96.75 691 TYR A CA 1
ATOM 5533 C C . TYR A 1 691 ? -8.565 12.309 -3.635 1.00 96.75 691 TYR A C 1
ATOM 5535 O O . TYR A 1 691 ? -8.318 13.458 -4.002 1.00 96.75 691 TYR A O 1
ATOM 5543 N N . VAL A 1 692 ? -8.079 11.797 -2.508 1.00 96.50 692 VAL A N 1
ATOM 5544 C CA . VAL A 1 692 ? -7.100 12.505 -1.681 1.00 96.50 692 VAL A CA 1
ATOM 5545 C C . VAL A 1 692 ? -5.716 12.190 -2.224 1.00 96.50 692 VAL A C 1
ATOM 5547 O O . VAL A 1 692 ? -5.338 11.020 -2.308 1.00 96.50 692 VAL A O 1
ATOM 5550 N N . VAL A 1 693 ? -4.970 13.224 -2.602 1.00 95.25 693 VAL A N 1
ATOM 5551 C CA . VAL A 1 693 ? -3.589 13.115 -3.075 1.00 95.25 693 VAL A CA 1
ATOM 5552 C C . VAL A 1 693 ? -2.669 13.954 -2.202 1.00 95.25 693 VAL A C 1
ATOM 5554 O O . VAL A 1 693 ? -3.082 14.932 -1.586 1.00 95.25 693 VAL A O 1
ATOM 5557 N N . LYS A 1 694 ? -1.392 13.583 -2.161 1.00 93.81 694 LYS A N 1
ATOM 5558 C CA . LYS A 1 694 ? -0.353 14.377 -1.511 1.00 93.81 694 LYS A CA 1
ATOM 5559 C C . LYS A 1 694 ? 0.802 14.566 -2.460 1.00 93.81 694 LYS A C 1
ATOM 5561 O O . LYS A 1 694 ? 1.395 13.590 -2.918 1.00 93.81 694 LYS A O 1
ATOM 5566 N N . GLU A 1 695 ? 1.124 15.816 -2.746 1.00 88.62 695 GLU A N 1
ATOM 5567 C CA . GLU A 1 695 ? 2.217 16.137 -3.651 1.00 88.62 695 GLU A CA 1
ATOM 5568 C C . GLU A 1 695 ? 3.588 15.775 -3.078 1.00 88.62 695 GLU A C 1
ATOM 5570 O O . GLU A 1 695 ? 3.886 15.976 -1.898 1.00 88.62 695 GLU A O 1
ATOM 5575 N N . THR A 1 696 ? 4.452 15.283 -3.959 1.00 83.00 696 THR A N 1
ATOM 5576 C CA . THR A 1 696 ? 5.863 14.985 -3.691 1.00 83.00 696 THR A CA 1
ATOM 5577 C C . THR A 1 696 ? 6.741 15.864 -4.576 1.00 83.00 696 THR A C 1
ATOM 5579 O O . THR A 1 696 ? 6.325 16.335 -5.635 1.00 83.00 696 THR A O 1
ATOM 5582 N N . GLY A 1 697 ? 7.972 16.130 -4.131 1.00 73.56 697 GLY A N 1
ATOM 5583 C CA . GLY A 1 697 ? 8.952 16.854 -4.935 1.00 73.56 697 GLY A CA 1
ATOM 5584 C C . GLY A 1 697 ? 9.321 16.048 -6.178 1.00 73.56 697 GLY A C 1
ATOM 5585 O O . GLY A 1 697 ? 10.119 15.125 -6.095 1.00 73.56 697 GLY A O 1
ATOM 5586 N N . SER A 1 698 ? 8.736 16.396 -7.321 1.00 70.62 698 SER A N 1
ATOM 5587 C CA . SER A 1 698 ? 8.933 15.702 -8.597 1.00 70.62 698 SER A CA 1
ATOM 5588 C C . SER A 1 698 ? 10.197 16.157 -9.336 1.00 70.62 698 SER A C 1
ATOM 5590 O O . SER A 1 698 ? 10.709 15.435 -10.187 1.00 70.62 698 SER A O 1
ATOM 5592 N N . SER A 1 699 ? 10.701 17.359 -9.041 1.00 80.94 699 SER A N 1
ATOM 5593 C CA . SER A 1 699 ? 11.882 17.931 -9.697 1.00 80.94 699 SER A CA 1
ATOM 5594 C C . SER A 1 699 ? 13.191 17.380 -9.126 1.00 80.94 699 SER A C 1
ATOM 5596 O O . SER A 1 699 ? 13.368 17.302 -7.912 1.00 80.94 699 SER A O 1
ATOM 5598 N N . GLN A 1 700 ? 14.112 17.049 -10.026 1.00 78.62 700 GLN A N 1
ATOM 5599 C CA . GLN A 1 700 ? 15.386 16.387 -9.771 1.00 78.62 700 GLN A CA 1
ATOM 5600 C C . GLN A 1 700 ? 16.554 17.306 -10.098 1.00 78.62 700 GLN A C 1
ATOM 5602 O O . GLN A 1 700 ? 16.575 17.967 -11.141 1.00 78.62 700 GLN A O 1
ATOM 5607 N N . ILE A 1 701 ? 17.539 17.303 -9.205 1.00 79.12 701 ILE A N 1
ATOM 5608 C CA . ILE A 1 701 ? 18.851 17.897 -9.430 1.00 79.12 701 ILE A CA 1
ATOM 5609 C C . ILE A 1 701 ? 19.855 16.762 -9.274 1.00 79.12 701 ILE A C 1
ATOM 5611 O O . ILE A 1 701 ? 20.185 16.327 -8.172 1.00 79.12 701 ILE A O 1
ATOM 5615 N N . GLU A 1 702 ? 20.329 16.272 -10.405 1.00 74.44 702 GLU A N 1
ATOM 5616 C CA . GLU A 1 702 ? 21.362 15.259 -10.477 1.00 74.44 702 GLU A CA 1
ATOM 5617 C C . GLU A 1 702 ? 22.718 15.965 -10.470 1.00 74.44 702 GLU A C 1
ATOM 5619 O O . GLU A 1 702 ? 23.133 16.548 -11.469 1.00 74.44 702 GLU A O 1
ATOM 5624 N N . LEU A 1 703 ? 23.416 15.915 -9.337 1.00 75.56 703 LEU A N 1
ATOM 5625 C CA . LEU A 1 703 ? 24.833 16.254 -9.271 1.00 75.56 703 LEU A CA 1
ATOM 5626 C C . LEU A 1 703 ? 25.606 14.958 -9.058 1.00 75.56 703 LEU A C 1
ATOM 5628 O O . LEU A 1 703 ? 25.599 14.400 -7.961 1.00 75.56 703 LEU A O 1
ATOM 5632 N N . GLN A 1 704 ? 26.235 14.463 -10.117 1.00 70.19 704 GLN A N 1
ATOM 5633 C CA . GLN A 1 704 ? 27.000 13.222 -10.071 1.00 70.19 704 GLN A CA 1
ATOM 5634 C C . GLN A 1 704 ? 28.474 13.526 -10.322 1.00 70.19 704 GLN A C 1
ATOM 5636 O O . GLN A 1 704 ? 28.817 14.245 -11.259 1.00 70.19 704 GLN A O 1
ATOM 5641 N N . GLY A 1 705 ? 29.334 12.969 -9.475 1.00 66.38 705 GLY A N 1
ATOM 5642 C CA . GLY A 1 705 ? 30.779 12.944 -9.659 1.00 66.38 705 GLY A CA 1
ATOM 5643 C C . GLY A 1 705 ? 31.235 11.493 -9.645 1.00 66.38 705 GLY A C 1
ATOM 5644 O O . GLY A 1 705 ? 30.968 10.787 -8.674 1.00 66.38 705 GLY A O 1
ATOM 5645 N N . GLY A 1 706 ? 31.874 11.044 -10.718 1.00 62.19 706 GLY A N 1
ATOM 5646 C CA . GLY A 1 706 ? 32.360 9.674 -10.865 1.00 62.19 706 GLY A CA 1
ATOM 5647 C C . GLY A 1 706 ? 33.797 9.647 -11.366 1.00 62.19 706 GLY A C 1
ATOM 5648 O O . GLY A 1 706 ? 34.291 10.635 -11.904 1.00 62.19 706 GLY A O 1
ATOM 5649 N N . TYR A 1 707 ? 34.470 8.513 -11.192 1.00 55.56 707 TYR A N 1
ATOM 5650 C CA . TYR A 1 707 ? 35.801 8.275 -11.741 1.00 55.56 707 TYR A CA 1
ATOM 5651 C C . TYR A 1 707 ? 35.768 7.021 -12.610 1.00 55.56 707 TYR A C 1
ATOM 5653 O O . TYR A 1 707 ? 35.318 5.972 -12.155 1.00 55.56 707 TYR A O 1
ATOM 5661 N N . GLY A 1 708 ? 36.242 7.127 -13.847 1.00 51.81 708 GLY A N 1
ATOM 5662 C CA . GLY A 1 708 ? 36.454 5.987 -14.737 1.00 51.81 708 GLY A CA 1
ATOM 5663 C C . GLY A 1 708 ? 36.810 6.447 -16.151 1.00 51.81 708 GLY A C 1
ATOM 5664 O O . GLY A 1 708 ? 36.857 7.650 -16.410 1.00 51.81 708 GLY A O 1
ATOM 5665 N N . GLY A 1 709 ? 37.117 5.503 -17.049 1.00 52.66 709 GLY A N 1
ATOM 5666 C CA . GLY A 1 709 ? 37.577 5.812 -18.414 1.00 52.66 709 GLY A CA 1
ATOM 5667 C C . GLY A 1 709 ? 38.799 6.737 -18.453 1.00 52.66 709 GLY A C 1
ATOM 5668 O O . GLY A 1 709 ? 38.912 7.565 -19.346 1.00 52.66 709 GLY A O 1
ATOM 5669 N N . GLY A 1 710 ? 39.668 6.648 -17.438 1.00 54.47 710 GLY A N 1
ATOM 5670 C CA . GLY A 1 710 ? 40.885 7.454 -17.315 1.00 54.47 710 GLY A CA 1
ATOM 5671 C C . GLY A 1 710 ? 40.735 8.812 -16.617 1.00 54.47 710 GLY A C 1
ATOM 5672 O O . GLY A 1 710 ? 41.742 9.496 -16.474 1.00 54.47 710 GLY A O 1
ATOM 5673 N N . GLY A 1 711 ? 39.543 9.219 -16.148 1.00 66.62 711 GLY A N 1
ATOM 5674 C CA . GLY A 1 711 ? 39.369 10.549 -15.545 1.00 66.62 711 GLY A CA 1
ATOM 5675 C C . GLY A 1 711 ? 38.130 10.751 -14.667 1.00 66.62 711 GLY A C 1
ATOM 5676 O O . GLY A 1 711 ? 37.290 9.868 -14.491 1.00 66.62 711 GLY A O 1
ATOM 5677 N N . PHE A 1 712 ? 38.013 11.957 -14.100 1.00 73.38 712 PHE A N 1
ATOM 5678 C CA . PHE A 1 712 ? 36.817 12.399 -13.374 1.00 73.38 712 PHE A CA 1
ATOM 5679 C C . PHE A 1 712 ? 35.714 12.816 -14.357 1.00 73.38 712 PHE A C 1
ATOM 5681 O O . PHE A 1 712 ? 35.972 13.550 -15.313 1.00 73.38 712 PHE A O 1
ATOM 5688 N N . ILE A 1 713 ? 34.478 12.383 -14.106 1.00 73.38 713 ILE A N 1
ATOM 5689 C CA . ILE A 1 713 ? 33.278 12.829 -14.818 1.00 73.38 713 ILE A CA 1
ATOM 5690 C C . ILE A 1 713 ? 32.403 13.623 -13.856 1.00 73.38 713 ILE A C 1
ATOM 5692 O O . ILE A 1 713 ? 32.023 13.122 -12.796 1.00 73.38 713 ILE A O 1
ATOM 5696 N N . GLY A 1 714 ? 32.015 14.826 -14.270 1.00 79.94 714 GLY A N 1
ATOM 5697 C CA . GLY A 1 714 ? 30.948 15.597 -13.646 1.00 79.94 714 GLY A CA 1
ATOM 5698 C C . GLY A 1 714 ? 29.688 15.568 -14.505 1.00 79.94 714 GLY A C 1
ATOM 5699 O O . GLY A 1 714 ? 29.741 15.884 -15.692 1.00 79.94 714 GLY A O 1
ATOM 5700 N N . THR A 1 715 ? 28.548 15.231 -13.907 1.00 81.50 715 THR A N 1
ATOM 5701 C CA . THR A 1 715 ? 27.227 15.381 -14.532 1.00 81.50 715 THR A CA 1
ATOM 5702 C C . THR A 1 715 ? 26.380 16.342 -13.711 1.00 81.50 715 THR A C 1
ATOM 5704 O O . THR A 1 715 ? 26.222 16.161 -12.504 1.00 81.50 715 THR A O 1
ATOM 5707 N N . LEU A 1 716 ? 25.816 17.340 -14.386 1.00 86.50 716 LEU A N 1
ATOM 5708 C CA . LEU A 1 716 ? 24.767 18.217 -13.888 1.00 86.50 716 LEU A CA 1
ATOM 5709 C C . LEU A 1 716 ? 23.502 17.977 -14.717 1.00 86.50 716 LEU A C 1
ATOM 5711 O O . LEU A 1 716 ? 23.389 18.437 -15.854 1.00 86.50 716 LEU A O 1
ATOM 5715 N N . GLY A 1 717 ? 22.556 17.243 -14.144 1.00 85.62 717 GLY A N 1
ATOM 5716 C CA . GLY A 1 717 ? 21.217 17.049 -14.685 1.00 85.62 717 GLY A CA 1
ATOM 5717 C C . GLY A 1 717 ? 20.199 17.878 -13.910 1.00 85.62 717 GLY A C 1
ATOM 5718 O O . GLY A 1 717 ? 20.135 17.819 -12.687 1.00 85.62 717 GLY A O 1
ATOM 5719 N N . LEU A 1 718 ? 19.380 18.646 -14.612 1.00 87.31 718 LEU A N 1
ATOM 5720 C CA . LEU A 1 718 ? 18.196 19.304 -14.079 1.00 87.31 718 LEU A CA 1
ATOM 5721 C C . LEU A 1 718 ? 16.994 18.688 -14.780 1.00 87.31 718 LEU A C 1
ATOM 5723 O O . LEU A 1 718 ? 16.843 18.856 -15.988 1.00 87.31 718 LEU A O 1
ATOM 5727 N N . SER A 1 719 ? 16.145 17.972 -14.049 1.00 88.25 719 SER A N 1
ATOM 5728 C CA . SER A 1 719 ? 14.906 17.427 -14.599 1.00 88.25 719 SER A CA 1
ATOM 5729 C C . SER A 1 719 ? 13.716 17.965 -13.826 1.00 88.25 719 SER A C 1
ATOM 5731 O O . SER A 1 719 ? 13.495 17.653 -12.661 1.00 88.25 719 SER A O 1
ATOM 5733 N N . PHE A 1 720 ? 12.933 18.800 -14.489 1.00 88.56 720 PHE A N 1
ATOM 5734 C CA . PHE A 1 720 ? 11.733 19.401 -13.943 1.00 88.56 720 PHE A CA 1
ATOM 5735 C C . PHE A 1 720 ? 10.527 18.607 -14.421 1.00 88.56 720 PHE A C 1
ATOM 5737 O O . PHE A 1 720 ? 10.043 18.776 -15.542 1.00 88.56 720 PHE A O 1
ATOM 5744 N N . ASN A 1 721 ? 10.064 17.710 -13.560 1.00 84.94 721 ASN A N 1
ATOM 5745 C CA . ASN A 1 721 ? 8.805 17.003 -13.744 1.00 84.94 721 ASN A CA 1
ATOM 5746 C C . ASN A 1 721 ? 7.663 17.896 -13.231 1.00 84.94 721 ASN A C 1
ATOM 5748 O O . ASN A 1 721 ? 7.796 18.473 -12.151 1.00 84.94 721 ASN A O 1
ATOM 5752 N N . ASN A 1 722 ? 6.545 17.971 -13.960 1.00 89.56 722 ASN A N 1
ATOM 5753 C CA . ASN A 1 722 ? 5.424 18.892 -13.706 1.00 89.56 722 ASN A CA 1
ATOM 5754 C C . ASN A 1 722 ? 5.721 20.374 -14.026 1.00 89.56 722 ASN A C 1
ATOM 5756 O O . ASN A 1 722 ? 5.258 21.274 -13.332 1.00 89.56 722 ASN A O 1
ATOM 5760 N N . PHE A 1 723 ? 6.505 20.636 -15.071 1.00 91.81 723 PHE A N 1
ATOM 5761 C CA . PHE A 1 723 ? 6.804 21.975 -15.586 1.00 91.81 723 PHE A CA 1
ATOM 5762 C C . PHE A 1 723 ? 5.587 22.623 -16.279 1.00 91.81 723 PHE A C 1
ATOM 5764 O O . PHE A 1 723 ? 4.701 21.921 -16.769 1.00 91.81 723 PHE A O 1
ATOM 5771 N N . SER A 1 724 ? 5.560 23.960 -16.331 1.00 92.06 724 SER A N 1
ATOM 5772 C CA . SER A 1 724 ? 4.586 24.752 -17.101 1.00 92.06 724 SER A CA 1
ATOM 5773 C C . SER A 1 724 ? 5.293 25.715 -18.061 1.00 92.06 724 SER A C 1
ATOM 5775 O O . SER A 1 724 ? 5.767 26.785 -17.675 1.00 92.06 724 SER A O 1
ATOM 5777 N N . ILE A 1 725 ? 5.333 25.362 -19.350 1.00 90.31 725 ILE A N 1
ATOM 5778 C CA . ILE A 1 725 ? 5.875 26.227 -20.409 1.00 90.31 725 ILE A CA 1
ATOM 5779 C C . ILE A 1 725 ? 4.995 27.457 -20.639 1.00 90.31 725 ILE A C 1
ATOM 5781 O O . ILE A 1 725 ? 5.493 28.516 -21.012 1.00 90.31 725 ILE A O 1
ATOM 5785 N N . LYS A 1 726 ? 3.686 27.344 -20.388 1.00 89.00 726 LYS A N 1
ATOM 5786 C CA . LYS A 1 726 ? 2.732 28.447 -20.545 1.00 89.00 726 LYS A CA 1
ATOM 5787 C C . LYS A 1 726 ? 3.038 29.590 -19.579 1.00 89.00 726 LYS A C 1
ATOM 5789 O O . LYS A 1 726 ? 2.831 30.757 -19.913 1.00 89.00 726 LYS A O 1
ATOM 5794 N N . ASP A 1 727 ? 3.547 29.253 -18.399 1.00 89.25 727 ASP A N 1
ATOM 5795 C CA . ASP A 1 727 ? 3.849 30.208 -17.341 1.00 89.25 727 ASP A CA 1
ATOM 5796 C C . ASP A 1 727 ? 5.317 30.663 -17.340 1.00 89.25 727 ASP A C 1
ATOM 5798 O O . ASP A 1 727 ? 5.709 31.453 -16.482 1.00 89.25 727 ASP A O 1
ATOM 5802 N N . ILE A 1 728 ? 6.122 30.265 -18.337 1.00 89.56 728 ILE A N 1
ATOM 5803 C CA . ILE A 1 728 ? 7.548 30.625 -18.427 1.00 89.56 728 ILE A CA 1
ATOM 5804 C C . ILE A 1 728 ? 7.797 32.140 -18.444 1.00 89.56 728 ILE A C 1
ATOM 5806 O O . ILE A 1 728 ? 8.802 32.614 -17.921 1.00 89.56 728 ILE A O 1
ATOM 5810 N N . PHE A 1 729 ? 6.862 32.926 -18.980 1.00 90.75 729 PHE A N 1
ATOM 5811 C CA . PHE A 1 729 ? 6.967 34.388 -19.020 1.00 90.75 729 PHE A CA 1
ATOM 5812 C C . PHE A 1 729 ? 6.282 35.091 -17.833 1.00 90.75 729 PHE A C 1
ATOM 5814 O O . PHE A 1 729 ? 6.339 36.318 -17.732 1.00 90.75 729 PHE A O 1
ATOM 5821 N N . LYS A 1 730 ? 5.643 34.352 -16.915 1.00 89.75 730 LYS A N 1
ATOM 5822 C CA . LYS A 1 730 ? 4.950 34.917 -15.748 1.00 89.75 730 LYS A CA 1
ATOM 5823 C C . LYS A 1 730 ? 5.881 34.959 -14.541 1.00 89.75 730 LYS A C 1
ATOM 5825 O O . LYS A 1 730 ? 6.150 33.932 -13.930 1.00 89.75 730 LYS A O 1
ATOM 5830 N N . LYS A 1 731 ? 6.325 36.156 -14.145 1.00 87.56 731 LYS A N 1
ATOM 5831 C CA . LYS A 1 731 ? 7.259 36.339 -13.015 1.00 87.56 731 LYS A CA 1
ATOM 5832 C C . LYS A 1 731 ? 6.750 35.738 -11.696 1.00 87.56 731 LYS A C 1
ATOM 5834 O O . LYS A 1 731 ? 7.533 35.121 -10.984 1.00 87.56 731 LYS A O 1
ATOM 5839 N N . ASP A 1 732 ? 5.452 35.834 -11.412 1.00 88.19 732 ASP A N 1
ATOM 5840 C CA . ASP A 1 732 ? 4.863 35.334 -10.157 1.00 88.19 732 ASP A CA 1
ATOM 5841 C C . ASP A 1 732 ? 4.815 33.796 -10.058 1.00 88.19 732 ASP A C 1
ATOM 5843 O O . ASP A 1 732 ? 4.663 33.250 -8.961 1.00 88.19 732 ASP A O 1
ATOM 5847 N N . ALA A 1 733 ? 4.959 33.092 -11.189 1.00 84.00 733 ALA A N 1
ATOM 5848 C CA . ALA A 1 733 ? 4.975 31.630 -11.250 1.00 84.00 733 ALA A CA 1
ATOM 5849 C C . ALA A 1 733 ? 6.334 31.023 -10.848 1.00 84.00 733 ALA A C 1
ATOM 5851 O O . ALA A 1 733 ? 6.441 29.814 -10.652 1.00 84.00 733 ALA A O 1
ATOM 5852 N N . TYR A 1 734 ? 7.381 31.839 -10.696 1.00 82.75 734 TYR A N 1
ATOM 5853 C CA . TYR A 1 734 ? 8.717 31.373 -10.328 1.00 82.75 734 TYR A CA 1
ATOM 5854 C C . TYR A 1 734 ? 8.819 31.115 -8.820 1.00 82.75 734 TYR A C 1
ATOM 5856 O O . TYR A 1 734 ? 9.146 32.007 -8.038 1.00 82.75 734 TYR A O 1
ATOM 5864 N N . LYS A 1 735 ? 8.549 29.870 -8.404 1.00 75.06 735 LYS A N 1
ATOM 5865 C CA . LYS A 1 735 ? 8.706 29.408 -7.012 1.00 75.06 735 LYS A CA 1
ATOM 5866 C C . LYS A 1 735 ? 9.252 27.967 -6.916 1.00 75.06 735 LYS A C 1
ATOM 5868 O O . LYS A 1 735 ? 8.533 27.097 -6.428 1.00 75.06 735 LYS A O 1
ATOM 5873 N N . PRO A 1 736 ? 10.501 27.648 -7.320 1.00 74.75 736 PRO A N 1
ATOM 5874 C CA . PRO A 1 736 ? 11.540 28.471 -7.960 1.00 74.75 736 PRO A CA 1
ATOM 5875 C C . PRO A 1 736 ? 11.473 28.499 -9.501 1.00 74.75 736 PRO A C 1
ATOM 5877 O O . PRO A 1 736 ? 12.113 29.343 -10.121 1.00 74.75 736 PRO A O 1
ATOM 5880 N N . ILE A 1 737 ? 10.694 27.609 -10.118 1.00 84.56 737 ILE A N 1
ATOM 5881 C CA . ILE A 1 737 ? 10.395 27.588 -11.557 1.00 84.56 737 ILE A CA 1
ATOM 5882 C C . ILE A 1 737 ? 8.881 27.412 -11.766 1.00 84.56 737 ILE A C 1
ATOM 5884 O O . ILE A 1 737 ? 8.215 26.936 -10.844 1.00 84.56 737 ILE A O 1
ATOM 5888 N N . PRO A 1 738 ? 8.335 27.755 -12.942 1.00 88.75 738 PRO A N 1
ATOM 5889 C CA . PRO A 1 738 ? 6.926 27.529 -13.251 1.00 88.75 738 PRO A CA 1
ATOM 5890 C C . PRO A 1 738 ? 6.571 26.037 -13.286 1.00 88.75 738 PRO A C 1
ATOM 5892 O O . PRO A 1 738 ? 7.168 25.258 -14.033 1.00 88.75 738 PRO A O 1
ATOM 5895 N N . MET A 1 739 ? 5.592 25.641 -12.476 1.00 89.25 739 MET A N 1
ATOM 5896 C CA . MET A 1 739 ? 5.125 24.259 -12.334 1.00 89.25 739 MET A CA 1
ATOM 5897 C C . MET A 1 739 ? 3.599 24.187 -12.452 1.00 89.25 739 MET A C 1
ATOM 5899 O O . MET A 1 739 ? 2.922 25.189 -12.236 1.00 89.25 739 MET A O 1
ATOM 5903 N N . GLY A 1 740 ? 3.073 23.002 -12.774 1.00 89.19 740 GLY A N 1
ATOM 5904 C CA . GLY A 1 740 ? 1.653 22.678 -12.623 1.00 89.19 740 GLY A CA 1
ATOM 5905 C C . GLY A 1 740 ? 0.962 22.056 -13.837 1.00 89.19 740 GLY A C 1
ATOM 5906 O O . GLY A 1 740 ? -0.137 21.540 -13.669 1.00 89.19 740 GLY A O 1
ATOM 5907 N N . ASP A 1 741 ? 1.571 22.055 -15.030 1.00 91.38 741 ASP A N 1
ATOM 5908 C CA . ASP A 1 741 ? 0.935 21.569 -16.278 1.00 91.38 741 ASP A CA 1
ATOM 5909 C C . ASP A 1 741 ? 1.321 20.119 -16.656 1.00 91.38 741 ASP A C 1
ATOM 5911 O O . ASP A 1 741 ? 0.903 19.571 -17.683 1.00 91.38 741 ASP A O 1
ATOM 5915 N N . GLY A 1 742 ? 2.099 19.443 -15.811 1.00 89.56 742 GLY A N 1
ATOM 5916 C CA . GLY A 1 742 ? 2.493 18.049 -16.011 1.00 89.56 742 GLY A CA 1
ATOM 5917 C C . GLY A 1 742 ? 3.541 17.834 -17.107 1.00 89.56 742 GLY A C 1
ATOM 5918 O O . GLY A 1 742 ? 3.815 16.687 -17.449 1.00 89.56 742 GLY A O 1
ATOM 5919 N N . GLN A 1 743 ? 4.128 18.895 -17.669 1.00 93.25 743 GLN A N 1
ATOM 5920 C CA . GLN A 1 743 ? 5.170 18.783 -18.693 1.00 93.25 743 GLN A CA 1
ATOM 5921 C C . GLN A 1 743 ? 6.495 18.332 -18.069 1.00 93.25 743 GLN A C 1
ATOM 5923 O O . GLN A 1 743 ? 6.726 18.503 -16.869 1.00 93.25 743 GLN A O 1
ATOM 5928 N N . LYS A 1 744 ? 7.388 17.766 -18.882 1.00 92.62 744 LYS A N 1
ATOM 5929 C CA . LYS A 1 744 ? 8.753 17.427 -18.458 1.00 92.62 744 LYS A CA 1
ATOM 5930 C C . LYS A 1 744 ? 9.743 18.258 -19.253 1.00 92.62 744 LYS A C 1
ATOM 5932 O O . LYS A 1 744 ? 9.694 18.273 -20.480 1.00 92.62 744 LYS A O 1
ATOM 5937 N N . LEU A 1 745 ? 10.643 18.923 -18.543 1.00 92.31 745 LEU A N 1
ATOM 5938 C CA . LEU A 1 745 ? 11.791 19.619 -19.110 1.00 92.31 745 LEU A CA 1
ATOM 5939 C C . LEU A 1 745 ? 13.045 19.023 -18.477 1.00 92.31 745 LEU A C 1
ATOM 5941 O O . LEU A 1 745 ? 13.138 18.978 -17.252 1.00 92.31 745 LEU A O 1
ATOM 5945 N N . ALA A 1 746 ? 14.002 18.564 -19.277 1.00 91.69 746 ALA A N 1
ATOM 5946 C CA . ALA A 1 746 ? 15.283 18.111 -18.755 1.00 91.69 746 ALA A CA 1
ATOM 5947 C C . ALA A 1 746 ? 16.456 18.733 -19.509 1.00 91.69 746 ALA A C 1
ATOM 5949 O O . ALA A 1 746 ? 16.492 18.756 -20.739 1.00 91.69 746 ALA A O 1
ATOM 5950 N N . LEU A 1 747 ? 17.418 19.216 -18.734 1.00 90.94 747 LEU A N 1
ATOM 5951 C CA . LEU A 1 747 ? 18.700 19.745 -19.168 1.00 90.94 747 LEU A CA 1
ATOM 5952 C C . LEU A 1 747 ? 19.771 18.862 -18.552 1.00 90.94 747 LEU A C 1
ATOM 5954 O O . LEU A 1 747 ? 19.779 18.676 -17.339 1.00 90.94 747 LEU A O 1
ATOM 5958 N N . ARG A 1 748 ? 20.681 18.320 -19.350 1.00 88.75 748 ARG A N 1
ATOM 5959 C CA . ARG A 1 748 ? 21.774 17.505 -18.823 1.00 88.75 748 ARG A CA 1
ATOM 5960 C C . ARG A 1 748 ? 23.081 17.898 -19.484 1.00 88.75 748 ARG A C 1
ATOM 5962 O O . ARG A 1 748 ? 23.210 17.871 -20.707 1.00 88.75 748 ARG A O 1
ATOM 5969 N N . LEU A 1 749 ? 24.018 18.292 -18.633 1.00 89.62 749 LEU A N 1
ATOM 5970 C CA . LEU A 1 749 ? 25.373 18.700 -18.955 1.00 89.62 749 LEU A CA 1
ATOM 5971 C C . LEU A 1 749 ? 26.314 17.676 -18.337 1.00 89.62 749 LEU A C 1
ATOM 5973 O O . LEU A 1 749 ? 26.287 17.459 -17.128 1.00 89.62 749 LEU A O 1
ATOM 5977 N N . GLN A 1 750 ? 27.140 17.045 -19.152 1.00 85.94 750 GLN A N 1
ATOM 5978 C CA . GLN A 1 750 ? 28.122 16.072 -18.701 1.00 85.94 750 GLN A CA 1
ATOM 5979 C C . GLN A 1 750 ? 29.482 16.465 -19.255 1.00 85.94 750 GLN A C 1
ATOM 5981 O O . GLN A 1 750 ? 29.606 16.784 -20.436 1.00 85.94 750 GLN A O 1
ATOM 5986 N N . ALA A 1 751 ? 30.497 16.463 -18.402 1.00 86.38 751 ALA A N 1
ATOM 5987 C CA . ALA A 1 751 ? 31.854 16.811 -18.777 1.00 86.38 751 ALA A CA 1
ATOM 5988 C C . ALA A 1 751 ? 32.843 15.832 -18.148 1.00 86.38 751 ALA A C 1
ATOM 5990 O O . ALA A 1 751 ? 32.755 15.496 -16.967 1.00 86.38 751 ALA A O 1
ATOM 5991 N N . SER A 1 752 ? 33.801 15.406 -18.956 1.00 82.00 752 SER A N 1
ATOM 5992 C CA . SER A 1 752 ? 34.951 14.591 -18.590 1.00 82.00 752 SER A CA 1
ATOM 5993 C C . SER A 1 752 ? 36.207 15.203 -19.221 1.00 82.00 752 SER A C 1
ATOM 5995 O O . SER A 1 752 ? 36.130 16.173 -19.978 1.00 82.00 752 SER A O 1
ATOM 5997 N N . GLN A 1 753 ? 37.373 14.631 -18.930 1.00 81.94 753 GLN A N 1
ATOM 5998 C CA . GLN A 1 753 ? 38.610 14.957 -19.641 1.00 81.94 753 GLN A CA 1
ATOM 5999 C C . GLN A 1 753 ? 38.514 14.594 -21.130 1.00 81.94 753 GLN A C 1
ATOM 6001 O O . GLN A 1 753 ? 38.991 15.360 -21.962 1.00 81.94 753 GLN A O 1
ATOM 6006 N N . PHE A 1 754 ? 37.829 13.493 -21.462 1.00 82.06 754 PHE A N 1
ATOM 6007 C CA . PHE A 1 754 ? 37.779 12.942 -22.822 1.00 82.06 754 PHE A CA 1
ATOM 6008 C C . PHE A 1 754 ? 36.510 13.281 -23.605 1.00 82.06 754 PHE A C 1
ATOM 6010 O O . PHE A 1 754 ? 36.459 13.025 -24.800 1.00 82.06 754 PHE A O 1
ATOM 6017 N N . TYR A 1 755 ? 35.479 13.861 -22.984 1.00 84.38 755 TYR A N 1
ATOM 6018 C CA . TYR A 1 755 ? 34.272 14.254 -23.713 1.00 84.38 755 TYR A CA 1
ATOM 6019 C C . TYR A 1 755 ? 33.408 15.276 -22.974 1.00 84.38 755 TYR A C 1
ATOM 6021 O O . TYR A 1 755 ? 33.512 15.472 -21.762 1.00 84.38 755 TYR A O 1
ATOM 6029 N N . GLN A 1 756 ? 32.499 15.896 -23.720 1.00 88.00 756 GLN A N 1
ATOM 6030 C CA . GLN A 1 756 ? 31.477 16.820 -23.245 1.00 88.00 756 GLN A CA 1
ATOM 6031 C C . GLN A 1 756 ? 30.148 16.487 -23.921 1.00 88.00 756 GLN A C 1
ATOM 6033 O O . GLN A 1 756 ? 30.105 16.254 -25.123 1.00 88.00 756 GLN A O 1
ATOM 6038 N N . THR A 1 757 ? 29.058 16.447 -23.161 1.00 88.12 757 THR A N 1
ATOM 6039 C CA . THR A 1 757 ? 27.708 16.201 -23.679 1.00 88.12 757 THR A CA 1
ATOM 6040 C C . THR A 1 757 ? 26.739 17.237 -23.136 1.00 88.12 757 THR A C 1
ATOM 6042 O O . THR A 1 757 ? 26.649 17.469 -21.931 1.00 88.12 757 THR A O 1
ATOM 6045 N N . TYR A 1 758 ? 25.983 17.828 -24.051 1.00 92.00 758 TYR A N 1
ATOM 6046 C CA . TYR A 1 758 ? 24.936 18.802 -23.810 1.00 92.00 758 TYR A CA 1
ATOM 6047 C C . TYR A 1 758 ? 23.638 18.205 -24.321 1.00 92.00 758 TYR A C 1
ATOM 6049 O O . TYR A 1 758 ? 23.540 17.834 -25.488 1.00 92.00 758 TYR A O 1
ATOM 6057 N N . SER A 1 759 ? 22.631 18.102 -23.466 1.00 91.19 759 SER A N 1
ATOM 6058 C CA . SER A 1 759 ? 21.339 17.561 -23.869 1.00 91.19 759 SER A CA 1
ATOM 6059 C C . SER A 1 759 ? 20.192 18.372 -23.294 1.00 91.19 759 SER A C 1
ATOM 6061 O O . SER A 1 759 ? 20.201 18.795 -22.137 1.00 91.19 759 SER A O 1
ATOM 6063 N N . PHE A 1 760 ? 19.205 18.591 -24.147 1.00 94.19 760 PHE A N 1
ATOM 6064 C CA . PHE A 1 760 ? 17.942 19.238 -23.859 1.00 94.19 760 PHE A CA 1
ATOM 6065 C C . PHE A 1 760 ? 16.832 18.275 -24.264 1.00 94.19 760 PHE A C 1
ATOM 6067 O O . PHE A 1 760 ? 16.862 17.697 -25.350 1.00 94.19 760 PHE A O 1
ATOM 6074 N N . SER A 1 761 ? 15.822 18.120 -23.419 1.00 94.44 761 SER A N 1
ATOM 6075 C CA . SER A 1 761 ? 14.607 17.398 -23.778 1.00 94.44 761 SER A CA 1
ATOM 6076 C C . SER A 1 761 ? 13.382 18.068 -23.184 1.00 94.44 761 SER A C 1
ATOM 6078 O O . SER A 1 761 ? 13.407 18.588 -22.067 1.00 94.44 761 SER A O 1
ATOM 6080 N N . PHE A 1 762 ? 12.300 18.046 -23.948 1.00 95.44 762 PHE A N 1
ATOM 6081 C CA . PHE A 1 762 ? 11.003 18.554 -23.543 1.00 95.44 762 PHE A CA 1
ATOM 6082 C C . PHE A 1 762 ? 9.922 17.561 -23.955 1.00 95.44 762 PHE A C 1
ATOM 6084 O O . PHE A 1 762 ? 9.962 17.015 -25.060 1.00 95.44 762 PHE A O 1
ATOM 6091 N N . SER A 1 763 ? 8.934 17.346 -23.090 1.00 95.06 763 SER A N 1
ATOM 6092 C CA . SER A 1 763 ? 7.749 16.572 -23.442 1.00 95.06 763 SER A CA 1
ATOM 6093 C C . SER A 1 763 ? 6.465 17.175 -22.888 1.00 95.06 763 SER A C 1
ATOM 6095 O O . SER A 1 763 ? 6.378 17.475 -21.695 1.00 95.06 763 SER A O 1
ATOM 6097 N N . GLU A 1 764 ? 5.457 17.248 -23.752 1.00 94.25 764 GLU A N 1
ATOM 6098 C CA . GLU A 1 764 ? 4.066 17.579 -23.450 1.00 94.25 764 GLU A CA 1
ATOM 6099 C C . GLU A 1 764 ? 3.241 16.282 -23.500 1.00 94.25 764 GLU A C 1
ATOM 6101 O O . GLU A 1 764 ? 3.018 15.768 -24.597 1.00 94.25 764 GLU A O 1
ATOM 6106 N N . PRO A 1 765 ? 2.810 15.712 -22.358 1.00 92.25 765 PRO A N 1
ATOM 6107 C CA . PRO A 1 765 ? 2.101 14.431 -22.335 1.00 92.25 765 PRO A CA 1
ATOM 6108 C C . PRO A 1 765 ? 0.711 14.444 -22.997 1.00 92.25 765 PRO A C 1
ATOM 6110 O O . PRO A 1 765 ? 0.237 13.390 -23.422 1.00 92.25 765 PRO A O 1
ATOM 6113 N N . TRP A 1 766 ? 0.062 15.608 -23.110 1.00 92.12 766 TRP A N 1
ATOM 6114 C CA . TRP A 1 766 ? -1.280 15.763 -23.682 1.00 92.12 766 TRP A CA 1
ATOM 6115 C C . TRP A 1 766 ? -1.323 16.898 -24.715 1.00 92.12 766 TRP A C 1
ATOM 6117 O O . TRP A 1 766 ? -1.935 17.949 -24.503 1.00 92.12 766 TRP A O 1
ATOM 6127 N N . LEU A 1 767 ? -0.718 16.676 -25.883 1.00 91.19 767 LEU A N 1
ATOM 6128 C CA . LEU A 1 767 ? -0.731 17.608 -27.008 1.00 91.19 767 LEU A CA 1
ATOM 6129 C C . LEU A 1 767 ? -2.176 17.965 -27.408 1.00 91.19 767 LEU A C 1
ATOM 6131 O O . LEU A 1 767 ? -2.989 17.111 -27.770 1.00 91.19 767 LEU A O 1
ATOM 6135 N N . GLY A 1 768 ? -2.505 19.257 -27.339 1.00 84.88 768 GLY A N 1
ATOM 6136 C CA . GLY A 1 768 ? -3.854 19.769 -27.608 1.00 84.88 768 GLY A CA 1
ATOM 6137 C C . GLY A 1 768 ? -4.868 19.554 -26.472 1.00 84.88 768 GLY A C 1
ATOM 6138 O O . GLY A 1 768 ? -6.051 19.836 -26.659 1.00 84.88 768 GLY A O 1
ATOM 6139 N N . GLY A 1 769 ? -4.440 19.042 -25.311 1.00 80.94 769 GLY A N 1
ATOM 6140 C CA . GLY A 1 769 ? -5.181 19.010 -24.041 1.00 80.94 769 GLY A CA 1
ATOM 6141 C C . GLY A 1 769 ? -6.376 18.053 -23.948 1.00 80.94 769 GLY A C 1
ATOM 6142 O O . GLY A 1 769 ? -6.925 17.877 -22.867 1.00 80.94 769 GLY A O 1
ATOM 6143 N N . LYS A 1 770 ? -6.809 17.435 -25.055 1.00 80.88 770 LYS A N 1
ATOM 6144 C CA . LYS A 1 770 ? -8.036 16.611 -25.102 1.00 80.88 770 LYS A CA 1
ATOM 6145 C C . LYS A 1 770 ? -7.794 15.109 -25.215 1.00 80.88 770 LYS A C 1
ATOM 6147 O O . LYS A 1 770 ? -8.676 14.327 -24.869 1.00 80.88 770 LYS A O 1
ATOM 6152 N N . ARG A 1 771 ? -6.660 14.694 -25.781 1.00 87.19 771 ARG A N 1
ATOM 6153 C CA . ARG A 1 771 ? -6.344 13.286 -26.059 1.00 87.19 771 ARG A CA 1
ATOM 6154 C C . ARG A 1 771 ? -4.977 12.939 -25.463 1.00 87.19 771 ARG A C 1
ATOM 6156 O O . ARG A 1 771 ? -4.111 13.811 -25.488 1.00 87.19 771 ARG A O 1
ATOM 6163 N N . PRO A 1 772 ? -4.769 11.692 -24.999 1.00 89.50 772 PRO A N 1
ATOM 6164 C CA . PRO A 1 772 ? -3.493 11.225 -24.455 1.00 89.50 772 PRO A CA 1
ATOM 6165 C C . PRO A 1 772 ? -2.493 10.968 -25.593 1.00 89.50 772 PRO A C 1
ATOM 6167 O O . PRO A 1 772 ? -2.165 9.825 -25.929 1.00 89.50 772 PRO A O 1
ATOM 6170 N N . VAL A 1 773 ? -2.096 12.051 -26.259 1.00 94.25 773 VAL A N 1
ATOM 6171 C CA . VAL A 1 773 ? -1.076 12.081 -27.305 1.00 94.25 773 VAL A CA 1
ATOM 6172 C C . VAL A 1 773 ? 0.070 12.921 -26.776 1.00 94.25 773 VAL A C 1
ATOM 6174 O O . VAL A 1 773 ? -0.042 14.138 -26.695 1.00 94.25 773 VAL A O 1
ATOM 6177 N N . GLN A 1 774 ? 1.164 12.273 -26.421 1.00 95.38 774 GLN A N 1
ATOM 6178 C CA . GLN A 1 774 ? 2.380 12.929 -25.991 1.00 95.38 774 GLN A CA 1
ATOM 6179 C C . GLN A 1 774 ? 3.154 13.437 -27.204 1.00 95.38 774 GLN A C 1
ATOM 6181 O O . GLN A 1 774 ? 3.319 12.716 -28.187 1.00 95.38 774 GLN A O 1
ATOM 6186 N N . PHE A 1 775 ? 3.671 14.654 -27.101 1.00 96.38 775 PHE A N 1
ATOM 6187 C CA . PHE A 1 775 ? 4.710 15.191 -27.966 1.00 96.38 775 PHE A CA 1
ATOM 6188 C C . PHE A 1 775 ? 6.025 15.258 -27.197 1.00 96.38 775 PHE A C 1
ATOM 6190 O O . PHE A 1 775 ? 6.050 15.676 -26.040 1.00 96.38 775 PHE A O 1
ATOM 6197 N N . SER A 1 776 ? 7.121 14.875 -27.837 1.00 96.44 776 SER A N 1
ATOM 6198 C CA . SER A 1 776 ? 8.462 14.969 -27.266 1.00 96.44 776 SER A CA 1
ATOM 6199 C C . SER A 1 776 ? 9.444 15.529 -28.279 1.00 96.44 776 SER A C 1
ATOM 6201 O O . SER A 1 776 ? 9.396 15.180 -29.457 1.00 96.44 776 SER A O 1
ATOM 6203 N N . THR A 1 777 ? 10.381 16.339 -27.808 1.00 96.38 777 THR A N 1
ATOM 6204 C CA . THR A 1 777 ? 11.516 16.810 -28.596 1.00 96.38 777 THR A CA 1
ATOM 6205 C C . THR A 1 777 ? 12.789 16.686 -27.776 1.00 96.38 777 THR A C 1
ATOM 6207 O O . THR A 1 777 ? 12.786 16.945 -26.570 1.00 96.38 777 THR A O 1
ATOM 6210 N N . SER A 1 778 ? 13.884 16.299 -28.420 1.00 95.06 778 SER A N 1
ATOM 6211 C CA . SER A 1 778 ? 15.207 16.311 -27.801 1.00 95.06 778 SER A CA 1
ATOM 6212 C C . SER A 1 778 ? 16.261 16.853 -28.755 1.00 95.06 778 SER A C 1
ATOM 6214 O O . SER A 1 778 ? 16.170 16.687 -29.971 1.00 95.06 778 SER A O 1
ATOM 6216 N N . LEU A 1 779 ? 17.245 17.527 -28.171 1.00 95.00 779 LEU A N 1
ATOM 6217 C CA . LEU A 1 779 ? 18.439 18.036 -28.824 1.00 95.00 779 LEU A CA 1
ATOM 6218 C C . LEU A 1 779 ? 19.636 17.554 -28.011 1.00 95.00 779 LEU A C 1
ATOM 6220 O O . LEU A 1 779 ? 19.664 17.720 -26.790 1.00 95.00 779 LEU A O 1
ATOM 6224 N N . SER A 1 780 ? 20.625 16.979 -28.675 1.00 92.31 780 SER A N 1
ATOM 6225 C CA . SER A 1 780 ? 21.870 16.561 -28.045 1.00 92.31 780 SER A CA 1
ATOM 6226 C C . SER A 1 780 ? 23.054 16.995 -28.888 1.00 92.31 780 SER A C 1
ATOM 6228 O O . SER A 1 780 ? 23.036 16.858 -30.109 1.00 92.31 780 SER A O 1
ATOM 6230 N N . HIS A 1 781 ? 24.091 17.489 -28.231 1.00 93.06 781 HIS A N 1
ATOM 6231 C CA . HIS A 1 781 ? 25.384 17.731 -28.839 1.00 93.06 781 HIS A CA 1
ATOM 6232 C C . HIS A 1 781 ? 26.458 17.124 -27.955 1.00 93.06 781 HIS A C 1
ATOM 6234 O O . HIS A 1 781 ? 26.517 17.392 -26.754 1.00 93.06 781 HIS A O 1
ATOM 6240 N N . THR A 1 782 ? 27.315 16.331 -28.565 1.00 89.75 782 THR A N 1
ATOM 6241 C CA . THR A 1 782 ? 28.386 15.639 -27.885 1.00 89.75 782 THR A CA 1
ATOM 6242 C C . THR A 1 782 ? 29.685 15.856 -28.632 1.00 89.75 782 THR A C 1
ATOM 6244 O O . THR A 1 782 ? 29.705 15.815 -29.856 1.00 89.75 782 THR A O 1
ATOM 6247 N N . LYS A 1 783 ? 30.761 16.072 -27.883 1.00 90.69 783 LYS A N 1
ATOM 6248 C CA . LYS A 1 783 ? 32.117 16.229 -28.389 1.00 90.69 783 LYS A CA 1
ATOM 6249 C C . LYS A 1 783 ? 33.050 15.315 -27.613 1.00 90.69 783 LYS A C 1
ATOM 6251 O O . LYS A 1 783 ? 33.169 15.462 -26.400 1.00 90.69 783 LYS A O 1
ATOM 6256 N N . GLN A 1 784 ? 33.688 14.386 -28.305 1.00 87.75 784 GLN A N 1
ATOM 6257 C CA . GLN A 1 784 ? 34.661 13.442 -27.769 1.00 87.75 784 GLN A CA 1
ATOM 6258 C C . GLN A 1 784 ? 36.059 13.820 -28.268 1.00 87.75 784 GLN A C 1
ATOM 6260 O O . GLN A 1 784 ? 36.212 14.256 -29.405 1.00 87.75 784 GLN A O 1
ATOM 6265 N N . PHE A 1 785 ? 37.062 13.692 -27.408 1.00 88.81 785 PHE A N 1
ATOM 6266 C CA . PHE A 1 785 ? 38.465 14.025 -27.658 1.00 88.81 785 PHE A CA 1
ATOM 6267 C C . PHE A 1 785 ? 39.300 12.752 -27.702 1.00 88.81 785 PHE A C 1
ATOM 6269 O O . PHE A 1 785 ? 38.952 11.758 -27.056 1.00 88.81 785 PHE A O 1
ATOM 6276 N N . LEU A 1 786 ? 40.366 12.751 -28.502 1.00 86.56 786 LEU A N 1
ATOM 6277 C CA . LEU A 1 786 ? 41.183 11.551 -28.659 1.00 86.56 786 LEU A CA 1
ATOM 6278 C C . LEU A 1 786 ? 42.063 11.348 -27.422 1.00 86.56 786 LEU A C 1
ATOM 6280 O O . LEU A 1 786 ? 42.558 12.309 -26.836 1.00 86.56 786 LEU A O 1
ATOM 6284 N N . TYR A 1 787 ? 42.245 10.094 -27.022 1.00 83.44 787 TYR A N 1
ATOM 6285 C CA . TYR A 1 787 ? 43.157 9.731 -25.946 1.00 83.44 787 TYR A CA 1
ATOM 6286 C C . TYR A 1 787 ? 44.606 9.711 -26.454 1.00 83.44 787 TYR A C 1
ATOM 6288 O O . TYR A 1 787 ? 44.919 8.966 -27.382 1.00 83.44 787 TYR A O 1
ATOM 6296 N N . ASP A 1 788 ? 45.494 10.504 -25.850 1.00 81.19 788 ASP A N 1
ATOM 6297 C CA . ASP A 1 788 ? 46.934 10.446 -26.116 1.00 81.19 788 ASP A CA 1
ATOM 6298 C C . ASP A 1 788 ? 47.598 9.428 -25.176 1.00 81.19 788 ASP A C 1
ATOM 6300 O O . ASP A 1 788 ? 47.781 9.678 -23.982 1.00 81.19 788 ASP A O 1
ATOM 6304 N N . TYR A 1 789 ? 47.998 8.280 -25.729 1.00 78.75 789 TYR A N 1
ATOM 6305 C CA . TYR A 1 789 ? 48.677 7.207 -24.996 1.00 78.75 789 TYR A CA 1
ATOM 6306 C C . TYR A 1 789 ? 50.079 7.586 -24.493 1.00 78.75 789 TYR A C 1
ATOM 6308 O O . TYR A 1 789 ? 50.602 6.915 -23.605 1.00 78.75 789 TYR A O 1
ATOM 6316 N N . THR A 1 790 ? 50.695 8.645 -25.030 1.00 82.06 790 THR A N 1
ATOM 6317 C CA . THR A 1 790 ? 52.041 9.081 -24.626 1.00 82.06 790 THR A CA 1
ATOM 6318 C C . THR A 1 790 ? 51.999 9.871 -23.323 1.00 82.06 790 THR A C 1
ATOM 6320 O O . THR A 1 790 ? 52.792 9.624 -22.414 1.00 82.06 790 THR A O 1
ATOM 6323 N N . ASN A 1 791 ? 51.066 10.821 -23.231 1.00 82.25 791 ASN A N 1
ATOM 6324 C CA . ASN A 1 791 ? 50.968 11.753 -22.106 1.00 82.25 791 ASN A CA 1
ATOM 6325 C C . ASN A 1 791 ? 49.797 11.446 -21.161 1.00 82.25 791 ASN A C 1
ATOM 6327 O O . ASN A 1 791 ? 49.677 12.092 -20.123 1.00 82.25 791 ASN A O 1
ATOM 6331 N N . TYR A 1 792 ? 48.968 10.445 -21.480 1.00 79.00 792 TYR A N 1
ATOM 6332 C CA . TYR A 1 792 ? 47.765 10.068 -20.729 1.00 79.00 792 TYR A CA 1
ATOM 6333 C C . TYR A 1 792 ? 46.731 11.210 -20.626 1.00 79.00 792 TYR A C 1
ATOM 6335 O O . TYR A 1 792 ? 45.928 11.249 -19.691 1.00 79.00 792 TYR A O 1
ATOM 6343 N N . GLU A 1 793 ? 46.739 12.141 -21.587 1.00 83.25 793 GLU A N 1
ATOM 6344 C CA . GLU A 1 793 ? 45.859 13.314 -21.644 1.00 83.25 793 GLU A CA 1
ATOM 6345 C C . GLU A 1 793 ? 44.916 13.267 -22.857 1.00 83.25 793 GLU A C 1
ATOM 6347 O O . GLU A 1 793 ? 45.076 12.468 -23.778 1.00 83.25 793 GLU A O 1
ATOM 6352 N N . ALA A 1 794 ? 43.888 14.117 -22.850 1.00 85.12 794 ALA A N 1
ATOM 6353 C CA . ALA A 1 794 ? 42.972 14.260 -23.977 1.00 85.12 794 ALA A CA 1
ATOM 6354 C C . ALA A 1 794 ? 43.528 15.261 -25.001 1.00 85.12 794 ALA A C 1
ATOM 6356 O O . ALA A 1 794 ? 43.685 16.445 -24.682 1.00 85.12 794 ALA A O 1
ATOM 6357 N N . ASP A 1 795 ? 43.741 14.821 -26.240 1.00 88.38 795 ASP A N 1
ATOM 6358 C CA . ASP A 1 795 ? 44.077 15.708 -27.349 1.00 88.38 795 ASP A CA 1
ATOM 6359 C C . ASP A 1 795 ? 42.817 16.446 -27.817 1.00 88.38 795 ASP A C 1
ATOM 6361 O O . ASP A 1 795 ? 41.951 15.905 -28.504 1.00 88.38 795 ASP A O 1
ATOM 6365 N N . LYS A 1 796 ? 42.708 17.720 -27.430 1.00 87.50 796 LYS A N 1
ATOM 6366 C CA . LYS A 1 796 ? 41.554 18.565 -27.764 1.00 87.50 796 LYS A CA 1
ATOM 6367 C C . LYS A 1 796 ? 41.559 19.082 -29.204 1.00 87.50 796 LYS A C 1
ATOM 6369 O O . LYS A 1 796 ? 40.567 19.694 -29.608 1.00 87.50 796 LYS A O 1
ATOM 6374 N N . SER A 1 797 ? 42.646 18.880 -29.952 1.00 88.94 797 SER A N 1
ATOM 6375 C CA . SER A 1 797 ? 42.734 19.247 -31.370 1.00 88.94 797 SER A CA 1
ATOM 6376 C C . SER A 1 797 ? 42.072 18.211 -32.283 1.00 88.94 797 SER A C 1
ATOM 6378 O O . SER A 1 797 ? 41.590 18.566 -33.358 1.00 88.94 797 SER A O 1
ATOM 6380 N N . ARG A 1 798 ? 41.963 16.964 -31.812 1.00 90.94 798 ARG A N 1
ATOM 6381 C CA . ARG A 1 798 ? 41.359 15.818 -32.501 1.00 90.94 798 ARG A CA 1
ATOM 6382 C C . ARG A 1 798 ? 40.018 15.492 -31.852 1.00 90.94 798 ARG A C 1
ATOM 6384 O O . ARG A 1 798 ? 39.950 15.285 -30.640 1.00 90.94 798 ARG A O 1
ATOM 6391 N N . SER A 1 799 ? 38.924 15.482 -32.614 1.00 90.88 799 SER A N 1
ATOM 6392 C CA . SER A 1 799 ? 37.590 15.343 -32.017 1.00 90.88 799 SER A CA 1
ATOM 6393 C C . SER A 1 799 ? 36.576 14.600 -32.868 1.00 90.88 799 SER A C 1
ATOM 6395 O O . SER A 1 799 ? 36.551 14.762 -34.081 1.00 90.88 799 SER A O 1
ATOM 6397 N N . PHE A 1 800 ? 35.665 13.907 -32.193 1.00 89.94 800 PHE A N 1
ATOM 6398 C CA . PHE A 1 800 ? 34.481 13.293 -32.771 1.00 89.94 800 PHE A CA 1
ATOM 6399 C C . PHE A 1 800 ? 33.218 13.943 -32.196 1.00 89.94 800 PHE A C 1
ATOM 6401 O O . PHE A 1 800 ? 32.970 13.890 -30.988 1.00 89.94 800 PHE A O 1
ATOM 6408 N N . ASN A 1 801 ? 32.436 14.603 -33.050 1.00 91.50 801 ASN A N 1
ATOM 6409 C CA . ASN A 1 801 ? 31.248 15.353 -32.662 1.00 91.50 801 ASN A CA 1
ATOM 6410 C C . ASN A 1 801 ? 29.974 14.648 -33.133 1.00 91.50 801 ASN A C 1
ATOM 6412 O O . ASN A 1 801 ? 29.885 14.182 -34.266 1.00 91.50 801 ASN A O 1
ATOM 6416 N N . ILE A 1 802 ? 28.950 14.640 -32.284 1.00 90.75 802 ILE A N 1
ATOM 6417 C CA . ILE A 1 802 ? 27.644 14.051 -32.581 1.00 90.75 802 ILE A CA 1
ATOM 6418 C C . ILE A 1 802 ? 26.577 15.077 -32.255 1.00 90.75 802 ILE A C 1
ATOM 6420 O O . ILE A 1 802 ? 26.435 15.504 -31.110 1.00 90.75 802 ILE A O 1
ATOM 6424 N N . THR A 1 803 ? 25.811 15.478 -33.262 1.00 93.75 803 THR A N 1
ATOM 6425 C CA . THR A 1 803 ? 24.697 16.417 -33.096 1.00 93.75 803 THR A CA 1
ATOM 6426 C C . THR A 1 803 ? 23.408 15.740 -33.511 1.00 93.75 803 THR A C 1
ATOM 6428 O O . THR A 1 803 ? 23.299 15.269 -34.637 1.00 93.75 803 THR A O 1
ATOM 6431 N N . GLY A 1 804 ? 22.432 15.685 -32.609 1.00 93.44 804 GLY A N 1
ATOM 6432 C CA . GLY A 1 804 ? 21.179 14.972 -32.814 1.00 93.44 804 GLY A CA 1
ATOM 6433 C C . GLY A 1 804 ? 19.962 15.817 -32.472 1.00 93.44 804 GLY A C 1
ATOM 6434 O O . GLY A 1 804 ? 19.945 16.497 -31.448 1.00 93.44 804 GLY A O 1
ATOM 6435 N N . ILE A 1 805 ? 18.925 15.728 -33.300 1.00 96.06 805 ILE A N 1
ATOM 6436 C CA . ILE A 1 805 ? 17.588 16.252 -33.019 1.00 96.06 805 ILE A CA 1
ATOM 6437 C C . ILE A 1 805 ? 16.557 15.145 -33.221 1.00 96.06 805 ILE A C 1
ATOM 6439 O O . ILE A 1 805 ? 16.634 14.371 -34.174 1.00 96.06 805 ILE A O 1
ATOM 6443 N N . THR A 1 806 ? 15.595 15.039 -32.310 1.00 96.19 806 THR A N 1
ATOM 6444 C CA . THR A 1 806 ? 14.514 14.052 -32.394 1.00 96.19 806 THR A CA 1
ATOM 6445 C C . THR A 1 806 ? 13.175 14.700 -32.101 1.00 96.19 806 THR A C 1
ATOM 6447 O O . THR A 1 806 ? 13.042 15.450 -31.133 1.00 96.19 806 THR A O 1
ATOM 6450 N N . PHE A 1 807 ? 12.175 14.348 -32.904 1.00 97.56 807 PHE A N 1
ATOM 6451 C CA . PHE A 1 807 ? 10.771 14.659 -32.669 1.00 97.56 807 PHE A CA 1
ATOM 6452 C C . PHE A 1 807 ? 9.991 13.360 -32.517 1.00 97.56 807 PHE A C 1
ATOM 6454 O O . PHE A 1 807 ? 10.135 12.449 -33.328 1.00 97.56 807 PHE A O 1
ATOM 6461 N N . GLY A 1 808 ? 9.159 13.274 -31.484 1.00 97.31 808 GLY A N 1
ATOM 6462 C CA . GLY A 1 808 ? 8.395 12.080 -31.155 1.00 97.31 808 GLY A CA 1
ATOM 6463 C C . GLY A 1 808 ? 6.934 12.379 -30.850 1.00 97.31 808 GLY A C 1
ATOM 6464 O O . GLY A 1 808 ? 6.594 13.425 -30.294 1.00 97.31 808 GLY A O 1
ATOM 6465 N N . LEU A 1 809 ? 6.078 11.429 -31.209 1.00 96.94 809 LEU A N 1
ATOM 6466 C CA . LEU A 1 809 ? 4.675 11.361 -30.838 1.00 96.94 809 LEU A CA 1
ATOM 6467 C C . LEU A 1 809 ? 4.394 9.997 -30.213 1.00 96.94 809 LEU A C 1
ATOM 6469 O O . LEU A 1 809 ? 4.699 8.968 -30.812 1.00 96.94 809 LEU A O 1
ATOM 6473 N N . ALA A 1 810 ? 3.772 9.970 -29.039 1.00 96.62 810 ALA A N 1
ATOM 6474 C CA . ALA A 1 810 ? 3.325 8.732 -28.411 1.00 96.62 810 ALA A CA 1
ATOM 6475 C C . ALA A 1 810 ? 1.835 8.804 -28.091 1.00 96.62 810 ALA A C 1
ATOM 6477 O O . ALA A 1 810 ? 1.359 9.766 -27.497 1.00 96.62 810 ALA A O 1
ATOM 6478 N N . LYS A 1 811 ? 1.068 7.798 -28.505 1.00 95.25 811 LYS A N 1
ATOM 6479 C CA . LYS A 1 811 ? -0.386 7.766 -28.344 1.00 95.25 811 LYS A CA 1
ATOM 6480 C C . LYS A 1 811 ? -0.801 6.549 -27.534 1.00 95.25 811 LYS A C 1
ATOM 6482 O O . LYS A 1 811 ? -0.509 5.423 -27.933 1.00 95.25 811 LYS A O 1
ATOM 6487 N N . ARG A 1 812 ? -1.562 6.773 -26.459 1.00 94.56 812 ARG A N 1
ATOM 6488 C CA . ARG A 1 812 ? -2.265 5.695 -25.748 1.00 94.56 812 ARG A CA 1
ATOM 6489 C C . ARG A 1 812 ? -3.343 5.115 -26.672 1.00 94.56 812 ARG A C 1
ATOM 6491 O O . ARG A 1 812 ? -4.194 5.853 -27.180 1.00 94.56 812 ARG A O 1
ATOM 6498 N N . LEU A 1 813 ? -3.264 3.819 -26.952 1.00 94.44 813 LEU A N 1
ATOM 6499 C CA . LEU A 1 813 ? -4.234 3.108 -27.781 1.00 94.44 813 LEU A CA 1
ATOM 6500 C C . LEU A 1 813 ? -5.474 2.752 -26.954 1.00 94.44 813 LEU A C 1
ATOM 6502 O O . LEU A 1 813 ? -5.469 2.845 -25.735 1.00 94.44 813 LEU A O 1
ATOM 6506 N N . THR A 1 814 ? -6.561 2.385 -27.626 1.00 90.69 814 THR A N 1
ATOM 6507 C CA . THR A 1 814 ? -7.779 1.853 -26.985 1.00 90.69 814 THR A CA 1
ATOM 6508 C C . THR A 1 814 ? -8.018 0.386 -27.328 1.00 90.69 814 THR A C 1
ATOM 6510 O O . THR A 1 814 ? -8.864 -0.255 -26.718 1.00 90.69 814 THR A O 1
ATOM 6513 N N . VAL A 1 815 ? -7.307 -0.130 -28.333 1.00 90.12 815 VAL A N 1
ATOM 6514 C CA . VAL A 1 815 ? -7.398 -1.502 -28.837 1.00 90.12 815 VAL A CA 1
ATOM 6515 C C . VAL A 1 815 ? -5.966 -2.038 -28.951 1.00 90.12 815 VAL A C 1
ATOM 6517 O O . VAL A 1 815 ? -5.121 -1.326 -29.500 1.00 90.12 815 VAL A O 1
ATOM 6520 N N . PRO A 1 816 ? -5.675 -3.262 -28.474 1.00 89.62 816 PRO A N 1
ATOM 6521 C CA . PRO A 1 816 ? -6.609 -4.200 -27.837 1.00 89.62 816 PRO A CA 1
ATOM 6522 C C . PRO A 1 816 ? -6.991 -3.818 -26.396 1.00 89.62 816 PRO A C 1
ATOM 6524 O O . PRO A 1 816 ? -8.068 -4.193 -25.947 1.00 89.62 816 PRO A O 1
ATOM 6527 N N . ASP A 1 817 ? -6.161 -3.037 -25.701 1.00 90.50 817 ASP A N 1
ATOM 6528 C CA . ASP A 1 817 ? -6.488 -2.397 -24.424 1.00 90.50 817 ASP A CA 1
ATOM 6529 C C . ASP A 1 817 ? -5.778 -1.032 -24.304 1.00 90.50 817 ASP A C 1
ATOM 6531 O O . ASP A 1 817 ? -5.012 -0.638 -25.188 1.00 90.50 817 ASP A O 1
ATOM 6535 N N . ASP A 1 818 ? -6.049 -0.297 -23.225 1.00 88.00 818 ASP A N 1
ATOM 6536 C CA . ASP A 1 818 ? -5.520 1.052 -22.989 1.00 88.00 818 ASP A CA 1
ATOM 6537 C C . ASP A 1 818 ? -4.213 1.128 -22.190 1.00 88.00 818 ASP A C 1
ATOM 6539 O O . ASP A 1 818 ? -3.749 2.219 -21.849 1.00 88.00 818 ASP A O 1
ATOM 6543 N N . PHE A 1 819 ? -3.602 -0.021 -21.903 1.00 91.31 819 PHE A N 1
ATOM 6544 C CA . PHE A 1 819 ? -2.228 -0.087 -21.421 1.00 91.31 819 PHE A CA 1
ATOM 6545 C C . PHE A 1 819 ? -1.229 0.018 -22.577 1.00 91.31 819 PHE A C 1
ATOM 6547 O O . PHE A 1 819 ? -0.039 0.208 -22.321 1.00 91.31 819 PHE A O 1
ATOM 6554 N N . PHE A 1 820 ? -1.696 -0.108 -23.826 1.00 95.94 820 PHE A N 1
ATOM 6555 C CA . PHE A 1 820 ? -0.860 0.021 -25.011 1.00 95.94 820 PHE A CA 1
ATOM 6556 C C . PHE A 1 820 ? -0.549 1.478 -25.356 1.00 95.94 820 PHE A C 1
ATOM 6558 O O . PHE A 1 820 ? -1.433 2.335 -25.401 1.00 95.94 820 PHE A O 1
ATOM 6565 N N . VAL A 1 821 ? 0.710 1.739 -25.691 1.00 95.81 821 VAL A N 1
ATOM 6566 C CA . VAL A 1 821 ? 1.191 3.010 -26.228 1.00 95.81 821 VAL A CA 1
ATOM 6567 C C . VAL A 1 821 ? 1.923 2.737 -27.536 1.00 95.81 821 VAL A C 1
ATOM 6569 O O . VAL A 1 821 ? 2.840 1.921 -27.592 1.00 95.81 821 VAL A O 1
ATOM 6572 N N . LEU A 1 822 ? 1.507 3.436 -28.590 1.00 97.19 822 LEU A N 1
ATOM 6573 C CA . LEU A 1 822 ? 2.212 3.481 -29.865 1.00 97.19 822 LEU A CA 1
ATOM 6574 C C . LEU A 1 822 ? 3.085 4.734 -29.885 1.00 97.19 822 LEU A C 1
ATOM 6576 O O . LEU A 1 822 ? 2.550 5.844 -29.931 1.00 97.19 822 LEU A O 1
ATOM 6580 N N . SER A 1 823 ? 4.401 4.565 -29.855 1.00 97.12 823 SER A N 1
ATOM 6581 C CA . SER A 1 823 ? 5.380 5.638 -30.013 1.00 97.12 823 SER A CA 1
ATOM 6582 C C . SER A 1 823 ? 5.929 5.665 -31.434 1.00 97.12 823 SER A C 1
ATOM 6584 O O . SER A 1 823 ? 6.135 4.633 -32.066 1.00 97.12 823 SER A O 1
ATOM 6586 N N . GLN A 1 824 ? 6.141 6.865 -31.957 1.00 97.75 824 GLN A N 1
ATOM 6587 C CA . GLN A 1 824 ? 6.742 7.110 -33.259 1.00 97.75 824 GLN A CA 1
ATOM 6588 C C . GLN A 1 824 ? 7.689 8.294 -33.131 1.00 97.75 824 GLN A C 1
ATOM 6590 O O . GLN A 1 824 ? 7.324 9.299 -32.523 1.00 97.75 824 GLN A O 1
ATOM 6595 N N . SER A 1 825 ? 8.880 8.214 -33.708 1.00 97.25 825 SER A N 1
ATOM 6596 C CA . SER A 1 825 ? 9.809 9.340 -33.725 1.00 97.25 825 SER A CA 1
ATOM 6597 C C . SER A 1 825 ? 10.611 9.410 -35.009 1.00 97.25 825 SER A C 1
ATOM 6599 O O . SER A 1 825 ? 10.926 8.394 -35.621 1.00 97.25 825 SER A O 1
ATOM 6601 N N . VAL A 1 826 ? 10.958 10.632 -35.394 1.00 97.75 826 VAL A N 1
ATOM 6602 C CA . VAL A 1 826 ? 11.913 10.919 -36.460 1.00 97.75 826 VAL A CA 1
ATOM 6603 C C . VAL A 1 826 ? 13.131 11.552 -35.808 1.00 97.75 826 VAL A C 1
ATOM 6605 O O . VAL A 1 826 ? 13.009 12.540 -35.078 1.00 97.75 826 VAL A O 1
ATOM 6608 N N . SER A 1 827 ? 14.292 10.967 -36.066 1.00 95.44 827 SER A N 1
ATOM 6609 C CA . SER A 1 827 ? 15.570 11.364 -35.493 1.00 95.44 827 SER A CA 1
ATOM 6610 C C . SER A 1 827 ? 16.560 11.651 -36.609 1.00 95.44 827 SER A C 1
ATOM 6612 O O . SER A 1 827 ? 16.731 10.835 -37.510 1.00 95.44 827 SER A O 1
ATOM 6614 N N . TYR A 1 828 ? 17.227 12.795 -36.524 1.00 95.56 828 TYR A N 1
ATOM 6615 C CA . TYR A 1 828 ? 18.359 13.137 -37.371 1.00 95.56 828 TYR A CA 1
ATOM 6616 C C . TYR A 1 828 ? 19.604 13.285 -36.500 1.00 95.56 828 TYR A C 1
ATOM 6618 O O . TYR A 1 828 ? 19.579 14.034 -35.522 1.00 95.56 828 TYR A O 1
ATOM 6626 N N . GLN A 1 829 ? 20.674 12.577 -36.844 1.00 92.69 829 GLN A N 1
ATOM 6627 C CA . GLN A 1 829 ? 21.974 12.648 -36.185 1.00 92.69 829 GLN A CA 1
ATOM 6628 C C . GLN A 1 829 ? 23.067 12.880 -37.228 1.00 92.69 829 GLN A C 1
ATOM 6630 O O . GLN A 1 829 ? 23.059 12.259 -38.289 1.00 92.69 829 GLN A O 1
ATOM 6635 N N . ARG A 1 830 ? 24.009 13.766 -36.914 1.00 93.38 830 ARG A N 1
ATOM 6636 C CA . ARG A 1 830 ? 25.218 14.008 -37.698 1.00 93.38 830 ARG A CA 1
ATOM 6637 C C . ARG A 1 830 ? 26.436 13.655 -36.860 1.00 93.38 830 ARG A C 1
ATOM 6639 O O . ARG A 1 830 ? 26.604 14.209 -35.773 1.00 93.38 830 ARG A O 1
ATOM 6646 N N . TYR A 1 831 ? 27.250 12.768 -37.403 1.00 90.69 831 TYR A N 1
ATOM 6647 C CA . TYR A 1 831 ? 28.552 12.348 -36.910 1.00 90.69 831 TYR A CA 1
ATOM 6648 C C . TYR A 1 831 ? 29.616 13.118 -37.689 1.00 90.69 831 TYR A C 1
ATOM 6650 O O . TYR A 1 831 ? 29.539 13.182 -38.912 1.00 90.69 831 TYR A O 1
ATOM 6658 N N . ASP A 1 832 ? 30.563 13.741 -37.004 1.00 91.94 832 ASP A N 1
ATOM 6659 C CA . ASP A 1 832 ? 31.550 14.641 -37.605 1.00 91.94 832 ASP A CA 1
ATOM 6660 C C . ASP A 1 832 ? 32.917 14.358 -36.968 1.00 91.94 832 ASP A C 1
ATOM 6662 O O . ASP A 1 832 ? 33.085 14.503 -35.753 1.00 91.94 832 ASP A O 1
ATOM 6666 N N . LEU A 1 833 ? 33.848 13.844 -37.769 1.00 90.31 833 LEU A N 1
ATOM 6667 C CA . LEU A 1 833 ? 35.171 13.386 -37.361 1.00 90.31 833 LEU A CA 1
ATOM 6668 C C . LEU A 1 833 ? 36.201 14.417 -37.833 1.00 90.31 833 LEU A C 1
ATOM 6670 O O . LEU A 1 833 ? 36.227 14.779 -39.007 1.00 90.31 833 LEU A O 1
ATOM 6674 N N . ASN A 1 834 ? 37.036 14.884 -36.906 1.00 91.44 834 ASN A N 1
ATOM 6675 C CA . ASN A 1 834 ? 38.135 15.812 -37.160 1.00 91.44 834 ASN A CA 1
ATOM 6676 C C . ASN A 1 834 ? 39.426 15.203 -36.613 1.00 91.44 834 ASN A C 1
ATOM 6678 O O . ASN A 1 834 ? 39.642 15.195 -35.392 1.00 91.44 834 ASN A O 1
ATOM 6682 N N . ASN A 1 835 ? 40.241 14.675 -37.520 1.00 89.75 835 ASN A N 1
ATOM 6683 C CA . ASN A 1 835 ? 41.441 13.889 -37.287 1.00 89.75 835 ASN A CA 1
ATOM 6684 C C . ASN A 1 835 ? 41.227 12.881 -36.149 1.00 89.75 835 ASN A C 1
ATOM 6686 O O . ASN A 1 835 ? 42.005 12.804 -35.203 1.00 89.75 835 ASN A O 1
ATOM 6690 N N . TYR A 1 836 ? 40.123 12.146 -36.175 1.00 84.94 836 TYR A N 1
ATOM 6691 C CA . TYR A 1 836 ? 39.744 11.212 -35.125 1.00 84.94 836 TYR A CA 1
ATOM 6692 C C . TYR A 1 836 ? 39.547 9.834 -35.740 1.00 84.94 836 TYR A C 1
ATOM 6694 O O . TYR A 1 836 ? 38.488 9.540 -36.280 1.00 84.94 836 TYR A O 1
ATOM 6702 N N . ASN A 1 837 ? 40.566 8.979 -35.657 1.00 78.94 837 ASN A N 1
ATOM 6703 C CA . ASN A 1 837 ? 40.433 7.606 -36.126 1.00 78.94 837 ASN A CA 1
ATOM 6704 C C . ASN A 1 837 ? 39.717 6.775 -35.050 1.00 78.94 837 ASN A C 1
ATOM 6706 O O . ASN A 1 837 ? 40.219 6.617 -33.938 1.00 78.94 837 ASN A O 1
ATOM 6710 N N . THR A 1 838 ? 38.517 6.305 -35.380 1.00 70.69 838 THR A N 1
ATOM 6711 C CA . THR A 1 838 ? 37.663 5.522 -34.475 1.00 70.69 838 THR A CA 1
ATOM 6712 C C . THR A 1 838 ? 37.966 4.023 -34.520 1.00 70.69 838 THR A C 1
ATOM 6714 O O . THR A 1 838 ? 37.451 3.301 -33.673 1.00 70.69 838 THR A O 1
ATOM 6717 N N . GLY A 1 839 ? 38.727 3.549 -35.517 1.00 69.19 839 GLY A N 1
ATOM 6718 C CA . GLY A 1 839 ? 38.843 2.126 -35.865 1.00 69.19 839 GLY A CA 1
ATOM 6719 C C . GLY A 1 839 ? 37.595 1.544 -36.546 1.00 69.19 839 GLY A C 1
ATOM 6720 O O . GLY A 1 839 ? 37.662 0.468 -37.123 1.00 69.19 839 GLY A O 1
ATOM 6721 N N . LEU A 1 840 ? 36.473 2.273 -36.524 1.00 69.19 840 LEU A N 1
ATOM 6722 C CA . LEU A 1 840 ? 35.189 1.888 -37.118 1.00 69.19 840 LEU A CA 1
ATOM 6723 C C . LEU A 1 840 ? 35.049 2.307 -38.588 1.00 69.19 840 LEU A C 1
ATOM 6725 O O . LEU A 1 840 ? 34.221 1.753 -39.307 1.00 69.19 840 LEU A O 1
ATOM 6729 N N . PHE A 1 841 ? 35.821 3.314 -38.993 1.00 75.44 841 PHE A N 1
ATOM 6730 C CA . PHE A 1 841 ? 35.998 3.759 -40.371 1.00 75.44 841 PHE A CA 1
ATOM 6731 C C . PHE A 1 841 ? 37.486 3.902 -40.635 1.00 75.44 841 PHE A C 1
ATOM 6733 O O . PHE A 1 841 ? 38.248 4.247 -39.727 1.00 75.44 841 PHE A O 1
ATOM 6740 N N . THR A 1 842 ? 37.878 3.725 -41.886 1.00 77.88 842 THR A N 1
ATOM 6741 C CA . THR A 1 842 ? 39.246 3.997 -42.342 1.00 77.88 842 THR A CA 1
ATOM 6742 C C . THR A 1 842 ? 39.548 5.496 -42.462 1.00 77.88 842 THR A C 1
ATOM 6744 O O . THR A 1 842 ? 40.713 5.885 -42.417 1.00 77.88 842 THR A O 1
ATOM 6747 N N . PHE A 1 843 ? 38.533 6.374 -42.504 1.00 81.75 843 PHE A N 1
ATOM 6748 C CA . PHE A 1 843 ? 38.727 7.830 -42.503 1.00 81.75 843 PHE A CA 1
ATOM 6749 C C . PHE A 1 843 ? 38.775 8.440 -41.087 1.00 81.75 843 PHE A C 1
ATOM 6751 O O . PHE A 1 843 ? 37.933 8.170 -40.227 1.00 81.75 843 PHE A O 1
ATOM 6758 N N . GLY A 1 844 ? 39.752 9.324 -40.851 1.00 80.00 844 GLY A N 1
ATOM 6759 C CA . GLY A 1 844 ? 39.861 10.133 -39.626 1.00 80.00 844 GLY A CA 1
ATOM 6760 C C . GLY A 1 844 ? 39.234 11.530 -39.732 1.00 80.00 844 GLY A C 1
ATOM 6761 O O . GLY A 1 844 ? 38.884 12.121 -38.710 1.00 80.00 844 GLY A O 1
ATOM 6762 N N . ASP A 1 845 ? 39.076 12.043 -40.953 1.00 87.44 845 ASP A N 1
ATOM 6763 C CA . ASP A 1 845 ? 38.430 13.314 -41.283 1.00 87.44 845 ASP A CA 1
ATOM 6764 C C . ASP A 1 845 ? 37.228 13.030 -42.183 1.00 87.44 845 ASP A C 1
ATOM 6766 O O . ASP A 1 845 ? 37.381 12.459 -43.260 1.00 87.44 845 ASP A O 1
ATOM 6770 N N . GLY A 1 846 ? 36.023 13.387 -41.741 1.00 88.81 846 GLY A N 1
ATOM 6771 C CA . GLY A 1 846 ? 34.814 13.031 -42.480 1.00 88.81 846 GLY A CA 1
ATOM 6772 C C . GLY A 1 846 ? 33.526 13.229 -41.696 1.00 88.81 846 GLY A C 1
ATOM 6773 O O . GLY A 1 846 ? 33.516 13.722 -40.568 1.00 88.81 846 GLY A O 1
ATOM 6774 N N . PHE A 1 847 ? 32.400 12.852 -42.293 1.00 91.62 847 PHE A N 1
ATOM 6775 C CA . PHE A 1 847 ? 31.099 12.942 -41.637 1.00 91.62 847 PHE A CA 1
ATOM 6776 C C . PHE A 1 847 ? 30.142 11.835 -42.075 1.00 91.62 847 PHE A C 1
ATOM 6778 O O . PHE A 1 847 ? 30.221 11.302 -43.176 1.00 91.62 847 PHE A O 1
ATOM 6785 N N . SER A 1 848 ? 29.173 11.527 -41.219 1.00 90.50 848 SER A N 1
ATOM 6786 C CA . SER A 1 848 ? 28.083 10.605 -41.529 1.00 90.50 848 SER A CA 1
ATOM 6787 C C . SER A 1 848 ? 26.750 11.162 -41.040 1.00 90.50 848 SER A C 1
ATOM 6789 O O . SER A 1 848 ? 26.664 11.800 -39.988 1.00 90.50 848 SER A O 1
ATOM 6791 N N . ASN A 1 849 ? 25.692 10.937 -41.812 1.00 92.31 849 ASN A N 1
ATOM 6792 C CA . ASN A 1 849 ? 24.343 11.396 -41.520 1.00 92.31 849 ASN A CA 1
ATOM 6793 C C . ASN A 1 849 ? 23.418 10.203 -41.269 1.00 92.31 849 ASN A C 1
ATOM 6795 O O . ASN A 1 849 ? 23.411 9.217 -42.004 1.00 92.31 849 ASN A O 1
ATOM 6799 N N . ASN A 1 850 ? 22.581 10.315 -40.248 1.00 92.25 850 ASN A N 1
ATOM 6800 C CA . ASN A 1 850 ? 21.613 9.298 -39.872 1.00 92.25 850 ASN A CA 1
ATOM 6801 C C . ASN A 1 850 ? 20.236 9.936 -39.729 1.00 92.25 850 ASN A C 1
ATOM 6803 O O . ASN A 1 850 ? 19.953 10.601 -38.734 1.00 92.25 850 ASN A O 1
ATOM 6807 N N . LEU A 1 851 ? 19.378 9.719 -40.723 1.00 94.25 851 LEU A N 1
ATOM 6808 C CA . LEU A 1 851 ? 17.953 10.000 -40.623 1.00 94.25 851 LEU A CA 1
ATOM 6809 C C . LEU A 1 851 ? 17.221 8.680 -40.388 1.00 94.25 851 LEU A C 1
ATOM 6811 O O . LEU A 1 851 ? 17.157 7.826 -41.272 1.00 94.25 851 LEU A O 1
ATOM 6815 N N . SER A 1 852 ? 16.661 8.526 -39.193 1.00 94.38 852 SER A N 1
ATOM 6816 C CA . SER A 1 852 ? 15.976 7.307 -38.776 1.00 94.38 852 SER A CA 1
ATOM 6817 C C . SER A 1 852 ? 14.555 7.582 -38.303 1.00 94.38 852 SER A C 1
ATOM 6819 O O . SER A 1 852 ? 14.255 8.590 -37.660 1.00 94.38 852 SER A O 1
ATOM 6821 N N . TYR A 1 853 ? 13.670 6.648 -38.626 1.00 97.38 853 TYR A N 1
ATOM 6822 C CA . TYR A 1 853 ? 12.317 6.566 -38.112 1.00 97.38 853 TYR A CA 1
ATOM 6823 C C . TYR A 1 853 ? 12.248 5.422 -37.104 1.00 97.38 853 TYR A C 1
ATOM 6825 O O . TYR A 1 853 ? 12.678 4.305 -37.384 1.00 97.38 853 TYR A O 1
ATOM 6833 N N . SER A 1 854 ? 11.721 5.700 -35.917 1.00 96.88 854 SER A N 1
ATOM 6834 C CA . SER A 1 854 ? 11.477 4.687 -34.893 1.00 96.88 854 SER A CA 1
ATOM 6835 C C . SER A 1 854 ? 9.984 4.526 -34.668 1.00 96.88 854 SER A C 1
ATOM 6837 O O . SER A 1 854 ? 9.261 5.514 -34.558 1.00 96.88 854 SER A O 1
ATOM 6839 N N . ILE A 1 855 ? 9.533 3.283 -34.552 1.00 97.88 855 ILE A N 1
ATOM 6840 C CA . ILE A 1 855 ? 8.178 2.907 -34.163 1.00 97.88 855 ILE A CA 1
ATOM 6841 C C . ILE A 1 855 ? 8.256 1.919 -33.003 1.00 97.88 855 ILE A C 1
ATOM 6843 O O . ILE A 1 855 ? 8.982 0.930 -33.055 1.00 97.88 855 ILE A O 1
ATOM 6847 N N . GLY A 1 856 ? 7.523 2.198 -31.935 1.00 97.31 856 GLY A N 1
ATOM 6848 C CA . GLY A 1 856 ? 7.481 1.372 -30.740 1.00 97.31 856 GLY A CA 1
ATOM 6849 C C . GLY A 1 856 ? 6.054 1.044 -30.348 1.00 97.31 856 GLY A C 1
ATOM 6850 O O . GLY A 1 856 ? 5.177 1.904 -30.361 1.00 97.31 856 GLY A O 1
ATOM 6851 N N . LEU A 1 857 ? 5.821 -0.206 -29.969 1.00 97.19 857 LEU A N 1
ATOM 6852 C CA . LEU A 1 857 ? 4.595 -0.637 -29.318 1.00 97.19 857 LEU A CA 1
ATOM 6853 C C . LEU A 1 857 ? 4.954 -1.129 -27.921 1.00 97.19 857 LEU A C 1
ATOM 6855 O O . LEU A 1 857 ? 5.668 -2.122 -27.768 1.00 97.19 857 LEU A O 1
ATOM 6859 N N . SER A 1 858 ? 4.455 -0.441 -26.901 1.00 96.75 858 SER A N 1
ATOM 6860 C CA . SER A 1 858 ? 4.632 -0.842 -25.510 1.00 96.75 858 SER A CA 1
ATOM 6861 C C . SER A 1 858 ? 3.297 -1.102 -24.834 1.00 96.75 858 SER A C 1
ATOM 6863 O O . SER A 1 858 ? 2.279 -0.537 -25.218 1.00 96.75 858 SER A O 1
ATOM 6865 N N . ARG A 1 859 ? 3.294 -1.978 -23.830 1.00 95.50 859 ARG A N 1
ATOM 6866 C CA . ARG A 1 859 ? 2.158 -2.246 -22.950 1.00 95.50 859 ARG A CA 1
ATOM 6867 C C . ARG A 1 859 ? 2.653 -2.287 -21.515 1.00 95.50 859 ARG A C 1
ATOM 6869 O O . ARG A 1 859 ? 3.450 -3.160 -21.182 1.00 95.50 859 ARG A O 1
ATOM 6876 N N . ASN A 1 860 ? 2.162 -1.394 -20.662 1.00 93.25 860 ASN A N 1
ATOM 6877 C CA . ASN A 1 860 ? 2.596 -1.318 -19.267 1.00 93.25 860 ASN A CA 1
ATOM 6878 C C . ASN A 1 860 ? 1.400 -1.324 -18.311 1.00 93.25 860 ASN A C 1
ATOM 6880 O O . ASN A 1 860 ? 0.670 -0.341 -18.255 1.00 93.25 860 ASN A O 1
ATOM 6884 N N . ASN A 1 861 ? 1.226 -2.407 -17.547 1.00 91.38 861 ASN A N 1
ATOM 6885 C CA . ASN A 1 861 ? 0.170 -2.568 -16.544 1.00 91.38 861 ASN A CA 1
ATOM 6886 C C . ASN A 1 861 ? 0.708 -2.791 -15.121 1.00 91.38 861 ASN A C 1
ATOM 6888 O O . ASN A 1 861 ? 0.060 -3.469 -14.322 1.00 91.38 861 ASN A O 1
ATOM 6892 N N . THR A 1 862 ? 1.894 -2.265 -14.810 1.00 91.19 862 THR A N 1
ATOM 6893 C CA . THR A 1 862 ? 2.483 -2.352 -13.468 1.00 91.19 862 THR A CA 1
ATOM 6894 C C . THR A 1 862 ? 1.617 -1.675 -12.397 1.00 91.19 862 THR A C 1
ATOM 6896 O O . THR A 1 862 ? 0.741 -0.858 -12.693 1.00 91.19 862 THR A O 1
ATOM 6899 N N . SER A 1 863 ? 1.842 -2.038 -11.132 1.00 85.19 863 SER A N 1
ATOM 6900 C CA . SER A 1 863 ? 1.158 -1.469 -9.961 1.00 85.19 863 SER A CA 1
ATOM 6901 C C . SER A 1 863 ? 1.376 0.049 -9.780 1.00 85.19 863 SER A C 1
ATOM 6903 O O . SER A 1 863 ? 2.089 0.688 -10.549 1.00 85.19 863 SER A O 1
ATOM 6905 N N . VAL A 1 864 ? 0.760 0.629 -8.741 1.00 83.44 864 VAL A N 1
ATOM 6906 C CA . VAL A 1 864 ? 0.700 2.086 -8.485 1.00 83.44 864 VAL A CA 1
ATOM 6907 C C . VAL A 1 864 ? 2.081 2.752 -8.402 1.00 83.44 864 VAL A C 1
ATOM 6909 O O . VAL A 1 864 ? 2.260 3.840 -8.938 1.00 83.44 864 VAL A O 1
ATOM 6912 N N . ASP A 1 865 ? 3.057 2.113 -7.751 1.00 86.44 865 ASP A N 1
ATOM 6913 C CA . ASP A 1 865 ? 4.404 2.669 -7.590 1.00 86.44 865 ASP A CA 1
ATOM 6914 C C . ASP A 1 865 ? 5.312 2.320 -8.790 1.00 86.44 865 ASP A C 1
ATOM 6916 O O . ASP A 1 865 ? 5.634 1.140 -8.972 1.00 86.44 865 ASP A O 1
ATOM 6920 N N . PRO A 1 866 ? 5.777 3.305 -9.588 1.00 85.19 866 PRO A N 1
ATOM 6921 C CA . PRO A 1 866 ? 6.668 3.048 -10.721 1.00 85.19 866 PRO A CA 1
ATOM 6922 C C . PRO A 1 866 ? 8.101 2.660 -10.309 1.00 85.19 866 PRO A C 1
ATOM 6924 O O . PRO A 1 866 ? 8.793 1.986 -11.068 1.00 85.19 866 PRO A O 1
ATOM 6927 N N . VAL A 1 867 ? 8.556 3.045 -9.110 1.00 87.31 867 VAL A N 1
ATOM 6928 C CA . VAL A 1 867 ? 9.928 2.793 -8.620 1.00 87.31 867 VAL A CA 1
ATOM 6929 C C . VAL A 1 867 ? 10.064 1.378 -8.065 1.00 87.31 867 VAL A C 1
ATOM 6931 O O . VAL A 1 867 ? 11.077 0.702 -8.272 1.00 87.31 867 VAL A O 1
ATOM 6934 N N . TYR A 1 868 ? 9.035 0.921 -7.351 1.00 91.19 868 TYR A N 1
ATOM 6935 C CA . TYR A 1 868 ? 8.964 -0.429 -6.803 1.00 91.19 868 TYR A CA 1
ATOM 6936 C C . TYR A 1 868 ? 7.634 -1.102 -7.167 1.00 91.19 868 TYR A C 1
ATOM 6938 O O . TYR A 1 868 ? 6.752 -1.225 -6.315 1.00 91.19 868 TYR A O 1
ATOM 6946 N N . PRO A 1 869 ? 7.467 -1.557 -8.424 1.00 91.31 869 PRO A N 1
ATOM 6947 C CA . PRO A 1 869 ? 6.274 -2.298 -8.793 1.00 91.31 869 PRO A CA 1
ATOM 6948 C C . PRO A 1 869 ? 6.197 -3.630 -8.044 1.00 91.31 869 PRO A C 1
ATOM 6950 O O . PRO A 1 869 ? 7.172 -4.384 -8.000 1.00 91.31 869 PRO A O 1
ATOM 6953 N N . ILE A 1 870 ? 5.031 -3.921 -7.473 1.00 90.25 870 ILE A N 1
ATOM 6954 C CA . ILE A 1 870 ? 4.766 -5.142 -6.699 1.00 90.25 870 ILE A CA 1
ATOM 6955 C C . ILE A 1 870 ? 4.183 -6.237 -7.600 1.00 90.25 870 ILE A C 1
ATOM 6957 O O . ILE A 1 870 ? 4.455 -7.425 -7.418 1.00 90.25 870 ILE A O 1
ATOM 6961 N N . GLU A 1 871 ? 3.414 -5.830 -8.608 1.00 89.75 871 GLU A N 1
ATOM 6962 C CA . GLU A 1 871 ? 2.744 -6.715 -9.554 1.00 89.75 871 GLU A CA 1
ATOM 6963 C C . GLU A 1 871 ? 2.579 -6.062 -10.935 1.00 89.75 871 GLU A C 1
ATOM 6965 O O . GLU A 1 871 ? 2.798 -4.858 -11.112 1.00 89.75 871 GLU A O 1
ATOM 6970 N N . GLY A 1 872 ? 2.193 -6.877 -11.917 1.00 91.81 872 GLY A N 1
ATOM 6971 C CA . GLY A 1 872 ? 1.953 -6.465 -13.298 1.00 91.81 872 GLY A CA 1
ATOM 6972 C C . GLY A 1 872 ? 3.133 -6.759 -14.222 1.00 91.81 872 GLY A C 1
ATOM 6973 O O . GLY A 1 872 ? 4.012 -7.563 -13.916 1.00 91.81 872 GLY A O 1
ATOM 6974 N N . SER A 1 873 ? 3.131 -6.143 -15.398 1.00 94.69 873 SER A N 1
ATOM 6975 C CA . SER A 1 873 ? 4.112 -6.405 -16.451 1.00 94.69 873 SER A CA 1
ATOM 6976 C C . SER A 1 873 ? 4.333 -5.185 -17.339 1.00 94.69 873 SER A C 1
ATOM 6978 O O . SER A 1 873 ? 3.461 -4.325 -17.470 1.00 94.69 873 SER A O 1
ATOM 6980 N N . SER A 1 874 ? 5.503 -5.130 -17.963 1.00 95.44 874 SER A N 1
ATOM 6981 C CA . SER A 1 874 ? 5.859 -4.132 -18.961 1.00 95.44 874 SER A CA 1
ATOM 6982 C C . SER A 1 874 ? 6.495 -4.827 -20.154 1.00 95.44 874 SER A C 1
ATOM 6984 O O . SER A 1 874 ? 7.447 -5.592 -19.998 1.00 95.44 874 SER A O 1
ATOM 6986 N N . PHE A 1 875 ? 5.953 -4.570 -21.336 1.00 96.44 875 PHE A N 1
ATOM 6987 C CA . PHE A 1 875 ? 6.436 -5.098 -22.602 1.00 96.44 875 PHE A CA 1
ATOM 6988 C C . PHE A 1 875 ? 6.692 -3.956 -23.567 1.00 96.44 875 PHE A C 1
ATOM 6990 O O . PHE A 1 875 ? 5.898 -3.018 -23.632 1.00 96.44 875 PHE A O 1
ATOM 6997 N N . SER A 1 876 ? 7.752 -4.055 -24.356 1.00 97.00 876 SER A N 1
ATOM 6998 C CA . SER A 1 876 ? 8.031 -3.116 -25.436 1.00 97.00 876 SER A CA 1
ATOM 6999 C C . SER A 1 876 ? 8.709 -3.815 -26.603 1.00 97.00 876 SER A C 1
ATOM 7001 O O . SER A 1 876 ? 9.695 -4.526 -26.412 1.00 97.00 876 SER A O 1
ATOM 7003 N N . VAL A 1 877 ? 8.199 -3.558 -27.802 1.00 97.38 877 VAL A N 1
ATOM 7004 C CA . VAL A 1 877 ? 8.857 -3.852 -29.075 1.00 97.38 877 VAL A CA 1
ATOM 7005 C C . VAL A 1 877 ? 9.137 -2.516 -29.742 1.00 97.38 877 VAL A C 1
ATOM 7007 O O . VAL A 1 877 ? 8.208 -1.729 -29.922 1.00 97.38 877 VAL A O 1
ATOM 7010 N N . THR A 1 878 ? 10.381 -2.269 -30.132 1.00 96.94 878 THR A N 1
ATOM 7011 C CA . THR A 1 878 ? 10.777 -1.052 -30.844 1.00 96.94 878 THR A CA 1
ATOM 7012 C C . THR A 1 878 ? 11.532 -1.432 -32.102 1.00 96.94 878 THR A C 1
ATOM 7014 O O . THR A 1 878 ? 12.486 -2.200 -32.034 1.00 96.94 878 THR A O 1
ATOM 7017 N N . ALA A 1 879 ? 11.125 -0.879 -33.237 1.00 96.56 879 ALA A N 1
ATOM 7018 C CA . ALA A 1 879 ? 11.846 -0.963 -34.494 1.00 96.56 879 ALA A CA 1
ATOM 7019 C C . ALA A 1 879 ? 12.354 0.431 -34.876 1.00 96.56 879 ALA A C 1
ATOM 7021 O O . ALA A 1 879 ? 11.591 1.395 -34.862 1.00 96.56 879 ALA A O 1
ATOM 7022 N N . LYS A 1 880 ? 13.635 0.541 -35.215 1.00 95.38 880 LYS A N 1
ATOM 7023 C CA . LYS A 1 880 ? 14.284 1.751 -35.724 1.00 95.38 880 LYS A CA 1
ATOM 7024 C C . LYS A 1 880 ? 14.840 1.439 -37.104 1.00 95.38 880 LYS A C 1
ATOM 7026 O O . LYS A 1 880 ? 15.530 0.445 -37.270 1.00 95.38 880 LYS A O 1
ATOM 7031 N N . ALA A 1 881 ? 14.525 2.263 -38.084 1.00 95.06 881 ALA A N 1
ATOM 7032 C CA . ALA A 1 881 ? 14.860 2.042 -39.481 1.00 95.06 881 ALA A CA 1
ATOM 7033 C C . ALA A 1 881 ? 15.350 3.357 -40.084 1.00 95.06 881 ALA A C 1
ATOM 7035 O O . ALA A 1 881 ? 14.677 4.381 -39.943 1.00 95.06 881 ALA A O 1
ATOM 7036 N N . SER A 1 882 ? 16.505 3.353 -40.745 1.00 93.88 882 SER A N 1
ATOM 7037 C CA . SER A 1 882 ? 16.897 4.472 -41.603 1.00 93.88 882 SER A CA 1
ATOM 7038 C C . SER A 1 882 ? 16.332 4.306 -43.014 1.00 93.88 882 SER A C 1
ATOM 7040 O O . SER A 1 882 ? 15.794 3.248 -43.360 1.00 93.88 882 SER A O 1
ATOM 7042 N N . LEU A 1 883 ? 16.391 5.372 -43.815 1.00 90.25 883 LEU A N 1
ATOM 7043 C CA . LEU A 1 883 ? 15.997 5.299 -45.220 1.00 90.25 883 LEU A CA 1
ATOM 7044 C C . LEU A 1 883 ? 16.962 4.373 -45.988 1.00 90.25 883 LEU A C 1
ATOM 7046 O O . LEU A 1 883 ? 18.172 4.452 -45.769 1.00 90.25 883 LEU A O 1
ATOM 7050 N N . PRO A 1 884 ? 16.465 3.517 -46.899 1.00 90.00 884 PRO A N 1
ATOM 7051 C CA . PRO A 1 884 ? 17.309 2.615 -47.677 1.00 90.00 884 PRO A CA 1
ATOM 7052 C C . PRO A 1 884 ? 17.984 3.361 -48.839 1.00 90.00 884 PRO A C 1
ATOM 7054 O O . PRO A 1 884 ? 17.573 3.242 -49.994 1.00 90.00 884 PRO A O 1
ATOM 7057 N N . TYR A 1 885 ? 18.976 4.200 -48.521 1.00 87.50 885 TYR A N 1
ATOM 7058 C CA . TYR A 1 885 ? 19.641 5.105 -49.472 1.00 87.50 885 TYR A CA 1
ATOM 7059 C C . TYR A 1 885 ? 20.219 4.393 -50.695 1.00 87.50 885 TYR A C 1
ATOM 7061 O O . TYR A 1 885 ? 20.178 4.954 -51.791 1.00 87.50 885 TYR A O 1
ATOM 7069 N N . SER A 1 886 ? 20.685 3.153 -50.525 1.00 88.00 886 SER A N 1
ATOM 7070 C CA . SER A 1 886 ? 21.230 2.342 -51.614 1.00 88.00 886 SER A CA 1
ATOM 7071 C C . SER A 1 886 ? 20.251 2.055 -52.752 1.00 88.00 886 SER A C 1
ATOM 7073 O O . SER A 1 886 ? 20.677 1.766 -53.864 1.00 88.00 886 SER A O 1
ATOM 7075 N N . LEU A 1 887 ? 18.939 2.172 -52.520 1.00 87.69 887 LEU A N 1
ATOM 7076 C CA . LEU A 1 887 ? 17.933 1.932 -53.557 1.00 87.69 887 LEU A CA 1
ATOM 7077 C C . LEU A 1 887 ? 17.762 3.101 -54.538 1.00 87.69 887 LEU A C 1
ATOM 7079 O O . LEU A 1 887 ? 17.121 2.922 -55.572 1.00 87.69 887 LEU A O 1
ATOM 7083 N N . PHE A 1 888 ? 18.250 4.304 -54.216 1.00 88.38 888 PHE A N 1
ATOM 7084 C CA . PHE A 1 888 ? 17.925 5.512 -54.989 1.00 88.38 888 PHE A CA 1
ATOM 7085 C C . PHE A 1 888 ? 19.063 6.529 -55.143 1.00 88.38 888 PHE A C 1
ATOM 7087 O O . PHE A 1 888 ? 18.851 7.559 -55.782 1.00 88.38 888 PHE A O 1
ATOM 7094 N N . ASN A 1 889 ? 20.253 6.281 -54.591 1.00 87.31 889 ASN A N 1
ATOM 7095 C CA . ASN A 1 889 ? 21.397 7.188 -54.741 1.00 87.31 889 ASN A CA 1
ATOM 7096 C C . ASN A 1 889 ? 22.275 6.911 -55.976 1.00 87.31 889 ASN A C 1
ATOM 7098 O O . ASN A 1 889 ? 23.048 7.785 -56.351 1.00 87.31 889 ASN A O 1
ATOM 7102 N N . GLY A 1 890 ? 22.131 5.747 -56.620 1.00 84.44 890 GLY A N 1
ATOM 7103 C CA . GLY A 1 890 ? 22.830 5.410 -57.866 1.00 84.44 890 GLY A CA 1
ATOM 7104 C C . GLY A 1 890 ? 24.293 4.976 -57.712 1.00 84.44 890 GLY A C 1
ATOM 7105 O O . GLY A 1 890 ? 24.978 4.889 -58.725 1.00 84.44 890 GLY A O 1
ATOM 7106 N N . THR A 1 891 ? 24.762 4.707 -56.489 1.00 87.12 891 THR A N 1
ATOM 7107 C CA . THR A 1 891 ? 26.112 4.185 -56.203 1.00 87.12 891 THR A CA 1
ATOM 7108 C C . THR A 1 891 ? 26.135 2.656 -56.317 1.00 87.12 891 THR A C 1
ATOM 7110 O O . THR A 1 891 ? 25.253 1.992 -55.764 1.00 87.12 891 THR A O 1
ATOM 7113 N N . ASP A 1 892 ? 27.145 2.090 -56.986 1.00 88.19 892 ASP A N 1
ATOM 7114 C CA . ASP A 1 892 ? 27.373 0.640 -57.023 1.00 88.19 892 ASP A CA 1
ATOM 7115 C C . ASP A 1 892 ? 28.185 0.192 -55.799 1.00 88.19 892 ASP A C 1
ATOM 7117 O O . ASP A 1 892 ? 29.400 0.350 -55.714 1.00 88.19 892 ASP A O 1
ATOM 7121 N N . TYR A 1 893 ? 27.485 -0.339 -54.802 1.00 88.00 893 TYR A N 1
ATOM 7122 C CA . TYR A 1 893 ? 28.107 -0.767 -53.551 1.00 88.00 893 TYR A CA 1
ATOM 7123 C C . TYR A 1 893 ? 28.826 -2.111 -53.637 1.00 88.00 893 TYR A C 1
ATOM 7125 O O . TYR A 1 893 ? 29.626 -2.405 -52.750 1.00 88.00 893 TYR A O 1
ATOM 7133 N N . SER A 1 894 ? 28.525 -2.928 -54.646 1.00 87.81 894 SER A N 1
ATOM 7134 C CA . SER A 1 894 ? 29.218 -4.197 -54.850 1.00 87.81 894 SER A CA 1
ATOM 7135 C C . SER A 1 894 ? 30.614 -3.922 -55.416 1.00 87.81 894 SER A C 1
ATOM 7137 O O . SER A 1 894 ? 31.583 -4.454 -54.886 1.00 87.81 894 SER A O 1
ATOM 7139 N N . GLU A 1 895 ? 30.724 -3.001 -56.382 1.00 89.50 895 GLU A N 1
ATOM 7140 C CA . GLU A 1 895 ? 32.010 -2.532 -56.925 1.00 89.50 895 GLU A CA 1
ATOM 7141 C C . GLU A 1 895 ? 32.874 -1.861 -55.846 1.00 89.50 895 GLU A C 1
ATOM 7143 O O . GLU A 1 895 ? 34.024 -2.242 -55.660 1.00 89.50 895 GLU A O 1
ATOM 7148 N N . LEU A 1 896 ? 32.303 -0.942 -55.053 1.00 88.81 896 LEU A N 1
ATOM 7149 C CA . LEU A 1 896 ? 33.028 -0.298 -53.945 1.00 88.81 896 LEU A CA 1
ATOM 7150 C C . LEU A 1 896 ? 33.535 -1.293 -52.895 1.00 88.81 896 LEU A C 1
ATOM 7152 O O . LEU A 1 896 ? 34.534 -1.037 -52.230 1.00 88.81 896 LEU A O 1
ATOM 7156 N N . LYS A 1 897 ? 32.820 -2.402 -52.692 1.00 87.88 897 LYS A N 1
ATOM 7157 C CA . LYS A 1 897 ? 33.233 -3.447 -51.758 1.00 87.88 897 LYS A CA 1
ATOM 7158 C C . LYS A 1 897 ? 34.354 -4.306 -52.338 1.00 87.88 897 LYS A C 1
ATOM 7160 O O . LYS A 1 897 ? 35.292 -4.590 -51.609 1.00 87.88 897 LYS A O 1
ATOM 7165 N N . GLU A 1 898 ? 34.258 -4.704 -53.606 1.00 89.06 898 GLU A N 1
ATOM 7166 C CA . GLU A 1 898 ? 35.339 -5.426 -54.290 1.00 89.06 898 GLU A CA 1
ATOM 7167 C C . GLU A 1 898 ? 36.619 -4.582 -54.319 1.00 89.06 898 GLU A C 1
ATOM 7169 O O . GLU A 1 898 ? 37.674 -5.079 -53.942 1.00 89.06 898 GLU A O 1
ATOM 7174 N N . GLU A 1 899 ? 36.508 -3.288 -54.650 1.00 88.62 899 GLU A N 1
ATOM 7175 C CA . GLU A 1 899 ? 37.634 -2.349 -54.603 1.00 88.62 899 GLU A CA 1
ATOM 7176 C C . GLU A 1 899 ? 38.230 -2.269 -53.194 1.00 88.62 899 GLU A C 1
ATOM 7178 O O . GLU A 1 899 ? 39.440 -2.370 -53.042 1.00 88.62 899 GLU A O 1
ATOM 7183 N N . TYR A 1 900 ? 37.396 -2.139 -52.159 1.00 86.06 900 TYR A N 1
ATOM 7184 C CA . TYR A 1 900 ? 37.856 -2.080 -50.771 1.00 86.06 900 TYR A CA 1
ATOM 7185 C C . TYR A 1 900 ? 38.565 -3.365 -50.316 1.00 86.06 900 TYR A C 1
ATOM 7187 O O . TYR A 1 900 ? 39.574 -3.292 -49.619 1.00 86.06 900 TYR A O 1
ATOM 7195 N N . ASP A 1 901 ? 38.032 -4.535 -50.683 1.00 86.62 901 ASP A N 1
ATOM 7196 C CA . ASP A 1 901 ? 38.567 -5.841 -50.280 1.00 86.62 901 ASP A CA 1
ATOM 7197 C C . ASP A 1 901 ? 39.933 -6.146 -50.943 1.00 86.62 901 ASP A C 1
ATOM 7199 O O . ASP A 1 901 ? 40.700 -6.949 -50.406 1.00 86.62 901 ASP A O 1
ATOM 7203 N N . ASP A 1 902 ? 40.253 -5.491 -52.068 1.00 88.62 902 ASP A N 1
ATOM 7204 C CA . ASP A 1 902 ? 41.518 -5.629 -52.806 1.00 88.62 902 ASP A CA 1
ATOM 7205 C C . ASP A 1 902 ? 42.646 -4.683 -52.315 1.00 88.62 902 ASP A C 1
ATOM 7207 O O . ASP A 1 902 ? 43.798 -4.857 -52.724 1.00 88.62 902 ASP A O 1
ATOM 7211 N N . LEU A 1 903 ? 42.353 -3.706 -51.441 1.00 88.88 903 LEU A N 1
ATOM 7212 C CA . LEU A 1 903 ? 43.328 -2.723 -50.930 1.00 88.88 903 LEU A CA 1
ATOM 7213 C C . LEU A 1 903 ? 44.233 -3.293 -49.823 1.00 88.88 903 LEU A C 1
ATOM 7215 O O . LEU A 1 903 ? 43.768 -3.963 -48.895 1.00 88.88 903 LEU A O 1
ATOM 7219 N N . ASP A 1 904 ? 45.527 -2.952 -49.847 1.00 86.25 904 ASP A N 1
ATOM 7220 C CA . ASP A 1 904 ? 46.449 -3.249 -48.746 1.00 86.25 904 ASP A CA 1
ATOM 7221 C C . ASP A 1 904 ? 46.448 -2.102 -47.728 1.00 86.25 904 ASP A C 1
ATOM 7223 O O . ASP A 1 904 ? 47.155 -1.109 -47.869 1.00 86.25 904 ASP A O 1
ATOM 7227 N N . LEU A 1 905 ? 45.694 -2.262 -46.636 1.00 82.75 905 LEU A N 1
ATOM 7228 C CA . LEU A 1 905 ? 45.576 -1.256 -45.567 1.00 82.75 905 LEU A CA 1
ATOM 7229 C C . LEU A 1 905 ? 46.894 -0.949 -44.824 1.00 82.75 905 LEU A C 1
ATOM 7231 O O . LEU A 1 905 ? 46.900 -0.119 -43.911 1.00 82.75 905 LEU A O 1
ATOM 7235 N N . THR A 1 906 ? 47.997 -1.635 -45.149 1.00 84.12 906 THR A N 1
ATOM 7236 C CA . THR A 1 906 ? 49.336 -1.296 -44.649 1.00 84.12 906 THR A CA 1
ATOM 7237 C C . THR A 1 906 ? 50.066 -0.265 -45.515 1.00 84.12 906 THR A C 1
ATOM 7239 O O . THR A 1 906 ? 51.008 0.367 -45.022 1.00 84.12 906 THR A O 1
ATOM 7242 N N . ASP A 1 907 ? 49.627 -0.058 -46.760 1.00 89.31 907 ASP A N 1
ATOM 7243 C CA . ASP A 1 907 ? 50.104 1.001 -47.647 1.00 89.31 907 ASP A CA 1
ATOM 7244 C C . ASP A 1 907 ? 49.352 2.321 -47.387 1.00 89.31 907 ASP A C 1
ATOM 7246 O O . ASP A 1 907 ? 48.177 2.339 -47.023 1.00 89.31 907 ASP A O 1
ATOM 7250 N N . THR A 1 908 ? 50.053 3.452 -47.507 1.00 84.25 908 THR A N 1
ATOM 7251 C CA . THR A 1 908 ? 49.486 4.767 -47.154 1.00 84.25 908 THR A CA 1
ATOM 7252 C C . THR A 1 908 ? 48.487 5.266 -48.195 1.00 84.25 908 THR A C 1
ATOM 7254 O O . THR A 1 908 ? 47.470 5.843 -47.811 1.00 84.25 908 THR A O 1
ATOM 7257 N N . ASP A 1 909 ? 48.745 5.023 -49.481 1.00 86.12 909 ASP A N 1
ATOM 7258 C CA . ASP A 1 909 ? 47.872 5.477 -50.566 1.00 86.12 909 ASP A CA 1
ATOM 7259 C C . ASP A 1 909 ? 46.588 4.625 -50.592 1.00 86.12 909 ASP A C 1
ATOM 7261 O O . ASP A 1 909 ? 45.480 5.161 -50.695 1.00 86.12 909 ASP A O 1
ATOM 7265 N N . ASP A 1 910 ? 46.720 3.310 -50.389 1.00 86.94 910 ASP A N 1
ATOM 7266 C CA . ASP A 1 910 ? 45.579 2.392 -50.266 1.00 86.94 910 ASP A CA 1
ATOM 7267 C C . ASP A 1 910 ? 44.741 2.683 -49.009 1.00 86.94 910 ASP A C 1
ATOM 7269 O O . ASP A 1 910 ? 43.513 2.603 -49.050 1.00 86.94 910 ASP A O 1
ATOM 7273 N N . PHE A 1 911 ? 45.368 3.084 -47.896 1.00 85.00 911 PHE A N 1
ATOM 7274 C CA . PHE A 1 911 ? 44.650 3.492 -46.685 1.00 85.00 911 PHE A CA 1
ATOM 7275 C C . PHE A 1 911 ? 43.843 4.785 -46.890 1.00 85.00 911 PHE A C 1
ATOM 7277 O O . PHE A 1 911 ? 42.693 4.872 -46.449 1.00 85.00 911 PHE A O 1
ATOM 7284 N N . GLU A 1 912 ? 44.408 5.785 -47.578 1.00 85.56 912 GLU A N 1
ATOM 7285 C CA . GLU A 1 912 ? 43.673 7.001 -47.948 1.00 85.56 912 GLU A CA 1
ATOM 7286 C C . GLU A 1 912 ? 42.493 6.670 -48.873 1.00 85.56 912 GLU A C 1
ATOM 7288 O O . GLU A 1 912 ? 41.370 7.121 -48.618 1.00 85.56 912 GLU A O 1
ATOM 7293 N N . ARG A 1 913 ? 42.705 5.810 -49.879 1.00 89.69 913 ARG A N 1
ATOM 7294 C CA . ARG A 1 913 ? 41.644 5.353 -50.787 1.00 89.69 913 ARG A CA 1
ATOM 7295 C C . ARG A 1 913 ? 40.543 4.582 -50.060 1.00 89.69 913 ARG A C 1
ATOM 7297 O O . ARG A 1 913 ? 39.362 4.836 -50.298 1.00 89.69 913 ARG A O 1
ATOM 7304 N N . ALA A 1 914 ? 40.905 3.696 -49.133 1.00 86.31 914 ALA A N 1
ATOM 7305 C CA . ALA A 1 914 ? 39.948 2.989 -48.288 1.00 86.31 914 ALA A CA 1
ATOM 7306 C C . ALA A 1 914 ? 39.089 3.975 -47.479 1.00 86.31 914 ALA A C 1
ATOM 7308 O O . ALA A 1 914 ? 37.883 3.762 -47.338 1.00 86.31 914 ALA A O 1
ATOM 7309 N N . GLY A 1 915 ? 39.687 5.072 -46.996 1.00 86.69 915 GLY A N 1
ATOM 7310 C CA . GLY A 1 915 ? 38.997 6.171 -46.316 1.00 86.69 915 GLY A CA 1
ATOM 7311 C C . GLY A 1 915 ? 37.969 6.883 -47.194 1.00 86.69 915 GLY A C 1
ATOM 7312 O O . GLY A 1 915 ? 36.849 7.141 -46.746 1.00 86.69 915 GLY A O 1
ATOM 7313 N N . GLU A 1 916 ? 38.312 7.170 -48.451 1.00 88.50 916 GLU A N 1
ATOM 7314 C CA . GLU A 1 916 ? 37.378 7.749 -49.427 1.00 88.50 916 GLU A CA 1
ATOM 7315 C C . GLU A 1 916 ? 36.197 6.812 -49.709 1.00 88.50 916 GLU A C 1
ATOM 7317 O O . GLU A 1 916 ? 35.041 7.250 -49.695 1.00 88.50 916 GLU A O 1
ATOM 7322 N N . ILE A 1 917 ? 36.479 5.519 -49.908 1.00 88.50 917 ILE A N 1
ATOM 7323 C CA . ILE A 1 917 ? 35.460 4.491 -50.138 1.00 88.50 917 ILE A CA 1
ATOM 7324 C C . ILE A 1 917 ? 34.530 4.387 -48.926 1.00 88.50 917 ILE A C 1
ATOM 7326 O O . ILE A 1 917 ? 33.311 4.411 -49.087 1.00 88.50 917 ILE A O 1
ATOM 7330 N N . ASP A 1 918 ? 35.061 4.328 -47.704 1.00 86.88 918 ASP A N 1
ATOM 7331 C CA . ASP A 1 918 ? 34.241 4.284 -46.490 1.00 86.88 918 ASP A CA 1
ATOM 7332 C C . ASP A 1 918 ? 33.423 5.566 -46.294 1.00 86.88 918 ASP A C 1
ATOM 7334 O O . ASP A 1 918 ? 32.259 5.510 -45.884 1.00 86.88 918 ASP A O 1
ATOM 7338 N N . GLN A 1 919 ? 33.976 6.732 -46.632 1.00 89.62 919 GLN A N 1
ATOM 7339 C CA . GLN A 1 919 ? 33.234 7.988 -46.601 1.00 89.62 919 GLN A CA 1
ATOM 7340 C C . GLN A 1 919 ? 32.057 7.957 -47.590 1.00 89.62 919 GLN A C 1
ATOM 7342 O O . GLN A 1 919 ? 30.966 8.419 -47.242 1.00 89.62 919 GLN A O 1
ATOM 7347 N N . GLU A 1 920 ? 32.213 7.376 -48.780 1.00 88.25 920 GLU A N 1
ATOM 7348 C CA . GLU A 1 920 ? 31.114 7.172 -49.731 1.00 88.25 920 GLU A CA 1
ATOM 7349 C C . GLU A 1 920 ? 30.111 6.112 -49.237 1.00 88.25 920 GLU A C 1
ATOM 7351 O O . GLU A 1 920 ? 28.890 6.335 -49.247 1.00 88.25 920 GLU A O 1
ATOM 7356 N N . ARG A 1 921 ? 30.613 4.991 -48.705 1.00 87.12 921 ARG A N 1
ATOM 7357 C CA . ARG A 1 921 ? 29.813 3.886 -48.158 1.00 87.12 921 ARG A CA 1
ATOM 7358 C C . ARG A 1 921 ? 29.000 4.281 -46.942 1.00 87.12 921 ARG A C 1
ATOM 7360 O O . ARG A 1 921 ? 27.911 3.735 -46.778 1.00 87.12 921 ARG A O 1
ATOM 7367 N N . TYR A 1 922 ? 29.457 5.221 -46.120 1.00 87.19 922 TYR A N 1
ATOM 7368 C CA . TYR A 1 922 ? 28.816 5.574 -44.850 1.00 87.19 922 TYR A CA 1
ATOM 7369 C C . TYR A 1 922 ? 28.407 7.047 -44.728 1.00 87.19 922 TYR A C 1
ATOM 7371 O O . TYR A 1 922 ? 27.961 7.456 -43.656 1.00 87.19 922 TYR A O 1
ATOM 7379 N N . ASN A 1 923 ? 28.436 7.833 -45.812 1.00 89.25 923 ASN A N 1
ATOM 7380 C CA . ASN A 1 923 ? 27.921 9.215 -45.829 1.00 89.25 923 ASN A CA 1
ATOM 7381 C C . ASN A 1 923 ? 26.485 9.314 -45.270 1.00 89.25 923 ASN A C 1
ATOM 7383 O O . ASN A 1 923 ? 26.153 10.220 -44.500 1.00 89.25 923 ASN A O 1
ATOM 7387 N N . TRP A 1 924 ? 25.640 8.340 -45.619 1.00 90.06 924 TRP A N 1
ATOM 7388 C CA . TRP A 1 924 ? 24.311 8.147 -45.040 1.00 90.06 924 TRP A CA 1
ATOM 7389 C C . TRP A 1 924 ? 24.169 6.739 -44.471 1.00 90.06 924 TRP A C 1
ATOM 7391 O O . TRP A 1 924 ? 24.259 5.768 -45.222 1.00 90.06 924 TRP A O 1
ATOM 7401 N N . LEU A 1 925 ? 23.910 6.614 -43.169 1.00 89.69 925 LEU A N 1
ATOM 7402 C CA . LEU A 1 925 ? 23.782 5.311 -42.514 1.00 89.69 925 LEU A CA 1
ATOM 7403 C C . LEU A 1 925 ? 22.511 4.572 -42.953 1.00 89.69 925 LEU A C 1
ATOM 7405 O O . LEU A 1 925 ? 21.400 5.108 -42.912 1.00 89.69 925 LEU A O 1
ATOM 7409 N N . GLU A 1 926 ? 22.669 3.299 -43.310 1.00 91.00 926 GLU A N 1
ATOM 7410 C CA . GLU A 1 926 ? 21.602 2.426 -43.802 1.00 91.00 926 GLU A CA 1
ATOM 7411 C C . GLU A 1 926 ? 21.472 1.174 -42.914 1.00 91.00 926 GLU A C 1
ATOM 7413 O O . GLU A 1 926 ? 22.313 0.282 -42.964 1.00 91.00 926 GLU A O 1
ATOM 7418 N N . PHE A 1 927 ? 20.430 1.105 -42.075 1.00 92.19 927 PHE A N 1
ATOM 7419 C CA . PHE A 1 927 ? 20.221 0.005 -41.127 1.00 92.19 927 PHE A CA 1
ATOM 7420 C C . PHE A 1 927 ? 18.764 -0.134 -40.669 1.00 92.19 927 PHE A C 1
ATOM 7422 O O . PHE A 1 927 ? 17.971 0.813 -40.718 1.00 92.19 927 PHE A O 1
ATOM 7429 N N . TYR A 1 928 ? 18.439 -1.306 -40.128 1.00 93.75 928 TYR A N 1
ATOM 7430 C CA . TYR A 1 928 ? 17.248 -1.522 -39.316 1.00 93.75 928 TYR A CA 1
ATOM 7431 C C . TYR A 1 928 ? 17.618 -2.234 -38.015 1.00 93.75 928 TYR A C 1
ATOM 7433 O O . TYR A 1 928 ? 18.493 -3.092 -37.974 1.00 93.75 928 TYR A O 1
ATOM 7441 N N . LYS A 1 929 ? 16.947 -1.866 -36.931 1.00 94.00 929 LYS A N 1
ATOM 7442 C CA . LYS A 1 929 ? 17.216 -2.334 -35.576 1.00 94.00 929 LYS A CA 1
ATOM 7443 C C . LYS A 1 929 ? 15.907 -2.682 -34.890 1.00 94.00 929 LYS A C 1
ATOM 7445 O O . LYS A 1 929 ? 14.962 -1.898 -34.945 1.00 94.00 929 LYS A O 1
ATOM 7450 N N . VAL A 1 930 ? 15.840 -3.840 -34.245 1.00 95.81 930 VAL A N 1
ATOM 7451 C CA . VAL A 1 930 ? 14.656 -4.320 -33.529 1.00 95.81 930 VAL A CA 1
ATOM 7452 C C . VAL A 1 930 ? 15.053 -4.698 -32.111 1.00 95.81 930 VAL A C 1
ATOM 7454 O O . VAL A 1 930 ? 15.895 -5.567 -31.911 1.00 95.81 930 VAL A O 1
ATOM 7457 N N . ASN A 1 931 ? 14.407 -4.069 -31.134 1.00 96.00 931 ASN A N 1
ATOM 7458 C CA . ASN A 1 931 ? 14.584 -4.334 -29.712 1.00 96.00 931 ASN A CA 1
ATOM 7459 C C . ASN A 1 931 ? 13.282 -4.881 -29.119 1.00 96.00 931 ASN A C 1
ATOM 7461 O O . ASN A 1 931 ? 12.202 -4.329 -29.340 1.00 96.00 931 ASN A O 1
ATOM 7465 N N . PHE A 1 932 ? 13.390 -5.932 -28.312 1.00 97.06 932 PHE A N 1
ATOM 7466 C CA . PHE A 1 932 ? 12.314 -6.458 -27.480 1.00 97.06 932 PHE A CA 1
ATOM 7467 C C . PHE A 1 932 ? 12.735 -6.440 -26.015 1.00 97.06 932 PHE A C 1
ATOM 7469 O O . PHE A 1 932 ? 13.825 -6.888 -25.663 1.00 97.06 932 PHE A O 1
ATOM 7476 N N . LYS A 1 933 ? 11.830 -5.994 -25.145 1.00 96.75 933 LYS A N 1
ATOM 7477 C CA . LYS A 1 933 ? 11.987 -6.073 -23.694 1.00 96.75 933 LYS A CA 1
ATOM 7478 C C . LYS A 1 933 ? 10.683 -6.501 -23.041 1.00 96.75 933 LYS A C 1
ATOM 7480 O O . LYS A 1 933 ? 9.621 -5.954 -23.337 1.00 96.75 933 LYS A O 1
ATOM 7485 N N . GLY A 1 934 ? 10.774 -7.461 -22.130 1.00 97.25 934 GLY A N 1
ATOM 7486 C CA . GLY A 1 934 ? 9.662 -7.945 -21.322 1.00 97.25 934 GLY A CA 1
ATOM 7487 C C . GLY A 1 934 ? 10.073 -8.058 -19.862 1.00 97.25 934 GLY A C 1
ATOM 7488 O O . GLY A 1 934 ? 11.060 -8.710 -19.535 1.00 97.25 934 GLY A O 1
ATOM 7489 N N . THR A 1 935 ? 9.314 -7.431 -18.973 1.00 97.12 935 THR A N 1
ATOM 7490 C CA . THR A 1 935 ? 9.498 -7.509 -17.524 1.00 97.12 935 THR A CA 1
ATOM 7491 C C . THR A 1 935 ? 8.177 -7.884 -16.867 1.00 97.12 935 THR A C 1
ATOM 7493 O O . THR A 1 935 ? 7.135 -7.313 -17.189 1.00 97.12 935 THR A O 1
ATOM 7496 N N . TRP A 1 936 ? 8.218 -8.780 -15.886 1.00 96.38 936 TRP A N 1
ATOM 7497 C CA . TRP A 1 936 ? 7.068 -9.094 -15.041 1.00 96.38 936 TRP A CA 1
ATOM 7498 C C . TRP A 1 936 ? 7.404 -8.828 -13.585 1.00 96.38 936 TRP A C 1
ATOM 7500 O O . TRP A 1 936 ? 8.563 -8.889 -13.191 1.00 96.38 936 TRP A O 1
ATOM 7510 N N . TYR A 1 937 ? 6.382 -8.556 -12.788 1.00 95.31 937 TYR A N 1
ATOM 7511 C CA . TYR A 1 937 ? 6.474 -8.384 -11.349 1.00 95.31 937 TYR A CA 1
ATOM 7512 C C . TYR A 1 937 ? 5.446 -9.303 -10.707 1.00 95.31 937 TYR A C 1
ATOM 7514 O O . TYR A 1 937 ? 4.274 -9.320 -11.087 1.00 95.31 937 TYR A O 1
ATOM 7522 N N . THR A 1 938 ? 5.885 -10.121 -9.761 1.00 93.88 938 THR A N 1
ATOM 7523 C CA . THR A 1 938 ? 5.009 -11.054 -9.057 1.00 93.88 938 THR A CA 1
ATOM 7524 C C . THR A 1 938 ? 5.330 -11.039 -7.577 1.00 93.88 938 THR A C 1
ATOM 7526 O O . THR A 1 938 ? 6.430 -11.398 -7.158 1.00 93.88 938 THR A O 1
ATOM 7529 N N . GLN A 1 939 ? 4.345 -10.655 -6.775 1.00 91.56 939 GLN A N 1
ATOM 7530 C CA . GLN A 1 939 ? 4.416 -10.723 -5.326 1.00 91.56 939 GLN A CA 1
ATOM 7531 C C . GLN A 1 939 ? 4.406 -12.192 -4.873 1.00 91.56 939 GLN A C 1
ATOM 7533 O O . GLN A 1 939 ? 3.391 -12.878 -4.985 1.00 91.56 939 GLN A O 1
ATOM 7538 N N . VAL A 1 940 ? 5.537 -12.692 -4.369 1.00 89.56 940 VAL A N 1
ATOM 7539 C CA . VAL A 1 940 ? 5.674 -14.097 -3.939 1.00 89.56 940 VAL A CA 1
ATOM 7540 C C . VAL A 1 940 ? 5.271 -14.268 -2.475 1.00 89.56 940 VAL A C 1
ATOM 7542 O O . VAL A 1 940 ? 4.652 -15.267 -2.112 1.00 89.56 940 VAL A O 1
ATOM 7545 N N . ALA A 1 941 ? 5.620 -13.309 -1.611 1.00 82.06 941 ALA A N 1
ATOM 7546 C CA . ALA A 1 941 ? 5.270 -13.358 -0.192 1.00 82.06 941 ALA A CA 1
ATOM 7547 C C . ALA A 1 941 ? 5.361 -11.980 0.475 1.00 82.06 941 ALA A C 1
ATOM 7549 O O . ALA A 1 941 ? 6.462 -11.459 0.647 1.00 82.06 941 ALA A O 1
ATOM 7550 N N . LYS A 1 942 ? 4.230 -11.434 0.954 1.00 80.38 942 LYS A N 1
ATOM 7551 C CA . LYS A 1 942 ? 4.167 -10.059 1.493 1.00 80.38 942 LYS A CA 1
ATOM 7552 C C . LYS A 1 942 ? 4.887 -9.107 0.533 1.00 80.38 942 LYS A C 1
ATOM 7554 O O . LYS A 1 942 ? 4.602 -9.140 -0.650 1.00 80.38 942 LYS A O 1
ATOM 7559 N N . ASP A 1 943 ? 5.870 -8.350 0.986 1.00 82.88 943 ASP A N 1
ATOM 7560 C CA . ASP A 1 943 ? 6.551 -7.362 0.152 1.00 82.88 943 ASP A CA 1
ATOM 7561 C C . ASP A 1 943 ? 7.679 -7.956 -0.717 1.00 82.88 943 ASP A C 1
ATOM 7563 O O . ASP A 1 943 ? 8.410 -7.224 -1.370 1.00 82.88 943 ASP A O 1
ATOM 7567 N N . LEU A 1 944 ? 7.859 -9.281 -0.733 1.00 92.88 944 LEU A N 1
ATOM 7568 C CA . LEU A 1 944 ? 8.858 -9.949 -1.567 1.00 92.88 944 LEU A CA 1
ATOM 7569 C C . LEU A 1 944 ? 8.354 -10.088 -3.012 1.00 92.88 944 LEU A C 1
ATOM 7571 O O . LEU A 1 944 ? 7.380 -10.806 -3.262 1.00 92.88 944 LEU A O 1
ATOM 7575 N N . VAL A 1 945 ? 9.052 -9.457 -3.955 1.00 95.88 945 VAL A N 1
ATOM 7576 C CA . VAL A 1 945 ? 8.671 -9.387 -5.374 1.00 95.88 945 VAL A CA 1
ATOM 7577 C C . VAL A 1 945 ? 9.692 -10.116 -6.238 1.00 95.88 945 VAL A C 1
ATOM 7579 O O . VAL A 1 945 ? 10.885 -9.826 -6.188 1.00 95.88 945 VAL A O 1
ATOM 7582 N N . LEU A 1 946 ? 9.222 -11.043 -7.065 1.00 97.25 946 LEU A N 1
ATOM 7583 C CA . LEU A 1 946 ? 10.008 -11.675 -8.117 1.00 97.25 946 LEU A CA 1
ATOM 7584 C C . LEU A 1 946 ? 9.853 -10.880 -9.417 1.00 97.25 946 LEU A C 1
ATOM 7586 O O . LEU A 1 946 ? 8.731 -10.576 -9.826 1.00 97.25 946 LEU A O 1
ATOM 7590 N N . ARG A 1 947 ? 10.973 -10.565 -10.067 1.00 96.94 947 ARG A N 1
ATOM 7591 C CA . ARG A 1 947 ? 11.038 -9.830 -11.328 1.00 96.94 947 ARG A CA 1
ATOM 7592 C C . ARG A 1 947 ? 11.863 -10.597 -12.364 1.00 96.94 947 ARG A C 1
ATOM 7594 O O . ARG A 1 947 ? 13.084 -10.430 -12.401 1.00 96.94 947 ARG A O 1
ATOM 7601 N N . PRO A 1 948 ? 11.238 -11.425 -13.212 1.00 97.31 948 PRO A N 1
ATOM 7602 C CA . PRO A 1 948 ? 11.875 -11.898 -14.432 1.00 97.31 948 PRO A CA 1
ATOM 7603 C C . PRO A 1 948 ? 11.924 -10.778 -15.482 1.00 97.31 948 PRO A C 1
ATOM 7605 O O . PRO A 1 948 ? 11.005 -9.960 -15.600 1.00 97.31 948 PRO A O 1
ATOM 7608 N N . ASN A 1 949 ? 13.005 -10.750 -16.250 1.00 96.38 949 ASN A N 1
ATOM 7609 C CA . ASN A 1 949 ? 13.270 -9.785 -17.303 1.00 96.38 949 ASN A CA 1
ATOM 7610 C C . ASN A 1 949 ? 13.957 -10.474 -18.485 1.00 96.38 949 ASN A C 1
ATOM 7612 O O . ASN A 1 949 ? 14.900 -11.243 -18.298 1.00 96.38 949 ASN A O 1
ATOM 7616 N N . VAL A 1 950 ? 13.491 -10.172 -19.690 1.00 96.19 950 VAL A N 1
ATOM 7617 C CA . VAL A 1 950 ? 13.998 -10.724 -20.945 1.00 96.19 950 VAL A CA 1
ATOM 7618 C C . VAL A 1 950 ? 14.216 -9.584 -21.925 1.00 96.19 950 VAL A C 1
ATOM 7620 O O . VAL A 1 950 ? 13.343 -8.730 -22.082 1.00 96.19 950 VAL A O 1
ATOM 7623 N N . GLU A 1 951 ? 15.372 -9.578 -22.573 1.00 95.69 951 GLU A N 1
ATOM 7624 C CA . GLU A 1 951 ? 15.789 -8.564 -23.535 1.00 95.69 951 GLU A CA 1
ATOM 7625 C C . GLU A 1 951 ? 16.413 -9.239 -24.759 1.00 95.69 951 GLU A C 1
ATOM 7627 O O . GLU A 1 951 ? 17.219 -10.159 -24.618 1.00 95.69 951 GLU A O 1
ATOM 7632 N N . PHE A 1 952 ? 16.038 -8.769 -25.945 1.00 95.38 952 PHE A N 1
ATOM 7633 C CA . PHE A 1 952 ? 16.604 -9.183 -27.225 1.00 95.38 952 PHE A CA 1
ATOM 7634 C C . PHE A 1 952 ? 16.822 -7.953 -28.096 1.00 95.38 952 PHE A C 1
ATOM 7636 O O . PHE A 1 952 ? 15.962 -7.071 -28.139 1.00 95.38 952 PHE A O 1
ATOM 7643 N N . GLY A 1 953 ? 17.925 -7.933 -28.832 1.00 95.00 953 GLY A N 1
ATOM 7644 C CA . GLY A 1 953 ? 18.199 -6.911 -29.831 1.00 95.00 953 GLY A CA 1
ATOM 7645 C C . GLY A 1 953 ? 18.800 -7.513 -31.082 1.00 95.00 953 GLY A C 1
ATOM 7646 O O . GLY A 1 953 ? 19.545 -8.491 -31.016 1.00 95.00 953 GLY A O 1
ATOM 7647 N N . PHE A 1 954 ? 18.447 -6.925 -32.215 1.00 93.88 954 PHE A N 1
ATOM 7648 C CA . PHE A 1 954 ? 18.935 -7.301 -33.527 1.00 93.88 954 PHE A CA 1
ATOM 7649 C C . PHE A 1 954 ? 19.159 -6.049 -34.374 1.00 93.88 954 PHE A C 1
ATOM 7651 O O . PHE A 1 954 ? 18.242 -5.246 -34.543 1.00 93.88 954 PHE A O 1
ATOM 7658 N N . LEU A 1 955 ? 20.356 -5.912 -34.930 1.00 92.69 955 LEU A N 1
ATOM 7659 C CA . LEU A 1 955 ? 20.771 -4.878 -35.867 1.00 92.69 955 LEU A CA 1
ATOM 7660 C C . LEU A 1 955 ? 21.099 -5.542 -37.206 1.00 92.69 955 LEU A C 1
ATOM 7662 O O . LEU A 1 955 ? 21.913 -6.459 -37.273 1.00 92.69 955 LEU A O 1
ATOM 7666 N N . GLY A 1 956 ? 20.478 -5.061 -38.276 1.00 90.19 956 GLY A N 1
ATOM 7667 C CA . GLY A 1 956 ? 20.690 -5.550 -39.631 1.00 90.19 956 GLY A CA 1
ATOM 7668 C C . GLY A 1 956 ? 20.924 -4.422 -40.632 1.00 90.19 956 GLY A C 1
ATOM 7669 O O . GLY A 1 956 ? 20.577 -3.263 -40.396 1.00 90.19 956 GLY A O 1
ATOM 7670 N N . ALA A 1 957 ? 21.493 -4.790 -41.777 1.00 88.25 957 ALA A N 1
ATOM 7671 C CA . ALA A 1 957 ? 21.670 -3.929 -42.942 1.00 88.25 957 ALA A CA 1
ATOM 7672 C C . ALA A 1 957 ? 20.688 -4.326 -44.054 1.00 88.25 957 ALA A C 1
ATOM 7674 O O . ALA A 1 957 ? 20.375 -5.510 -44.218 1.00 88.25 957 ALA A O 1
ATOM 7675 N N . TYR A 1 958 ? 20.202 -3.346 -44.820 1.00 88.56 958 TYR A N 1
ATOM 7676 C CA . TYR A 1 958 ? 19.328 -3.598 -45.972 1.00 88.56 958 TYR A CA 1
ATOM 7677 C C . TYR A 1 958 ? 20.121 -4.130 -47.174 1.00 88.56 958 TYR A C 1
ATOM 7679 O O . TYR A 1 958 ? 19.724 -5.126 -47.774 1.00 88.56 958 TYR A O 1
ATOM 7687 N N . ASN A 1 959 ? 21.259 -3.496 -47.478 1.00 87.38 959 ASN A N 1
ATOM 7688 C CA . ASN A 1 959 ? 22.227 -3.946 -48.473 1.00 87.38 959 ASN A CA 1
ATOM 7689 C C . ASN A 1 959 ? 23.454 -4.536 -47.758 1.00 87.38 959 ASN A C 1
ATOM 7691 O O . ASN A 1 959 ? 24.128 -3.839 -47.004 1.00 87.38 959 ASN A O 1
ATOM 7695 N N . GLN A 1 960 ? 23.732 -5.821 -47.987 1.00 83.81 960 GLN A N 1
ATOM 7696 C CA . GLN A 1 960 ? 24.841 -6.532 -47.342 1.00 83.81 960 GLN A CA 1
ATOM 7697 C C . GLN A 1 960 ? 26.219 -6.124 -47.887 1.00 83.81 960 GLN A C 1
ATOM 7699 O O . GLN A 1 960 ? 27.206 -6.268 -47.170 1.00 83.81 960 GLN A O 1
ATOM 7704 N N . ASP A 1 961 ? 26.300 -5.563 -49.098 1.00 84.44 961 ASP A N 1
ATOM 7705 C CA . ASP A 1 961 ? 27.566 -5.092 -49.682 1.00 84.44 961 ASP A CA 1
ATOM 7706 C C . ASP A 1 961 ? 28.056 -3.791 -49.025 1.00 84.44 961 ASP A C 1
ATOM 7708 O O . ASP A 1 961 ? 29.254 -3.527 -48.913 1.00 84.44 961 ASP A O 1
ATOM 7712 N N . ARG A 1 962 ? 27.131 -3.025 -48.435 1.00 83.88 962 ARG A N 1
ATOM 7713 C CA . ARG A 1 962 ? 27.464 -1.887 -47.565 1.00 83.88 962 ARG A CA 1
ATOM 7714 C C . ARG A 1 962 ? 27.978 -2.299 -46.185 1.00 83.88 962 ARG A C 1
ATOM 7716 O O . ARG A 1 962 ? 28.575 -1.469 -45.515 1.00 83.88 962 ARG A O 1
ATOM 7723 N N . GLY A 1 963 ? 27.757 -3.545 -45.764 1.00 76.88 963 GLY A N 1
ATOM 7724 C CA . GLY A 1 963 ? 28.091 -4.023 -44.423 1.00 76.88 963 GLY A CA 1
ATOM 7725 C C . GLY A 1 963 ? 27.119 -3.558 -43.328 1.00 76.88 963 GLY A C 1
ATOM 7726 O O . GLY A 1 963 ? 26.243 -2.716 -43.535 1.00 76.88 963 GLY A O 1
ATOM 7727 N N . VAL A 1 964 ? 27.249 -4.148 -42.135 1.00 76.69 964 VAL A N 1
ATOM 7728 C CA . VAL A 1 964 ? 26.513 -3.704 -40.939 1.00 76.69 964 VAL A CA 1
ATOM 7729 C C . VAL A 1 964 ? 27.196 -2.468 -40.385 1.00 76.69 964 VAL A C 1
ATOM 7731 O O . VAL A 1 964 ? 28.390 -2.513 -40.087 1.00 76.69 964 VAL A O 1
ATOM 7734 N N . ILE A 1 965 ? 26.423 -1.399 -40.192 1.00 82.81 965 ILE A N 1
ATOM 7735 C CA . ILE A 1 965 ? 26.962 -0.139 -39.691 1.00 82.81 965 ILE A CA 1
ATOM 7736 C C . ILE A 1 965 ? 27.727 -0.340 -38.365 1.00 82.81 965 ILE A C 1
ATOM 7738 O O . ILE A 1 965 ? 27.325 -1.153 -37.522 1.00 82.81 965 ILE A O 1
ATOM 7742 N N . PRO A 1 966 ? 28.836 0.384 -38.167 1.00 73.88 966 PRO A N 1
ATOM 7743 C CA . PRO A 1 966 ? 29.614 0.289 -36.934 1.00 73.88 966 PRO A CA 1
ATOM 7744 C C . PRO A 1 966 ? 28.939 0.992 -35.745 1.00 73.88 966 PRO A C 1
ATOM 7746 O O . PRO A 1 966 ? 29.175 0.651 -34.589 1.00 73.88 966 PRO A O 1
ATOM 7749 N N . PHE A 1 967 ? 28.056 1.954 -36.015 1.00 78.94 967 PHE A N 1
ATOM 7750 C CA . PHE A 1 967 ? 27.253 2.631 -34.999 1.00 78.94 967 PHE A CA 1
ATOM 7751 C C . PHE A 1 967 ? 26.030 1.794 -34.585 1.00 78.94 967 PHE A C 1
ATOM 7753 O O . PHE A 1 967 ? 25.614 0.891 -35.303 1.00 78.94 967 PHE A O 1
ATOM 7760 N N . GLU A 1 968 ? 25.409 2.111 -33.442 1.00 82.56 968 GLU A N 1
ATOM 7761 C CA . GLU A 1 968 ? 24.168 1.467 -32.947 1.00 82.56 968 GLU A CA 1
ATOM 7762 C C . GLU A 1 968 ? 24.279 -0.011 -32.517 1.00 82.56 968 GLU A C 1
ATOM 7764 O O . GLU A 1 968 ? 23.266 -0.613 -32.144 1.00 82.56 968 GLU A O 1
ATOM 7769 N N . ARG A 1 969 ? 25.484 -0.591 -32.508 1.00 88.00 969 ARG A N 1
ATOM 7770 C CA . ARG A 1 969 ? 25.753 -1.965 -32.045 1.00 88.00 969 ARG A CA 1
ATOM 7771 C C . ARG A 1 969 ? 25.553 -2.144 -30.535 1.00 88.00 969 ARG A C 1
ATOM 7773 O O . ARG A 1 969 ? 25.502 -1.170 -29.776 1.00 88.00 969 ARG A O 1
ATOM 7780 N N . TYR A 1 970 ? 25.420 -3.397 -30.102 1.00 90.56 970 TYR A N 1
ATOM 7781 C CA . TYR A 1 970 ? 25.154 -3.766 -28.712 1.00 90.56 970 TYR A CA 1
ATOM 7782 C C . TYR A 1 970 ? 26.433 -4.145 -27.967 1.00 90.56 970 TYR A C 1
ATOM 7784 O O . TYR A 1 970 ? 27.206 -4.988 -28.420 1.00 90.56 970 TYR A O 1
ATOM 7792 N N . PHE A 1 971 ? 26.608 -3.568 -26.781 1.00 88.94 971 PHE A N 1
ATOM 7793 C CA . PHE A 1 971 ? 27.753 -3.812 -25.908 1.00 88.94 971 PHE A CA 1
ATOM 7794 C C . PHE A 1 971 ? 27.271 -4.423 -24.606 1.00 88.94 971 PHE A C 1
ATOM 7796 O O . PHE A 1 971 ? 26.498 -3.801 -23.882 1.00 88.94 971 PHE A O 1
ATOM 7803 N N . VAL A 1 972 ? 27.711 -5.639 -24.298 1.00 91.31 972 VAL A N 1
ATOM 7804 C CA . VAL A 1 972 ? 27.197 -6.399 -23.153 1.00 91.31 972 VAL A CA 1
ATOM 7805 C C . VAL A 1 972 ? 28.255 -6.460 -22.053 1.00 91.31 972 VAL A C 1
ATOM 7807 O O . VAL A 1 972 ? 29.424 -6.740 -22.309 1.00 91.31 972 VAL A O 1
ATOM 7810 N N . GLY A 1 973 ? 27.841 -6.217 -20.809 1.00 89.25 973 GLY A N 1
ATOM 7811 C CA . GLY A 1 973 ? 28.708 -6.330 -19.633 1.00 89.25 973 GLY A CA 1
ATOM 7812 C C . GLY A 1 973 ? 28.648 -5.114 -18.717 1.00 89.25 973 GLY A C 1
ATOM 7813 O O . GLY A 1 973 ? 28.411 -3.991 -19.161 1.00 89.25 973 GLY A O 1
ATOM 7814 N N . GLY A 1 974 ? 28.880 -5.345 -17.427 1.00 87.12 974 GLY A N 1
ATOM 7815 C CA . GLY A 1 974 ? 29.060 -4.295 -16.433 1.00 87.12 974 GLY A CA 1
ATOM 7816 C C . GLY A 1 974 ? 27.777 -3.674 -15.893 1.00 87.12 974 GLY A C 1
ATOM 7817 O O . GLY A 1 974 ? 26.763 -4.359 -15.726 1.00 87.12 974 GLY A O 1
ATOM 7818 N N . ASP A 1 975 ? 27.840 -2.382 -15.573 1.00 77.75 975 ASP A N 1
ATOM 7819 C CA . ASP A 1 975 ? 26.815 -1.650 -14.819 1.00 77.75 975 ASP A CA 1
ATOM 7820 C C . ASP A 1 975 ? 25.729 -1.013 -15.701 1.00 77.75 975 ASP A C 1
ATOM 7822 O O . ASP A 1 975 ? 24.699 -0.577 -15.182 1.00 77.75 975 ASP A O 1
ATOM 7826 N N . GLY A 1 976 ? 25.906 -1.013 -17.025 1.00 73.50 976 GLY A N 1
ATOM 7827 C CA . GLY A 1 976 ? 24.970 -0.412 -17.981 1.00 73.50 976 GLY A CA 1
ATOM 7828 C C . GLY A 1 976 ? 24.900 1.117 -17.946 1.00 73.50 976 GLY A C 1
ATOM 7829 O O . GLY A 1 976 ? 24.005 1.687 -18.566 1.00 73.50 976 GLY A O 1
ATOM 7830 N N . LEU A 1 977 ? 25.800 1.779 -17.214 1.00 65.94 977 LEU A N 1
ATOM 7831 C CA . LEU A 1 977 ? 25.900 3.236 -17.102 1.00 65.94 977 LEU A CA 1
ATOM 7832 C C . LEU A 1 977 ? 27.235 3.786 -17.590 1.00 65.94 977 LEU A C 1
ATOM 7834 O O . LEU A 1 977 ? 27.287 4.950 -17.993 1.00 65.94 977 LEU A O 1
ATOM 7838 N N . ALA A 1 978 ? 28.304 2.992 -17.523 1.00 53.28 978 ALA A N 1
ATOM 7839 C CA . ALA A 1 978 ? 29.639 3.392 -17.932 1.00 53.28 978 ALA A CA 1
ATOM 7840 C C . ALA A 1 978 ? 29.699 3.637 -19.446 1.00 53.28 978 ALA A C 1
ATOM 7842 O O . ALA A 1 978 ? 30.092 2.770 -20.225 1.00 53.28 978 ALA A O 1
ATOM 7843 N N . ASN A 1 979 ? 29.314 4.845 -19.860 1.00 51.06 979 ASN A N 1
ATOM 7844 C CA . ASN A 1 979 ? 29.501 5.323 -21.217 1.00 51.06 979 ASN A CA 1
ATOM 7845 C C . ASN A 1 979 ? 30.600 6.387 -21.238 1.00 51.06 979 ASN A C 1
ATOM 7847 O O . ASN A 1 979 ? 30.422 7.520 -20.781 1.00 51.06 979 ASN A O 1
ATOM 7851 N N . TYR A 1 980 ? 31.748 5.973 -21.769 1.00 49.66 980 TYR A N 1
ATOM 7852 C CA . TYR A 1 980 ? 32.840 6.841 -22.211 1.00 49.66 980 TYR A CA 1
ATOM 7853 C C . TYR A 1 980 ? 32.869 6.986 -23.740 1.00 49.66 980 TYR A C 1
ATOM 7855 O O . TYR A 1 980 ? 33.638 7.798 -24.239 1.00 49.66 980 TYR A O 1
ATOM 7863 N N . SER A 1 981 ? 32.020 6.244 -24.467 1.00 51.62 981 SER A N 1
ATOM 7864 C CA . SER A 1 981 ? 31.882 6.305 -25.926 1.00 51.62 981 SER A CA 1
ATOM 7865 C C . SER A 1 981 ? 30.478 6.760 -26.299 1.00 51.62 981 SER A C 1
ATOM 7867 O O . SER A 1 981 ? 29.491 6.291 -25.734 1.00 51.62 981 SER A O 1
ATOM 7869 N N . LEU A 1 982 ? 30.392 7.735 -27.200 1.00 56.44 982 LEU A N 1
ATOM 7870 C CA . LEU A 1 982 ? 29.172 8.508 -27.445 1.00 56.44 982 LEU A CA 1
ATOM 7871 C C . LEU A 1 982 ? 28.549 8.235 -28.818 1.00 56.44 982 LEU A C 1
ATOM 7873 O O . LEU A 1 982 ? 27.532 8.824 -29.166 1.00 56.44 982 LEU A O 1
ATOM 7877 N N . ASP A 1 983 ? 29.109 7.285 -29.555 1.00 58.16 983 ASP A N 1
ATOM 7878 C CA . ASP A 1 983 ? 28.844 6.884 -30.938 1.00 58.16 983 ASP A CA 1
ATOM 7879 C C . ASP A 1 983 ? 27.511 6.137 -31.175 1.00 58.16 983 ASP A C 1
ATOM 7881 O O . ASP A 1 983 ? 27.309 5.476 -32.189 1.00 58.16 983 ASP A O 1
ATOM 7885 N N . GLY A 1 984 ? 26.550 6.261 -30.256 1.00 62.47 984 GLY A N 1
ATOM 7886 C CA . GLY A 1 984 ? 25.230 5.633 -30.378 1.00 62.47 984 GLY A CA 1
ATOM 7887 C C . GLY A 1 984 ? 25.194 4.136 -30.050 1.00 62.47 984 GLY A C 1
ATOM 7888 O O . GLY A 1 984 ? 24.159 3.509 -30.263 1.00 62.47 984 GLY A O 1
ATOM 7889 N N . ARG A 1 985 ? 26.280 3.562 -29.513 1.00 76.19 985 ARG A N 1
ATOM 7890 C CA . ARG A 1 985 ? 26.323 2.191 -28.972 1.00 76.19 985 ARG A CA 1
ATOM 7891 C C . ARG A 1 985 ? 25.267 1.988 -27.879 1.00 76.19 985 ARG A C 1
ATOM 7893 O O . ARG A 1 985 ? 25.083 2.842 -27.008 1.00 76.19 985 ARG A O 1
ATOM 7900 N N . GLU A 1 986 ? 24.591 0.841 -27.898 1.00 82.69 986 GLU A N 1
ATOM 7901 C CA . GLU A 1 986 ? 23.601 0.463 -26.884 1.00 82.69 986 GLU A CA 1
ATOM 7902 C C . GLU A 1 986 ? 24.240 -0.466 -25.846 1.00 82.69 986 GLU A C 1
ATOM 7904 O O . GLU A 1 986 ? 24.546 -1.624 -26.130 1.00 82.69 986 GLU A O 1
ATOM 7909 N N . VAL A 1 987 ? 24.456 0.047 -24.631 1.00 83.31 987 VAL A N 1
ATOM 7910 C CA . VAL A 1 987 ? 25.060 -0.723 -23.537 1.00 83.31 987 VAL A CA 1
ATOM 7911 C C . VAL A 1 987 ? 23.988 -1.519 -22.798 1.00 83.31 987 VAL A C 1
ATOM 7913 O O . VAL A 1 987 ? 23.040 -0.972 -22.232 1.00 83.31 987 VAL A O 1
ATOM 7916 N N . VAL A 1 988 ? 24.178 -2.829 -22.754 1.00 89.31 988 VAL A N 1
ATOM 7917 C CA . VAL A 1 988 ? 23.327 -3.789 -22.067 1.00 89.31 988 VAL A CA 1
ATOM 7918 C C . VAL A 1 988 ? 24.036 -4.231 -20.791 1.00 89.31 988 VAL A C 1
ATOM 7920 O O . VAL A 1 988 ? 25.034 -4.953 -20.813 1.00 89.31 988 VAL A O 1
ATOM 7923 N N . GLN A 1 989 ? 23.491 -3.810 -19.650 1.00 90.00 989 GLN A N 1
ATOM 7924 C CA . GLN A 1 989 ? 23.994 -4.190 -18.328 1.00 90.00 989 GLN A CA 1
ATOM 7925 C C . GLN A 1 989 ? 24.077 -5.717 -18.194 1.00 90.00 989 GLN A C 1
ATOM 7927 O O . GLN A 1 989 ? 23.082 -6.397 -18.444 1.00 90.00 989 GLN A O 1
ATOM 7932 N N . LEU A 1 990 ? 25.188 -6.258 -17.701 1.00 92.88 990 LEU A N 1
ATOM 7933 C CA . LEU A 1 990 ? 25.271 -7.651 -17.255 1.00 92.88 990 LEU A CA 1
ATOM 7934 C C . LEU A 1 990 ? 26.243 -7.715 -16.077 1.00 92.88 990 LEU A C 1
ATOM 7936 O O . LEU A 1 990 ? 27.463 -7.686 -16.240 1.00 92.88 990 LEU A O 1
ATOM 7940 N N . ARG A 1 991 ? 25.676 -7.749 -14.868 1.00 92.75 991 ARG A N 1
ATOM 7941 C CA . ARG A 1 991 ? 26.433 -7.586 -13.621 1.00 92.75 991 ARG A CA 1
ATOM 7942 C C . ARG A 1 991 ? 27.312 -8.805 -13.374 1.00 92.75 991 ARG A C 1
ATOM 7944 O O . ARG A 1 991 ? 26.951 -9.911 -13.750 1.00 92.75 991 ARG A O 1
ATOM 7951 N N . GLY A 1 992 ? 28.440 -8.629 -12.693 1.00 91.69 992 GLY A N 1
ATOM 7952 C CA . GLY A 1 992 ? 29.417 -9.705 -12.446 1.00 91.69 992 GLY A CA 1
ATOM 7953 C C . GLY A 1 992 ? 30.491 -9.868 -13.527 1.00 91.69 992 GLY A C 1
ATOM 7954 O O . GLY A 1 992 ? 31.377 -10.703 -13.360 1.00 91.69 992 GLY A O 1
ATOM 7955 N N . TYR A 1 993 ? 30.430 -9.055 -14.583 1.00 93.12 993 TYR A N 1
ATOM 7956 C CA . TYR A 1 993 ? 31.449 -8.925 -15.625 1.00 93.12 993 TYR A CA 1
ATOM 7957 C C . TYR A 1 993 ? 31.837 -7.452 -15.790 1.00 93.12 993 TYR A C 1
ATOM 7959 O O . TYR A 1 993 ? 30.987 -6.598 -15.529 1.00 93.12 993 TYR A O 1
ATOM 7967 N N . PRO A 1 994 ? 33.067 -7.123 -16.217 1.00 89.62 994 PRO A N 1
ATOM 7968 C CA . PRO A 1 994 ? 33.460 -5.751 -16.528 1.00 89.62 994 PRO A CA 1
ATOM 7969 C C . PRO A 1 994 ? 32.625 -5.137 -17.664 1.00 89.62 994 PRO A C 1
ATOM 7971 O O . PRO A 1 994 ? 32.044 -5.851 -18.489 1.00 89.62 994 PRO A O 1
ATOM 7974 N N . ASN A 1 995 ? 32.580 -3.806 -17.726 1.00 84.62 995 ASN A N 1
ATOM 7975 C CA . ASN A 1 995 ? 31.888 -3.078 -18.795 1.00 84.62 995 ASN A CA 1
ATOM 7976 C C . ASN A 1 995 ? 32.410 -3.495 -20.180 1.00 84.62 995 ASN A C 1
ATOM 7978 O O . ASN A 1 995 ? 33.620 -3.589 -20.364 1.00 84.62 995 ASN A O 1
ATOM 7982 N N . GLN A 1 996 ? 31.497 -3.725 -21.133 1.00 84.19 996 GLN A N 1
ATOM 7983 C CA . GLN A 1 996 ? 31.794 -4.056 -22.542 1.00 84.19 996 GLN A CA 1
ATOM 7984 C C . GLN A 1 996 ? 32.609 -5.349 -22.769 1.00 84.19 996 GLN A C 1
ATOM 7986 O O . GLN A 1 996 ? 33.035 -5.621 -23.884 1.00 84.19 996 GLN A O 1
ATOM 7991 N N . SER A 1 997 ? 32.817 -6.166 -21.733 1.00 88.62 997 SER A N 1
ATOM 7992 C CA . SER A 1 997 ? 33.691 -7.347 -21.808 1.00 88.62 997 SER A CA 1
ATOM 7993 C C . SER A 1 997 ? 33.083 -8.559 -22.517 1.00 88.62 997 SER A C 1
ATOM 7995 O O . SER A 1 997 ? 33.804 -9.506 -22.807 1.00 88.62 997 SER A O 1
ATOM 7997 N N . LEU A 1 998 ? 31.770 -8.574 -22.762 1.00 89.06 998 LEU A N 1
ATOM 7998 C CA . LEU A 1 998 ? 31.059 -9.726 -23.336 1.00 89.06 998 LEU A CA 1
ATOM 7999 C C . LEU A 1 998 ? 30.637 -9.512 -24.794 1.00 89.06 998 LEU A C 1
ATOM 8001 O O . LEU A 1 998 ? 29.781 -10.238 -25.304 1.00 89.06 998 LEU A O 1
ATOM 8005 N N . SER A 1 999 ? 31.229 -8.511 -25.437 1.00 88.81 999 SER A N 1
ATOM 8006 C CA . SER A 1 999 ? 31.051 -8.146 -26.839 1.00 88.81 999 SER A CA 1
ATOM 8007 C C . SER A 1 999 ? 32.406 -8.034 -27.534 1.00 88.81 999 SER A C 1
ATOM 8009 O O . SER A 1 999 ? 33.429 -7.878 -26.870 1.00 88.81 999 SER A O 1
ATOM 8011 N N . SER A 1 1000 ? 32.408 -8.105 -28.866 1.00 85.25 1000 SER A N 1
ATOM 8012 C CA . SER A 1 1000 ? 33.565 -7.751 -29.695 1.00 85.25 1000 SER A CA 1
ATOM 8013 C C . SER A 1 1000 ? 33.949 -6.273 -29.505 1.00 85.25 1000 SER A C 1
ATOM 8015 O O . SER A 1 1000 ? 33.175 -5.486 -28.951 1.00 85.25 1000 SER A O 1
ATOM 8017 N N . GLU A 1 1001 ? 35.142 -5.885 -29.963 1.00 78.62 1001 GLU A N 1
ATOM 8018 C CA . GLU A 1 1001 ? 35.647 -4.501 -29.875 1.00 78.62 1001 GLU A CA 1
ATOM 8019 C C . GLU A 1 1001 ? 34.704 -3.490 -30.563 1.00 78.62 1001 GLU A C 1
ATOM 8021 O O . GLU A 1 1001 ? 34.430 -2.404 -30.034 1.00 78.62 1001 GLU A O 1
ATOM 8026 N N . ASP A 1 1002 ? 34.102 -3.917 -31.676 1.00 77.81 1002 ASP A N 1
ATOM 8027 C CA . ASP A 1 1002 ? 33.114 -3.154 -32.446 1.00 77.81 1002 ASP A CA 1
ATOM 8028 C C . ASP A 1 1002 ? 31.673 -3.340 -31.948 1.00 77.81 1002 ASP A C 1
ATOM 8030 O O . ASP A 1 1002 ? 30.762 -2.642 -32.393 1.00 77.81 1002 ASP A O 1
ATOM 8034 N N . GLY A 1 1003 ? 31.443 -4.254 -31.006 1.00 86.56 1003 GLY A N 1
ATOM 8035 C CA . GLY A 1 1003 ? 30.122 -4.604 -30.497 1.00 86.56 1003 GLY A CA 1
ATOM 8036 C C . GLY A 1 1003 ? 29.365 -5.597 -31.378 1.00 86.56 1003 GLY A C 1
ATOM 8037 O O . GLY A 1 1003 ? 29.593 -5.715 -32.585 1.00 86.56 1003 GLY A O 1
ATOM 8038 N N . GLY A 1 1004 ? 28.398 -6.284 -30.768 1.00 89.56 1004 GLY A N 1
ATOM 8039 C CA . GLY A 1 1004 ? 27.580 -7.282 -31.454 1.00 89.56 1004 GLY A CA 1
ATOM 8040 C C . GLY A 1 1004 ? 26.410 -6.671 -32.226 1.00 89.56 1004 GLY A C 1
ATOM 8041 O O . GLY A 1 1004 ? 25.830 -5.658 -31.824 1.00 89.56 1004 GLY A O 1
ATOM 8042 N N . SER A 1 1005 ? 26.005 -7.324 -33.315 1.00 91.44 1005 SER A N 1
ATOM 8043 C CA . SER A 1 1005 ? 24.770 -6.997 -34.044 1.00 91.44 1005 SER A CA 1
ATOM 8044 C C . SER A 1 1005 ? 23.536 -7.652 -33.420 1.00 91.44 1005 SER A C 1
ATOM 8046 O O . SER A 1 1005 ? 22.414 -7.201 -33.636 1.00 91.44 1005 SER A O 1
ATOM 8048 N N . ILE A 1 1006 ? 23.722 -8.690 -32.604 1.00 93.62 1006 ILE A N 1
ATOM 8049 C CA . ILE A 1 1006 ? 22.653 -9.404 -31.908 1.00 93.62 1006 ILE A CA 1
ATOM 8050 C C . ILE A 1 1006 ? 23.009 -9.487 -30.431 1.00 93.62 1006 ILE A C 1
ATOM 8052 O O . ILE A 1 1006 ? 24.159 -9.743 -30.082 1.00 93.62 1006 ILE A O 1
ATOM 8056 N N . TYR A 1 1007 ? 22.028 -9.329 -29.550 1.00 94.44 1007 TYR A N 1
ATOM 8057 C CA . TYR A 1 1007 ? 22.203 -9.677 -28.145 1.00 94.44 1007 TYR A CA 1
ATOM 8058 C C . TYR A 1 1007 ? 20.957 -10.337 -27.577 1.00 94.44 1007 TYR A C 1
ATOM 8060 O O . TYR A 1 1007 ? 19.829 -10.113 -28.031 1.00 94.44 1007 TYR A O 1
ATOM 8068 N N . ASN A 1 1008 ? 21.163 -11.113 -26.521 1.00 94.69 1008 ASN A N 1
ATOM 8069 C CA . ASN A 1 1008 ? 20.077 -11.562 -25.674 1.00 94.69 1008 ASN A CA 1
ATOM 8070 C C . ASN A 1 1008 ? 20.497 -11.567 -24.211 1.00 94.69 1008 ASN A C 1
ATOM 8072 O O . ASN A 1 1008 ? 21.623 -11.924 -23.862 1.00 94.69 1008 ASN A O 1
ATOM 8076 N N . LYS A 1 1009 ? 19.561 -11.199 -23.342 1.00 95.38 1009 LYS A N 1
ATOM 8077 C CA . LYS A 1 1009 ? 19.762 -11.175 -21.899 1.00 95.38 1009 LYS A CA 1
ATOM 8078 C C . LYS A 1 1009 ? 18.519 -11.673 -21.178 1.00 95.38 1009 LYS A C 1
ATOM 8080 O O . LYS A 1 1009 ? 17.401 -11.223 -21.416 1.00 95.38 1009 LYS A O 1
ATOM 8085 N N . PHE A 1 1010 ? 18.752 -12.544 -20.211 1.00 96.38 1010 PHE A N 1
ATOM 8086 C CA . PHE A 1 1010 ? 17.770 -13.059 -19.275 1.00 96.38 1010 PHE A CA 1
ATOM 8087 C C . PHE A 1 1010 ? 18.208 -12.677 -17.865 1.00 96.38 1010 PHE A C 1
ATOM 8089 O O . PHE A 1 1010 ? 19.370 -12.835 -17.495 1.00 96.38 1010 PHE A O 1
ATOM 8096 N N . SER A 1 1011 ? 17.291 -12.149 -17.067 1.00 96.31 1011 SER A N 1
ATOM 8097 C CA . SER A 1 1011 ? 17.569 -11.730 -15.697 1.00 96.31 1011 SER A CA 1
ATOM 8098 C C . SER A 1 1011 ? 16.398 -12.104 -14.804 1.00 96.31 1011 SER A C 1
ATOM 8100 O O . SER A 1 1011 ? 15.235 -11.962 -15.181 1.00 96.31 1011 SER A O 1
ATOM 8102 N N . LEU A 1 1012 ? 16.704 -12.612 -13.619 1.00 97.56 1012 LEU A N 1
ATOM 8103 C CA . LEU A 1 1012 ? 15.732 -12.932 -12.590 1.00 97.56 1012 LEU A CA 1
ATOM 8104 C C . LEU A 1 1012 ? 16.158 -12.241 -11.304 1.00 97.56 1012 LEU A C 1
ATOM 8106 O O . LEU A 1 1012 ? 17.205 -12.554 -10.741 1.00 97.56 1012 LEU A O 1
ATOM 8110 N N . GLU A 1 1013 ? 15.330 -11.322 -10.821 1.00 97.31 1013 GLU A N 1
ATOM 8111 C CA . GLU A 1 1013 ? 15.580 -10.606 -9.577 1.00 97.31 1013 GLU A CA 1
ATOM 8112 C C . GLU A 1 1013 ? 14.553 -10.966 -8.510 1.00 97.31 1013 GLU A C 1
ATOM 8114 O O . GLU A 1 1013 ? 13.354 -11.032 -8.769 1.00 97.31 1013 GLU A O 1
ATOM 8119 N N . LEU A 1 1014 ? 15.018 -11.130 -7.279 1.00 97.38 1014 LEU A N 1
ATOM 8120 C CA . LEU A 1 1014 ? 14.191 -11.232 -6.090 1.00 97.38 1014 LEU A CA 1
ATOM 8121 C C . LEU A 1 1014 ? 14.396 -9.973 -5.252 1.00 97.38 1014 LEU A C 1
ATOM 8123 O O . LEU A 1 1014 ? 15.482 -9.744 -4.727 1.00 97.38 1014 LEU A O 1
ATOM 8127 N N . ARG A 1 1015 ? 13.362 -9.147 -5.134 1.00 96.25 1015 ARG A N 1
ATOM 8128 C CA . ARG A 1 1015 ? 13.412 -7.815 -4.529 1.00 96.25 1015 ARG A CA 1
ATOM 8129 C C . ARG A 1 1015 ? 12.650 -7.793 -3.209 1.00 96.25 1015 ARG A C 1
ATOM 8131 O O . ARG A 1 1015 ? 11.600 -8.416 -3.094 1.00 96.25 1015 ARG A O 1
ATOM 8138 N N . TYR A 1 1016 ? 13.122 -7.004 -2.250 1.00 95.12 1016 TYR A N 1
ATOM 8139 C CA . TYR A 1 1016 ? 12.449 -6.778 -0.970 1.00 95.12 1016 TYR A CA 1
ATOM 8140 C C . TYR A 1 1016 ? 12.582 -5.309 -0.532 1.00 95.12 1016 TYR A C 1
ATOM 8142 O O . TYR A 1 1016 ? 13.715 -4.817 -0.434 1.00 95.12 1016 TYR A O 1
ATOM 8150 N N . PRO A 1 1017 ? 11.482 -4.590 -0.244 1.00 94.50 1017 PRO A N 1
ATOM 8151 C CA . PRO A 1 1017 ? 11.546 -3.196 0.149 1.00 94.50 1017 PRO A CA 1
ATOM 8152 C C . PRO A 1 1017 ? 11.939 -3.069 1.621 1.00 94.50 1017 PRO A C 1
ATOM 8154 O O . PRO A 1 1017 ? 11.409 -3.734 2.509 1.00 94.50 1017 PRO A O 1
ATOM 8157 N N . ILE A 1 1018 ? 12.888 -2.177 1.880 1.00 93.31 1018 ILE A N 1
ATOM 8158 C CA . ILE A 1 1018 ? 13.291 -1.755 3.223 1.00 93.31 1018 ILE A CA 1
ATOM 8159 C C . ILE A 1 1018 ? 12.414 -0.575 3.668 1.00 93.31 1018 ILE A C 1
ATOM 8161 O O . ILE A 1 1018 ? 11.969 -0.535 4.812 1.00 93.31 1018 ILE A O 1
ATOM 8165 N N . THR A 1 1019 ? 12.150 0.375 2.765 1.00 90.31 1019 THR A N 1
ATOM 8166 C CA . THR A 1 1019 ? 11.214 1.495 2.958 1.00 90.31 1019 THR A CA 1
ATOM 8167 C C . THR A 1 1019 ? 10.647 1.940 1.611 1.00 90.31 1019 THR A C 1
ATOM 8169 O O . THR A 1 1019 ? 11.377 1.976 0.624 1.00 90.31 1019 THR A O 1
ATOM 8172 N N . LEU A 1 1020 ? 9.363 2.303 1.573 1.00 88.56 1020 LEU A N 1
ATOM 8173 C CA . LEU A 1 1020 ? 8.688 2.887 0.403 1.00 88.56 1020 LEU A CA 1
ATOM 8174 C C . LEU A 1 1020 ? 8.219 4.330 0.661 1.00 88.56 1020 LEU A C 1
ATOM 8176 O O . LEU A 1 1020 ? 7.347 4.833 -0.038 1.00 88.56 1020 LEU A O 1
ATOM 8180 N N . ALA A 1 1021 ? 8.785 4.996 1.671 1.00 85.25 1021 ALA A N 1
ATOM 8181 C CA . ALA A 1 1021 ? 8.460 6.384 1.987 1.00 85.25 1021 ALA A CA 1
ATOM 8182 C C . ALA A 1 1021 ? 8.794 7.334 0.821 1.00 85.25 1021 ALA A C 1
ATOM 8184 O O . ALA A 1 1021 ? 9.819 7.160 0.159 1.00 85.25 1021 ALA A O 1
ATOM 8185 N N . ALA A 1 1022 ? 7.990 8.387 0.627 1.00 77.38 1022 ALA A N 1
ATOM 8186 C CA . ALA A 1 1022 ? 8.209 9.370 -0.438 1.00 77.38 1022 ALA A CA 1
ATOM 8187 C C . ALA A 1 1022 ? 9.597 10.024 -0.418 1.00 77.38 1022 ALA A C 1
ATOM 8189 O O . ALA A 1 1022 ? 10.154 10.290 -1.476 1.00 77.38 1022 ALA A O 1
ATOM 8190 N N . SER A 1 1023 ? 10.180 10.272 0.760 1.00 80.44 1023 SER A N 1
ATOM 8191 C CA . SER A 1 1023 ? 11.496 10.919 0.863 1.00 80.44 1023 SER A CA 1
ATOM 8192 C C . SER A 1 1023 ? 12.644 10.045 0.350 1.00 80.44 1023 SER A C 1
ATOM 8194 O O . SER A 1 1023 ? 13.597 10.567 -0.227 1.00 80.44 1023 SER A O 1
ATOM 8196 N N . ALA A 1 1024 ? 12.560 8.729 0.560 1.00 86.62 1024 ALA A N 1
ATOM 8197 C CA . ALA A 1 1024 ? 13.536 7.757 0.090 1.00 86.62 1024 ALA A CA 1
ATOM 8198 C C . ALA A 1 1024 ? 12.915 6.355 0.034 1.00 86.62 1024 ALA A C 1
ATOM 8200 O O . ALA A 1 1024 ? 12.526 5.780 1.061 1.00 86.62 1024 ALA A O 1
ATOM 8201 N N . LYS A 1 1025 ? 12.900 5.778 -1.168 1.00 90.31 1025 LYS A N 1
ATOM 8202 C CA . LYS A 1 1025 ? 12.493 4.394 -1.412 1.00 90.31 1025 LYS A CA 1
ATOM 8203 C C . LYS A 1 1025 ? 13.740 3.528 -1.471 1.00 90.31 1025 LYS A C 1
ATOM 8205 O O . LYS A 1 1025 ? 14.605 3.739 -2.313 1.00 90.31 1025 LYS A O 1
ATOM 8210 N N . ILE A 1 1026 ? 13.854 2.562 -0.571 1.00 94.00 1026 ILE A N 1
ATOM 8211 C CA . ILE A 1 1026 ? 15.031 1.704 -0.443 1.00 94.00 1026 ILE A CA 1
ATOM 8212 C C . ILE A 1 1026 ? 14.583 0.259 -0.549 1.00 94.00 1026 ILE A C 1
ATOM 8214 O O . ILE A 1 1026 ? 13.682 -0.161 0.177 1.00 94.00 1026 ILE A O 1
ATOM 8218 N N . TYR A 1 1027 ? 15.241 -0.520 -1.399 1.00 95.50 1027 TYR A N 1
ATOM 8219 C CA . TYR A 1 1027 ? 15.014 -1.955 -1.498 1.00 95.50 1027 TYR A CA 1
ATOM 8220 C C . TYR A 1 1027 ? 16.320 -2.712 -1.717 1.00 95.50 1027 TYR A C 1
ATOM 8222 O O . TYR A 1 1027 ? 17.257 -2.216 -2.340 1.00 95.50 1027 TYR A O 1
ATOM 8230 N N . ALA A 1 1028 ? 16.378 -3.925 -1.181 1.00 96.38 1028 ALA A N 1
ATOM 8231 C CA . ALA A 1 1028 ? 17.441 -4.876 -1.468 1.00 96.38 1028 ALA A CA 1
ATOM 8232 C C . ALA A 1 1028 ? 16.971 -5.841 -2.558 1.00 96.38 1028 ALA A C 1
ATOM 8234 O O . ALA A 1 1028 ? 15.771 -6.092 -2.706 1.00 96.38 1028 ALA A O 1
ATOM 8235 N N . LEU A 1 1029 ? 17.911 -6.389 -3.318 1.00 96.38 1029 LEU A N 1
ATOM 8236 C CA . LEU A 1 1029 ? 17.626 -7.380 -4.342 1.00 96.38 1029 LEU A CA 1
ATOM 8237 C C . LEU A 1 1029 ? 18.714 -8.453 -4.393 1.00 96.38 1029 LEU A C 1
ATOM 8239 O O . LEU A 1 1029 ? 19.879 -8.183 -4.122 1.00 96.38 1029 LEU A O 1
ATOM 8243 N N . GLY A 1 1030 ? 18.327 -9.672 -4.745 1.00 97.50 1030 GLY A N 1
ATOM 8244 C CA . GLY A 1 1030 ? 19.232 -10.697 -5.258 1.00 97.50 1030 GLY A CA 1
ATOM 8245 C C . GLY A 1 1030 ? 18.938 -10.932 -6.731 1.00 97.50 1030 GLY A C 1
ATOM 8246 O O . GLY A 1 1030 ? 17.785 -10.806 -7.140 1.00 97.50 1030 GLY A O 1
ATOM 8247 N N . PHE A 1 1031 ? 19.952 -11.240 -7.528 1.00 97.38 1031 PHE A N 1
ATOM 8248 C CA . PHE A 1 1031 ? 19.796 -11.412 -8.968 1.00 97.38 1031 PHE A CA 1
ATOM 8249 C C . PHE A 1 1031 ? 20.568 -12.616 -9.495 1.00 97.38 1031 PHE A C 1
ATOM 8251 O O . PHE A 1 1031 ? 21.605 -12.994 -8.950 1.00 97.38 1031 PHE A O 1
ATOM 8258 N N . VAL A 1 1032 ? 20.058 -13.185 -10.583 1.00 98.00 1032 VAL A N 1
ATOM 8259 C CA . VAL A 1 1032 ? 20.753 -14.132 -11.458 1.00 98.00 1032 VAL A CA 1
ATOM 8260 C C . VAL A 1 1032 ? 20.560 -13.644 -12.886 1.00 98.00 1032 VAL A C 1
ATOM 8262 O O . VAL A 1 1032 ? 19.436 -13.324 -13.272 1.00 98.00 1032 VAL A O 1
ATOM 8265 N N . GLU A 1 1033 ? 21.637 -13.564 -13.659 1.00 96.44 1033 GLU A N 1
ATOM 8266 C CA . GLU A 1 1033 ? 21.615 -13.077 -15.038 1.00 96.44 1033 GLU A CA 1
ATOM 8267 C C . GLU A 1 1033 ? 22.357 -14.035 -15.967 1.00 96.44 1033 GLU A C 1
ATOM 8269 O O . GLU A 1 1033 ? 23.260 -14.763 -15.555 1.00 96.44 1033 GLU A O 1
ATOM 8274 N N . GLY A 1 1034 ? 21.961 -14.029 -17.234 1.00 96.19 1034 GLY A N 1
ATOM 8275 C CA . GLY A 1 1034 ? 22.647 -14.713 -18.317 1.00 96.19 1034 GLY A CA 1
ATOM 8276 C C . GLY A 1 1034 ? 22.469 -13.926 -19.604 1.00 96.19 1034 GLY A C 1
ATOM 8277 O O . GLY A 1 1034 ? 21.352 -13.522 -19.926 1.00 96.19 1034 GLY A O 1
ATOM 8278 N N . GLY A 1 1035 ? 23.547 -13.694 -20.337 1.00 95.00 1035 GLY A N 1
ATOM 8279 C CA . GLY A 1 1035 ? 23.484 -12.948 -21.586 1.00 95.00 1035 GLY A CA 1
ATOM 8280 C C . GLY A 1 1035 ? 24.761 -13.057 -22.398 1.00 95.00 1035 GLY A C 1
ATOM 8281 O O . GLY A 1 1035 ? 25.793 -13.498 -21.893 1.00 95.00 1035 GLY A O 1
ATOM 8282 N N . ALA A 1 1036 ? 24.648 -12.686 -23.665 1.00 92.62 1036 ALA A N 1
ATOM 8283 C CA . ALA A 1 1036 ? 25.738 -12.664 -24.629 1.00 92.62 1036 ALA A CA 1
ATOM 8284 C C . ALA A 1 1036 ? 25.383 -11.724 -25.789 1.00 92.62 1036 ALA A C 1
ATOM 8286 O O . ALA A 1 1036 ? 24.206 -11.396 -25.999 1.00 92.62 1036 ALA A O 1
ATOM 8287 N N . SER A 1 1037 ? 26.404 -11.318 -26.536 1.00 93.00 1037 SER A N 1
ATOM 8288 C CA . SER A 1 1037 ? 26.259 -10.670 -27.838 1.00 93.00 1037 SER A CA 1
ATOM 8289 C C . SER A 1 1037 ? 26.988 -11.449 -28.921 1.00 93.00 1037 SER A C 1
ATOM 8291 O O . SER A 1 1037 ? 27.968 -12.132 -28.636 1.00 93.00 1037 SER A O 1
ATOM 8293 N N . PHE A 1 1038 ? 26.504 -11.318 -30.151 1.00 91.75 1038 PHE A N 1
ATOM 8294 C CA . PHE A 1 1038 ? 26.985 -12.024 -31.331 1.00 91.75 1038 PHE A CA 1
ATOM 8295 C C . PHE A 1 1038 ? 27.118 -11.036 -32.491 1.00 91.75 1038 PHE A C 1
ATOM 8297 O O . PHE A 1 1038 ? 26.289 -10.134 -32.641 1.00 91.75 1038 PHE A O 1
ATOM 8304 N N . ASP A 1 1039 ? 28.137 -11.213 -33.328 1.00 88.69 1039 ASP A N 1
ATOM 8305 C CA . ASP A 1 1039 ? 28.435 -10.282 -34.423 1.00 88.69 1039 ASP A CA 1
ATOM 8306 C C . ASP A 1 1039 ? 27.568 -10.519 -35.661 1.00 88.69 1039 ASP A C 1
ATOM 8308 O O . ASP A 1 1039 ? 27.333 -9.598 -36.444 1.00 88.69 1039 ASP A O 1
ATOM 8312 N N . ASN A 1 1040 ? 27.040 -11.731 -35.841 1.00 85.44 1040 ASN A N 1
ATOM 8313 C CA . ASN A 1 1040 ? 26.215 -12.084 -36.989 1.00 85.44 1040 ASN A CA 1
ATOM 8314 C C . ASN A 1 1040 ? 25.213 -13.207 -36.658 1.00 85.44 1040 ASN A C 1
ATOM 8316 O O . ASN A 1 1040 ? 25.298 -13.878 -35.630 1.00 85.44 1040 ASN A O 1
ATOM 8320 N N . PHE A 1 1041 ? 24.249 -13.425 -37.556 1.00 84.88 1041 PHE A N 1
ATOM 8321 C CA . PHE A 1 1041 ? 23.204 -14.439 -37.372 1.00 84.88 1041 PHE A CA 1
ATOM 8322 C C . PHE A 1 1041 ? 23.705 -15.884 -37.548 1.00 84.88 1041 PHE A C 1
ATOM 8324 O O . PHE A 1 1041 ? 23.046 -16.810 -37.084 1.00 84.88 1041 PHE A O 1
ATOM 8331 N N . ARG A 1 1042 ? 24.846 -16.104 -38.218 1.00 86.44 1042 ARG A N 1
ATOM 8332 C CA . ARG A 1 1042 ? 25.404 -17.455 -38.424 1.00 86.44 1042 ARG A CA 1
ATOM 8333 C C . ARG A 1 1042 ? 25.990 -18.018 -37.130 1.00 86.44 1042 ARG A C 1
ATOM 8335 O O . ARG A 1 1042 ? 25.812 -19.201 -36.863 1.00 86.44 1042 ARG A O 1
ATOM 8342 N N . ASP A 1 1043 ? 26.600 -17.152 -36.328 1.00 84.50 1043 ASP A N 1
ATOM 8343 C CA . ASP A 1 1043 ? 27.234 -17.500 -35.053 1.00 84.50 1043 ASP A CA 1
ATOM 8344 C C . ASP A 1 1043 ? 26.274 -17.357 -33.859 1.00 84.50 1043 ASP A C 1
ATOM 8346 O O . ASP A 1 1043 ? 26.646 -17.586 -32.708 1.00 84.50 1043 ASP A O 1
ATOM 8350 N N . TYR A 1 1044 ? 25.016 -16.985 -34.117 1.00 90.19 1044 TYR A N 1
ATOM 8351 C CA . TYR A 1 1044 ? 24.018 -16.776 -33.079 1.00 90.19 1044 TYR A CA 1
ATOM 8352 C C . TYR A 1 1044 ? 23.633 -18.084 -32.381 1.00 90.19 1044 TYR A C 1
ATOM 8354 O O . TYR A 1 1044 ? 23.008 -18.970 -32.970 1.00 90.19 1044 TYR A O 1
ATOM 8362 N N . ASN A 1 1045 ? 23.924 -18.167 -31.081 1.00 89.50 1045 ASN A N 1
ATOM 8363 C CA . ASN A 1 1045 ? 23.477 -19.258 -30.224 1.00 89.50 1045 ASN A CA 1
ATOM 8364 C C . ASN A 1 1045 ? 22.843 -18.714 -28.929 1.00 89.50 1045 ASN A C 1
ATOM 8366 O O . ASN A 1 1045 ? 23.565 -18.326 -28.013 1.00 89.50 1045 ASN A O 1
ATOM 8370 N N . PRO A 1 1046 ? 21.505 -18.762 -28.770 1.00 85.38 1046 PRO A N 1
ATOM 8371 C CA . PRO A 1 1046 ? 20.827 -18.203 -27.597 1.00 85.38 1046 PRO A CA 1
ATOM 8372 C C . PRO A 1 1046 ? 21.144 -18.927 -26.279 1.00 85.38 1046 PRO A C 1
ATOM 8374 O O . PRO A 1 1046 ? 20.737 -18.457 -25.217 1.00 85.38 1046 PRO A O 1
ATOM 8377 N N . PHE A 1 1047 ? 21.815 -20.082 -26.330 1.00 87.88 1047 PHE A N 1
ATOM 8378 C CA . PHE A 1 1047 ? 22.187 -20.868 -25.154 1.00 87.88 1047 PHE A CA 1
ATOM 8379 C C . PHE A 1 1047 ? 23.646 -20.675 -24.730 1.00 87.88 1047 PHE A C 1
ATOM 8381 O O . PHE A 1 1047 ? 23.995 -21.081 -23.620 1.00 87.88 1047 PHE A O 1
ATOM 8388 N N . ASP A 1 1048 ? 24.481 -20.049 -25.565 1.00 89.69 1048 ASP A N 1
ATOM 8389 C CA . ASP A 1 1048 ? 25.856 -19.706 -25.200 1.00 89.69 1048 ASP A CA 1
ATOM 8390 C C . ASP A 1 1048 ? 25.868 -18.395 -24.405 1.00 89.69 1048 ASP A C 1
ATOM 8392 O O . ASP A 1 1048 ? 26.026 -17.301 -24.942 1.00 89.69 1048 ASP A O 1
ATOM 8396 N N . LEU A 1 1049 ? 25.571 -18.507 -23.108 1.00 92.38 1049 LEU A N 1
ATOM 8397 C CA . LEU A 1 1049 ? 25.373 -17.370 -22.212 1.00 92.38 1049 LEU A CA 1
ATOM 8398 C C . LEU A 1 1049 ? 26.467 -17.298 -21.161 1.00 92.38 1049 LEU A C 1
ATOM 8400 O O . LEU A 1 1049 ? 26.773 -18.287 -20.493 1.00 92.38 1049 LEU A O 1
ATOM 8404 N N . LYS A 1 1050 ? 26.943 -16.081 -20.908 1.00 94.62 1050 LYS A N 1
ATOM 8405 C CA . LYS A 1 1050 ? 27.778 -15.776 -19.749 1.00 94.62 1050 LYS A CA 1
ATOM 8406 C C . LYS A 1 1050 ? 26.869 -15.468 -18.566 1.00 94.62 1050 LYS A C 1
ATOM 8408 O O . LYS A 1 1050 ? 25.975 -14.623 -18.658 1.00 94.62 1050 LYS A O 1
ATOM 8413 N N . ARG A 1 1051 ? 27.042 -16.207 -17.471 1.00 95.69 1051 ARG A N 1
ATOM 8414 C CA . ARG A 1 1051 ? 26.121 -16.235 -16.331 1.00 95.69 1051 ARG A CA 1
ATOM 8415 C C . ARG A 1 1051 ? 26.730 -15.573 -15.115 1.00 95.69 1051 ARG A C 1
ATOM 8417 O O . ARG A 1 1051 ? 27.908 -15.749 -14.797 1.00 95.69 1051 ARG A O 1
ATOM 8424 N N . SER A 1 1052 ? 25.884 -14.896 -14.357 1.00 96.94 1052 SER A N 1
ATOM 8425 C CA . SER A 1 1052 ? 26.267 -14.277 -13.099 1.00 96.94 1052 SER A CA 1
ATOM 8426 C C . SER A 1 1052 ? 25.158 -14.356 -12.061 1.00 96.94 1052 SER A C 1
ATOM 8428 O O . SER A 1 1052 ? 23.982 -14.556 -12.368 1.00 96.94 1052 SER A O 1
ATOM 8430 N N . ALA A 1 1053 ? 25.537 -14.208 -10.797 1.00 97.88 1053 ALA A N 1
ATOM 8431 C CA . ALA A 1 1053 ? 24.589 -14.034 -9.708 1.00 97.88 1053 ALA A CA 1
ATOM 8432 C C . ALA A 1 1053 ? 25.153 -13.074 -8.671 1.00 97.88 1053 ALA A C 1
ATOM 8434 O O . ALA A 1 1053 ? 26.369 -12.958 -8.515 1.00 97.88 1053 ALA A O 1
ATOM 8435 N N . GLY A 1 1054 ? 24.276 -12.394 -7.945 1.00 97.12 1054 GLY A N 1
ATOM 8436 C CA . GLY A 1 1054 ? 24.719 -11.379 -7.009 1.00 97.12 1054 GLY A CA 1
ATOM 8437 C C . GLY A 1 1054 ? 23.635 -10.820 -6.111 1.00 97.12 1054 GLY A C 1
ATOM 8438 O O . GLY A 1 1054 ? 22.481 -11.256 -6.116 1.00 97.12 1054 GLY A O 1
ATOM 8439 N N . LEU A 1 1055 ? 24.043 -9.839 -5.314 1.00 97.62 1055 LEU A N 1
ATOM 8440 C CA . LEU A 1 1055 ? 23.190 -9.094 -4.398 1.00 97.62 1055 LEU A CA 1
ATOM 8441 C C . LEU A 1 1055 ? 23.365 -7.602 -4.646 1.00 97.62 1055 LEU A C 1
ATOM 8443 O O . LEU A 1 1055 ? 24.460 -7.145 -4.961 1.00 97.62 1055 LEU A O 1
ATOM 8447 N N . GLY A 1 1056 ? 22.298 -6.840 -4.453 1.00 95.00 1056 GLY A N 1
ATOM 8448 C CA . GLY A 1 1056 ? 22.300 -5.406 -4.660 1.00 95.00 1056 GLY A CA 1
ATOM 8449 C C . GLY A 1 1056 ? 21.406 -4.653 -3.692 1.00 95.00 1056 GLY A C 1
ATOM 8450 O O . GLY A 1 1056 ? 20.483 -5.201 -3.085 1.00 95.00 1056 GLY A O 1
ATOM 8451 N N . ILE A 1 1057 ? 21.678 -3.361 -3.562 1.00 95.50 1057 ILE A N 1
ATOM 8452 C CA . ILE A 1 1057 ? 20.833 -2.403 -2.849 1.00 95.50 1057 ILE A CA 1
ATOM 8453 C C . ILE A 1 1057 ? 20.487 -1.275 -3.816 1.00 95.50 1057 ILE A C 1
ATOM 8455 O O . ILE A 1 1057 ? 21.296 -0.888 -4.662 1.00 95.50 1057 ILE A O 1
ATOM 8459 N N . ARG A 1 1058 ? 19.259 -0.772 -3.711 1.00 92.75 1058 ARG A N 1
ATOM 8460 C CA . ARG A 1 1058 ? 18.734 0.354 -4.476 1.00 92.75 1058 ARG A CA 1
ATOM 8461 C C . ARG A 1 1058 ? 18.139 1.382 -3.531 1.00 92.75 1058 ARG A C 1
ATOM 8463 O O . ARG A 1 1058 ? 17.399 1.030 -2.615 1.00 92.75 1058 ARG A O 1
ATOM 8470 N N . ILE A 1 1059 ? 18.464 2.642 -3.772 1.00 91.44 1059 ILE A N 1
ATOM 8471 C CA . ILE A 1 1059 ? 17.971 3.812 -3.056 1.00 91.44 1059 ILE A CA 1
ATOM 8472 C C . ILE A 1 1059 ? 17.486 4.788 -4.117 1.00 91.44 1059 ILE A C 1
ATOM 8474 O O . ILE A 1 1059 ? 18.281 5.333 -4.869 1.00 91.44 1059 ILE A O 1
ATOM 8478 N N . PHE A 1 1060 ? 16.187 5.018 -4.184 1.00 86.75 1060 PHE A N 1
ATOM 8479 C CA . PHE A 1 1060 ? 15.611 6.075 -4.992 1.00 86.75 1060 PHE A CA 1
ATOM 8480 C C . PHE A 1 1060 ? 15.243 7.245 -4.090 1.00 86.75 1060 PHE A C 1
ATOM 8482 O O . PHE A 1 1060 ? 14.463 7.094 -3.147 1.00 86.75 1060 PHE A O 1
ATOM 8489 N N . MET A 1 1061 ? 15.792 8.415 -4.392 1.00 83.06 1061 MET A N 1
ATOM 8490 C CA . MET A 1 1061 ? 15.407 9.667 -3.751 1.00 83.06 1061 MET A CA 1
ATOM 8491 C C . MET A 1 1061 ? 14.826 10.590 -4.818 1.00 83.06 1061 MET A C 1
ATOM 8493 O O . MET A 1 1061 ? 15.483 10.778 -5.844 1.00 83.06 1061 MET A O 1
ATOM 8497 N N . PRO A 1 1062 ? 13.658 11.221 -4.591 1.00 74.56 1062 PRO A N 1
ATOM 8498 C CA . PRO A 1 1062 ? 13.038 12.067 -5.602 1.00 74.56 1062 PRO A CA 1
ATOM 8499 C C . PRO A 1 1062 ? 13.937 13.186 -6.118 1.00 74.56 1062 PRO A C 1
ATOM 8501 O O . PRO A 1 1062 ? 13.767 13.559 -7.261 1.00 74.56 1062 PRO A O 1
ATOM 8504 N N . ALA A 1 1063 ? 14.898 13.680 -5.327 1.00 71.19 1063 ALA A N 1
ATOM 8505 C CA . ALA A 1 1063 ? 15.832 14.725 -5.750 1.00 71.19 1063 ALA A CA 1
ATOM 8506 C C . ALA A 1 1063 ? 17.048 14.211 -6.549 1.00 71.19 1063 ALA A C 1
ATOM 8508 O O . ALA A 1 1063 ? 17.532 14.934 -7.412 1.00 71.19 1063 ALA A O 1
ATOM 8509 N N . PHE A 1 1064 ? 17.532 12.991 -6.269 1.00 71.06 1064 PHE A N 1
ATOM 8510 C CA . PHE A 1 1064 ? 18.813 12.462 -6.778 1.00 71.06 1064 PHE A CA 1
ATOM 8511 C C . PHE A 1 1064 ? 18.665 11.291 -7.766 1.00 71.06 1064 PHE A C 1
ATOM 8513 O O . PHE A 1 1064 ? 19.660 10.821 -8.314 1.00 71.06 1064 PHE A O 1
ATOM 8520 N N . GLY A 1 1065 ? 17.444 10.794 -7.980 1.00 76.00 1065 GLY A N 1
ATOM 8521 C CA . GLY A 1 1065 ? 17.181 9.633 -8.829 1.00 76.00 1065 GLY A CA 1
ATOM 8522 C C . GLY A 1 1065 ? 17.520 8.301 -8.151 1.00 76.00 1065 GLY A C 1
ATOM 8523 O O . GLY A 1 1065 ? 17.527 8.191 -6.919 1.00 76.00 1065 GLY A O 1
ATOM 8524 N N . LEU A 1 1066 ? 17.746 7.263 -8.964 1.00 82.69 1066 LEU A N 1
ATOM 8525 C CA . LEU A 1 1066 ? 18.103 5.924 -8.496 1.00 82.69 1066 LEU A CA 1
ATOM 8526 C C . LEU A 1 1066 ? 19.612 5.815 -8.254 1.00 82.69 1066 LEU A C 1
ATOM 8528 O O . LEU A 1 1066 ? 20.420 6.014 -9.157 1.00 82.69 1066 LEU A O 1
ATOM 8532 N N . LEU A 1 1067 ? 19.975 5.424 -7.041 1.00 85.88 1067 LEU A N 1
ATOM 8533 C CA . LEU A 1 1067 ? 21.317 5.038 -6.633 1.00 85.88 1067 LEU A CA 1
ATOM 8534 C C . LEU A 1 1067 ? 21.327 3.542 -6.321 1.00 85.88 1067 LEU A C 1
ATOM 8536 O O . LEU A 1 1067 ? 20.368 3.006 -5.760 1.00 85.88 1067 LEU A O 1
ATOM 8540 N N . GLY A 1 1068 ? 22.407 2.849 -6.651 1.00 88.62 1068 GLY A N 1
ATOM 8541 C CA . GLY A 1 1068 ? 22.522 1.423 -6.405 1.00 88.62 1068 GLY A CA 1
ATOM 8542 C C . GLY A 1 1068 ? 23.954 0.934 -6.327 1.00 88.62 1068 GLY A C 1
ATOM 8543 O O . GLY A 1 1068 ? 24.864 1.533 -6.887 1.00 88.62 1068 GLY A O 1
ATOM 8544 N N . ILE A 1 1069 ? 24.130 -0.175 -5.620 1.00 91.25 1069 ILE A N 1
ATOM 8545 C CA . ILE A 1 1069 ? 25.380 -0.932 -5.583 1.00 91.25 1069 ILE A CA 1
ATOM 8546 C C . ILE A 1 1069 ? 25.006 -2.391 -5.798 1.00 91.25 1069 ILE A C 1
ATOM 8548 O O . ILE A 1 1069 ? 24.099 -2.882 -5.119 1.00 91.25 1069 ILE A O 1
ATOM 8552 N N . ASP A 1 1070 ? 25.680 -3.060 -6.727 1.00 92.56 1070 ASP A N 1
ATOM 8553 C CA . ASP A 1 1070 ? 25.546 -4.491 -6.983 1.00 92.56 1070 ASP A CA 1
ATOM 8554 C C . ASP A 1 1070 ? 26.888 -5.196 -6.817 1.00 92.56 1070 ASP A C 1
ATOM 8556 O O . ASP A 1 1070 ? 27.902 -4.773 -7.362 1.00 92.56 1070 ASP A O 1
ATOM 8560 N N . PHE A 1 1071 ? 26.871 -6.322 -6.118 1.00 95.00 1071 PHE A N 1
ATOM 8561 C CA . PHE A 1 1071 ? 27.987 -7.248 -6.002 1.00 95.00 1071 PHE A CA 1
ATOM 8562 C C . PHE A 1 1071 ? 27.631 -8.490 -6.812 1.00 95.00 1071 PHE A C 1
ATOM 8564 O O . PHE A 1 1071 ? 26.794 -9.287 -6.381 1.00 95.00 1071 PHE A O 1
ATOM 8571 N N . GLY A 1 1072 ? 28.212 -8.624 -8.002 1.00 95.81 1072 GLY A N 1
ATOM 8572 C CA . GLY A 1 1072 ? 27.958 -9.738 -8.915 1.00 95.81 1072 GLY A CA 1
ATOM 8573 C C . GLY A 1 1072 ? 29.160 -10.667 -9.007 1.00 95.81 1072 GLY A C 1
ATOM 8574 O O . GLY A 1 1072 ? 30.290 -10.201 -9.026 1.00 95.81 1072 GLY A O 1
ATOM 8575 N N . HIS A 1 1073 ? 28.930 -11.972 -9.096 1.00 96.06 1073 HIS A N 1
ATOM 8576 C CA . HIS A 1 1073 ? 29.961 -12.965 -9.376 1.00 96.06 1073 HIS A CA 1
ATOM 8577 C C . HIS A 1 1073 ? 29.716 -13.586 -10.757 1.00 96.06 1073 HIS A C 1
ATOM 8579 O O . HIS A 1 1073 ? 28.706 -14.270 -10.945 1.00 96.06 1073 HIS A O 1
ATOM 8585 N N . GLY A 1 1074 ? 30.626 -13.362 -11.707 1.00 95.94 1074 GLY A N 1
ATOM 8586 C CA . GLY A 1 1074 ? 30.624 -14.004 -13.025 1.00 95.94 1074 GLY A CA 1
ATOM 8587 C C . GLY A 1 1074 ? 31.167 -15.432 -12.945 1.00 95.94 1074 GLY A C 1
ATOM 8588 O O . GLY A 1 1074 ? 32.254 -15.665 -12.405 1.00 95.94 1074 GLY A O 1
ATOM 8589 N N . PHE A 1 1075 ? 30.395 -16.405 -13.433 1.00 95.00 1075 PHE A N 1
ATOM 8590 C CA . PHE A 1 1075 ? 30.741 -17.831 -13.349 1.00 95.00 1075 PHE A CA 1
ATOM 8591 C C . PHE A 1 1075 ? 31.534 -18.333 -14.552 1.00 95.00 1075 PHE A C 1
ATOM 8593 O O . PHE A 1 1075 ? 32.323 -19.265 -14.407 1.00 95.00 1075 PHE A O 1
ATOM 8600 N N . ASP A 1 1076 ? 31.333 -17.714 -15.708 1.00 93.88 1076 ASP A N 1
ATOM 8601 C CA . ASP A 1 1076 ? 31.962 -18.097 -16.969 1.00 93.88 1076 ASP A CA 1
ATOM 8602 C C . ASP A 1 1076 ? 33.171 -17.193 -17.277 1.00 93.88 1076 ASP A C 1
ATOM 8604 O O . ASP A 1 1076 ? 33.253 -16.067 -16.778 1.00 93.88 1076 ASP A O 1
ATOM 8608 N N . SER A 1 1077 ? 34.114 -17.700 -18.072 1.00 90.19 1077 SER A N 1
ATOM 8609 C CA . SER A 1 1077 ? 35.297 -16.962 -18.542 1.00 90.19 1077 SER A CA 1
ATOM 8610 C C . SER A 1 1077 ? 34.935 -15.986 -19.664 1.00 90.19 1077 SER A C 1
ATOM 8612 O O . SER A 1 1077 ? 34.008 -16.245 -20.438 1.00 90.19 1077 SER A O 1
ATOM 8614 N N . ILE A 1 1078 ? 35.663 -14.871 -19.756 1.00 85.62 1078 ILE A N 1
ATOM 8615 C CA . ILE A 1 1078 ? 35.488 -13.860 -20.815 1.00 85.62 1078 ILE A CA 1
ATOM 8616 C C . ILE A 1 1078 ? 36.146 -14.335 -22.119 1.00 85.62 1078 ILE A C 1
ATOM 8618 O O . ILE A 1 1078 ? 35.528 -14.317 -23.175 1.00 85.62 1078 ILE A O 1
ATOM 8622 N N . ASP A 1 1079 ? 37.368 -14.847 -22.017 1.00 79.31 1079 ASP A N 1
ATOM 8623 C CA . ASP A 1 1079 ? 38.272 -15.227 -23.110 1.00 79.31 1079 ASP A CA 1
ATOM 8624 C C . ASP A 1 1079 ? 38.279 -16.738 -23.409 1.00 79.31 1079 ASP A C 1
ATOM 8626 O O . ASP A 1 1079 ? 39.175 -17.249 -24.076 1.00 79.31 1079 ASP A O 1
ATOM 8630 N N . ASN A 1 1080 ? 37.311 -17.486 -22.871 1.00 72.81 1080 ASN A N 1
ATOM 8631 C CA . ASN A 1 1080 ? 37.266 -18.950 -22.943 1.00 72.81 1080 ASN A CA 1
ATOM 8632 C C . ASN A 1 1080 ? 38.528 -19.655 -22.382 1.00 72.81 1080 ASN A C 1
ATOM 8634 O O . ASN A 1 1080 ? 38.717 -20.846 -22.620 1.00 72.81 1080 ASN A O 1
ATOM 8638 N N . SER A 1 1081 ? 39.343 -18.981 -21.553 1.00 78.88 1081 SER A N 1
ATOM 8639 C CA . SER A 1 1081 ? 40.541 -19.545 -20.890 1.00 78.88 1081 SER A CA 1
ATOM 8640 C C . SER A 1 1081 ? 40.248 -20.634 -19.849 1.00 78.88 1081 SER A C 1
ATOM 8642 O O . SER A 1 1081 ? 41.161 -21.252 -19.302 1.00 78.88 1081 SER A O 1
ATOM 8644 N N . GLY A 1 1082 ? 38.970 -20.850 -19.521 1.00 75.62 1082 GLY A N 1
ATOM 8645 C CA . GLY A 1 1082 ? 38.530 -21.750 -18.452 1.00 75.62 1082 GLY A CA 1
ATOM 8646 C C . GLY A 1 1082 ? 38.609 -21.147 -17.042 1.00 75.62 1082 GLY A C 1
ATOM 8647 O O . GLY A 1 1082 ? 38.151 -21.781 -16.090 1.00 75.62 1082 GLY A O 1
ATOM 8648 N N . VAL A 1 1083 ? 39.120 -19.918 -16.886 1.00 84.62 1083 VAL A N 1
ATOM 8649 C CA . VAL A 1 1083 ? 39.158 -19.200 -15.602 1.00 84.62 1083 VAL A CA 1
ATOM 8650 C C . VAL A 1 1083 ? 37.904 -18.341 -15.442 1.00 84.62 1083 VAL A C 1
ATOM 8652 O O . VAL A 1 1083 ? 37.618 -17.471 -16.259 1.00 84.62 1083 VAL A O 1
ATOM 8655 N N . LYS A 1 1084 ? 37.133 -18.572 -14.375 1.00 89.25 1084 LYS A N 1
ATOM 8656 C CA . LYS A 1 1084 ? 35.944 -17.760 -14.060 1.00 89.25 1084 LYS A CA 1
ATOM 8657 C C . LYS A 1 1084 ? 36.312 -16.288 -13.816 1.00 89.25 1084 LYS A C 1
ATOM 8659 O O . LYS A 1 1084 ? 37.329 -16.030 -13.176 1.00 89.25 1084 LYS A O 1
ATOM 8664 N N . ASN A 1 1085 ? 35.446 -15.351 -14.219 1.00 90.88 1085 ASN A N 1
ATOM 8665 C CA . ASN A 1 1085 ? 35.680 -13.918 -13.989 1.00 90.88 1085 ASN A CA 1
ATOM 8666 C C . ASN A 1 1085 ? 35.777 -13.560 -12.491 1.00 90.88 1085 ASN A C 1
ATOM 8668 O O . ASN A 1 1085 ? 36.706 -12.886 -12.062 1.00 90.88 1085 ASN A O 1
ATOM 8672 N N . GLY A 1 1086 ? 34.853 -14.065 -11.664 1.00 92.50 1086 GLY A N 1
ATOM 8673 C CA . GLY A 1 1086 ? 34.853 -13.794 -10.223 1.00 92.50 1086 GLY A CA 1
ATOM 8674 C C . GLY A 1 1086 ? 33.991 -12.595 -9.813 1.00 92.50 1086 GLY A C 1
ATOM 8675 O O . GLY A 1 1086 ? 32.980 -12.312 -10.450 1.00 92.50 1086 GLY A O 1
ATOM 8676 N N . TRP A 1 1087 ? 34.324 -11.972 -8.677 1.00 93.31 1087 TRP A N 1
ATOM 8677 C CA . TRP A 1 1087 ? 33.518 -10.918 -8.045 1.00 93.31 1087 TRP A CA 1
ATOM 8678 C C . TRP A 1 1087 ? 33.797 -9.536 -8.632 1.00 93.31 1087 TRP A C 1
ATOM 8680 O O . TRP A 1 1087 ? 34.935 -9.084 -8.624 1.00 93.31 1087 TRP A O 1
ATOM 8690 N N . GLU A 1 1088 ? 32.730 -8.834 -8.997 1.00 90.62 1088 GLU A N 1
ATOM 8691 C CA . GLU A 1 1088 ? 32.736 -7.458 -9.484 1.00 90.62 1088 GLU A CA 1
ATOM 8692 C C . GLU A 1 1088 ? 31.760 -6.598 -8.677 1.00 90.62 1088 GLU A C 1
ATOM 8694 O O . GLU A 1 1088 ? 30.675 -7.053 -8.292 1.00 90.62 1088 GLU A O 1
ATOM 8699 N N . THR A 1 1089 ? 32.127 -5.336 -8.450 1.00 90.19 1089 THR A N 1
ATOM 8700 C CA . THR A 1 1089 ? 31.253 -4.343 -7.808 1.00 90.19 1089 THR A CA 1
ATOM 8701 C C . THR A 1 1089 ? 30.826 -3.301 -8.831 1.00 90.19 1089 THR A C 1
ATOM 8703 O O . THR A 1 1089 ? 31.665 -2.633 -9.424 1.00 90.19 1089 THR A O 1
ATOM 8706 N N . HIS A 1 1090 ? 29.518 -3.142 -8.998 1.00 85.75 1090 HIS A N 1
ATOM 8707 C CA . HIS A 1 1090 ? 28.901 -2.228 -9.956 1.00 85.75 1090 HIS A CA 1
ATOM 8708 C C . HIS A 1 1090 ? 28.177 -1.112 -9.211 1.00 85.75 1090 HIS A C 1
ATOM 8710 O O . HIS A 1 1090 ? 27.445 -1.376 -8.252 1.00 85.75 1090 HIS A O 1
ATOM 8716 N N . PHE A 1 1091 ? 28.356 0.129 -9.656 1.00 82.62 1091 PHE A N 1
ATOM 8717 C CA . PHE A 1 1091 ? 27.702 1.300 -9.076 1.00 82.62 1091 PHE A CA 1
ATOM 8718 C C . PHE A 1 1091 ? 26.690 1.867 -10.064 1.00 82.62 1091 PHE A C 1
ATOM 8720 O O . PHE A 1 1091 ? 26.998 2.098 -11.225 1.00 82.62 1091 PHE A O 1
ATOM 8727 N N . ILE A 1 1092 ? 25.474 2.117 -9.587 1.00 75.81 1092 ILE A N 1
ATOM 8728 C CA . ILE A 1 1092 ? 24.403 2.725 -10.372 1.00 75.81 1092 ILE A CA 1
ATOM 8729 C C . ILE A 1 1092 ? 24.148 4.108 -9.794 1.00 75.81 1092 ILE A C 1
ATOM 8731 O O . ILE A 1 1092 ? 23.807 4.223 -8.617 1.00 75.81 1092 ILE A O 1
ATOM 8735 N N . ILE A 1 1093 ? 24.320 5.159 -10.593 1.00 70.88 1093 ILE A N 1
ATOM 8736 C CA . ILE A 1 1093 ? 24.125 6.541 -10.148 1.00 70.88 1093 ILE A CA 1
ATOM 8737 C C . ILE A 1 1093 ? 23.237 7.277 -11.153 1.00 70.88 1093 ILE A C 1
ATOM 8739 O O . ILE A 1 1093 ? 23.552 7.363 -12.334 1.00 70.88 1093 ILE A O 1
ATOM 8743 N N . GLY A 1 1094 ? 22.099 7.776 -10.663 1.00 59.19 1094 GLY A N 1
ATOM 8744 C CA . GLY A 1 1094 ? 21.157 8.637 -11.381 1.00 59.19 1094 GLY A CA 1
ATOM 8745 C C . GLY A 1 1094 ? 20.598 8.060 -12.680 1.00 59.19 1094 GLY A C 1
ATOM 8746 O O . GLY A 1 1094 ? 20.320 8.796 -13.621 1.00 59.19 1094 GLY A O 1
ATOM 8747 N N . GLN A 1 1095 ? 20.400 6.742 -12.729 1.00 53.03 1095 GLN A N 1
ATOM 8748 C CA . GLN A 1 1095 ? 19.605 6.125 -13.786 1.00 53.03 1095 GLN A CA 1
ATOM 8749 C C . GLN A 1 1095 ? 18.139 6.575 -13.635 1.00 53.03 1095 GLN A C 1
ATOM 8751 O O . GLN A 1 1095 ? 17.563 6.449 -12.548 1.00 53.03 1095 GLN A O 1
ATOM 8756 N N . GLN A 1 1096 ? 17.538 7.118 -14.699 1.00 44.56 1096 GLN A N 1
ATOM 8757 C CA . GLN A 1 1096 ? 16.103 7.438 -14.718 1.00 44.56 1096 GLN A CA 1
ATOM 8758 C C . GLN A 1 1096 ? 15.265 6.154 -14.860 1.00 44.56 1096 GLN A C 1
ATOM 8760 O O . GLN A 1 1096 ? 15.712 5.189 -15.483 1.00 44.56 1096 GLN A O 1
ATOM 8765 N N . PHE A 1 1097 ? 14.073 6.153 -14.249 1.00 34.97 1097 PHE A N 1
ATOM 8766 C CA . PHE A 1 1097 ? 13.060 5.095 -14.381 1.00 34.97 1097 PHE A CA 1
ATOM 8767 C C . PHE A 1 1097 ? 12.227 5.252 -15.649 1.00 34.97 1097 PHE A C 1
ATOM 8769 O O . PHE A 1 1097 ? 11.898 6.415 -15.986 1.00 34.97 1097 PHE A O 1
#

InterPro domains:
  IPR000184 Bacterial surface antigen (D15) [PF01103] (740-1097)
  IPR001441 Decaprenyl diphosphate synthase-like [MF_01139] (12-240)
  IPR001441 Decaprenyl diphosphate synthase-like [PF01255] (19-239)
  IPR001441 Decapren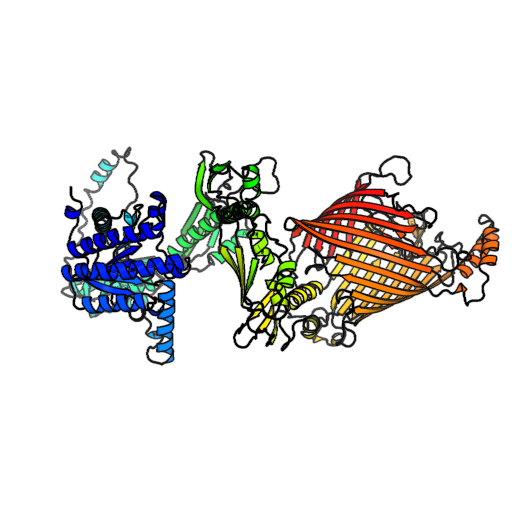yl diphosphate synthase-like [PTHR10291] (7-240)
  IPR001441 Decaprenyl diphosphate synthase-like [TIGR00055] (12-239)
  IPR001441 Decaprenyl diphosphate synthase-like [cd00475] (15-233)
  IPR010827 POTRA domain, BamA/TamA-like [PF07244] (442-529)
  IPR010827 POTRA domain, BamA/TamA-like [PF07244] (532-617)
  IPR010827 POTRA domain, BamA/TamA-like [PF07244] (621-695)
  IPR018520 Di-trans-poly-cis-decaprenylcistransferase-like, conserved site [PS01066] (185-202)
  IPR023707 Outer membrane protein assembly factor BamA [TIGR03303] (287-1097)
  IPR034746 POTRA domain [PS51779] (532-617)
  IPR036424 Decaprenyl diphosphate synthase-like superfamily [G3DSA:3.40.1180.10] (2-240)
  IPR036424 Decaprenyl diphosphate synthase-like superfamily [SSF64005] (9-235)

Foldseek 3Di:
DQLVVLFDLVQFWLEEEEEQAQLQVVCVVVVHHSLVSVLLLLVLVLQVVVLCLVSQRAEYEYALAELCNVVDPPVVVVSSLVSLLVSLVVCLVVCVVSLEAEEEFADLVPRDPSSSVSSVVSNVSSVPRGRYYYYYYHNDFLVVQQVQLVVVVVVCCVVVNDPPVRPDPLSSLCSGSCVVPAAHAAYEYEQQDPDDRRPPPPSCPQHHYHYYNHRSSRNHSSNVSVRRSVSVVDDRDPPDDDDDDDDDPDPDDDPPVVVVVVVVVPPDDDDDPPPPDDQFDKAQEAAEAEAEQDPDDRVVLCVQLVHDGRDIDTVVDDSNVSSQVSVVVVLFFPDWDKDFDDDDPRYTYIYIYTHTQAWEAAEAEPPDDPVCVVVLCVVLVVDGGDGDDPCSVVVSQVVLQVVLVQVQLPPKGKDKDWAWDDDPDSGTYTHIYIYIDSPDRAAEAEEAEAQPPPDDVVVLQVQLPQAHHDDPVDPPHGRGDHPVSRVVSQVSSQLSLQQQQQPVKHWPDKDWAQDPVRHIYIYTYIHSHDGAWEAAEAEPQPPPDDPVVLCVLLVHDHGHTGRVPSNVVQQPNPPDLCRSHVQLVLQQQQQPVKDWDKDFPDCPPRYTYIYTYIDRFDRAAEQAEEEPALPQADPLLLVLLQPHHHRDTGGSVSVQSSLQSVLVLQQWQNVQWDWDWPDDDRVVRYTHIYTYTHGFQQWAWAFDWDDDPLWIKTKTKTKDFQADPVCQVPPVCPPVHRGHQRKIWMWMWMDIQFKTKTKTKIKDQQVVSNFRKMKIKMWMKMKGFDQDPVVRGGHPQWIKIKTKIKIKIKHQDPPPHRLKIKIKMWMKMKIAADQCDPVLALDRGAMFIETKIKIKIKGWDFGRHPVQTQWDKIKMKMKIFTDQCVVPVPDDLLVLLVLLVPADCVDPVSSVVSRVSLNVLGNYDGKMKIKIKMWTWHNPDVQKIKIKIKIKMAIDGPDPSSPGRLACAEFEEAQQPPDPDDRNYRYDYDPQGHTSLQADPSHARIKIKIKMKIKGWPDSDQQKTKIKIKMKMWMHGHRDPVPDDGPPTWIKIWIKMWIAGSHFGIWMKIWMHTQADSVNPRDGSGIDIGIDGRDHD

Radius of gyration: 42.64 Å; chains: 1; bounding box: 103×74×136 Å

pLDDT: mean 86.91, std 12.21, range [27.5, 98.06]